Protein AF-0000000076049947 (afdb_homodimer)

Sequence (1070 aa):
EITHQAIKKLKDWAAPRPVQKNVMTIADTVYIQPQPLGVVLIIGAWNYPWAVTIQPLIGAIAAGNAAVVKPSEVSAHTAKAMEQLLPLYIDKELYPVITGGVAETQELLRQRFDHIFYTGNSMVGKLIMEAAAKHLTPVTLELGGKSPCYIDKNCDISIACRRVTWGKYTNCGQTCIAPDYILCDPSIQDRVIEEVKKSIKEFYTDDPKTCPDYGRIINQRHFKRIMAMVEDSTVAVGGDNDESDCYLAPTVLRDVKPEAKVMQEEIFGPLLPIVSVSGLDEAIQFINKREKPLALYIFSQDKKVIQRMTDETSSGGLLANDCLVHYSVSSLPFGGVGNSGMGCYHGKFSFDQLSHLRGCLIKQLEMEGVNSMRYPPHTLKKLGWARFFILKNVDLGWIGRMALLAVMAVVAAVVLQVSCRGREKRHYKNRNVCIVYHGQTKLIVYCLLGCPLAPAQALVILPGLHHAHSYTHSYTHCNHINTTHTKKLISLNEHTNTVGRKTNCLHNRQYLGTTRNYKSITLSQEFIINVSFLHEITHQAIKKLKDWAAPRPVQKNVMTIADTVYIQPQPLGVVLIIGAWNYPWAVTIQPLIGAIAAGNAAVVKPSEVSAHTAKAMEQLLPLYIDKELYPVITGGVAETQELLRQRFDHIFYTGNSMVGKLIMEAAAKHLTPVTLELGGKSPCYIDKNCDISIACRRVTWGKYTNCGQTCIAPDYILCDPSIQDRVIEEVKKSIKEFYTDDPKTCPDYGRIINQRHFKRIMAMVEDSTVAVGGDNDESDCYLAPTVLRDVKPEAKVMQEEIFGPLLPIVSVSGLDEAIQFINKREKPLALYIFSQDKKVIQRMTDETSSGGLLANDCLVHYSVSSLPFGGVGNSGMGCYHGKFSFDQLSHLRGCLIKQLEMEGVNSMRYPPHTLKKLGWARFFILKNVDLGWIGRMALLAVMAVVAAVVLQVSCRGREKRHYKNRNVCIVYHGQTKLIVYCLLGCPLAPAQALVILPGLHHAHSYTHSYTHCNHINTTHTKKLISLNEHTNTVGRKTNCLHNRQYLGTTRNYKSITLSQEFIINVSFLH

Structure (mmCIF, N/CA/C/O backbone):
data_AF-0000000076049947-model_v1
#
loop_
_entity.id
_entity.type
_entity.pdbx_description
1 polymer 'Aldehyde dehydrogenase family 3 member A2'
#
loop_
_atom_site.group_PDB
_atom_site.id
_atom_site.type_symbol
_atom_site.label_atom_id
_atom_site.label_alt_id
_atom_site.label_comp_id
_atom_site.label_asym_id
_atom_site.label_entity_id
_atom_site.label_seq_id
_atom_site.pdbx_PDB_ins_code
_atom_site.Cartn_x
_atom_site.Cartn_y
_atom_site.Cartn_z
_atom_site.occupancy
_atom_site.B_iso_or_equiv
_atom_site.auth_seq_id
_atom_site.auth_comp_id
_atom_site.auth_asym_id
_atom_site.auth_atom_id
_atom_site.pdbx_PDB_model_num
ATOM 1 N N . GLU A 1 1 ? -19.172 11.977 7.453 1 56.06 1 GLU A N 1
ATOM 2 C CA . GLU A 1 1 ? -18.953 12.047 6.012 1 56.06 1 GLU A CA 1
ATOM 3 C C . GLU A 1 1 ? -18.312 10.758 5.492 1 56.06 1 GLU A C 1
ATOM 5 O O . GLU A 1 1 ? -18.766 10.195 4.488 1 56.06 1 GLU A O 1
ATOM 10 N N . ILE A 1 2 ? -17.406 10.289 6.215 1 59.34 2 ILE A N 1
ATOM 11 C CA . ILE A 1 2 ? -16.688 9.078 5.812 1 59.34 2 ILE A CA 1
ATOM 12 C C . ILE A 1 2 ? -17.641 7.883 5.871 1 59.34 2 ILE A C 1
ATOM 14 O O . ILE A 1 2 ? -17.688 7.074 4.938 1 59.34 2 ILE A O 1
ATOM 18 N N . THR A 1 3 ? -18.391 7.941 6.828 1 64.62 3 THR A N 1
ATOM 19 C CA . THR A 1 3 ? -19.359 6.859 6.988 1 64.62 3 THR A CA 1
ATOM 20 C C . THR A 1 3 ? -20.422 6.914 5.887 1 64.62 3 THR A C 1
ATOM 22 O O . THR A 1 3 ? -20.766 5.883 5.312 1 64.62 3 THR A O 1
ATOM 25 N N . HIS A 1 4 ? -20.75 8.148 5.602 1 67.44 4 HIS A N 1
ATOM 26 C CA . HIS A 1 4 ? -21.797 8.32 4.602 1 67.44 4 HIS A CA 1
ATOM 27 C C . HIS A 1 4 ? -21.312 7.875 3.223 1 67.44 4 HIS A C 1
ATOM 29 O O . HIS A 1 4 ? -22.047 7.203 2.49 1 67.44 4 HIS A O 1
ATOM 35 N N . GLN A 1 5 ? -20.156 8.156 2.943 1 72.81 5 GLN A N 1
ATOM 36 C CA . GLN A 1 5 ? -19.578 7.758 1.665 1 72.81 5 GLN A CA 1
ATOM 37 C C . GLN A 1 5 ? -19.438 6.242 1.578 1 72.81 5 GLN A C 1
ATOM 39 O O . GLN A 1 5 ? -19.734 5.641 0.543 1 72.81 5 GLN A O 1
ATOM 44 N N . ALA A 1 6 ? -19.062 5.723 2.668 1 78.62 6 ALA A N 1
ATOM 45 C CA . ALA A 1 6 ? -18.875 4.273 2.68 1 78.62 6 ALA A CA 1
ATOM 46 C C . ALA A 1 6 ? -20.188 3.547 2.473 1 78.62 6 ALA A C 1
ATOM 48 O O . ALA A 1 6 ? -20.266 2.58 1.712 1 78.62 6 ALA A O 1
ATOM 49 N N . ILE A 1 7 ? -21.188 4.066 3.049 1 80 7 ILE A N 1
ATOM 50 C CA . ILE A 1 7 ? -22.484 3.42 2.939 1 80 7 ILE A CA 1
ATOM 51 C C . ILE A 1 7 ? -23.016 3.559 1.513 1 80 7 ILE A C 1
ATOM 53 O O . ILE A 1 7 ? -23.516 2.592 0.933 1 80 7 ILE A O 1
ATOM 57 N N . LYS A 1 8 ? -22.781 4.668 1.011 1 80.88 8 LYS A N 1
ATOM 58 C CA . LYS A 1 8 ? -23.328 4.957 -0.309 1 80.88 8 LYS A CA 1
ATOM 59 C C . LYS A 1 8 ? -22.531 4.246 -1.404 1 80.88 8 LYS A C 1
ATOM 61 O O . LYS A 1 8 ? -23.109 3.787 -2.393 1 80.88 8 LYS A O 1
ATOM 66 N N . LYS A 1 9 ? -21.281 4.109 -1.158 1 89.69 9 LYS A N 1
ATOM 67 C CA . LYS A 1 9 ? -20.422 3.666 -2.256 1 89.69 9 LYS A CA 1
ATOM 68 C C . LYS A 1 9 ? -19.938 2.238 -2.029 1 89.69 9 LYS A C 1
ATOM 70 O O . LYS A 1 9 ? -19.234 1.682 -2.865 1 89.69 9 LYS A O 1
ATOM 75 N N . LEU A 1 10 ? -20.328 1.657 -1.04 1 93 10 LEU A N 1
ATOM 76 C CA . LEU A 1 10 ? -19.797 0.361 -0.645 1 93 10 LEU A CA 1
ATOM 77 C C . LEU A 1 10 ? -20.016 -0.675 -1.743 1 93 10 LEU A C 1
ATOM 79 O O . LEU A 1 10 ? -19.109 -1.446 -2.061 1 93 10 LEU A O 1
ATOM 83 N N . LYS A 1 11 ? -21.219 -0.709 -2.285 1 93.19 11 LYS A N 1
ATOM 84 C CA . LYS A 1 11 ? -21.516 -1.686 -3.328 1 93.19 11 LYS A CA 1
ATOM 85 C C . LYS A 1 11 ? -20.594 -1.515 -4.527 1 93.19 11 LYS A C 1
ATOM 87 O O . LYS A 1 11 ? -20.109 -2.5 -5.09 1 93.19 11 LYS A O 1
ATOM 92 N N . ASP A 1 12 ? -20.328 -0.311 -4.809 1 94.12 12 ASP A N 1
ATOM 93 C CA . ASP A 1 12 ? -19.438 -0.014 -5.934 1 94.12 12 ASP A CA 1
ATOM 94 C C . ASP A 1 12 ? -18 -0.374 -5.602 1 94.12 12 ASP A C 1
ATOM 96 O O . ASP A 1 12 ? -17.281 -0.913 -6.449 1 94.12 12 ASP A O 1
ATOM 100 N N . TRP A 1 13 ? -17.594 -0.052 -4.426 1 94.88 13 TRP A N 1
ATOM 101 C CA . TRP A 1 13 ? -16.219 -0.329 -4.016 1 94.88 13 TRP A CA 1
ATOM 102 C C . TRP A 1 13 ? -15.953 -1.829 -4 1 94.88 13 TRP A C 1
ATOM 104 O O . TRP A 1 13 ? -14.852 -2.271 -4.352 1 94.88 13 TRP A O 1
ATOM 114 N N . ALA A 1 14 ? -16.953 -2.598 -3.645 1 95.94 14 ALA A N 1
ATOM 115 C CA . ALA A 1 14 ? -16.781 -4.031 -3.422 1 95.94 14 ALA A CA 1
ATOM 116 C C . ALA A 1 14 ? -16.969 -4.816 -4.719 1 95.94 14 ALA A C 1
ATOM 118 O O . ALA A 1 14 ? -16.641 -6 -4.789 1 95.94 14 ALA A O 1
ATOM 119 N N . ALA A 1 15 ? -17.469 -4.195 -5.746 1 96.44 15 ALA A N 1
ATOM 120 C CA . ALA A 1 15 ? -17.766 -4.867 -7.008 1 96.44 15 ALA A CA 1
ATOM 121 C C . ALA A 1 15 ? -16.484 -5.25 -7.742 1 96.44 15 ALA A C 1
ATOM 123 O O . ALA A 1 15 ? -15.453 -4.582 -7.605 1 96.44 15 ALA A O 1
ATOM 124 N N . PRO A 1 16 ? -16.594 -6.391 -8.562 1 97.31 16 PRO A N 1
ATOM 125 C CA . PRO A 1 16 ? -15.461 -6.688 -9.445 1 97.31 16 PRO A CA 1
ATOM 126 C C . PRO A 1 16 ? -15.109 -5.52 -10.367 1 97.31 16 PRO A C 1
ATOM 128 O O . PRO A 1 16 ? -16 -4.844 -10.883 1 97.31 16 PRO A O 1
ATOM 131 N N . ARG A 1 17 ? -13.797 -5.289 -10.484 1 97.69 17 ARG A N 1
ATOM 132 C CA . ARG A 1 17 ? -13.312 -4.203 -11.328 1 97.69 17 ARG A CA 1
ATOM 133 C C . ARG A 1 17 ? -12.742 -4.738 -12.641 1 97.69 17 ARG A C 1
ATOM 135 O O . ARG A 1 17 ? -11.641 -5.297 -12.656 1 97.69 17 ARG A O 1
ATOM 142 N N . PRO A 1 18 ? -13.477 -4.574 -13.727 1 95.88 18 PRO A N 1
ATOM 143 C CA . PRO A 1 18 ? -12.906 -5.023 -15 1 95.88 18 PRO A CA 1
ATOM 144 C C . PRO A 1 18 ? -11.633 -4.27 -15.375 1 95.88 18 PRO A C 1
ATOM 146 O O . PRO A 1 18 ? -11.469 -3.102 -15.016 1 95.88 18 PRO A O 1
ATOM 149 N N . VAL A 1 19 ? -10.758 -4.898 -16.047 1 94.44 19 VAL A N 1
ATOM 150 C CA . VAL A 1 19 ? -9.508 -4.27 -16.453 1 94.44 19 VAL A CA 1
ATOM 151 C C . VAL A 1 19 ? -9.367 -4.336 -17.969 1 94.44 19 VAL A C 1
ATOM 153 O O . VAL A 1 19 ? -10.125 -5.043 -18.641 1 94.44 19 VAL A O 1
ATOM 156 N N . GLN A 1 20 ? -8.406 -3.574 -18.438 1 87.56 20 GLN A N 1
ATOM 157 C CA . GLN A 1 20 ? -8.141 -3.564 -19.875 1 87.56 20 GLN A CA 1
ATOM 158 C C . GLN A 1 20 ? -7.594 -4.91 -20.344 1 87.56 20 GLN A C 1
ATOM 160 O O . GLN A 1 20 ? -6.707 -5.484 -19.703 1 87.56 20 GLN A O 1
ATOM 165 N N . LYS A 1 21 ? -8.18 -5.355 -21.422 1 85.69 21 LYS A N 1
ATOM 166 C CA . LYS A 1 21 ? -7.75 -6.621 -22 1 85.69 21 LYS A CA 1
ATOM 167 C C . LYS A 1 21 ? -6.809 -6.398 -23.188 1 85.69 21 LYS A C 1
ATOM 169 O O . LYS A 1 21 ? -6.75 -5.297 -23.734 1 85.69 21 LYS A O 1
ATOM 174 N N . ASN A 1 22 ? -6.035 -7.371 -23.422 1 78.38 22 ASN A N 1
ATOM 175 C CA . ASN A 1 22 ? -5.227 -7.398 -24.625 1 78.38 22 ASN A CA 1
ATOM 176 C C . ASN A 1 22 ? -5.676 -8.508 -25.578 1 78.38 22 ASN A C 1
ATOM 178 O O . ASN A 1 22 ? -6.68 -9.172 -25.328 1 78.38 22 ASN A O 1
ATOM 182 N N . VAL A 1 23 ? -4.93 -8.656 -26.656 1 74.25 23 VAL A N 1
ATOM 183 C CA . VAL A 1 23 ? -5.316 -9.586 -27.719 1 74.25 23 VAL A CA 1
ATOM 184 C C . VAL A 1 23 ? -5.34 -11.016 -27.156 1 74.25 23 VAL A C 1
ATOM 186 O O . VAL A 1 23 ? -6.199 -11.812 -27.531 1 74.25 23 VAL A O 1
ATOM 189 N N . MET A 1 24 ? -4.52 -11.25 -26.25 1 78.44 24 MET A N 1
ATOM 190 C CA . MET A 1 24 ? -4.398 -12.602 -25.719 1 78.44 24 MET A CA 1
ATOM 191 C C . MET A 1 24 ? -5.516 -12.906 -24.734 1 78.44 24 MET A C 1
ATOM 193 O O . MET A 1 24 ? -5.812 -14.07 -24.453 1 78.44 24 MET A O 1
ATOM 197 N N . THR A 1 25 ? -6.109 -11.859 -24.188 1 86.44 25 THR A N 1
ATOM 198 C CA . THR A 1 25 ? -7.125 -12.086 -23.156 1 86.44 25 THR A CA 1
ATOM 199 C C . THR A 1 25 ? -8.484 -11.57 -23.625 1 86.44 25 THR A C 1
ATOM 201 O O . THR A 1 25 ? -9.406 -11.414 -22.812 1 86.44 25 THR A O 1
ATOM 204 N N . ILE A 1 26 ? -8.664 -11.336 -24.875 1 84 26 ILE A N 1
ATOM 205 C CA . ILE A 1 26 ? -9.852 -10.664 -25.391 1 84 26 ILE A CA 1
ATOM 206 C C . ILE A 1 26 ? -11.086 -11.516 -25.125 1 84 26 ILE A C 1
ATOM 208 O O . ILE A 1 26 ? -12.164 -10.984 -24.844 1 84 26 ILE A O 1
ATOM 212 N N . ALA A 1 27 ? -10.977 -12.789 -25.219 1 87.62 27 ALA A N 1
ATOM 213 C CA . ALA A 1 27 ? -12.117 -13.68 -25.047 1 87.62 27 ALA A CA 1
ATOM 214 C C . ALA A 1 27 ? -12.297 -14.086 -23.594 1 87.62 27 ALA A C 1
ATOM 216 O O . ALA A 1 27 ? -13.266 -14.766 -23.25 1 87.62 27 ALA A O 1
ATOM 217 N N . ASP A 1 28 ? -11.398 -13.727 -22.734 1 93.88 28 ASP A N 1
ATOM 218 C CA . ASP A 1 28 ? -11.375 -14.148 -21.344 1 93.88 28 ASP A CA 1
ATOM 219 C C . ASP A 1 28 ? -12.062 -13.125 -20.438 1 93.88 28 ASP A C 1
ATOM 221 O O . ASP A 1 28 ? -12.367 -12.016 -20.875 1 93.88 28 ASP A O 1
ATOM 225 N N . THR A 1 29 ? -12.469 -13.602 -19.281 1 96.25 29 THR A N 1
ATOM 226 C CA . THR A 1 29 ? -12.906 -12.688 -18.234 1 96.25 29 THR A CA 1
ATOM 227 C C . THR A 1 29 ? -11.734 -12.297 -17.328 1 96.25 29 THR A C 1
ATOM 229 O O . THR A 1 29 ? -11.062 -13.164 -16.766 1 96.25 29 THR A O 1
ATOM 232 N N . VAL A 1 30 ? -11.445 -10.992 -17.297 1 97.31 30 VAL A N 1
ATOM 233 C CA . VAL A 1 30 ? -10.32 -10.469 -16.531 1 97.31 30 VAL A CA 1
ATOM 234 C C . VAL A 1 30 ? -10.781 -9.328 -15.633 1 97.31 30 VAL A C 1
ATOM 236 O O . VAL A 1 30 ? -11.367 -8.352 -16.125 1 97.31 30 VAL A O 1
ATOM 239 N N . TYR A 1 31 ? -10.578 -9.453 -14.297 1 98.12 31 TYR A N 1
ATOM 240 C CA . TYR A 1 31 ? -11.031 -8.414 -13.383 1 98.12 31 TYR A CA 1
ATOM 241 C C . TYR A 1 31 ? -10.273 -8.477 -12.062 1 98.12 31 TYR A C 1
ATOM 243 O O . TYR A 1 31 ? -9.547 -9.438 -11.805 1 98.12 31 TYR A O 1
ATOM 251 N N . ILE A 1 32 ? -10.398 -7.473 -11.297 1 98.56 32 ILE A N 1
ATOM 252 C CA . ILE A 1 32 ? -9.875 -7.398 -9.938 1 98.56 32 ILE A CA 1
ATOM 253 C C . ILE A 1 32 ? -11.008 -7.582 -8.93 1 98.56 32 ILE A C 1
ATOM 255 O O . ILE A 1 32 ? -12.031 -6.898 -9.008 1 98.56 32 ILE A O 1
ATOM 259 N N . GLN A 1 33 ? -10.836 -8.5 -8.047 1 98.31 33 GLN A N 1
ATOM 260 C CA . GLN A 1 33 ? -11.828 -8.758 -7.008 1 98.31 33 GLN A CA 1
ATOM 261 C C . GLN A 1 33 ? -11.32 -8.32 -5.637 1 98.31 33 GLN A C 1
ATOM 263 O O . GLN A 1 33 ? -10.477 -8.992 -5.043 1 98.31 33 GLN A O 1
ATOM 268 N N . PRO A 1 34 ? -11.914 -7.188 -5.102 1 98.31 34 PRO A N 1
ATOM 269 C CA . PRO A 1 34 ? -11.547 -6.848 -3.723 1 98.31 34 PRO A CA 1
ATOM 270 C C . PRO A 1 34 ? -12.016 -7.898 -2.717 1 98.31 34 PRO A C 1
ATOM 272 O O . PRO A 1 34 ? -13.156 -8.367 -2.799 1 98.31 34 PRO A O 1
ATOM 275 N N . GLN A 1 35 ? -11.086 -8.281 -1.815 1 98.31 35 GLN A N 1
ATOM 276 C CA . GLN A 1 35 ? -11.383 -9.25 -0.768 1 98.31 35 GLN A CA 1
ATOM 277 C C . GLN A 1 35 ? -10.93 -8.742 0.598 1 98.31 35 GLN A C 1
ATOM 279 O O . GLN A 1 35 ? -9.898 -8.078 0.708 1 98.31 35 GLN A O 1
ATOM 284 N N . PRO A 1 36 ? -11.758 -9.109 1.647 1 98.25 36 PRO A N 1
ATOM 285 C CA . PRO A 1 36 ? -11.266 -8.773 2.982 1 98.25 36 PRO A CA 1
ATOM 286 C C . PRO A 1 36 ? -9.93 -9.438 3.305 1 98.25 36 PRO A C 1
ATOM 288 O O . PRO A 1 36 ? -9.625 -10.508 2.764 1 98.25 36 PRO A O 1
ATOM 291 N N . LEU A 1 37 ? -9.211 -8.805 4.133 1 98.62 37 LEU A N 1
ATOM 292 C CA . LEU A 1 37 ? -7.934 -9.352 4.578 1 98.62 37 LEU A CA 1
ATOM 293 C C . LEU A 1 37 ? -8.141 -10.383 5.684 1 98.62 37 LEU A C 1
ATOM 295 O O . LEU A 1 37 ? -7.453 -11.406 5.723 1 98.62 37 LEU A O 1
ATOM 299 N N . GLY A 1 38 ? -9 -10.18 6.598 1 98.25 38 GLY A N 1
ATOM 300 C CA . GLY A 1 38 ? -9.242 -11.039 7.742 1 98.25 38 GLY A CA 1
ATOM 301 C C . GLY A 1 38 ? -9.516 -10.273 9.023 1 98.25 38 GLY A C 1
ATOM 302 O O . GLY A 1 38 ? -10.602 -9.727 9.203 1 98.25 38 GLY A O 1
ATOM 303 N N . VAL A 1 39 ? -8.484 -10.203 9.891 1 98.81 39 VAL A N 1
ATOM 304 C CA . VAL A 1 39 ? -8.609 -9.508 11.164 1 98.81 39 VAL A CA 1
ATOM 305 C C . VAL A 1 39 ? -7.613 -8.352 11.211 1 98.81 39 VAL A C 1
ATOM 307 O O . VAL A 1 39 ? -6.402 -8.555 11.086 1 98.81 39 VAL A O 1
ATOM 310 N N . VAL A 1 40 ? -8.148 -7.129 11.438 1 98.94 40 VAL A N 1
ATOM 311 C CA . VAL A 1 40 ? -7.344 -5.914 11.461 1 98.94 40 VAL A CA 1
ATOM 312 C C . VAL A 1 40 ? -7.176 -5.434 12.906 1 98.94 40 VAL A C 1
ATOM 314 O O . VAL A 1 40 ? -8.133 -5.426 13.68 1 98.94 40 VAL A O 1
ATOM 317 N N . LEU A 1 41 ? -5.926 -5.098 13.266 1 98.94 41 LEU A N 1
ATOM 318 C CA . LEU A 1 41 ? -5.676 -4.414 14.531 1 98.94 41 LEU A CA 1
ATOM 319 C C . LEU A 1 41 ? -5.609 -2.904 14.328 1 98.94 41 LEU A C 1
ATOM 321 O O . LEU A 1 41 ? -4.832 -2.418 13.5 1 98.94 41 LEU A O 1
ATOM 325 N N . ILE A 1 42 ? -6.445 -2.189 15.07 1 98.88 42 ILE A N 1
ATOM 326 C CA . ILE A 1 42 ? -6.477 -0.734 14.977 1 98.88 42 ILE A CA 1
ATOM 327 C C . ILE A 1 42 ? -6.02 -0.127 16.297 1 98.88 42 ILE A C 1
ATOM 329 O O . ILE A 1 42 ? -6.676 -0.306 17.328 1 98.88 42 ILE A O 1
ATOM 333 N N . ILE A 1 43 ? -4.914 0.545 16.25 1 98.81 43 ILE A N 1
ATOM 334 C CA . ILE A 1 43 ? -4.375 1.242 17.422 1 98.81 43 ILE A CA 1
ATOM 335 C C . ILE A 1 43 ? -4.488 2.752 17.219 1 98.81 43 ILE A C 1
ATOM 337 O O . ILE A 1 43 ? -3.803 3.324 16.359 1 98.81 43 ILE A O 1
ATOM 341 N N . GLY A 1 44 ? -5.316 3.361 18.031 1 98.12 44 GLY A N 1
ATOM 342 C CA . GLY A 1 44 ? -5.605 4.777 17.859 1 98.12 44 GLY A CA 1
ATOM 343 C C . GLY A 1 44 ? -4.727 5.668 18.719 1 98.12 44 GLY A C 1
ATOM 344 O O . GLY A 1 44 ? -4.023 5.184 19.609 1 98.12 44 GLY A O 1
ATOM 345 N N . ALA A 1 45 ? -4.746 6.953 18.5 1 97.94 45 ALA A N 1
ATOM 346 C CA . ALA A 1 45 ? -3.992 7.965 19.219 1 97.94 45 ALA A CA 1
ATOM 347 C C . ALA A 1 45 ? -4.902 8.758 20.172 1 97.94 45 ALA A C 1
ATOM 349 O O . ALA A 1 45 ? -6.129 8.688 20.047 1 97.94 45 ALA A O 1
ATOM 350 N N . TRP A 1 46 ? -4.336 9.562 21.062 1 98.12 46 TRP A N 1
ATOM 351 C CA . TRP A 1 46 ? -5.086 10.172 22.156 1 98.12 46 TRP A CA 1
ATOM 352 C C . TRP A 1 46 ? -5.586 11.555 21.75 1 98.12 46 TRP A C 1
ATOM 354 O O . TRP A 1 46 ? -6.461 12.117 22.422 1 98.12 46 TRP A O 1
ATOM 364 N N . ASN A 1 47 ? -5.059 12.133 20.719 1 97.75 47 ASN A N 1
ATOM 365 C CA . ASN A 1 47 ? -5.32 13.547 20.469 1 97.75 47 ASN A CA 1
ATOM 366 C C . ASN A 1 47 ? -6.656 13.75 19.75 1 97.75 47 ASN A C 1
ATOM 368 O O . ASN A 1 47 ? -7.301 14.789 19.922 1 97.75 47 ASN A O 1
ATOM 372 N N . TYR A 1 48 ? -7.094 12.945 18.938 1 97.12 48 TYR A N 1
ATOM 373 C CA . TYR A 1 48 ? -8.422 12.82 18.344 1 97.12 48 TYR A CA 1
ATOM 374 C C . TYR A 1 48 ? -8.938 11.391 18.469 1 97.12 48 TYR A C 1
ATOM 376 O O . TYR A 1 48 ? -9.156 10.711 17.469 1 97.12 48 TYR A O 1
ATOM 384 N N . PRO A 1 49 ? -9.164 11.039 19.703 1 96.94 49 PRO A N 1
ATOM 385 C CA . PRO A 1 49 ? -9.281 9.617 20.016 1 96.94 49 PRO A CA 1
ATOM 386 C C . PRO A 1 49 ? -10.43 8.938 19.281 1 96.94 49 PRO A C 1
ATOM 388 O O . PRO A 1 49 ? -10.328 7.762 18.906 1 96.94 49 PRO A O 1
ATOM 391 N N . TRP A 1 50 ? -11.523 9.633 19 1 95.44 50 TRP A N 1
ATOM 392 C CA . TRP A 1 50 ? -12.641 9.039 18.266 1 95.44 50 TRP A CA 1
ATOM 393 C C . TRP A 1 50 ? -12.352 9.016 16.766 1 95.44 50 TRP A C 1
ATOM 395 O O . TRP A 1 50 ? -12.445 7.961 16.141 1 95.44 50 TRP A O 1
ATOM 405 N N . ALA A 1 51 ? -11.883 10.078 16.25 1 94 51 ALA A N 1
ATOM 406 C CA . ALA A 1 51 ? -11.719 10.211 14.805 1 94 51 ALA A CA 1
ATOM 407 C C . ALA A 1 51 ? -10.664 9.234 14.289 1 94 51 ALA A C 1
ATOM 409 O O . ALA A 1 51 ? -10.906 8.492 13.336 1 94 51 ALA A O 1
ATOM 410 N N . VAL A 1 52 ? -9.516 9.172 14.922 1 96.19 52 VAL A N 1
ATOM 411 C CA . VAL A 1 52 ? -8.375 8.445 14.367 1 96.19 52 VAL A CA 1
ATOM 412 C C . VAL A 1 52 ? -8.484 6.969 14.734 1 96.19 52 VAL A C 1
ATOM 414 O O . VAL A 1 52 ? -7.664 6.152 14.297 1 96.19 52 VAL A O 1
ATOM 417 N N . THR A 1 53 ? -9.492 6.566 15.5 1 97.56 53 THR A N 1
ATOM 418 C CA . THR A 1 53 ? -9.742 5.16 15.812 1 97.56 53 THR A CA 1
ATOM 419 C C . THR A 1 53 ? -10.93 4.633 15.016 1 97.56 53 THR A C 1
ATOM 421 O O . THR A 1 53 ? -10.867 3.541 14.445 1 97.56 53 THR A O 1
ATOM 424 N N . ILE A 1 54 ? -11.914 5.438 14.883 1 96.5 54 ILE A N 1
ATOM 425 C CA . ILE A 1 54 ? -13.172 4.984 14.297 1 96.5 54 ILE A CA 1
ATOM 426 C C . ILE A 1 54 ? -13.078 5.027 12.773 1 96.5 54 ILE A C 1
ATOM 428 O O . ILE A 1 54 ? -13.648 4.176 12.086 1 96.5 54 ILE A O 1
ATOM 432 N N . GLN A 1 55 ? -12.398 5.977 12.281 1 95.62 55 GLN A N 1
ATOM 433 C CA . GLN A 1 55 ? -12.305 6.074 10.828 1 95.62 55 GLN A CA 1
ATOM 434 C C . GLN A 1 55 ? -11.664 4.824 10.234 1 95.62 55 GLN A C 1
ATOM 436 O O . GLN A 1 55 ? -12.219 4.207 9.32 1 95.62 55 GLN A O 1
ATOM 441 N N . PRO A 1 56 ? -10.484 4.395 10.758 1 97.44 56 PRO A N 1
ATOM 442 C CA . PRO A 1 56 ? -9.945 3.123 10.266 1 97.44 56 PRO A CA 1
ATOM 443 C C . PRO A 1 56 ? -10.891 1.949 10.5 1 97.44 56 PRO A C 1
ATOM 445 O O . PRO A 1 56 ? -10.945 1.021 9.688 1 97.44 56 PRO A O 1
ATOM 448 N N . LEU A 1 57 ? -11.656 2.002 11.57 1 98.06 57 LEU A N 1
ATOM 449 C CA . LEU A 1 57 ? -12.617 0.939 11.852 1 98.06 57 LEU A CA 1
ATOM 450 C C . LEU A 1 57 ? -13.703 0.885 10.781 1 98.06 57 LEU A C 1
ATOM 452 O O . LEU A 1 57 ? -14.062 -0.197 10.312 1 98.06 57 LEU A O 1
ATOM 456 N N . ILE A 1 58 ? -14.18 2.039 10.398 1 96.31 58 ILE A N 1
ATOM 457 C CA . ILE A 1 58 ? -15.18 2.115 9.336 1 96.31 58 ILE A CA 1
ATOM 458 C C . ILE A 1 58 ? -14.609 1.503 8.055 1 96.31 58 ILE A C 1
ATOM 460 O O . ILE A 1 58 ? -15.297 0.745 7.367 1 96.31 58 ILE A O 1
ATOM 464 N N . GLY A 1 59 ? -13.344 1.847 7.758 1 96.88 59 GLY A N 1
ATOM 465 C CA . GLY A 1 59 ? -12.688 1.251 6.605 1 96.88 59 GLY A CA 1
ATOM 466 C C . GLY A 1 59 ? -12.594 -0.261 6.688 1 96.88 59 GLY A C 1
ATOM 467 O O . GLY A 1 59 ? -12.82 -0.959 5.699 1 96.88 59 GLY A O 1
ATOM 468 N N . ALA A 1 60 ? -12.266 -0.762 7.844 1 98.25 60 ALA A N 1
ATOM 469 C CA . ALA A 1 60 ? -12.156 -2.203 8.055 1 98.25 60 ALA A CA 1
ATOM 470 C C . ALA A 1 60 ? -13.5 -2.896 7.859 1 98.25 60 ALA A C 1
ATOM 472 O O . ALA A 1 60 ? -13.578 -3.928 7.188 1 98.25 60 ALA A O 1
ATOM 473 N N . ILE A 1 61 ? -14.539 -2.32 8.414 1 97.31 61 ILE A N 1
ATOM 474 C CA . ILE A 1 61 ? -15.883 -2.881 8.297 1 97.31 61 ILE A CA 1
ATOM 475 C C . ILE A 1 61 ? -16.344 -2.844 6.84 1 97.31 61 ILE A C 1
ATOM 477 O O . ILE A 1 61 ? -16.859 -3.836 6.32 1 97.31 61 ILE A O 1
ATOM 481 N N . ALA A 1 62 ? -16.078 -1.699 6.223 1 96.75 62 ALA A N 1
ATOM 482 C CA . ALA A 1 62 ? -16.469 -1.539 4.824 1 96.75 62 ALA A CA 1
ATOM 483 C C . ALA A 1 62 ? -15.789 -2.58 3.939 1 96.75 62 ALA A C 1
ATOM 485 O O . ALA A 1 62 ? -16.406 -3.107 3.006 1 96.75 62 ALA A O 1
ATOM 486 N N . ALA A 1 63 ? -14.586 -2.912 4.203 1 97.75 63 ALA A N 1
ATOM 487 C CA . ALA A 1 63 ? -13.805 -3.854 3.404 1 97.75 63 ALA A CA 1
ATOM 488 C C . ALA A 1 63 ? -14.141 -5.297 3.775 1 97.75 63 ALA A C 1
ATOM 490 O O . ALA A 1 63 ? -13.586 -6.234 3.197 1 97.75 63 ALA A O 1
ATOM 491 N N . GLY A 1 64 ? -14.977 -5.523 4.793 1 97.25 64 GLY A N 1
ATOM 492 C CA . GLY A 1 64 ? -15.453 -6.852 5.148 1 97.25 64 GLY A CA 1
ATOM 493 C C . GLY A 1 64 ? -14.586 -7.539 6.191 1 97.25 64 GLY A C 1
ATOM 494 O O . GLY A 1 64 ? -14.641 -8.758 6.336 1 97.25 64 GLY A O 1
ATOM 495 N N . ASN A 1 65 ? -13.789 -6.762 6.941 1 98.69 65 ASN A N 1
ATOM 496 C CA . ASN A 1 65 ? -12.875 -7.34 7.922 1 98.69 65 ASN A CA 1
ATOM 497 C C . ASN A 1 65 ? -13.477 -7.324 9.32 1 98.69 65 ASN A C 1
ATOM 499 O O . ASN A 1 65 ? -14.32 -6.477 9.633 1 98.69 65 ASN A O 1
ATOM 503 N N . ALA A 1 66 ? -13.062 -8.297 10.172 1 98.75 66 ALA A N 1
ATOM 504 C CA . ALA A 1 66 ? -13.125 -8.109 11.617 1 98.75 66 ALA A CA 1
ATOM 505 C C . ALA A 1 66 ? -11.992 -7.215 12.109 1 98.75 66 ALA A C 1
ATOM 507 O O . ALA A 1 66 ? -11.023 -6.977 11.383 1 98.75 66 ALA A O 1
ATOM 508 N N . ALA A 1 67 ? -12.18 -6.66 13.336 1 98.81 67 ALA A N 1
ATOM 509 C CA . ALA A 1 67 ? -11.133 -5.77 13.82 1 98.81 67 ALA A CA 1
ATOM 510 C C . ALA A 1 67 ? -11.062 -5.773 15.344 1 98.81 67 ALA A C 1
ATOM 512 O O . ALA A 1 67 ? -12.094 -5.891 16.016 1 98.81 67 ALA A O 1
ATOM 513 N N . VAL A 1 68 ? -9.875 -5.699 15.828 1 98.88 68 VAL A N 1
ATOM 514 C CA . VAL A 1 68 ? -9.633 -5.41 17.234 1 98.88 68 VAL A CA 1
ATOM 515 C C . VAL A 1 68 ? -9.266 -3.934 17.406 1 98.88 68 VAL A C 1
ATOM 517 O O . VAL A 1 68 ? -8.359 -3.434 16.75 1 98.88 68 VAL A O 1
ATOM 520 N N . VAL A 1 69 ? -10.016 -3.289 18.266 1 98.75 69 VAL A N 1
ATOM 521 C CA . VAL A 1 69 ? -9.844 -1.853 18.453 1 98.75 69 VAL A CA 1
ATOM 522 C C . VAL A 1 69 ? -9.117 -1.586 19.766 1 98.75 69 VAL A C 1
ATOM 524 O O . VAL A 1 69 ? -9.547 -2.037 20.828 1 98.75 69 VAL A O 1
ATOM 527 N N . LYS A 1 70 ? -8.016 -0.907 19.703 1 98.69 70 LYS A N 1
ATOM 528 C CA . LYS A 1 70 ? -7.227 -0.527 20.875 1 98.69 70 LYS A CA 1
ATOM 529 C C . LYS A 1 70 ? -7.098 0.99 20.984 1 98.69 70 LYS A C 1
ATOM 531 O O . LYS A 1 70 ? -6.117 1.569 20.5 1 98.69 70 LYS A O 1
ATOM 536 N N . PRO A 1 71 ? -8.008 1.673 21.734 1 98.31 71 PRO A N 1
ATOM 537 C CA . PRO A 1 71 ? -7.871 3.115 21.953 1 98.31 71 PRO A CA 1
ATOM 538 C C . PRO A 1 71 ? -6.695 3.465 22.859 1 98.31 71 PRO A C 1
ATOM 540 O O . PRO A 1 71 ? -6.18 2.598 23.562 1 98.31 71 PRO A O 1
ATOM 543 N N . SER A 1 72 ? -6.266 4.656 22.812 1 98 72 SER A N 1
ATOM 544 C CA . SER A 1 72 ? -5.129 5.094 23.609 1 98 72 SER A CA 1
ATOM 545 C C . SER A 1 72 ? -5.5 5.172 25.094 1 98 72 SER A C 1
ATOM 547 O O . SER A 1 72 ? -6.59 5.633 25.438 1 98 72 SER A O 1
ATOM 549 N N . GLU A 1 73 ? -4.59 4.742 25.922 1 96.62 73 GLU A N 1
ATOM 550 C CA . GLU A 1 73 ? -4.797 4.805 27.375 1 96.62 73 GLU A CA 1
ATOM 551 C C . GLU A 1 73 ? -4.598 6.223 27.891 1 96.62 73 GLU A C 1
ATOM 553 O O . GLU A 1 73 ? -5.004 6.535 29.016 1 96.62 73 GLU A O 1
ATOM 558 N N . VAL A 1 74 ? -3.994 7.035 27.125 1 97.12 74 VAL A N 1
ATOM 559 C CA . VAL A 1 74 ? -3.695 8.398 27.547 1 97.12 74 VAL A CA 1
ATOM 560 C C . VAL A 1 74 ? -4.988 9.203 27.656 1 97.12 74 VAL A C 1
ATOM 562 O O . VAL A 1 74 ? -5.152 10.008 28.578 1 97.12 74 VAL A O 1
ATOM 565 N N . SER A 1 75 ? -5.898 9.039 26.672 1 97.12 75 SER A N 1
ATOM 566 C CA . SER A 1 75 ? -7.254 9.57 26.797 1 97.12 75 SER A CA 1
ATOM 567 C C . SER A 1 75 ? -8.188 8.562 27.469 1 97.12 75 SER A C 1
ATOM 569 O O . SER A 1 75 ? -9.109 8.055 26.828 1 97.12 75 SER A O 1
ATOM 571 N N . ALA A 1 76 ? -8.055 8.422 28.734 1 96.38 76 ALA A N 1
ATOM 572 C CA . ALA A 1 76 ? -8.609 7.301 29.484 1 96.38 76 ALA A CA 1
ATOM 573 C C . ALA A 1 76 ? -10.133 7.359 29.5 1 96.38 76 ALA A C 1
ATOM 575 O O . ALA A 1 76 ? -10.805 6.324 29.391 1 96.38 76 ALA A O 1
ATOM 576 N N . HIS A 1 77 ? -10.719 8.516 29.625 1 96.88 77 HIS A N 1
ATOM 577 C CA . HIS A 1 77 ? -12.172 8.641 29.703 1 96.88 77 HIS A CA 1
ATOM 578 C C . HIS A 1 77 ? -12.828 8.344 28.359 1 96.88 77 HIS A C 1
ATOM 580 O O . HIS A 1 77 ? -13.883 7.711 28.297 1 96.88 77 HIS A O 1
ATOM 586 N N . THR A 1 78 ? -12.18 8.805 27.359 1 97.38 78 THR A N 1
ATOM 587 C CA . THR A 1 78 ? -12.703 8.531 26.016 1 97.38 78 THR A CA 1
ATOM 588 C C . THR A 1 78 ? -12.578 7.047 25.688 1 97.38 78 THR A C 1
ATOM 590 O O . THR A 1 78 ? -13.484 6.461 25.094 1 97.38 78 THR A O 1
ATOM 593 N N . ALA A 1 79 ? -11.461 6.461 26.031 1 97.75 79 ALA A N 1
ATOM 594 C CA . ALA A 1 79 ? -11.266 5.031 25.812 1 97.75 79 ALA A CA 1
ATOM 595 C C . ALA A 1 79 ? -12.344 4.211 26.5 1 97.75 79 ALA A C 1
ATOM 597 O O . ALA A 1 79 ? -12.906 3.281 25.922 1 97.75 79 ALA A O 1
ATOM 598 N N . LYS A 1 80 ? -12.609 4.602 27.719 1 97.5 80 LYS A N 1
ATOM 599 C CA . LYS A 1 80 ? -13.648 3.916 28.484 1 97.5 80 LYS A CA 1
ATOM 600 C C . LYS A 1 80 ? -15.016 4.086 27.828 1 97.5 80 LYS A C 1
ATOM 602 O O . LYS A 1 80 ? -15.805 3.143 27.781 1 97.5 80 LYS A O 1
ATOM 607 N N . ALA A 1 81 ? -15.281 5.285 27.406 1 97.88 81 ALA A N 1
ATOM 608 C CA . ALA A 1 81 ? -16.531 5.543 26.703 1 97.88 81 ALA A CA 1
ATOM 609 C C . ALA A 1 81 ? -16.656 4.676 25.453 1 97.88 81 ALA A C 1
ATOM 611 O O . ALA A 1 81 ? -17.734 4.145 25.172 1 97.88 81 ALA A O 1
ATOM 612 N N . MET A 1 82 ? -15.602 4.52 24.734 1 97.31 82 MET A N 1
ATOM 613 C CA . MET A 1 82 ? -15.594 3.695 23.531 1 97.31 82 MET A CA 1
ATOM 614 C C . MET A 1 82 ? -15.867 2.234 23.875 1 97.31 82 MET A C 1
ATOM 616 O O . MET A 1 82 ? -16.641 1.566 23.188 1 97.31 82 MET A O 1
ATOM 620 N N . GLU A 1 83 ? -15.234 1.783 24.859 1 97.38 83 GLU A N 1
ATOM 621 C CA . GLU A 1 83 ? -15.406 0.409 25.328 1 97.38 83 GLU A CA 1
ATOM 622 C C . GLU A 1 83 ? -16.859 0.133 25.703 1 97.38 83 GLU A C 1
ATOM 624 O O . GLU A 1 83 ? -17.359 -0.972 25.484 1 97.38 83 GLU A O 1
ATOM 629 N N . GLN A 1 84 ? -17.5 1.125 26.188 1 97.38 84 GLN A N 1
ATOM 630 C CA . GLN A 1 84 ? -18.875 0.974 26.656 1 97.38 84 GLN A CA 1
ATOM 631 C C . GLN A 1 84 ? -19.875 1.146 25.5 1 97.38 84 GLN A C 1
ATOM 633 O O . GLN A 1 84 ? -20.875 0.43 25.438 1 97.38 84 GLN A O 1
ATOM 638 N N . LEU A 1 85 ? -19.594 2.049 24.656 1 97.31 85 LEU A N 1
ATOM 639 C CA . LEU A 1 85 ? -20.594 2.479 23.688 1 97.31 85 LEU A CA 1
ATOM 640 C C . LEU A 1 85 ? -20.516 1.641 22.422 1 97.31 85 LEU A C 1
ATOM 642 O O . LEU A 1 85 ? -21.547 1.28 21.844 1 97.31 85 LEU A O 1
ATOM 646 N N . LEU A 1 86 ? -19.375 1.301 21.969 1 96.38 86 LEU A N 1
ATOM 647 C CA . LEU A 1 86 ? -19.219 0.666 20.672 1 96.38 86 LEU A CA 1
ATOM 648 C C . LEU A 1 86 ? -19.953 -0.672 20.625 1 96.38 86 LEU A C 1
ATOM 650 O O . LEU A 1 86 ? -20.672 -0.958 19.672 1 96.38 86 LEU A O 1
ATOM 654 N N . PRO A 1 87 ? -19.859 -1.489 21.688 1 95.62 87 PRO A N 1
ATOM 655 C CA . PRO A 1 87 ? -20.516 -2.803 21.656 1 95.62 87 PRO A CA 1
ATOM 656 C C . PRO A 1 87 ? -22.031 -2.705 21.625 1 95.62 87 PRO A C 1
ATOM 658 O O . PRO A 1 87 ? -22.719 -3.697 21.359 1 95.62 87 PRO A O 1
ATOM 661 N N . LEU A 1 88 ? -22.531 -1.585 21.906 1 96.56 88 LEU A N 1
ATOM 662 C CA . LEU A 1 88 ? -23.969 -1.391 21.859 1 96.56 88 LEU A CA 1
ATOM 663 C C . LEU A 1 88 ? -24.453 -1.281 20.422 1 96.56 88 LEU A C 1
ATOM 665 O O . LEU A 1 88 ? -25.656 -1.469 20.141 1 96.56 88 LEU A O 1
ATOM 669 N N . TYR A 1 89 ? -23.547 -1.038 19.578 1 94.31 89 TYR A N 1
ATOM 670 C CA . TYR A 1 89 ? -23.984 -0.699 18.234 1 94.31 89 TYR A CA 1
ATOM 671 C C . TYR A 1 89 ? -23.438 -1.685 17.203 1 94.31 89 TYR A C 1
ATOM 673 O O . TYR A 1 89 ? -24 -1.846 16.125 1 94.31 89 TYR A O 1
ATOM 681 N N . ILE A 1 90 ? -22.344 -2.266 17.5 1 94.44 90 ILE A N 1
ATOM 682 C CA . ILE A 1 90 ? -21.75 -3.209 16.562 1 94.44 90 ILE A CA 1
ATOM 683 C C . ILE A 1 90 ? -21.375 -4.5 17.281 1 94.44 90 ILE A C 1
ATOM 685 O O . ILE A 1 90 ? -21.25 -4.516 18.516 1 94.44 90 ILE A O 1
ATOM 689 N N . ASP A 1 91 ? -21.234 -5.602 16.531 1 96.5 91 ASP A N 1
ATOM 690 C CA . ASP A 1 91 ? -20.984 -6.938 17.062 1 96.5 91 ASP A CA 1
ATOM 691 C C . ASP A 1 91 ? -19.703 -6.965 17.891 1 96.5 91 ASP A C 1
ATOM 693 O O . ASP A 1 91 ? -18.609 -6.723 17.375 1 96.5 91 ASP A O 1
ATOM 697 N N . LYS A 1 92 ? -19.781 -7.309 19.109 1 95.88 92 LYS A N 1
ATOM 698 C CA . LYS A 1 92 ? -18.656 -7.266 20.031 1 95.88 92 LYS A CA 1
ATOM 699 C C . LYS A 1 92 ? -17.656 -8.391 19.75 1 95.88 92 LYS A C 1
ATOM 701 O O . LYS A 1 92 ? -16.469 -8.273 20.062 1 95.88 92 LYS A O 1
ATOM 706 N N . GLU A 1 93 ? -18.094 -9.43 19.219 1 96.88 93 GLU A N 1
ATOM 707 C CA . GLU A 1 93 ? -17.188 -10.531 18.891 1 96.88 93 GLU A CA 1
ATOM 708 C C . GLU A 1 93 ? -16.328 -10.195 17.688 1 96.88 93 GLU A C 1
ATOM 710 O O . GLU A 1 93 ? -15.148 -10.578 17.625 1 96.88 93 GLU A O 1
ATOM 715 N N . LEU A 1 94 ? -16.875 -9.492 16.703 1 98 94 LEU A N 1
ATOM 716 C CA . LEU A 1 94 ? -16.156 -9.109 15.492 1 98 94 LEU A CA 1
ATOM 717 C C . LEU A 1 94 ? -15.305 -7.871 15.727 1 98 94 LEU A C 1
ATOM 719 O O . LEU A 1 94 ? -14.289 -7.68 15.055 1 98 94 LEU A O 1
ATOM 723 N N . TYR A 1 95 ? -15.781 -7.047 16.688 1 98.38 95 TYR A N 1
ATOM 724 C CA . TYR A 1 95 ? -15.109 -5.766 16.875 1 98.38 95 TYR A CA 1
ATOM 725 C C . TYR A 1 95 ? -14.883 -5.469 18.344 1 98.38 95 TYR A C 1
ATOM 727 O O . TYR A 1 95 ? -15.367 -4.453 18.859 1 98.38 95 TYR A O 1
ATOM 735 N N . PRO A 1 96 ? -14.094 -6.25 19.016 1 98.44 96 PRO A N 1
ATOM 736 C CA . PRO A 1 96 ? -13.82 -6 20.438 1 98.44 96 PRO A CA 1
ATOM 737 C C . PRO A 1 96 ? -12.977 -4.75 20.672 1 98.44 96 PRO A C 1
ATOM 739 O O . PRO A 1 96 ? -12.102 -4.434 19.844 1 98.44 96 PRO A O 1
ATOM 742 N N . VAL A 1 97 ? -13.242 -4.09 21.719 1 98.44 97 VAL A N 1
ATOM 743 C CA . VAL A 1 97 ? -12.445 -2.951 22.172 1 98.44 97 VAL A CA 1
ATOM 744 C C . VAL A 1 97 ? -11.578 -3.369 23.359 1 98.44 97 VAL A C 1
ATOM 746 O O . VAL A 1 97 ? -12.086 -3.836 24.375 1 98.44 97 VAL A O 1
ATOM 749 N N . ILE A 1 98 ? -10.281 -3.242 23.188 1 97.88 98 ILE A N 1
ATOM 750 C CA . ILE A 1 98 ? -9.344 -3.619 24.234 1 97.88 98 ILE A CA 1
ATOM 751 C C . ILE A 1 98 ? -8.711 -2.365 24.844 1 97.88 98 ILE A C 1
ATOM 753 O O . ILE A 1 98 ? -7.953 -1.664 24.172 1 97.88 98 ILE A O 1
ATOM 757 N N . THR A 1 99 ? -9.047 -2.098 26.047 1 97 99 THR A N 1
ATOM 758 C CA . THR A 1 99 ? -8.438 -0.971 26.75 1 97 99 THR A CA 1
ATOM 759 C C . THR A 1 99 ? -7.219 -1.424 27.547 1 97 99 THR A C 1
ATOM 761 O O . THR A 1 99 ? -7.062 -2.613 27.828 1 97 99 THR A O 1
ATOM 764 N N . GLY A 1 100 ? -6.328 -0.571 27.844 1 94.94 100 GLY A N 1
ATOM 765 C CA . GLY A 1 100 ? -5.078 -0.847 28.531 1 94.94 100 GLY A CA 1
ATOM 766 C C . GLY A 1 100 ? -3.902 -0.064 27.984 1 94.94 100 GLY A C 1
ATOM 767 O O . GLY A 1 100 ? -4.062 0.745 27.062 1 94.94 100 GLY A O 1
ATOM 768 N N . GLY A 1 101 ? -2.758 -0.318 28.609 1 95.5 101 GLY A N 1
ATOM 769 C CA . GLY A 1 101 ? -1.577 0.446 28.234 1 95.5 101 GLY A CA 1
ATOM 770 C C . GLY A 1 101 ? -0.581 -0.354 27.422 1 95.5 101 GLY A C 1
ATOM 771 O O . GLY A 1 101 ? -0.962 -1.069 26.484 1 95.5 101 GLY A O 1
ATOM 772 N N . VAL A 1 102 ? 0.642 -0.123 27.688 1 95.88 102 VAL A N 1
ATOM 773 C CA . VAL A 1 102 ? 1.768 -0.662 26.922 1 95.88 102 VAL A CA 1
ATOM 774 C C . VAL A 1 102 ? 1.762 -2.188 27 1 95.88 102 VAL A C 1
ATOM 776 O O . VAL A 1 102 ? 1.977 -2.867 26 1 95.88 102 VAL A O 1
ATOM 779 N N . ALA A 1 103 ? 1.42 -2.707 28.125 1 97.31 103 ALA A N 1
ATOM 780 C CA . ALA A 1 103 ? 1.439 -4.156 28.312 1 97.31 103 ALA A CA 1
ATOM 781 C C . ALA A 1 103 ? 0.411 -4.836 27.406 1 97.31 103 ALA A C 1
ATOM 783 O O . ALA A 1 103 ? 0.713 -5.836 26.75 1 97.31 103 ALA A O 1
ATOM 784 N N . GLU A 1 104 ? -0.805 -4.371 27.406 1 97.38 104 GLU A N 1
ATOM 785 C CA . GLU A 1 104 ? -1.862 -4.91 26.562 1 97.38 104 GLU A CA 1
ATOM 786 C C . GLU A 1 104 ? -1.504 -4.781 25.078 1 97.38 104 GLU A C 1
ATOM 788 O O . GLU A 1 104 ? -1.756 -5.691 24.297 1 97.38 104 GLU A O 1
ATOM 793 N N . THR A 1 105 ? -0.931 -3.66 24.703 1 97.69 105 THR A N 1
ATOM 794 C CA . THR A 1 105 ? -0.526 -3.434 23.312 1 97.69 105 THR A CA 1
ATOM 795 C C . THR A 1 105 ? 0.535 -4.445 22.891 1 97.69 105 THR A C 1
ATOM 797 O O . THR A 1 105 ? 0.476 -4.984 21.781 1 97.69 105 THR A O 1
ATOM 800 N N . GLN A 1 106 ? 1.474 -4.695 23.766 1 97.69 106 GLN A N 1
ATOM 801 C CA . GLN A 1 106 ? 2.529 -5.66 23.469 1 97.69 106 GLN A CA 1
ATOM 802 C C . GLN A 1 106 ? 1.954 -7.059 23.266 1 97.69 106 GLN A C 1
ATOM 804 O O . GLN A 1 106 ? 2.396 -7.793 22.375 1 97.69 106 GLN A O 1
ATOM 809 N N . GLU A 1 107 ? 1.013 -7.434 24.094 1 98.12 107 GLU A N 1
ATOM 810 C CA . GLU A 1 107 ? 0.37 -8.734 23.953 1 98.12 107 GLU A CA 1
ATOM 811 C C . GLU A 1 107 ? -0.362 -8.836 22.609 1 98.12 107 GLU A C 1
ATOM 813 O O . GLU A 1 107 ? -0.322 -9.875 21.953 1 98.12 107 GLU A O 1
ATOM 818 N N . LEU A 1 108 ? -1.039 -7.781 22.25 1 98.5 108 LEU A N 1
ATOM 819 C CA . LEU A 1 108 ? -1.725 -7.75 20.969 1 98.5 108 LEU A CA 1
ATOM 820 C C . LEU A 1 108 ? -0.734 -7.918 19.828 1 98.5 108 LEU A C 1
ATOM 822 O O . LEU A 1 108 ? -1.003 -8.648 18.875 1 98.5 108 LEU A O 1
ATOM 826 N N . LEU A 1 109 ? 0.417 -7.297 19.906 1 98.38 109 LEU A N 1
ATOM 827 C CA . LEU A 1 109 ? 1.394 -7.285 18.828 1 98.38 109 LEU A CA 1
ATOM 828 C C . LEU A 1 109 ? 2.08 -8.641 18.703 1 98.38 109 LEU A C 1
ATOM 830 O O . LEU A 1 109 ? 2.736 -8.914 17.703 1 98.38 109 LEU A O 1
ATOM 834 N N . ARG A 1 110 ? 1.938 -9.469 19.672 1 97.81 110 ARG A N 1
ATOM 835 C CA . ARG A 1 110 ? 2.459 -10.828 19.609 1 97.81 110 ARG A CA 1
ATOM 836 C C . ARG A 1 110 ? 1.524 -11.734 18.812 1 97.81 110 ARG A C 1
ATOM 838 O O . ARG A 1 110 ? 1.927 -12.805 18.359 1 97.81 110 ARG A O 1
ATOM 845 N N . GLN A 1 111 ? 0.31 -11.258 18.688 1 98 111 GLN A N 1
ATOM 846 C CA . GLN A 1 111 ? -0.679 -12.062 17.969 1 98 111 GLN A CA 1
ATOM 847 C C . GLN A 1 111 ? -0.578 -11.852 16.469 1 98 111 GLN A C 1
ATOM 849 O O . GLN A 1 111 ? -0.024 -10.844 16.016 1 98 111 GLN A O 1
ATOM 854 N N . ARG A 1 112 ? -1.091 -12.844 15.75 1 97.88 112 ARG A N 1
ATOM 855 C CA . ARG A 1 112 ? -1.145 -12.75 14.297 1 97.88 112 ARG A CA 1
ATOM 856 C C . ARG A 1 112 ? -2.377 -11.969 13.844 1 97.88 112 ARG A C 1
ATOM 858 O O . ARG A 1 112 ? -3.502 -12.312 14.203 1 97.88 112 ARG A O 1
ATOM 865 N N . PHE A 1 113 ? -2.193 -10.891 13.141 1 98.75 113 PHE A N 1
ATOM 866 C CA . PHE A 1 113 ? -3.238 -10.125 12.461 1 98.75 113 PHE A CA 1
ATOM 867 C C . PHE A 1 113 ? -3.018 -10.117 10.953 1 98.75 113 PHE A C 1
ATOM 869 O O . PHE A 1 113 ? -1.948 -10.5 10.477 1 98.75 113 PHE A O 1
ATOM 876 N N . ASP A 1 114 ? -4.02 -9.75 10.227 1 98.81 114 ASP A N 1
ATOM 877 C CA . ASP A 1 114 ? -3.918 -9.688 8.773 1 98.81 114 ASP A CA 1
ATOM 878 C C . ASP A 1 114 ? -3.555 -8.273 8.312 1 98.81 114 ASP A C 1
ATOM 880 O O . ASP A 1 114 ? -3.162 -8.07 7.164 1 98.81 114 ASP A O 1
ATOM 884 N N . HIS A 1 115 ? -3.674 -7.316 9.188 1 98.94 115 HIS A N 1
ATOM 885 C CA . HIS A 1 115 ? -3.244 -5.938 8.992 1 98.94 115 HIS A CA 1
ATOM 886 C C . HIS A 1 115 ? -3.199 -5.18 10.312 1 98.94 115 HIS A C 1
ATOM 888 O O . HIS A 1 115 ? -4.02 -5.422 11.203 1 98.94 115 HIS A O 1
ATOM 894 N N . ILE A 1 116 ? -2.238 -4.281 10.453 1 98.94 116 ILE A N 1
ATOM 895 C CA . ILE A 1 116 ? -2.186 -3.41 11.625 1 98.94 116 ILE A CA 1
ATOM 896 C C . ILE A 1 116 ? -2.248 -1.95 11.18 1 98.94 116 ILE A C 1
ATOM 898 O O . ILE A 1 116 ? -1.461 -1.518 10.336 1 98.94 116 ILE A O 1
ATOM 902 N N . PHE A 1 117 ? -3.199 -1.254 11.672 1 98.94 117 PHE A N 1
ATOM 903 C CA . PHE A 1 117 ? -3.35 0.182 11.461 1 98.94 117 PHE A CA 1
ATOM 904 C C . PHE A 1 117 ? -2.982 0.954 12.727 1 98.94 117 PHE A C 1
ATOM 906 O O . PHE A 1 117 ? -3.607 0.774 13.773 1 98.94 117 PHE A O 1
ATOM 913 N N . TYR A 1 118 ? -2.016 1.84 12.562 1 98.88 118 TYR A N 1
ATOM 914 C CA . TYR A 1 118 ? -1.521 2.566 13.727 1 98.88 118 TYR A CA 1
ATOM 915 C C . TYR A 1 118 ? -1.462 4.062 13.453 1 98.88 118 TYR A C 1
ATOM 917 O O . TYR A 1 118 ? -0.964 4.488 12.406 1 98.88 118 TYR A O 1
ATOM 925 N N . THR A 1 119 ? -1.982 4.812 14.344 1 98.62 119 THR A N 1
ATOM 926 C CA . THR A 1 119 ? -1.797 6.258 14.375 1 98.62 119 THR A CA 1
ATOM 927 C C . THR A 1 119 ? -1.018 6.676 15.617 1 98.62 119 THR A C 1
ATOM 929 O O . THR A 1 119 ? -1.422 6.367 16.734 1 98.62 119 THR A O 1
ATOM 932 N N . GLY A 1 120 ? 0.118 7.301 15.43 1 97.75 120 GLY A N 1
ATOM 933 C CA . GLY A 1 120 ? 0.939 7.73 16.547 1 97.75 120 GLY A CA 1
ATOM 934 C C . GLY A 1 120 ? 2.295 8.266 16.125 1 97.75 120 GLY A C 1
ATOM 935 O O . GLY A 1 120 ? 2.414 8.914 15.086 1 97.75 120 GLY A O 1
ATOM 936 N N . ASN A 1 121 ? 3.309 8.055 16.984 1 96.75 121 ASN A N 1
ATOM 937 C CA . ASN A 1 121 ? 4.621 8.609 16.688 1 96.75 121 ASN A CA 1
ATOM 938 C C . ASN A 1 121 ? 5.508 7.59 15.969 1 96.75 121 ASN A C 1
ATOM 940 O O . ASN A 1 121 ? 5.203 6.395 15.961 1 96.75 121 ASN A O 1
ATOM 944 N N . SER A 1 122 ? 6.602 8.062 15.43 1 97.31 122 SER A N 1
ATOM 945 C CA . SER A 1 122 ? 7.484 7.258 14.594 1 97.31 122 SER A CA 1
ATOM 946 C C . SER A 1 122 ? 8.203 6.191 15.414 1 97.31 122 SER A C 1
ATOM 948 O O . SER A 1 122 ? 8.445 5.086 14.93 1 97.31 122 SER A O 1
ATOM 950 N N . MET A 1 123 ? 8.516 6.512 16.594 1 96.69 123 MET A N 1
ATOM 951 C CA . MET A 1 123 ? 9.242 5.562 17.438 1 96.69 123 MET A CA 1
ATOM 952 C C . MET A 1 123 ? 8.43 4.289 17.641 1 96.69 123 MET A C 1
ATOM 954 O O . MET A 1 123 ? 8.922 3.186 17.422 1 96.69 123 MET A O 1
ATOM 958 N N . VAL A 1 124 ? 7.211 4.48 18.062 1 97.75 124 VAL A N 1
ATOM 959 C CA . VAL A 1 124 ? 6.336 3.332 18.266 1 97.75 124 VAL A CA 1
ATOM 960 C C . VAL A 1 124 ? 6.012 2.672 16.938 1 97.75 124 VAL A C 1
ATOM 962 O O . VAL A 1 124 ? 5.879 1.448 16.859 1 97.75 124 VAL A O 1
ATOM 965 N N . GLY A 1 125 ? 5.891 3.488 15.867 1 98.5 125 GLY A N 1
ATOM 966 C CA . GLY A 1 125 ? 5.699 2.941 14.531 1 98.5 125 GLY A CA 1
ATOM 967 C C . GLY A 1 125 ? 6.75 1.917 14.148 1 98.5 125 GLY A C 1
ATOM 968 O O . GLY A 1 125 ? 6.43 0.878 13.57 1 98.5 125 GLY A O 1
ATOM 969 N N . LYS A 1 126 ? 8.016 2.17 14.492 1 98.56 126 LYS A N 1
ATOM 970 C CA . LYS A 1 126 ? 9.109 1.248 14.219 1 98.56 126 LYS A CA 1
ATOM 971 C C . LYS A 1 126 ? 8.93 -0.065 14.977 1 98.56 126 LYS A C 1
ATOM 973 O O . LYS A 1 126 ? 9.133 -1.144 14.414 1 98.56 126 LYS A O 1
ATOM 978 N N . LEU A 1 127 ? 8.5 0.034 16.188 1 98.44 127 LEU A N 1
ATOM 979 C CA . LEU A 1 127 ? 8.281 -1.147 17.016 1 98.44 127 LEU A CA 1
ATOM 980 C C . LEU A 1 127 ? 7.148 -2.004 16.453 1 98.44 127 LEU A C 1
ATOM 982 O O . LEU A 1 127 ? 7.25 -3.232 16.422 1 98.44 127 LEU A O 1
ATOM 986 N N . ILE A 1 128 ? 6.125 -1.354 16.078 1 98.75 128 ILE A N 1
ATOM 987 C CA . ILE A 1 128 ? 4.965 -2.053 15.531 1 98.75 128 ILE A CA 1
ATOM 988 C C . ILE A 1 128 ? 5.352 -2.764 14.242 1 98.75 128 ILE A C 1
ATOM 990 O O . ILE A 1 128 ? 5 -3.928 14.031 1 98.75 128 ILE A O 1
ATOM 994 N N . MET A 1 129 ? 6.035 -2.047 13.375 1 98.69 129 MET A N 1
ATOM 995 C CA . MET A 1 129 ? 6.477 -2.639 12.109 1 98.69 129 MET A CA 1
ATOM 996 C C . MET A 1 129 ? 7.387 -3.834 12.359 1 98.69 129 MET A C 1
ATOM 998 O O . MET A 1 129 ? 7.285 -4.852 11.672 1 98.69 129 MET A O 1
ATOM 1002 N N . GLU A 1 130 ? 8.234 -3.734 13.289 1 98.62 130 GLU A N 1
ATOM 1003 C CA . GLU A 1 130 ? 9.117 -4.84 13.656 1 98.62 130 GLU A CA 1
ATOM 1004 C C . GLU A 1 130 ? 8.32 -6.043 14.148 1 98.62 130 GLU A C 1
ATOM 1006 O O . GLU A 1 130 ? 8.578 -7.176 13.734 1 98.62 130 GLU A O 1
ATOM 1011 N N . ALA A 1 131 ? 7.375 -5.789 15.023 1 98.69 131 ALA A N 1
ATOM 1012 C CA . ALA A 1 131 ? 6.535 -6.867 15.539 1 98.69 131 ALA A CA 1
ATOM 1013 C C . ALA A 1 131 ? 5.719 -7.512 14.422 1 98.69 131 ALA A C 1
ATOM 1015 O O . ALA A 1 131 ? 5.512 -8.727 14.422 1 98.69 131 ALA A O 1
ATOM 1016 N N . ALA A 1 132 ? 5.262 -6.715 13.523 1 98.81 132 ALA A N 1
ATOM 1017 C CA . ALA A 1 132 ? 4.43 -7.18 12.414 1 98.81 132 ALA A CA 1
ATOM 1018 C C . ALA A 1 132 ? 5.199 -8.148 11.523 1 98.81 132 ALA A C 1
ATOM 1020 O O . ALA A 1 132 ? 4.605 -9.031 10.898 1 98.81 132 ALA A O 1
ATOM 1021 N N . ALA A 1 133 ? 6.504 -7.988 11.453 1 98.62 133 ALA A N 1
ATOM 1022 C CA . ALA A 1 133 ? 7.355 -8.781 10.57 1 98.62 133 ALA A CA 1
ATOM 1023 C C . ALA A 1 133 ? 7.285 -10.266 10.922 1 98.62 133 ALA A C 1
ATOM 1025 O O . ALA A 1 133 ? 7.391 -11.125 10.047 1 98.62 133 ALA A O 1
ATOM 1026 N N . LYS A 1 134 ? 7.031 -10.555 12.18 1 98 134 LYS A N 1
ATOM 1027 C CA . LYS A 1 134 ? 7.02 -11.938 12.648 1 98 134 LYS A CA 1
ATOM 1028 C C . LYS A 1 134 ? 5.949 -12.75 11.922 1 98 134 LYS A C 1
ATOM 1030 O O . LYS A 1 134 ? 6.113 -13.961 11.719 1 98 134 LYS A O 1
ATOM 1035 N N . HIS A 1 135 ? 4.938 -12.125 11.547 1 97.88 135 HIS A N 1
ATOM 1036 C CA . HIS A 1 135 ? 3.816 -12.82 10.922 1 97.88 135 HIS A CA 1
ATOM 1037 C C . HIS A 1 135 ? 3.588 -12.328 9.5 1 97.88 135 HIS A C 1
ATOM 1039 O O . HIS A 1 135 ? 2.549 -12.609 8.898 1 97.88 135 HIS A O 1
ATOM 1045 N N . LEU A 1 136 ? 4.523 -11.547 9 1 98.38 136 LEU A N 1
ATOM 1046 C CA . LEU A 1 136 ? 4.371 -10.945 7.68 1 98.38 136 LEU A CA 1
ATOM 1047 C C . LEU A 1 136 ? 3.064 -10.164 7.586 1 98.38 136 LEU A C 1
ATOM 1049 O O . LEU A 1 136 ? 2.322 -10.305 6.609 1 98.38 136 LEU A O 1
ATOM 1053 N N . THR A 1 137 ? 2.75 -9.398 8.609 1 98.81 137 THR A N 1
ATOM 1054 C CA . THR A 1 137 ? 1.543 -8.578 8.648 1 98.81 137 THR A CA 1
ATOM 1055 C C . THR A 1 137 ? 1.81 -7.191 8.07 1 98.81 137 THR A C 1
ATOM 1057 O O . THR A 1 137 ? 2.68 -6.469 8.562 1 98.81 137 THR A O 1
ATOM 1060 N N . PRO A 1 138 ? 1.079 -6.84 7.004 1 98.81 138 PRO A N 1
ATOM 1061 C CA . PRO A 1 138 ? 1.227 -5.465 6.516 1 98.81 138 PRO A CA 1
ATOM 1062 C C . PRO A 1 138 ? 0.755 -4.422 7.523 1 98.81 138 PRO A C 1
ATOM 1064 O O . PRO A 1 138 ? -0.069 -4.727 8.391 1 98.81 138 PRO A O 1
ATOM 1067 N N . VAL A 1 139 ? 1.316 -3.174 7.352 1 98.88 139 VAL A N 1
ATOM 1068 C CA . VAL A 1 139 ? 0.982 -2.131 8.312 1 98.88 139 VAL A CA 1
ATOM 1069 C C . VAL A 1 139 ? 0.594 -0.851 7.578 1 98.88 139 VAL A C 1
ATOM 1071 O O . VAL A 1 139 ? 1.061 -0.604 6.461 1 98.88 139 VAL A O 1
ATOM 1074 N N . THR A 1 140 ? -0.341 -0.109 8.086 1 98.88 140 THR A N 1
ATOM 1075 C CA . THR A 1 140 ? -0.578 1.302 7.809 1 98.88 140 THR A CA 1
ATOM 1076 C C . THR A 1 140 ? -0.187 2.164 9.008 1 98.88 140 THR A C 1
ATOM 1078 O O . THR A 1 140 ? -0.735 2.006 10.094 1 98.88 140 THR A O 1
ATOM 1081 N N . LEU A 1 141 ? 0.757 3.012 8.75 1 98.88 141 LEU A N 1
ATOM 1082 C CA . LEU A 1 141 ? 1.291 3.848 9.82 1 98.88 141 LEU A CA 1
ATOM 1083 C C . LEU A 1 141 ? 1.014 5.324 9.547 1 98.88 141 LEU A C 1
ATOM 1085 O O . LEU A 1 141 ? 1.555 5.895 8.594 1 98.88 141 LEU A O 1
ATOM 1089 N N . GLU A 1 142 ? 0.052 5.832 10.266 1 98.44 142 GLU A N 1
ATOM 1090 C CA . GLU A 1 142 ? -0.172 7.273 10.289 1 98.44 142 GLU A CA 1
ATOM 1091 C C . GLU A 1 142 ? 0.609 7.938 11.422 1 98.44 142 GLU A C 1
ATOM 1093 O O . GLU A 1 142 ? 0.232 7.832 12.586 1 98.44 142 GLU A O 1
ATOM 1098 N N . LEU A 1 143 ? 1.604 8.617 11 1 98.19 143 LEU A N 1
ATOM 1099 C CA . LEU A 1 143 ? 2.508 9.133 12.023 1 98.19 143 LEU A CA 1
ATOM 1100 C C . LEU A 1 143 ? 2.484 10.656 12.047 1 98.19 143 LEU A C 1
ATOM 1102 O O . LEU A 1 143 ? 1.411 11.266 12.094 1 98.19 143 LEU A O 1
ATOM 1106 N N . GLY A 1 144 ? 3.496 11.359 12.164 1 94.94 144 GLY A N 1
ATOM 1107 C CA . GLY A 1 144 ? 3.518 12.812 12.211 1 94.94 144 GLY A CA 1
ATOM 1108 C C . GLY A 1 144 ? 4.703 13.422 11.484 1 94.94 144 GLY A C 1
ATOM 1109 O O . GLY A 1 144 ? 5.078 12.961 10.406 1 94.94 144 GLY A O 1
ATOM 1110 N N . GLY A 1 145 ? 5.164 14.391 11.969 1 93.06 145 GLY A N 1
ATOM 1111 C CA . GLY A 1 145 ? 6.301 15.117 11.43 1 93.06 145 GLY A CA 1
ATOM 1112 C C . GLY A 1 145 ? 6.227 16.609 11.688 1 93.06 145 GLY A C 1
ATOM 1113 O O . GLY A 1 145 ? 5.242 17.109 12.242 1 93.06 145 GLY A O 1
ATOM 1114 N N . LYS A 1 146 ? 7.328 17.266 11.414 1 98 146 LYS A N 1
ATOM 1115 C CA . LYS A 1 146 ? 7.395 18.719 11.586 1 98 146 LYS A CA 1
ATOM 1116 C C . LYS A 1 146 ? 6.879 19.453 10.352 1 98 146 LYS A C 1
ATOM 1118 O O . LYS A 1 146 ? 7.664 19.828 9.484 1 98 146 LYS A O 1
ATOM 1123 N N . SER A 1 147 ? 5.594 19.641 10.289 1 98.81 147 SER A N 1
ATOM 1124 C CA . SER A 1 147 ? 4.914 20.203 9.125 1 98.81 147 SER A CA 1
ATOM 1125 C C . SER A 1 147 ? 5.305 21.672 8.914 1 98.81 147 SER A C 1
ATOM 1127 O O . SER A 1 147 ? 4.977 22.531 9.734 1 98.81 147 SER A O 1
ATOM 1129 N N . PRO A 1 148 ? 5.926 22 7.828 1 98.94 148 PRO A N 1
ATOM 1130 C CA . PRO A 1 148 ? 6.32 23.375 7.559 1 98.94 148 PRO A CA 1
ATOM 1131 C C . PRO A 1 148 ? 5.164 24.234 7.039 1 98.94 148 PRO A C 1
ATOM 1133 O O . PRO A 1 148 ? 4.25 23.719 6.395 1 98.94 148 PRO A O 1
ATOM 1136 N N . CYS A 1 149 ? 5.27 25.5 7.324 1 98.94 149 CYS A N 1
ATOM 1137 C CA . CYS A 1 149 ? 4.355 26.5 6.785 1 98.94 149 CYS A CA 1
ATOM 1138 C C . CYS A 1 149 ? 5.125 27.688 6.219 1 98.94 149 CYS A C 1
ATOM 1140 O O . CYS A 1 149 ? 5.691 28.484 6.969 1 98.94 149 CYS A O 1
ATOM 1142 N N . TYR A 1 150 ? 5.105 27.812 4.91 1 98.94 150 TYR A N 1
ATOM 1143 C CA . TYR A 1 150 ? 5.785 28.922 4.25 1 98.94 150 TYR A CA 1
ATOM 1144 C C . TYR A 1 150 ? 4.809 30.047 3.945 1 98.94 150 TYR A C 1
ATOM 1146 O O . TYR A 1 150 ? 3.773 29.828 3.312 1 98.94 150 TYR A O 1
ATOM 1154 N N . ILE A 1 151 ? 5.145 31.219 4.41 1 98.81 151 ILE A N 1
ATOM 1155 C CA . ILE A 1 151 ? 4.355 32.406 4.113 1 98.81 151 ILE A CA 1
ATOM 1156 C C . ILE A 1 151 ? 5.133 33.312 3.172 1 98.81 151 ILE A C 1
ATOM 1158 O O . ILE A 1 151 ? 6.133 33.938 3.572 1 98.81 151 ILE A O 1
ATOM 1162 N N . ASP A 1 152 ? 4.578 33.375 2.025 1 98 152 ASP A N 1
ATOM 1163 C CA . ASP A 1 152 ? 5.156 34.25 1 1 98 152 ASP A CA 1
ATOM 1164 C C . ASP A 1 152 ? 5.004 35.719 1.372 1 98 152 ASP A C 1
ATOM 1166 O O . ASP A 1 152 ? 3.949 36.156 1.852 1 98 152 ASP A O 1
ATOM 1170 N N . LYS A 1 153 ? 6.023 36.562 1.107 1 95.69 153 LYS A N 1
ATOM 1171 C CA . LYS A 1 153 ? 6.008 37.969 1.536 1 95.69 153 LYS A CA 1
ATOM 1172 C C . LYS A 1 153 ? 4.988 38.781 0.736 1 95.6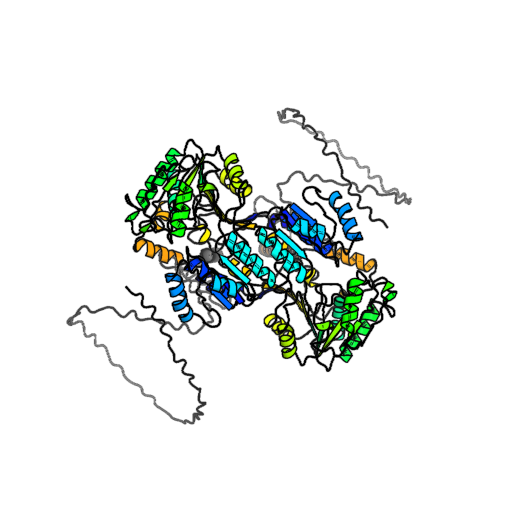9 153 LYS A C 1
ATOM 1174 O O . LYS A 1 153 ? 4.531 39.812 1.186 1 95.69 153 LYS A O 1
ATOM 1179 N N . ASN A 1 154 ? 4.617 38.25 -0.413 1 91.38 154 ASN A N 1
ATOM 1180 C CA . ASN A 1 154 ? 3.713 39 -1.278 1 91.38 154 ASN A CA 1
ATOM 1181 C C . ASN A 1 154 ? 2.273 38.5 -1.142 1 91.38 154 ASN A C 1
ATOM 1183 O O . ASN A 1 154 ? 1.423 38.844 -1.972 1 91.38 154 ASN A O 1
ATOM 1187 N N . CYS A 1 155 ? 1.994 37.812 -0.085 1 94 155 CYS A N 1
ATOM 1188 C CA . CYS A 1 155 ? 0.621 37.344 0.063 1 94 155 CYS A CA 1
ATOM 1189 C C . CYS A 1 155 ? -0.133 38.188 1.091 1 94 155 CYS A C 1
ATOM 1191 O O . CYS A 1 155 ? 0.404 39.156 1.616 1 94 155 CYS A O 1
ATOM 1193 N N . ASP A 1 156 ? -1.463 37.969 1.191 1 95.81 156 ASP A N 1
ATOM 1194 C CA . ASP A 1 156 ? -2.252 38.594 2.252 1 95.81 156 ASP A CA 1
ATOM 1195 C C . ASP A 1 156 ? -1.882 38 3.617 1 95.81 156 ASP A C 1
ATOM 1197 O O . ASP A 1 156 ? -2.459 37 4.055 1 95.81 156 ASP A O 1
ATOM 1201 N N . ILE A 1 157 ? -1.056 38.688 4.281 1 97.44 157 ILE A N 1
ATOM 1202 C CA . ILE A 1 157 ? -0.454 38.188 5.516 1 97.44 157 ILE A CA 1
ATOM 1203 C C . ILE A 1 157 ? -1.523 38.062 6.598 1 97.44 157 ILE A C 1
ATOM 1205 O O . ILE A 1 157 ? -1.487 37.156 7.414 1 97.44 157 ILE A O 1
ATOM 1209 N N . SER A 1 158 ? -2.447 38.969 6.59 1 96.81 158 SER A N 1
ATOM 1210 C CA . SER A 1 158 ? -3.512 38.938 7.586 1 96.81 158 SER A CA 1
ATOM 1211 C C . SER A 1 158 ? -4.324 37.656 7.484 1 96.81 158 SER A C 1
ATOM 1213 O O . SER A 1 158 ? -4.527 36.938 8.484 1 96.81 158 SER A O 1
ATOM 1215 N N . ILE A 1 159 ? -4.738 37.312 6.32 1 97.12 159 ILE A N 1
ATOM 1216 C CA . ILE A 1 159 ? -5.523 36.094 6.094 1 97.12 159 ILE A CA 1
ATOM 1217 C C . ILE A 1 159 ? -4.664 34.875 6.375 1 97.12 159 ILE A C 1
ATOM 1219 O O . ILE A 1 159 ? -5.113 33.906 7.031 1 97.12 159 ILE A O 1
ATOM 1223 N N . ALA A 1 160 ? -3.467 34.875 5.848 1 98.12 160 ALA A N 1
ATOM 1224 C CA . ALA A 1 160 ? -2.551 33.75 6.059 1 98.12 160 ALA A CA 1
ATOM 1225 C C . ALA A 1 160 ? -2.371 33.469 7.543 1 98.12 160 ALA A C 1
ATOM 1227 O O . ALA A 1 160 ? -2.508 32.312 7.98 1 98.12 160 ALA A O 1
ATOM 1228 N N . CYS A 1 161 ? -2.15 34.5 8.305 1 98.44 161 CYS A N 1
ATOM 1229 C CA . CYS A 1 161 ? -1.854 34.312 9.719 1 98.44 161 CYS A CA 1
ATOM 1230 C C . CYS A 1 161 ? -3.092 33.875 10.484 1 98.44 161 CYS A C 1
ATOM 1232 O O . CYS A 1 161 ? -2.988 33.094 11.445 1 98.44 161 CYS A O 1
ATOM 1234 N N . ARG A 1 162 ? -4.227 34.406 10.102 1 98 162 ARG A N 1
ATOM 1235 C CA . ARG A 1 162 ? -5.465 33.938 10.734 1 98 162 ARG A CA 1
ATOM 1236 C C . ARG A 1 162 ? -5.668 32.438 10.531 1 98 162 ARG A C 1
ATOM 1238 O O . ARG A 1 162 ? -5.984 31.734 11.484 1 98 162 ARG A O 1
ATOM 1245 N N . ARG A 1 163 ? -5.477 31.953 9.344 1 98.44 163 ARG A N 1
ATOM 1246 C CA . ARG A 1 163 ? -5.66 30.547 9.016 1 98.44 163 ARG A CA 1
ATOM 1247 C C . ARG A 1 163 ? -4.59 29.672 9.672 1 98.44 163 ARG A C 1
ATOM 1249 O O . ARG A 1 163 ? -4.883 28.578 10.164 1 98.44 163 ARG A O 1
ATOM 1256 N N . VAL A 1 164 ? -3.365 30.172 9.734 1 98.81 164 VAL A N 1
ATOM 1257 C CA . VAL A 1 164 ? -2.277 29.469 10.398 1 98.81 164 VAL A CA 1
ATOM 1258 C C . VAL A 1 164 ? -2.557 29.375 11.898 1 98.81 164 VAL A C 1
ATOM 1260 O O . VAL A 1 164 ? -2.328 28.344 12.523 1 98.81 164 VAL A O 1
ATOM 1263 N N . THR A 1 165 ? -3.055 30.516 12.445 1 98.81 165 THR A N 1
ATOM 1264 C CA . THR A 1 165 ? -3.385 30.547 13.867 1 98.81 165 THR A CA 1
ATOM 1265 C C . THR A 1 165 ? -4.422 29.484 14.211 1 98.81 165 THR A C 1
ATOM 1267 O O . THR A 1 165 ? -4.258 28.734 15.18 1 98.81 165 THR A O 1
ATOM 1270 N N . TRP A 1 166 ? -5.422 29.422 13.43 1 98.31 166 TRP A N 1
ATOM 1271 C CA . TRP A 1 166 ? -6.445 28.406 13.617 1 98.31 166 TRP A CA 1
ATOM 1272 C C . TRP A 1 166 ? -5.844 27 13.516 1 98.31 166 TRP A C 1
ATOM 1274 O O . TRP A 1 166 ? -6.078 26.156 14.375 1 98.31 166 TRP A O 1
ATOM 1284 N N . GLY A 1 167 ? -5.059 26.781 12.508 1 98.5 167 GLY A N 1
ATOM 1285 C CA . GLY A 1 167 ? -4.441 25.484 12.289 1 98.5 167 GLY A CA 1
ATOM 1286 C C . GLY A 1 167 ? -3.525 25.062 13.422 1 98.5 167 GLY A C 1
ATOM 1287 O O . GLY A 1 167 ? -3.496 23.891 13.805 1 98.5 167 GLY A O 1
ATOM 1288 N N . LYS A 1 168 ? -2.797 25.969 13.969 1 98.81 168 LYS A N 1
ATOM 1289 C CA . LYS A 1 168 ? -1.786 25.656 14.977 1 98.81 168 LYS A CA 1
ATOM 1290 C C . LYS A 1 168 ? -2.426 25.406 16.344 1 98.81 168 LYS A C 1
ATOM 1292 O O . LYS A 1 168 ? -2.031 24.5 17.062 1 98.81 168 LYS A O 1
ATOM 1297 N N . TYR A 1 169 ? -3.412 26.203 16.688 1 98.62 169 TYR A N 1
ATOM 1298 C CA . TYR A 1 169 ? -3.814 26.203 18.094 1 98.62 169 TYR A CA 1
ATOM 1299 C C . TYR A 1 169 ? -5.109 25.422 18.281 1 98.62 169 TYR A C 1
ATOM 1301 O O . TYR A 1 169 ? -5.566 25.25 19.422 1 98.62 169 TYR A O 1
ATOM 1309 N N . THR A 1 170 ? -5.715 24.953 17.141 1 97.12 170 THR A N 1
ATOM 1310 C CA . THR A 1 170 ? -6.77 23.953 17.281 1 97.12 170 THR A CA 1
ATOM 1311 C C . THR A 1 170 ? -6.289 22.766 18.094 1 97.12 170 THR A C 1
ATOM 1313 O O . THR A 1 170 ? -5.172 22.281 17.906 1 97.12 170 THR A O 1
ATOM 1316 N N . ASN A 1 171 ? -7.117 22.344 19.109 1 97.56 171 ASN A N 1
ATOM 1317 C CA . ASN A 1 171 ? -6.781 21.25 20 1 97.56 171 ASN A CA 1
ATOM 1318 C C . ASN A 1 171 ? -5.473 21.516 20.75 1 97.56 171 ASN A C 1
ATOM 1320 O O . ASN A 1 171 ? -4.672 20.594 20.953 1 97.56 171 ASN A O 1
ATOM 1324 N N . CYS A 1 172 ? -5.277 22.844 21.062 1 98.25 172 CYS A N 1
ATOM 1325 C CA . CYS A 1 172 ? -4.094 23.281 21.797 1 98.25 172 CYS A CA 1
ATOM 1326 C C . CYS A 1 172 ? -2.82 22.859 21.078 1 98.25 172 CYS A C 1
ATOM 1328 O O . CYS A 1 172 ? -1.837 22.469 21.719 1 98.25 172 CYS A O 1
ATOM 1330 N N . GLY A 1 173 ? -2.855 22.781 19.828 1 98.5 173 GLY A N 1
ATOM 1331 C CA . GLY A 1 173 ? -1.703 22.453 19 1 98.5 173 GLY A CA 1
ATOM 1332 C C . GLY A 1 173 ? -1.373 20.984 18.984 1 98.5 173 GLY A C 1
ATOM 1333 O O . GLY A 1 173 ? -0.389 20.562 18.375 1 98.5 173 GLY A O 1
ATOM 1334 N N . GLN A 1 174 ? -2.145 20.125 19.656 1 98.44 174 GLN A N 1
ATOM 1335 C CA . GLN A 1 174 ? -1.908 18.688 19.719 1 98.44 174 GLN A CA 1
ATOM 1336 C C . GLN A 1 174 ? -2.545 17.969 18.531 1 98.44 174 GLN A C 1
ATOM 1338 O O . GLN A 1 174 ? -3.391 17.094 18.719 1 98.44 174 GLN A O 1
ATOM 1343 N N . THR A 1 175 ? -2.094 18.359 17.344 1 98.44 175 THR A N 1
ATOM 1344 C CA . THR A 1 175 ? -2.572 17.875 16.062 1 98.44 175 THR A CA 1
ATOM 1345 C C . THR A 1 175 ? -1.403 17.516 15.148 1 98.44 175 THR A C 1
ATOM 1347 O O . THR A 1 175 ? -0.525 18.344 14.891 1 98.44 175 THR A O 1
ATOM 1350 N N . CYS A 1 176 ? -1.357 16.344 14.617 1 97.62 176 CYS A N 1
ATOM 1351 C CA . CYS A 1 176 ? -0.211 15.805 13.891 1 97.62 176 CYS A CA 1
ATOM 1352 C C . CYS A 1 176 ? 0.045 16.594 12.609 1 97.62 176 CYS A C 1
ATOM 1354 O O . CYS A 1 176 ? 1.179 16.641 12.133 1 97.62 176 CYS A O 1
ATOM 1356 N N . ILE A 1 177 ? -1.051 17.219 12.062 1 98.38 177 ILE A N 1
ATOM 1357 C CA . ILE A 1 177 ? -0.871 17.969 10.828 1 98.38 177 ILE A CA 1
ATOM 1358 C C . ILE A 1 177 ? -0.928 19.453 11.117 1 98.38 177 ILE A C 1
ATOM 1360 O O . ILE A 1 177 ? -1.14 20.266 10.211 1 98.38 177 ILE A O 1
ATOM 1364 N N . ALA A 1 178 ? -0.782 19.906 12.305 1 98.75 178 ALA A N 1
ATOM 1365 C CA . ALA A 1 178 ? -0.689 21.328 12.609 1 98.75 178 ALA A CA 1
ATOM 1366 C C . ALA A 1 178 ? 0.548 21.953 11.961 1 98.75 178 ALA A C 1
ATOM 1368 O O . ALA A 1 178 ? 1.597 21.312 11.875 1 98.75 178 ALA A O 1
ATOM 1369 N N . PRO A 1 179 ? 0.386 23.219 11.43 1 98.88 179 PRO A N 1
ATOM 1370 C CA . PRO A 1 179 ? 1.642 23.875 11.07 1 98.88 179 PRO A CA 1
ATOM 1371 C C . PRO A 1 179 ? 2.631 23.953 12.227 1 98.88 179 PRO A C 1
ATOM 1373 O O . PRO A 1 179 ? 2.402 24.688 13.188 1 98.88 179 PRO A O 1
ATOM 1376 N N . ASP A 1 180 ? 3.688 23.25 12.062 1 98.81 180 ASP A N 1
ATOM 1377 C CA . ASP A 1 180 ? 4.617 23.062 13.172 1 98.81 180 ASP A CA 1
ATOM 1378 C C . ASP A 1 180 ? 5.559 24.25 13.32 1 98.81 180 ASP A C 1
ATOM 1380 O O . ASP A 1 180 ? 5.977 24.594 14.43 1 98.81 180 ASP A O 1
ATOM 1384 N N . TYR A 1 181 ? 5.906 24.891 12.219 1 98.88 181 TYR A N 1
ATOM 1385 C CA . TYR A 1 181 ? 6.73 26.094 12.211 1 98.88 181 TYR A CA 1
ATOM 1386 C C . TYR A 1 181 ? 6.469 26.922 10.961 1 98.88 181 TYR A C 1
ATOM 1388 O O . TYR A 1 181 ? 6.031 26.391 9.938 1 98.88 181 TYR A O 1
ATOM 1396 N N . ILE A 1 182 ? 6.777 28.203 11.094 1 98.94 182 ILE A N 1
ATOM 1397 C CA . ILE A 1 182 ? 6.613 29.141 9.977 1 98.94 182 ILE A CA 1
ATOM 1398 C C . ILE A 1 182 ? 7.977 29.469 9.375 1 98.94 182 ILE A C 1
ATOM 1400 O O . ILE A 1 182 ? 8.953 29.672 10.102 1 98.94 182 ILE A O 1
ATOM 1404 N N . LEU A 1 183 ? 8.047 29.422 8.07 1 98.94 183 LEU A N 1
ATOM 1405 C CA . LEU A 1 183 ? 9.148 29.969 7.289 1 98.94 183 LEU A CA 1
ATOM 1406 C C . LEU A 1 183 ? 8.727 31.25 6.582 1 98.94 183 LEU A C 1
ATOM 1408 O O . LEU A 1 183 ? 7.746 31.266 5.84 1 98.94 183 LEU A O 1
ATOM 1412 N N . CYS A 1 184 ? 9.422 32.344 6.812 1 98.38 184 CYS A N 1
ATOM 1413 C CA . CYS A 1 184 ? 9.102 33.594 6.102 1 98.38 184 CYS A CA 1
ATOM 1414 C C . CYS A 1 184 ? 10.32 34.5 6.02 1 98.38 184 CYS A C 1
ATOM 1416 O O . CYS A 1 184 ? 11.312 34.281 6.715 1 98.38 184 CYS A O 1
ATOM 1418 N N . ASP A 1 185 ? 10.195 35.438 5.152 1 98.06 185 ASP A N 1
ATOM 1419 C CA . ASP A 1 185 ? 11.227 36.469 5.012 1 98.06 185 ASP A CA 1
ATOM 1420 C C . ASP A 1 185 ? 11.336 37.312 6.277 1 98.06 185 ASP A C 1
ATOM 1422 O O . ASP A 1 185 ? 10.32 37.688 6.875 1 98.06 185 ASP A O 1
ATOM 1426 N N . PRO A 1 186 ? 12.602 37.688 6.621 1 97.44 186 PRO A N 1
ATOM 1427 C CA . PRO A 1 186 ? 12.758 38.5 7.824 1 97.44 186 PRO A CA 1
ATOM 1428 C C . PRO A 1 186 ? 11.977 39.812 7.758 1 97.44 186 PRO A C 1
ATOM 1430 O O . PRO A 1 186 ? 11.523 40.312 8.789 1 97.44 186 PRO A O 1
ATOM 1433 N N . SER A 1 187 ? 11.758 40.344 6.633 1 97.62 187 SER A N 1
ATOM 1434 C CA . SER A 1 187 ? 11.109 41.625 6.453 1 97.62 187 SER A CA 1
ATOM 1435 C C . SER A 1 187 ? 9.648 41.594 6.879 1 97.62 187 SER A C 1
ATOM 1437 O O . SER A 1 187 ? 9.047 42.625 7.164 1 97.62 187 SER A O 1
ATOM 1439 N N . ILE A 1 188 ? 9.086 40.375 6.965 1 98 188 ILE A N 1
ATOM 1440 C CA . ILE A 1 188 ? 7.66 40.344 7.285 1 98 188 ILE A CA 1
ATOM 1441 C C . ILE A 1 188 ? 7.457 39.656 8.641 1 98 188 ILE A C 1
ATOM 1443 O O . ILE A 1 188 ? 6.324 39.5 9.094 1 98 188 ILE A O 1
ATOM 1447 N N . GLN A 1 189 ? 8.406 39.219 9.367 1 98.19 189 GLN A N 1
ATOM 1448 C CA . GLN A 1 189 ? 8.266 38.469 10.609 1 98.19 189 GLN A CA 1
ATOM 1449 C C . GLN A 1 189 ? 7.453 39.25 11.641 1 98.19 189 GLN A C 1
ATOM 1451 O O . GLN A 1 189 ? 6.547 38.688 12.273 1 98.19 189 GLN A O 1
ATOM 1456 N N . ASP A 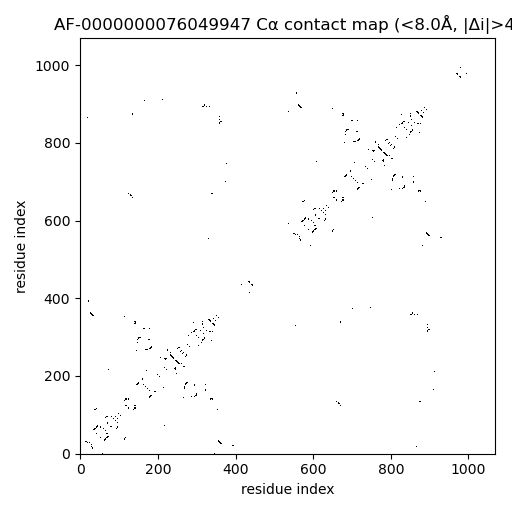1 190 ? 7.789 40.562 11.805 1 98.5 190 ASP A N 1
ATOM 1457 C CA . ASP A 1 190 ? 7.078 41.375 12.797 1 98.5 190 ASP A CA 1
ATOM 1458 C C . ASP A 1 190 ? 5.59 41.438 12.461 1 98.5 190 ASP A C 1
ATOM 1460 O O . ASP A 1 190 ? 4.742 41.375 13.359 1 98.5 190 ASP A O 1
ATOM 1464 N N . ARG A 1 191 ? 5.379 41.656 11.227 1 98.5 191 ARG A N 1
ATOM 1465 C CA . ARG A 1 191 ? 3.984 41.719 10.789 1 98.5 191 ARG A CA 1
ATOM 1466 C C . ARG A 1 191 ? 3.277 40.375 11.039 1 98.5 191 ARG A C 1
ATOM 1468 O O . ARG A 1 191 ? 2.119 40.375 11.461 1 98.5 191 ARG A O 1
ATOM 1475 N N . VAL A 1 192 ? 3.928 39.219 10.766 1 98.81 192 VAL A N 1
ATOM 1476 C CA . VAL A 1 192 ? 3.385 37.906 11.008 1 98.81 192 VAL A CA 1
ATOM 1477 C C . VAL A 1 192 ? 3.057 37.75 12.492 1 98.81 192 VAL A C 1
ATOM 1479 O O . VAL A 1 192 ? 1.962 37.281 12.844 1 98.81 192 VAL A O 1
ATOM 1482 N N . ILE A 1 193 ? 3.939 38.156 13.336 1 98.81 193 ILE A N 1
ATOM 1483 C CA . ILE A 1 193 ? 3.758 38.031 14.773 1 98.81 193 ILE A CA 1
ATOM 1484 C C . ILE A 1 193 ? 2.545 38.844 15.211 1 98.81 193 ILE A C 1
ATOM 1486 O O . ILE A 1 193 ? 1.702 38.375 15.969 1 98.81 193 ILE A O 1
ATOM 1490 N N . GLU A 1 194 ? 2.471 40.062 14.703 1 98.75 194 GLU A N 1
ATOM 1491 C CA . GLU A 1 194 ? 1.368 40.938 15.062 1 98.75 194 GLU A CA 1
ATOM 1492 C C . GLU A 1 194 ? 0.027 40.344 14.625 1 98.75 194 GLU A C 1
ATOM 1494 O O . GLU A 1 194 ? -0.948 40.375 15.383 1 98.75 194 GLU A O 1
ATOM 1499 N N . GLU A 1 195 ? -0.001 39.844 13.445 1 98.69 195 GLU A N 1
ATOM 1500 C CA . GLU A 1 195 ? -1.25 39.312 12.914 1 98.69 195 GLU A CA 1
ATOM 1501 C C . GLU A 1 195 ? -1.647 38.031 13.625 1 98.69 195 GLU A C 1
ATOM 1503 O O . GLU A 1 195 ? -2.834 37.781 13.836 1 98.69 195 GLU A O 1
ATOM 1508 N N . VAL A 1 196 ? -0.724 37.188 13.984 1 98.81 196 VAL A N 1
ATOM 1509 C CA . VAL A 1 196 ? -1.021 35.969 14.75 1 98.81 196 VAL A CA 1
ATOM 1510 C C . VAL A 1 196 ? -1.548 36.344 16.125 1 98.81 196 VAL A C 1
ATOM 1512 O O . VAL A 1 196 ? -2.521 35.781 16.609 1 98.81 196 VAL A O 1
ATOM 1515 N N . LYS A 1 197 ? -0.91 37.344 16.734 1 98.75 197 LYS A N 1
ATOM 1516 C CA . LYS A 1 197 ? -1.344 37.844 18.047 1 98.75 197 LYS A CA 1
ATOM 1517 C C . LYS A 1 197 ? -2.793 38.312 18 1 98.75 197 LYS A C 1
ATOM 1519 O O . LYS A 1 197 ? -3.586 37.969 18.891 1 98.75 197 LYS A O 1
ATOM 1524 N N . LYS A 1 198 ? -3.07 39.094 16.969 1 98.44 198 LYS A N 1
ATOM 1525 C CA . LYS A 1 198 ? -4.434 39.594 16.781 1 98.44 198 LYS A CA 1
ATOM 1526 C C . LYS A 1 198 ? -5.422 38.438 16.656 1 98.44 198 LYS A C 1
ATOM 1528 O O . LYS A 1 198 ? -6.5 38.469 17.25 1 98.44 198 LYS A O 1
ATOM 1533 N N . SER A 1 199 ? -5.082 37.438 15.906 1 98.19 199 SER A N 1
ATOM 1534 C CA . SER A 1 199 ? -5.945 36.25 15.703 1 98.19 199 SER A CA 1
ATOM 1535 C C . SER A 1 199 ? -6.125 35.469 17 1 98.19 199 SER A C 1
ATOM 1537 O O . SER A 1 199 ? -7.219 35 17.281 1 98.19 199 SER A O 1
ATOM 1539 N N . ILE A 1 200 ? -5.059 35.312 17.797 1 98.56 200 ILE A N 1
ATOM 1540 C CA . ILE A 1 200 ? -5.141 34.625 19.078 1 98.56 200 ILE A CA 1
ATOM 1541 C C . ILE A 1 200 ? -6.16 35.312 19.969 1 98.56 200 ILE A C 1
ATOM 1543 O O . ILE A 1 200 ? -7.004 34.656 20.594 1 98.56 200 ILE A O 1
ATOM 1547 N N . LYS A 1 201 ? -6.051 36.594 20 1 98.12 201 LYS A N 1
ATOM 1548 C CA . LYS A 1 201 ? -6.977 37.375 20.812 1 98.12 201 LYS A CA 1
ATOM 1549 C C . LYS A 1 201 ? -8.414 37.219 20.328 1 98.12 201 LYS A C 1
ATOM 1551 O O . LYS A 1 201 ? -9.336 37.062 21.141 1 98.12 201 LYS A O 1
ATOM 1556 N N . GLU A 1 202 ? -8.57 37.25 19.016 1 96.62 202 GLU A N 1
ATOM 1557 C CA . GLU A 1 202 ? -9.891 37.094 18.422 1 96.62 202 GLU A CA 1
ATOM 1558 C C . GLU A 1 202 ? -10.477 35.719 18.75 1 96.62 202 GLU A C 1
ATOM 1560 O O . GLU A 1 202 ? -11.664 35.594 19.047 1 96.62 202 GLU A O 1
ATOM 1565 N N . PHE A 1 203 ? -9.68 34.688 18.781 1 97.62 203 PHE A N 1
ATOM 1566 C CA . PHE A 1 203 ? -10.141 33.312 18.938 1 97.62 203 PHE A CA 1
ATOM 1567 C C . PHE A 1 203 ? -10.32 33 20.422 1 97.62 203 PHE A C 1
ATOM 1569 O O . PHE A 1 203 ? -11.281 32.312 20.797 1 97.62 203 PHE A O 1
ATOM 1576 N N . TYR A 1 204 ? -9.414 33.5 21.281 1 97.62 204 TYR A N 1
ATOM 1577 C CA . TYR A 1 204 ? -9.336 32.969 22.625 1 97.62 204 TYR A CA 1
ATOM 1578 C C . TYR A 1 204 ? -9.359 34.094 23.656 1 97.62 204 TYR A C 1
ATOM 1580 O O . TYR A 1 204 ? -8.984 33.875 24.828 1 97.62 204 TYR A O 1
ATOM 1588 N N . THR A 1 205 ? -9.664 35.281 23.25 1 96.06 205 THR A N 1
ATOM 1589 C CA . THR A 1 205 ? -9.805 36.438 24.109 1 96.06 205 THR A CA 1
ATOM 1590 C C . THR A 1 205 ? -8.438 36.938 24.594 1 96.06 205 THR A C 1
ATOM 1592 O O . THR A 1 205 ? -7.406 36.469 24.109 1 96.06 205 THR A O 1
ATOM 1595 N N . ASP A 1 206 ? -8.492 37.812 25.5 1 95.44 206 ASP A N 1
ATOM 1596 C CA . ASP A 1 206 ? -7.27 38.375 26.078 1 95.44 206 ASP A CA 1
ATOM 1597 C C . ASP A 1 206 ? -6.68 37.438 27.125 1 95.44 206 ASP A C 1
ATOM 1599 O O . ASP A 1 206 ? -5.508 37.562 27.484 1 95.44 206 ASP A O 1
ATOM 1603 N N . ASP A 1 207 ? -7.52 36.5 27.547 1 96.69 207 ASP A N 1
ATOM 1604 C CA . ASP A 1 207 ? -7.09 35.531 28.531 1 96.69 207 ASP A CA 1
ATOM 1605 C C . ASP A 1 207 ? -7.461 34.094 28.078 1 96.69 207 ASP A C 1
ATOM 1607 O O . ASP A 1 207 ? -8.445 33.531 28.562 1 96.69 207 ASP A O 1
ATOM 1611 N N . PRO A 1 208 ? -6.562 33.5 27.328 1 97.56 208 PRO A N 1
ATOM 1612 C CA . PRO A 1 208 ? -6.863 32.188 26.797 1 97.56 208 PRO A CA 1
ATOM 1613 C C . PRO A 1 208 ? -7.09 31.141 27.891 1 97.56 208 PRO A C 1
ATOM 1615 O O . PRO A 1 208 ? -7.82 30.172 27.688 1 97.56 208 PRO A O 1
ATOM 1618 N N . LYS A 1 209 ? -6.531 31.328 29.016 1 97.56 209 LYS A N 1
ATOM 1619 C CA . LYS A 1 209 ? -6.656 30.359 30.109 1 97.56 209 LYS A CA 1
ATOM 1620 C C . LYS A 1 209 ? -8.117 30.172 30.516 1 97.56 209 LYS A C 1
ATOM 1622 O O . LYS A 1 209 ? -8.531 29.078 30.891 1 97.56 209 LYS A O 1
ATOM 1627 N N . THR A 1 210 ? -8.875 31.25 30.453 1 96.69 210 THR A N 1
ATOM 1628 C CA . THR A 1 210 ? -10.258 31.203 30.906 1 96.69 210 THR A CA 1
ATOM 1629 C C . THR A 1 210 ? -11.203 30.984 29.734 1 96.69 210 THR A C 1
ATOM 1631 O O . THR A 1 210 ? -12.422 30.875 29.922 1 96.69 210 THR A O 1
ATOM 1634 N N . CYS A 1 211 ? -10.672 30.953 28.531 1 96.19 211 CYS A N 1
ATOM 1635 C CA . CYS A 1 211 ? -11.492 30.75 27.344 1 96.19 211 CYS A CA 1
ATOM 1636 C C . CYS A 1 211 ? -11.969 29.297 27.25 1 96.19 211 CYS A C 1
ATOM 1638 O O . CYS A 1 211 ? -11.156 28.375 27.234 1 96.19 211 CYS A O 1
ATOM 1640 N N . PRO A 1 212 ? -13.266 29.078 27.156 1 94.31 212 PRO A N 1
ATOM 1641 C CA . PRO A 1 212 ? -13.773 27.703 27.109 1 94.31 212 PRO A CA 1
ATOM 1642 C C . PRO A 1 212 ? -13.406 26.984 25.812 1 94.31 212 PRO A C 1
ATOM 1644 O O . PRO A 1 212 ? -13.43 25.75 25.781 1 94.31 212 PRO A O 1
ATOM 1647 N N . ASP A 1 213 ? -13.039 27.672 24.781 1 95.44 213 ASP A N 1
ATOM 1648 C CA . ASP A 1 213 ? -12.734 27.062 23.484 1 95.44 213 ASP A CA 1
ATOM 1649 C C . ASP A 1 213 ? -11.266 26.672 23.391 1 95.44 213 ASP A C 1
ATOM 1651 O O . ASP A 1 213 ? -10.836 26.047 22.422 1 95.44 213 ASP A O 1
ATOM 1655 N N . TYR A 1 214 ? -10.516 27.047 24.359 1 97.62 214 TYR A N 1
ATOM 1656 C CA . TYR A 1 214 ? -9.094 26.719 24.344 1 97.62 214 TYR A CA 1
ATOM 1657 C C . TYR A 1 214 ? -8.812 25.5 25.234 1 97.62 214 TYR A C 1
ATOM 1659 O O . TYR A 1 214 ? -9.195 25.484 26.406 1 97.62 214 TYR A O 1
ATOM 1667 N N . GLY A 1 215 ? -8.172 24.516 24.688 1 96.31 215 GLY A N 1
ATOM 1668 C CA . GLY A 1 215 ? -7.949 23.25 25.375 1 96.31 215 GLY A CA 1
ATOM 1669 C C . GLY A 1 215 ? -6.738 23.266 26.297 1 96.31 215 GLY A C 1
ATOM 1670 O O . GLY A 1 215 ? -6.184 24.344 26.562 1 96.31 215 GLY A O 1
ATOM 1671 N N . ARG A 1 216 ? -6.457 22.125 26.828 1 98.19 216 ARG A N 1
ATOM 1672 C CA . ARG A 1 216 ? -5.312 21.891 27.703 1 98.19 216 ARG A CA 1
ATOM 1673 C C . ARG A 1 216 ? -4.395 20.812 27.141 1 98.19 216 ARG A C 1
ATOM 1675 O O . ARG A 1 216 ? -4.809 20.031 26.281 1 98.19 216 ARG A O 1
ATOM 1682 N N . ILE A 1 217 ? -3.125 20.922 27.516 1 98.56 217 ILE A N 1
ATOM 1683 C CA . ILE A 1 217 ? -2.223 19.828 27.203 1 98.56 217 ILE A CA 1
ATOM 1684 C C . ILE A 1 217 ? -2.709 18.547 27.875 1 98.56 217 ILE A C 1
ATOM 1686 O O . ILE A 1 217 ? -3.189 18.578 29 1 98.56 217 ILE A O 1
ATOM 1690 N N . ILE A 1 218 ? -2.6 17.406 27.266 1 98.19 218 ILE A N 1
ATOM 1691 C CA . ILE A 1 218 ? -3.258 16.141 27.594 1 98.19 218 ILE A CA 1
ATOM 1692 C C . ILE A 1 218 ? -2.863 15.703 29 1 98.19 218 ILE A C 1
ATOM 1694 O O . ILE A 1 218 ? -3.686 15.156 29.75 1 98.19 218 ILE A O 1
ATOM 1698 N N . ASN A 1 219 ? -1.626 15.898 29.391 1 97.75 219 ASN A N 1
ATOM 1699 C CA . ASN A 1 219 ? -1.17 15.531 30.734 1 97.75 219 ASN A CA 1
ATOM 1700 C C . ASN A 1 219 ? 0.136 16.234 31.094 1 97.75 219 ASN A C 1
ATOM 1702 O O . ASN A 1 219 ? 0.683 16.984 30.281 1 97.75 219 ASN A O 1
ATOM 1706 N N . GLN A 1 220 ? 0.619 15.969 32.25 1 98.25 220 GLN A N 1
ATOM 1707 C CA . GLN A 1 220 ? 1.771 16.688 32.781 1 98.25 220 GLN A CA 1
ATOM 1708 C C . GLN A 1 220 ? 3.055 16.281 32.062 1 98.25 220 GLN A C 1
ATOM 1710 O O . GLN A 1 220 ? 3.953 17.094 31.859 1 98.25 220 GLN A O 1
ATOM 1715 N N . ARG A 1 221 ? 3.148 15.07 31.766 1 97.69 221 ARG A N 1
ATOM 1716 C CA . ARG A 1 221 ? 4.332 14.594 31.062 1 97.69 221 ARG A CA 1
ATOM 1717 C C . ARG A 1 221 ? 4.531 15.359 29.75 1 97.69 221 ARG A C 1
ATOM 1719 O O . ARG A 1 221 ? 5.629 15.852 29.484 1 97.69 221 ARG A O 1
ATOM 1726 N N . HIS A 1 222 ? 3.498 15.469 28.984 1 97.81 222 HIS A N 1
ATOM 1727 C CA . HIS A 1 222 ? 3.572 16.188 27.719 1 97.81 222 HIS A CA 1
ATOM 1728 C C . HIS A 1 222 ? 3.762 17.688 27.953 1 97.81 222 HIS A C 1
ATOM 1730 O O . HIS A 1 222 ? 4.445 18.359 27.172 1 97.81 222 HIS A O 1
ATOM 1736 N N . PHE A 1 223 ? 3.141 18.188 29.016 1 98.56 223 PHE A N 1
ATOM 1737 C CA . PHE A 1 223 ? 3.33 19.594 29.391 1 98.56 223 PHE A CA 1
ATOM 1738 C C . PHE A 1 223 ? 4.809 19.891 29.609 1 98.56 223 PHE A C 1
ATOM 1740 O O . PHE A 1 223 ? 5.348 20.828 29.031 1 98.56 223 PHE A O 1
ATOM 1747 N N . LYS A 1 224 ? 5.465 19.078 30.328 1 98.5 224 LYS A N 1
ATOM 1748 C CA . LYS A 1 224 ? 6.875 19.266 30.656 1 98.5 224 LYS A CA 1
ATOM 1749 C C . LYS A 1 224 ? 7.746 19.125 29.406 1 98.5 224 LYS A C 1
ATOM 1751 O O . LYS A 1 224 ? 8.719 19.859 29.234 1 98.5 224 LYS A O 1
ATOM 1756 N N . ARG A 1 225 ? 7.406 18.203 28.594 1 98 225 ARG A N 1
ATOM 1757 C CA . ARG A 1 225 ? 8.133 18 27.344 1 98 225 ARG A CA 1
ATOM 1758 C C . ARG A 1 225 ? 8.094 19.266 26.484 1 98 225 ARG A C 1
ATOM 1760 O O . ARG A 1 225 ? 9.125 19.719 25.984 1 98 225 ARG A O 1
ATOM 1767 N N . ILE A 1 226 ? 6.965 19.859 26.328 1 98.5 226 ILE A N 1
ATOM 1768 C CA . ILE A 1 226 ? 6.785 21.047 25.5 1 98.5 226 ILE A CA 1
ATOM 1769 C C . ILE A 1 226 ? 7.496 22.234 26.125 1 98.5 226 ILE A C 1
ATOM 1771 O O . ILE A 1 226 ? 8.125 23.031 25.438 1 98.5 226 ILE A O 1
ATOM 1775 N N . MET A 1 227 ? 7.41 22.344 27.422 1 98.12 227 MET A N 1
ATOM 1776 C CA . MET A 1 227 ? 8.07 23.438 28.125 1 98.12 227 MET A CA 1
ATOM 1777 C C . MET A 1 227 ? 9.578 23.391 27.922 1 98.12 227 MET A C 1
ATOM 1779 O O . MET A 1 227 ? 10.234 24.422 27.828 1 98.12 227 MET A O 1
ATOM 1783 N N . ALA A 1 228 ? 10.109 22.203 27.891 1 98.19 228 ALA A N 1
ATOM 1784 C CA . ALA A 1 228 ? 11.539 22.031 27.688 1 98.19 228 ALA A CA 1
ATOM 1785 C C . ALA A 1 228 ? 11.969 22.516 26.312 1 98.19 228 ALA A C 1
ATOM 1787 O O . ALA A 1 228 ? 13.109 22.953 26.125 1 98.19 228 ALA A O 1
ATOM 1788 N N . MET A 1 229 ? 11.086 22.578 25.375 1 98.06 229 MET A N 1
ATOM 1789 C CA . MET A 1 229 ? 11.391 22.969 24 1 98.06 229 MET A CA 1
ATOM 1790 C C . MET A 1 229 ? 11.57 24.484 23.891 1 98.06 229 MET A C 1
ATOM 1792 O O . MET A 1 229 ? 12.211 24.969 22.969 1 98.06 229 MET A O 1
ATOM 1796 N N . VAL A 1 230 ? 11.047 25.203 24.797 1 97 230 VAL A N 1
ATOM 1797 C CA . VAL A 1 230 ? 11 26.656 24.703 1 97 230 VAL A CA 1
ATOM 1798 C C . VAL A 1 230 ? 12.273 27.266 25.297 1 97 230 VAL A C 1
ATOM 1800 O O . VAL A 1 230 ? 12.586 28.422 25.047 1 97 230 VAL A O 1
ATOM 1803 N N . GLU A 1 231 ? 13.047 26.547 25.891 1 95.12 231 GLU A N 1
ATOM 1804 C CA . GLU A 1 231 ? 14.109 27.016 26.781 1 95.12 231 GLU A CA 1
ATOM 1805 C C . GLU A 1 231 ? 15.117 27.875 26.031 1 95.12 231 GLU A C 1
ATOM 1807 O O . GLU A 1 231 ? 15.672 28.812 26.594 1 95.12 231 GLU A O 1
ATOM 1812 N N . ASP A 1 232 ? 15.344 27.609 24.812 1 97.44 232 ASP A N 1
ATOM 1813 C CA . ASP A 1 232 ? 16.406 28.328 24.109 1 97.44 232 ASP A CA 1
ATOM 1814 C C . ASP A 1 232 ? 15.836 29.188 23 1 97.44 232 ASP A C 1
ATOM 1816 O O . ASP A 1 232 ? 16.516 29.5 22.016 1 97.44 232 ASP A O 1
ATOM 1820 N N . SER A 1 233 ? 14.578 29.516 23.125 1 97.75 233 SER A N 1
ATOM 1821 C CA . SER A 1 233 ? 13.914 30.359 22.125 1 97.75 233 SER A CA 1
ATOM 1822 C C . SER A 1 233 ? 13.336 31.609 22.781 1 97.75 233 SER A C 1
ATOM 1824 O O . SER A 1 233 ? 13.195 31.672 24 1 97.75 233 SER A O 1
ATOM 1826 N N . THR A 1 234 ? 13.062 32.594 21.938 1 98.44 234 THR A N 1
ATOM 1827 C CA . THR A 1 234 ? 12.516 33.875 22.422 1 98.44 234 THR A CA 1
ATOM 1828 C C . THR A 1 234 ? 11 33.906 22.219 1 98.44 234 THR A C 1
ATOM 1830 O O . THR A 1 234 ? 10.523 33.781 21.078 1 98.44 234 THR A O 1
ATOM 1833 N N . VAL A 1 235 ? 10.281 34.156 23.312 1 98.69 235 VAL A N 1
ATOM 1834 C CA . VAL A 1 235 ? 8.828 34.25 23.25 1 98.69 235 VAL A CA 1
ATOM 1835 C C . VAL A 1 235 ? 8.414 35.656 22.781 1 98.69 235 VAL A C 1
ATOM 1837 O O . VAL A 1 235 ? 8.797 36.656 23.375 1 98.69 235 VAL A O 1
ATOM 1840 N N . ALA A 1 236 ? 7.703 35.719 21.766 1 98.69 236 ALA A N 1
ATOM 1841 C CA . ALA A 1 236 ? 7.184 37 21.234 1 98.69 236 ALA A CA 1
ATOM 1842 C C . ALA A 1 236 ? 5.75 37.25 21.703 1 98.69 236 ALA A C 1
ATOM 1844 O O . ALA A 1 236 ? 5.352 38.375 21.938 1 98.69 236 ALA A O 1
ATOM 1845 N N . VAL A 1 237 ? 4.973 36.25 21.734 1 98.25 237 VAL A N 1
ATOM 1846 C CA . VAL A 1 237 ? 3.578 36.281 22.156 1 98.25 237 VAL A CA 1
ATOM 1847 C C . VAL A 1 237 ? 3.312 35.094 23.094 1 98.25 237 VAL A C 1
ATOM 1849 O O . VAL A 1 237 ? 3.828 34 22.859 1 98.25 237 VAL A O 1
ATOM 1852 N N . GLY A 1 238 ? 2.488 35.312 24.172 1 97.69 238 GLY A N 1
ATOM 1853 C CA . GLY A 1 238 ? 2.078 34.219 25.031 1 97.69 238 GLY A CA 1
ATOM 1854 C C . GLY A 1 238 ? 3.164 33.781 26 1 97.69 238 GLY A C 1
ATOM 1855 O O . GLY A 1 238 ? 3.803 34.625 26.641 1 97.69 238 GLY A O 1
ATOM 1856 N N . GLY A 1 239 ? 3.289 32.5 26.203 1 95.69 239 GLY A N 1
ATOM 1857 C CA . GLY A 1 239 ? 4.301 31.938 27.094 1 95.69 239 GLY A CA 1
ATOM 1858 C C . GLY A 1 239 ? 3.771 31.656 28.484 1 95.69 239 GLY A C 1
ATOM 1859 O O . GLY A 1 239 ? 4.387 30.906 29.25 1 95.69 239 GLY A O 1
ATOM 1860 N N . ASP A 1 240 ? 2.627 32.219 28.812 1 97.31 240 ASP A N 1
ATOM 1861 C CA . ASP A 1 240 ? 2.023 31.906 30.094 1 97.31 240 ASP A CA 1
ATOM 1862 C C . ASP A 1 240 ? 1.703 30.422 30.219 1 97.31 240 ASP A C 1
ATOM 1864 O O . ASP A 1 240 ? 1.278 29.781 29.25 1 97.31 240 ASP A O 1
ATOM 1868 N N . ASN A 1 241 ? 1.993 29.891 31.391 1 98 241 ASN A N 1
ATOM 1869 C CA . ASN A 1 241 ? 1.744 28.453 31.594 1 98 241 ASN A CA 1
ATOM 1870 C C . ASN A 1 241 ? 1.384 28.156 33.031 1 98 241 ASN A C 1
ATOM 1872 O O . ASN A 1 241 ? 1.611 28.984 33.938 1 98 241 ASN A O 1
ATOM 1876 N N . ASP A 1 242 ? 0.698 27.125 33.219 1 98.38 242 ASP A N 1
ATOM 1877 C CA . ASP A 1 242 ? 0.322 26.562 34.531 1 98.38 242 ASP A CA 1
ATOM 1878 C C . ASP A 1 242 ? 0.352 25.031 34.5 1 98.38 242 ASP A C 1
ATOM 1880 O O . ASP A 1 242 ? -0.568 24.406 33.969 1 98.38 242 ASP A O 1
ATOM 1884 N N . GLU A 1 243 ? 1.328 24.438 35.094 1 97.88 243 GLU A N 1
ATOM 1885 C CA . GLU A 1 243 ? 1.531 23 35.062 1 97.88 243 GLU A CA 1
ATOM 1886 C C . GLU A 1 243 ? 0.372 22.266 35.719 1 97.88 243 GLU A C 1
ATOM 1888 O O . GLU A 1 243 ? -0.037 21.188 35.281 1 97.88 243 GLU A O 1
ATOM 1893 N N . SER A 1 244 ? -0.133 22.781 36.812 1 97.69 244 SER A N 1
ATOM 1894 C CA . SER A 1 244 ? -1.185 22.109 37.594 1 97.69 244 SER A CA 1
ATOM 1895 C C . SER A 1 244 ? -2.447 21.938 36.75 1 97.69 244 SER A C 1
ATOM 1897 O O . SER A 1 244 ? -3.201 20.984 36.969 1 97.69 244 SER A O 1
ATOM 1899 N N . ASP A 1 245 ? -2.598 22.766 35.781 1 97.44 245 ASP A N 1
ATOM 1900 C CA . ASP A 1 245 ? -3.77 22.719 34.906 1 97.44 245 ASP A CA 1
ATOM 1901 C C . ASP A 1 245 ? -3.393 22.234 33.5 1 97.44 245 ASP A C 1
ATOM 1903 O O . ASP A 1 245 ? -4.223 22.25 32.594 1 97.44 245 ASP A O 1
ATOM 1907 N N . CYS A 1 246 ? -2.184 21.938 33.344 1 98.5 246 CYS A N 1
ATOM 1908 C CA . CYS A 1 246 ? -1.65 21.609 32.031 1 98.5 246 CYS A CA 1
ATOM 1909 C C . CYS A 1 246 ? -1.975 22.688 31 1 98.5 246 CYS A C 1
ATOM 1911 O O . CYS A 1 246 ? -2.316 22.406 29.859 1 98.5 246 CYS A O 1
ATOM 1913 N N . TYR A 1 247 ? -1.93 23.922 31.5 1 98.69 247 TYR A N 1
ATOM 1914 C CA . TYR A 1 247 ? -2.238 25.078 30.656 1 98.69 247 TYR A CA 1
ATOM 1915 C C . TYR A 1 247 ? -0.971 25.672 30.047 1 98.69 247 TYR A C 1
ATOM 1917 O O . TYR A 1 247 ? 0.004 25.922 30.766 1 98.69 247 TYR A O 1
ATOM 1925 N N . LEU A 1 248 ? -0.94 25.875 28.828 1 98.75 248 LEU A N 1
ATOM 1926 C CA . LEU A 1 248 ? 0.064 26.625 28.062 1 98.75 248 LEU A CA 1
ATOM 1927 C C . LEU A 1 248 ? -0.595 27.547 27.062 1 98.75 248 LEU A C 1
ATOM 1929 O O . LEU A 1 248 ? -1.391 27.109 26.219 1 98.75 248 LEU A O 1
ATOM 1933 N N . ALA A 1 249 ? -0.311 28.75 27.156 1 98.75 249 ALA A N 1
ATOM 1934 C CA . ALA A 1 249 ? -0.929 29.734 26.281 1 98.75 249 ALA A CA 1
ATOM 1935 C C . ALA A 1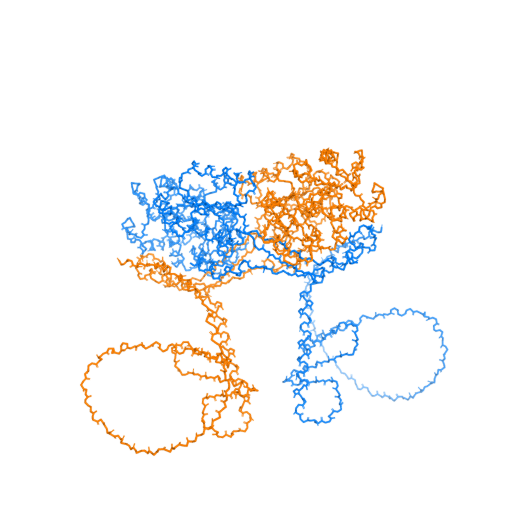 249 ? -0.494 29.547 24.828 1 98.75 249 ALA A C 1
ATOM 1937 O O . ALA A 1 249 ? 0.585 29 24.562 1 98.75 249 ALA A O 1
ATOM 1938 N N . PRO A 1 250 ? -1.434 29.938 23.828 1 98.81 250 PRO A N 1
ATOM 1939 C CA . PRO A 1 250 ? -0.893 30.031 22.469 1 98.81 250 PRO A CA 1
ATOM 1940 C C . PRO A 1 250 ? 0.38 30.875 22.406 1 98.81 250 PRO A C 1
ATOM 1942 O O . PRO A 1 250 ? 0.388 32.031 22.859 1 98.81 250 PRO A O 1
ATOM 1945 N N . THR A 1 251 ? 1.431 30.297 21.891 1 98.88 251 THR A N 1
ATOM 1946 C CA . THR A 1 251 ? 2.74 30.922 22.016 1 98.88 251 THR A CA 1
ATOM 1947 C C . THR A 1 251 ? 3.416 31.062 20.656 1 98.88 251 THR A C 1
ATOM 1949 O O . THR A 1 251 ? 3.379 30.125 19.844 1 98.88 251 THR A O 1
ATOM 1952 N N . VAL A 1 252 ? 3.947 32.25 20.406 1 98.94 252 VAL A N 1
ATOM 1953 C CA . VAL A 1 252 ? 4.742 32.469 19.203 1 98.94 252 VAL A CA 1
ATOM 1954 C C . VAL A 1 252 ? 6.199 32.719 19.594 1 98.94 252 VAL A C 1
ATOM 1956 O O . VAL A 1 252 ? 6.492 33.5 20.5 1 98.94 252 VAL A O 1
ATOM 1959 N N . LEU A 1 253 ? 7.09 32 18.953 1 98.94 253 LEU A N 1
ATOM 1960 C CA . LEU A 1 253 ? 8.523 32.188 19.172 1 98.94 253 LEU A CA 1
ATOM 1961 C C . LEU A 1 253 ? 9.172 32.875 17.984 1 98.94 253 LEU A C 1
ATOM 1963 O O . LEU A 1 253 ? 9.008 32.469 16.828 1 98.94 253 LEU A O 1
ATOM 1967 N N . ARG A 1 254 ? 9.883 33.969 18.25 1 98.5 254 ARG A N 1
ATOM 1968 C CA . ARG A 1 254 ? 10.484 34.75 17.188 1 98.5 254 ARG A CA 1
ATOM 1969 C C . ARG A 1 254 ? 11.953 34.375 16.984 1 98.5 254 ARG A C 1
ATOM 1971 O O . ARG A 1 254 ? 12.602 33.906 17.922 1 98.5 254 ARG A O 1
ATOM 1978 N N . ASP A 1 255 ? 12.508 34.562 15.812 1 98.19 255 ASP A N 1
ATOM 1979 C CA . ASP A 1 255 ? 13.922 34.438 15.469 1 98.19 255 ASP A CA 1
ATOM 1980 C C . ASP A 1 255 ? 14.477 33.062 15.883 1 98.19 255 ASP A C 1
ATOM 1982 O O . ASP A 1 255 ? 15.547 33 16.484 1 98.19 255 ASP A O 1
ATOM 1986 N N . VAL A 1 256 ? 13.719 32.062 15.617 1 98.75 256 VAL A N 1
ATOM 1987 C CA . VAL A 1 256 ? 14.117 30.734 16.062 1 98.75 256 VAL A CA 1
ATOM 1988 C C . VAL A 1 256 ? 15.234 30.203 15.164 1 98.75 256 VAL A C 1
ATOM 1990 O O . VAL A 1 256 ? 15.164 30.328 13.938 1 98.75 256 VAL A O 1
ATOM 1993 N N . LYS A 1 257 ? 16.219 29.609 15.758 1 98.12 257 LYS A N 1
ATOM 1994 C CA . LYS A 1 257 ? 17.312 29 15.016 1 98.12 257 LYS A CA 1
ATOM 1995 C C . LYS A 1 257 ? 16.969 27.562 14.625 1 98.12 257 LYS A C 1
ATOM 1997 O O . LYS A 1 257 ? 16.281 26.859 15.359 1 98.12 257 LYS A O 1
ATOM 2002 N N . PRO A 1 258 ? 17.531 27.141 13.453 1 97.31 258 PRO A N 1
ATOM 2003 C CA . PRO A 1 258 ? 17.266 25.766 13 1 97.31 258 PRO A CA 1
ATOM 2004 C C . PRO A 1 258 ? 17.688 24.719 14.031 1 97.31 258 PRO A C 1
ATOM 2006 O O . PRO A 1 258 ? 17.109 23.641 14.094 1 97.31 258 PRO A O 1
ATOM 2009 N N . GLU A 1 259 ? 18.609 25.016 14.922 1 97.25 259 GLU A N 1
ATOM 2010 C CA . GLU A 1 259 ? 19.172 24.047 15.859 1 97.25 259 GLU A CA 1
ATOM 2011 C C . GLU A 1 259 ? 18.453 24.109 17.203 1 97.25 259 GLU A C 1
ATOM 2013 O O . GLU A 1 259 ? 18.734 23.297 18.094 1 97.25 259 GLU A O 1
ATOM 2018 N N . ALA A 1 260 ? 17.531 25.078 17.312 1 98.44 260 ALA A N 1
ATOM 2019 C CA . ALA A 1 260 ? 16.797 25.219 18.578 1 98.44 260 ALA A CA 1
ATOM 2020 C C . ALA A 1 260 ? 16.078 23.922 18.922 1 98.44 260 ALA A C 1
ATOM 2022 O O . ALA A 1 260 ? 15.695 23.156 18.031 1 98.44 260 ALA A O 1
ATOM 2023 N N . LYS A 1 261 ? 15.852 23.672 20.234 1 98.31 261 LYS A N 1
ATOM 2024 C CA . LYS A 1 261 ? 15.18 22.469 20.719 1 98.31 261 LYS A CA 1
ATOM 2025 C C . LYS A 1 261 ? 13.797 22.328 20.094 1 98.31 261 LYS A C 1
ATOM 2027 O O . LYS A 1 261 ? 13.398 21.219 19.703 1 98.31 261 LYS A O 1
ATOM 2032 N N . VAL A 1 262 ? 13.125 23.406 19.906 1 98.62 262 VAL A N 1
ATOM 2033 C CA . VAL A 1 262 ? 11.758 23.406 19.406 1 98.62 262 VAL A CA 1
ATOM 2034 C C . VAL A 1 262 ? 11.727 22.953 17.953 1 98.62 262 VAL A C 1
ATOM 2036 O O . VAL A 1 262 ? 10.68 22.547 17.438 1 98.62 262 VAL A O 1
ATOM 2039 N N . MET A 1 263 ? 12.875 22.906 17.25 1 98.44 263 MET A N 1
ATOM 2040 C CA . MET A 1 263 ? 12.938 22.562 15.836 1 98.44 263 MET A CA 1
ATOM 2041 C C . MET A 1 263 ? 13.438 21.141 15.648 1 98.44 263 MET A C 1
ATOM 2043 O O . MET A 1 263 ? 13.562 20.656 14.523 1 98.44 263 MET A O 1
ATOM 2047 N N . GLN A 1 264 ? 13.656 20.344 16.75 1 96.31 264 GLN A N 1
ATOM 2048 C CA . GLN A 1 264 ? 14.328 19.062 16.656 1 96.31 264 GLN A CA 1
ATOM 2049 C C . GLN A 1 264 ? 13.32 17.922 16.547 1 96.31 264 GLN A C 1
ATOM 2051 O O . GLN A 1 264 ? 13.617 16.859 15.977 1 96.31 264 GLN A O 1
ATOM 2056 N N . GLU A 1 265 ? 12.164 18.109 17.125 1 95.5 265 GLU A N 1
ATOM 2057 C CA . GLU A 1 265 ? 11.109 17.094 17.062 1 95.5 265 GLU A CA 1
ATOM 2058 C C . GLU A 1 265 ? 9.742 17.75 16.922 1 95.5 265 GLU A C 1
ATOM 2060 O O . GLU A 1 265 ? 9.586 18.953 17.141 1 95.5 265 GLU A O 1
ATOM 2065 N N . GLU A 1 266 ? 8.789 16.953 16.469 1 97.44 266 GLU A N 1
ATOM 2066 C CA . GLU A 1 266 ? 7.418 17.438 16.391 1 97.44 266 GLU A CA 1
ATOM 2067 C C . GLU A 1 266 ? 6.973 18.047 17.719 1 97.44 266 GLU A C 1
ATOM 2069 O O . GLU A 1 266 ? 7.145 17.453 18.781 1 97.44 266 GLU A O 1
ATOM 2074 N N . ILE A 1 267 ? 6.391 19.203 17.656 1 98.5 267 ILE A N 1
ATOM 2075 C CA . ILE A 1 267 ? 6.059 19.984 18.844 1 98.5 267 ILE A CA 1
ATOM 2076 C C . ILE A 1 267 ? 4.844 19.359 19.531 1 98.5 267 ILE A C 1
ATOM 2078 O O . ILE A 1 267 ? 4.898 19.047 20.719 1 98.5 267 ILE A O 1
ATOM 2082 N N . PHE A 1 268 ? 3.814 19.172 18.75 1 98.31 268 PHE A N 1
ATOM 2083 C CA . PHE A 1 268 ? 2.584 18.594 19.266 1 98.31 268 PHE A CA 1
ATOM 2084 C C . PHE A 1 268 ? 2.1 19.359 20.5 1 98.31 268 PHE A C 1
ATOM 2086 O O . PHE A 1 268 ? 1.808 18.766 21.531 1 98.31 268 PHE A O 1
ATOM 2093 N N . GLY A 1 269 ? 2.031 20.688 20.422 1 98.69 269 GLY A N 1
ATOM 2094 C CA . GLY A 1 269 ? 1.647 21.672 21.422 1 98.69 269 GLY A CA 1
ATOM 2095 C C . GLY A 1 269 ? 1.481 23.062 20.859 1 98.69 269 GLY A C 1
ATOM 2096 O O . GLY A 1 269 ? 1.683 23.281 19.656 1 98.69 269 GLY A O 1
ATOM 2097 N N . PRO A 1 270 ? 1.106 24 21.703 1 98.81 270 PRO A N 1
ATOM 2098 C CA . PRO A 1 270 ? 0.713 25.328 21.188 1 98.81 270 PRO A CA 1
ATOM 2099 C C . PRO A 1 270 ? 1.889 26.281 21.078 1 98.81 270 PRO A C 1
ATOM 2101 O O . PRO A 1 270 ? 1.776 27.453 21.484 1 98.81 270 PRO A O 1
ATOM 2104 N N . LEU A 1 271 ? 3.002 25.828 20.516 1 98.88 271 LEU A N 1
ATOM 2105 C CA . LEU A 1 271 ? 4.164 26.656 20.188 1 98.88 271 LEU A CA 1
ATOM 2106 C C . LEU A 1 271 ? 4.293 26.844 18.672 1 98.88 271 LEU A C 1
ATOM 2108 O O . LEU A 1 271 ? 4.211 25.875 17.922 1 98.88 271 LEU A O 1
ATOM 2112 N N . LEU A 1 272 ? 4.414 28.078 18.25 1 98.94 272 LEU A N 1
ATOM 2113 C CA . LEU A 1 272 ? 4.586 28.375 16.844 1 98.94 272 LEU A CA 1
ATOM 2114 C C . LEU A 1 272 ? 5.898 29.109 16.594 1 98.94 272 LEU A C 1
ATOM 2116 O O . LEU A 1 272 ? 5.941 30.344 16.625 1 98.94 272 LEU A O 1
ATOM 2120 N N . PRO A 1 273 ? 6.938 28.406 16.328 1 98.94 273 PRO A N 1
ATOM 2121 C CA . PRO A 1 273 ? 8.219 29.047 16.016 1 98.94 273 PRO A CA 1
ATOM 2122 C C . PRO A 1 273 ? 8.25 29.656 14.625 1 98.94 273 PRO A C 1
ATOM 2124 O O . PRO A 1 273 ? 7.688 29.094 13.68 1 98.94 273 PRO A O 1
ATOM 2127 N N . ILE A 1 274 ? 8.922 30.75 14.516 1 98.88 274 ILE A N 1
ATOM 2128 C CA . ILE A 1 274 ? 9.148 31.406 13.234 1 98.88 274 ILE A CA 1
ATOM 2129 C C . ILE A 1 274 ? 10.641 31.391 12.898 1 98.88 274 ILE A C 1
ATOM 2131 O O . ILE A 1 274 ? 11.461 31.906 13.656 1 98.88 274 ILE A O 1
ATOM 2135 N N . VAL A 1 275 ? 10.93 30.75 11.82 1 98.81 275 VAL A N 1
ATOM 2136 C CA . VAL A 1 275 ? 12.281 30.688 11.281 1 98.81 275 VAL A CA 1
ATOM 2137 C C . VAL A 1 275 ? 12.398 31.578 10.055 1 98.81 275 VAL A C 1
ATOM 2139 O O . VAL A 1 275 ? 11.578 31.5 9.141 1 98.81 275 VAL A O 1
ATOM 2142 N N . SER A 1 276 ? 13.406 32.375 10.039 1 97.69 276 SER A N 1
ATOM 2143 C CA . SER A 1 276 ? 13.602 33.281 8.914 1 97.69 276 SER A CA 1
ATOM 2144 C C . SER A 1 276 ? 14.328 32.594 7.766 1 97.69 276 SER A C 1
ATOM 2146 O O . SER A 1 276 ? 15.32 31.875 7.984 1 97.69 276 SER A O 1
ATOM 2148 N N . VAL A 1 277 ? 13.773 32.719 6.586 1 98.12 277 VAL A N 1
ATOM 2149 C CA . VAL A 1 277 ? 14.414 32.25 5.359 1 98.12 277 VAL A CA 1
ATOM 2150 C C . VAL A 1 277 ? 14.406 33.344 4.316 1 98.12 277 VAL A C 1
ATOM 2152 O O . VAL A 1 277 ? 13.484 34.188 4.277 1 98.12 277 VAL A O 1
ATOM 2155 N N . SER A 1 278 ? 15.453 33.344 3.441 1 95.94 278 SER A N 1
ATOM 2156 C CA . SER A 1 278 ? 15.547 34.344 2.398 1 95.94 278 SER A CA 1
ATOM 2157 C C . SER A 1 278 ? 14.906 33.875 1.1 1 95.94 278 SER A C 1
ATOM 2159 O O . SER A 1 278 ? 15.609 33.5 0.151 1 95.94 278 SER A O 1
ATOM 2161 N N . GLY A 1 279 ? 13.625 33.812 1.051 1 95 279 GLY A N 1
ATOM 2162 C CA . GLY A 1 279 ? 12.898 33.5 -0.174 1 95 279 GLY A CA 1
ATOM 2163 C C . GLY A 1 279 ? 12.562 32.031 -0.319 1 95 279 GLY A C 1
ATOM 2164 O O . GLY A 1 279 ? 12.82 31.234 0.591 1 95 279 GLY A O 1
ATOM 2165 N N . LEU A 1 280 ? 11.984 31.734 -1.504 1 97.81 280 LEU A N 1
ATOM 2166 C CA . LEU A 1 280 ? 11.414 30.422 -1.788 1 97.81 280 LEU A CA 1
ATOM 2167 C C . LEU A 1 280 ? 12.5 29.359 -1.867 1 97.81 280 LEU A C 1
ATOM 2169 O O . LEU A 1 280 ? 12.344 28.25 -1.334 1 97.81 280 LEU A O 1
ATOM 2173 N N . ASP A 1 281 ? 13.648 29.641 -2.473 1 98.31 281 ASP A N 1
ATOM 2174 C CA . ASP A 1 281 ? 14.734 28.688 -2.643 1 98.31 281 ASP A CA 1
ATOM 2175 C C . ASP A 1 281 ? 15.242 28.188 -1.292 1 98.31 281 ASP A C 1
ATOM 2177 O O . ASP A 1 281 ? 15.406 26.984 -1.088 1 98.31 281 ASP A O 1
ATOM 2181 N N . GLU A 1 282 ? 15.461 29.094 -0.455 1 98.5 282 GLU A N 1
ATOM 2182 C CA . GLU A 1 282 ? 15.969 28.719 0.862 1 98.5 282 GLU A CA 1
ATOM 2183 C C . GLU A 1 282 ? 14.922 27.938 1.655 1 98.5 282 GLU A C 1
ATOM 2185 O O . GLU A 1 282 ? 15.258 27.031 2.422 1 98.5 282 GLU A O 1
ATOM 2190 N N . ALA A 1 283 ? 13.68 28.344 1.535 1 98.75 283 ALA A N 1
ATOM 2191 C CA . ALA A 1 283 ? 12.602 27.625 2.203 1 98.75 283 ALA A CA 1
ATOM 2192 C C . ALA A 1 283 ? 12.555 26.172 1.751 1 98.75 283 ALA A C 1
ATOM 2194 O O . ALA A 1 283 ? 12.469 25.25 2.578 1 98.75 283 ALA A O 1
ATOM 2195 N N . ILE A 1 284 ? 12.586 25.906 0.466 1 98.81 284 ILE A N 1
ATOM 2196 C CA . ILE A 1 284 ? 12.539 24.578 -0.106 1 98.81 284 ILE A CA 1
ATOM 2197 C C . ILE A 1 284 ? 13.742 23.766 0.379 1 98.81 284 ILE A C 1
ATOM 2199 O O . ILE A 1 284 ? 13.594 22.609 0.775 1 98.81 284 ILE A O 1
ATOM 2203 N N . GLN A 1 285 ? 14.914 24.391 0.364 1 98.62 285 GLN A N 1
ATOM 2204 C CA . GLN A 1 285 ? 16.109 23.719 0.851 1 98.62 285 GLN A CA 1
ATOM 2205 C C . GLN A 1 285 ? 15.984 23.359 2.326 1 98.62 285 GLN A C 1
ATOM 2207 O O . GLN A 1 285 ? 16.375 22.266 2.738 1 98.62 285 GLN A O 1
ATOM 2212 N N . PHE A 1 286 ? 15.469 24.312 3.104 1 98.69 286 PHE A N 1
ATOM 2213 C CA . PHE A 1 286 ? 15.273 24.094 4.535 1 98.69 286 PHE A CA 1
ATOM 2214 C C . PHE A 1 286 ? 14.359 22.906 4.785 1 98.69 286 PHE A C 1
ATOM 2216 O O . PHE A 1 286 ? 14.648 22.062 5.641 1 98.69 286 PHE A O 1
ATOM 2223 N N . ILE A 1 287 ? 13.281 22.812 4.062 1 98.69 287 ILE A N 1
ATOM 2224 C CA . ILE A 1 287 ? 12.289 21.75 4.195 1 98.69 287 ILE A CA 1
ATOM 2225 C C . ILE A 1 287 ? 12.914 20.406 3.799 1 98.69 287 ILE A C 1
ATOM 2227 O O . ILE A 1 287 ? 12.773 19.422 4.516 1 98.69 287 ILE A O 1
ATOM 2231 N N . ASN A 1 288 ? 13.672 20.391 2.723 1 98.19 288 ASN A N 1
ATOM 2232 C CA . ASN A 1 288 ? 14.188 19.156 2.148 1 98.19 288 ASN A CA 1
ATOM 2233 C C . ASN A 1 288 ? 15.344 18.594 2.973 1 98.19 288 ASN A C 1
ATOM 2235 O O . ASN A 1 288 ? 15.711 17.422 2.818 1 98.19 288 ASN A O 1
ATOM 2239 N N . LYS A 1 289 ? 15.914 19.375 3.867 1 97.5 289 LYS A N 1
ATOM 2240 C CA . LYS A 1 289 ? 17 18.922 4.727 1 97.5 289 LYS A CA 1
ATOM 2241 C C . LYS A 1 289 ? 16.469 18.125 5.91 1 97.5 289 LYS A C 1
ATOM 2243 O O . LYS A 1 289 ? 17.25 17.5 6.645 1 97.5 289 LYS A O 1
ATOM 2248 N N . ARG A 1 290 ? 15.234 18.094 6.051 1 97.31 290 ARG A N 1
ATOM 2249 C CA . ARG A 1 290 ? 14.602 17.438 7.188 1 97.31 290 ARG A CA 1
ATOM 2250 C C . ARG A 1 290 ? 13.742 16.25 6.734 1 97.31 290 ARG A C 1
ATOM 2252 O O . ARG A 1 290 ? 13.578 16.031 5.535 1 97.31 290 ARG A O 1
ATOM 2259 N N . GLU A 1 291 ? 13.266 15.469 7.754 1 97.69 291 GLU A N 1
ATOM 2260 C CA . GLU A 1 291 ? 12.398 14.344 7.43 1 97.69 291 GLU A CA 1
ATOM 2261 C C . GLU A 1 291 ? 11.125 14.805 6.727 1 97.69 291 GLU A C 1
ATOM 2263 O O . GLU A 1 291 ? 10.641 15.906 6.988 1 97.69 291 GLU A O 1
ATOM 2268 N N . LYS A 1 292 ? 10.625 14 5.824 1 98.31 292 LYS A N 1
ATOM 2269 C CA . LYS A 1 292 ? 9.375 14.32 5.133 1 98.31 292 LYS A CA 1
ATOM 2270 C C . LYS A 1 292 ? 8.211 14.422 6.117 1 98.31 292 LYS A C 1
ATOM 2272 O O . LYS A 1 292 ? 7.91 13.469 6.832 1 98.31 292 LYS A O 1
ATOM 2277 N N . PRO A 1 293 ? 7.566 15.555 6.145 1 98.5 293 PRO A N 1
ATOM 2278 C CA . PRO A 1 293 ? 6.48 15.75 7.109 1 98.5 293 PRO A CA 1
ATOM 2279 C C . PRO A 1 293 ? 5.156 15.156 6.637 1 98.5 293 PRO A C 1
ATOM 2281 O O . PRO A 1 293 ? 5.023 14.781 5.469 1 98.5 293 PRO A O 1
ATOM 2284 N N . LEU A 1 294 ? 4.18 15.07 7.543 1 98.75 294 LEU A N 1
ATOM 2285 C CA . LEU A 1 294 ? 2.857 14.555 7.215 1 98.75 294 LEU A CA 1
ATOM 2286 C C . LEU A 1 294 ? 2.074 15.555 6.371 1 98.75 294 LEU A C 1
ATOM 2288 O O . LEU A 1 294 ? 1.271 15.156 5.52 1 98.75 294 LEU A O 1
ATOM 2292 N N . ALA A 1 295 ? 2.332 16.828 6.645 1 98.81 295 ALA A N 1
ATOM 2293 C CA . ALA A 1 295 ? 1.673 17.891 5.887 1 98.81 295 ALA A CA 1
ATOM 2294 C C . ALA A 1 295 ? 2.643 19.031 5.574 1 98.81 295 ALA A C 1
ATOM 2296 O O . ALA A 1 295 ? 3.631 19.219 6.285 1 98.81 295 ALA A O 1
ATOM 2297 N N . LEU A 1 296 ? 2.424 19.703 4.523 1 98.94 296 LEU A N 1
ATOM 2298 C CA . LEU A 1 296 ? 3.168 20.891 4.121 1 98.94 296 LEU A CA 1
ATOM 2299 C C . LEU A 1 296 ? 2.221 22.016 3.711 1 98.94 296 LEU A C 1
ATOM 2301 O O . LEU A 1 296 ? 1.279 21.797 2.947 1 98.94 296 LEU A O 1
ATOM 2305 N N . TYR A 1 297 ? 2.441 23.234 4.219 1 98.94 297 TYR A N 1
ATOM 2306 C CA . TYR A 1 297 ? 1.562 24.375 3.982 1 98.94 297 TYR A CA 1
ATOM 2307 C C . TYR A 1 297 ? 2.303 25.5 3.258 1 98.94 297 TYR A C 1
ATOM 2309 O O . TYR A 1 297 ? 3.469 25.766 3.553 1 98.94 297 TYR A O 1
ATOM 2317 N N . ILE A 1 298 ? 1.579 26.125 2.348 1 98.88 298 ILE A N 1
ATOM 2318 C CA . ILE A 1 298 ? 2.127 27.25 1.604 1 98.88 298 ILE A CA 1
ATOM 2319 C C . ILE A 1 298 ? 1.07 28.344 1.48 1 98.88 298 ILE A C 1
ATOM 2321 O O . ILE A 1 298 ? -0.07 28.078 1.096 1 98.88 298 ILE A O 1
ATOM 2325 N N . PHE A 1 299 ? 1.457 29.531 1.795 1 98.81 299 PHE A N 1
ATOM 2326 C CA . PHE A 1 299 ? 0.595 30.688 1.593 1 98.81 299 PHE A CA 1
ATOM 2327 C C . PHE A 1 299 ? 1.202 31.641 0.57 1 98.81 299 PHE A C 1
ATOM 2329 O O . PHE A 1 299 ? 2.246 32.25 0.822 1 98.81 299 PHE A O 1
ATOM 2336 N N . SER A 1 300 ? 0.594 31.688 -0.562 1 98.38 300 SER A N 1
ATOM 2337 C CA . SER A 1 300 ? 1.031 32.531 -1.656 1 98.38 300 SER A CA 1
ATOM 2338 C C . SER A 1 300 ? -0.098 32.781 -2.65 1 98.38 300 SER A C 1
ATOM 2340 O O . SER A 1 300 ? -0.962 31.938 -2.844 1 98.38 300 SER A O 1
ATOM 2342 N N . GLN A 1 301 ? -0.089 33.969 -3.25 1 95.56 301 GLN A N 1
ATOM 2343 C CA . GLN A 1 301 ? -0.997 34.25 -4.359 1 95.56 301 GLN A CA 1
ATOM 2344 C C . GLN A 1 301 ? -0.352 33.906 -5.695 1 95.56 301 GLN A C 1
ATOM 2346 O O . GLN A 1 301 ? -1.032 33.844 -6.723 1 95.56 301 GLN A O 1
ATOM 2351 N N . ASP A 1 302 ? 0.916 33.656 -5.637 1 96.88 302 ASP A N 1
ATOM 2352 C CA . ASP A 1 302 ? 1.672 33.344 -6.848 1 96.88 302 ASP A CA 1
ATOM 2353 C C . ASP A 1 302 ? 1.611 31.859 -7.16 1 96.88 302 ASP A C 1
ATOM 2355 O O . ASP A 1 302 ? 2.203 31.047 -6.449 1 96.88 302 ASP A O 1
ATOM 2359 N N . LYS A 1 303 ? 1.015 31.547 -8.25 1 96.25 303 LYS A N 1
ATOM 2360 C CA . LYS A 1 303 ? 0.843 30.156 -8.648 1 96.25 303 LYS A CA 1
ATOM 2361 C C . LYS A 1 303 ? 2.191 29.484 -8.898 1 96.25 303 LYS A C 1
ATOM 2363 O O . LYS A 1 303 ? 2.338 28.266 -8.695 1 96.25 303 LYS A O 1
ATOM 2368 N N . LYS A 1 304 ? 3.137 30.25 -9.305 1 97.62 304 LYS A N 1
ATOM 2369 C CA . LYS A 1 304 ? 4.461 29.688 -9.57 1 97.62 304 LYS A CA 1
ATOM 2370 C C . LYS A 1 304 ? 5.133 29.234 -8.281 1 97.62 304 LYS A C 1
ATOM 2372 O O . LYS A 1 304 ? 5.852 28.234 -8.266 1 97.62 304 LYS A O 1
ATOM 2377 N N . VAL A 1 305 ? 4.914 30.031 -7.25 1 98.06 305 VAL A N 1
ATOM 2378 C CA . VAL A 1 305 ? 5.461 29.672 -5.945 1 98.06 305 VAL A CA 1
ATOM 2379 C C . VAL A 1 305 ? 4.836 28.359 -5.461 1 98.06 305 VAL A C 1
ATOM 2381 O O . VAL A 1 305 ? 5.543 27.453 -5.012 1 98.06 305 VAL A O 1
ATOM 2384 N N . ILE A 1 306 ? 3.566 28.219 -5.574 1 98.12 306 ILE A N 1
ATOM 2385 C CA . ILE A 1 306 ? 2.842 27.031 -5.16 1 98.12 306 ILE A CA 1
ATOM 2386 C C . ILE A 1 306 ? 3.305 25.828 -5.984 1 98.12 306 ILE A C 1
ATOM 2388 O O . ILE A 1 306 ? 3.537 24.75 -5.441 1 98.12 306 ILE A O 1
ATOM 2392 N N . GLN A 1 307 ? 3.479 26.016 -7.242 1 98.06 307 GLN A N 1
ATOM 2393 C CA . GLN A 1 307 ? 3.908 24.938 -8.133 1 98.06 307 GLN A CA 1
ATOM 2394 C C . GLN A 1 307 ? 5.312 24.453 -7.777 1 98.06 307 GLN A C 1
ATOM 2396 O O . GLN A 1 307 ? 5.57 23.25 -7.738 1 98.06 307 GLN A O 1
ATOM 2401 N N . ARG A 1 308 ? 6.195 25.391 -7.562 1 98.31 308 ARG A N 1
ATOM 2402 C CA . ARG A 1 308 ? 7.559 25.016 -7.207 1 98.31 308 ARG A CA 1
ATOM 2403 C C . ARG A 1 308 ? 7.586 24.234 -5.895 1 98.31 308 ARG A C 1
ATOM 2405 O O . ARG A 1 308 ? 8.305 23.25 -5.766 1 98.31 308 ARG A O 1
ATOM 2412 N N . MET A 1 309 ? 6.832 24.703 -4.914 1 98.25 309 MET A N 1
ATOM 2413 C CA . MET A 1 309 ? 6.738 23.984 -3.646 1 98.25 309 MET A CA 1
ATOM 2414 C C . MET A 1 309 ? 6.199 22.578 -3.859 1 98.25 309 MET A C 1
ATOM 2416 O O . MET A 1 309 ? 6.668 21.625 -3.227 1 98.25 309 MET A O 1
ATOM 2420 N N . THR A 1 310 ? 5.23 22.453 -4.68 1 97.88 310 THR A N 1
ATOM 2421 C CA . THR A 1 310 ? 4.625 21.156 -4.977 1 97.88 310 THR A CA 1
ATOM 2422 C C . THR A 1 310 ? 5.637 20.219 -5.637 1 97.88 310 THR A C 1
ATOM 2424 O O . THR A 1 310 ? 5.758 19.062 -5.25 1 97.88 310 THR A O 1
ATOM 2427 N N . ASP A 1 311 ? 6.426 20.734 -6.559 1 97.31 311 ASP A N 1
ATOM 2428 C CA . ASP A 1 311 ? 7.305 19.938 -7.395 1 97.31 311 ASP A CA 1
ATOM 2429 C C . ASP A 1 311 ? 8.609 19.609 -6.668 1 97.31 311 ASP A C 1
ATOM 2431 O O . ASP A 1 311 ? 9.227 18.578 -6.934 1 97.31 311 ASP A O 1
ATOM 2435 N N . GLU A 1 312 ? 8.969 20.484 -5.742 1 98.5 312 GLU A N 1
ATOM 2436 C CA . GLU A 1 312 ? 10.344 20.406 -5.258 1 98.5 312 GLU A CA 1
ATOM 2437 C C . GLU A 1 312 ? 10.383 19.984 -3.789 1 98.5 312 GLU A C 1
ATOM 2439 O O . GLU A 1 312 ? 11.43 20.047 -3.146 1 98.5 312 GLU A O 1
ATOM 2444 N N . THR A 1 313 ? 9.266 19.641 -3.227 1 98.62 313 THR A N 1
ATOM 2445 C CA . THR A 1 313 ? 9.234 19.109 -1.87 1 98.62 313 THR A CA 1
ATOM 2446 C C . THR A 1 313 ? 8.414 17.828 -1.816 1 98.62 313 THR A C 1
ATOM 2448 O O . THR A 1 313 ? 7.734 17.469 -2.785 1 98.62 313 THR A O 1
ATOM 2451 N N . SER A 1 314 ? 8.562 17.094 -0.687 1 98.25 314 SER A N 1
ATOM 2452 C CA . SER A 1 314 ? 7.793 15.875 -0.427 1 98.25 314 SER A CA 1
ATOM 2453 C C . SER A 1 314 ? 7.137 15.922 0.948 1 98.25 314 SER A C 1
ATOM 2455 O O . SER A 1 314 ? 7.727 16.422 1.909 1 98.25 314 SER A O 1
ATOM 2457 N N . SER A 1 315 ? 5.949 15.469 1.012 1 98.81 315 SER A N 1
ATOM 2458 C CA . SER A 1 315 ? 5.164 15.391 2.24 1 98.81 315 SER A CA 1
ATOM 2459 C C . SER A 1 315 ? 4.016 14.398 2.098 1 98.81 315 SER A C 1
ATOM 2461 O O . SER A 1 315 ? 3.746 13.906 1 1 98.81 315 SER A O 1
ATOM 2463 N N . GLY A 1 316 ? 3.381 14.102 3.234 1 98.69 316 GLY A N 1
ATOM 2464 C CA . GLY A 1 316 ? 2.17 13.305 3.148 1 98.69 316 GLY A CA 1
ATOM 2465 C C . GLY A 1 316 ? 1.079 13.961 2.32 1 98.69 316 GLY A C 1
ATOM 2466 O O . GLY A 1 316 ? 0.553 13.352 1.386 1 98.69 316 GLY A O 1
ATOM 2467 N N . GLY A 1 317 ? 0.737 15.172 2.664 1 98.69 317 GLY A N 1
ATOM 2468 C CA . GLY A 1 317 ? -0.188 16.016 1.929 1 98.69 317 GLY A CA 1
ATOM 2469 C C . GLY A 1 317 ? 0.304 17.438 1.772 1 98.69 317 GLY A C 1
ATOM 2470 O O . GLY A 1 317 ? 1.234 17.859 2.463 1 98.69 317 GLY A O 1
ATOM 2471 N N . LEU A 1 318 ? -0.261 18.141 0.83 1 98.88 318 LEU A N 1
ATOM 2472 C CA . LEU A 1 318 ? 0.075 19.547 0.602 1 98.88 318 LEU A CA 1
ATOM 2473 C C . LEU A 1 318 ? -1.185 20.391 0.542 1 98.88 318 LEU A C 1
ATOM 2475 O O . LEU A 1 318 ? -2.158 20.031 -0.121 1 98.88 318 LEU A O 1
ATOM 2479 N N . LEU A 1 319 ? -1.169 21.438 1.278 1 98.81 319 LEU A N 1
ATOM 2480 C CA . LEU A 1 319 ? -2.283 22.375 1.305 1 98.81 319 LEU A CA 1
ATOM 2481 C C . LEU A 1 319 ? -1.794 23.812 1.099 1 98.81 319 LEU A C 1
ATOM 2483 O O . LEU A 1 319 ? -0.977 24.312 1.877 1 98.81 319 LEU A O 1
ATOM 2487 N N . ALA A 1 320 ? -2.289 24.438 0.053 1 98.62 320 ALA A N 1
ATOM 2488 C CA . ALA A 1 320 ? -1.962 25.828 -0.201 1 98.62 320 ALA A CA 1
ATOM 2489 C C . ALA A 1 320 ? -3.084 26.75 0.275 1 98.62 320 ALA A C 1
ATOM 2491 O O . ALA A 1 320 ? -4.262 26.469 0.047 1 98.62 320 ALA A O 1
ATOM 2492 N N . ASN A 1 321 ? -2.703 27.719 1.058 1 98.19 321 ASN A N 1
ATOM 2493 C CA . ASN A 1 321 ? -3.539 28.844 1.463 1 98.19 321 ASN A CA 1
ATOM 2494 C C . ASN A 1 321 ? -4.605 28.422 2.467 1 98.19 321 ASN A C 1
ATOM 2496 O O . ASN A 1 321 ? -5.711 28.953 2.473 1 98.19 321 ASN A O 1
ATOM 2500 N N . ASP A 1 322 ? -4.305 27.422 3.174 1 97.94 322 ASP A N 1
ATOM 2501 C CA . ASP A 1 322 ? -5.105 27.016 4.324 1 97.94 322 ASP A CA 1
ATOM 2502 C C . ASP A 1 322 ? -4.363 25.984 5.164 1 97.94 322 ASP A C 1
ATOM 2504 O O . ASP A 1 322 ? -3.191 25.688 4.91 1 97.94 322 ASP A O 1
ATOM 2508 N N . CYS A 1 323 ? -4.992 25.562 6.23 1 97.94 323 CYS A N 1
ATOM 2509 C CA . CYS A 1 323 ? -4.402 24.547 7.098 1 97.94 323 CYS A CA 1
ATOM 2510 C C . CYS A 1 323 ? -5.434 23.5 7.496 1 97.94 323 CYS A C 1
ATOM 2512 O O . CYS A 1 323 ? -6.621 23.797 7.613 1 97.94 323 CYS A O 1
ATOM 2514 N N . LEU A 1 324 ? -5.059 22.234 7.59 1 97.31 324 LEU A N 1
ATOM 2515 C CA . LEU A 1 324 ? -5.727 21.109 8.234 1 97.31 324 LEU A CA 1
ATOM 2516 C C . LEU A 1 324 ? -6.832 20.547 7.344 1 97.31 324 LEU A C 1
ATOM 2518 O O . LEU A 1 324 ? -7.117 19.359 7.375 1 97.31 324 LEU A O 1
ATOM 2522 N N . VAL A 1 325 ? -7.445 21.328 6.496 1 94.69 325 VAL A N 1
ATOM 2523 C CA . VAL A 1 325 ? -8.758 21 5.953 1 94.69 325 VAL A CA 1
ATOM 2524 C C . VAL A 1 325 ? -8.633 19.922 4.879 1 94.69 325 VAL A C 1
ATOM 2526 O O . VAL A 1 325 ? -9.625 19.312 4.48 1 94.69 325 VAL A O 1
ATOM 2529 N N . HIS A 1 326 ? -7.43 19.719 4.41 1 95 326 HIS A N 1
ATOM 2530 C CA . HIS A 1 326 ? -7.254 18.625 3.457 1 95 326 HIS A CA 1
ATOM 2531 C C . HIS A 1 326 ? -7.613 17.281 4.082 1 95 326 HIS A C 1
ATOM 2533 O O . HIS A 1 326 ? -7.961 16.328 3.375 1 95 326 HIS A O 1
ATOM 2539 N N . TYR A 1 327 ? -7.562 17.156 5.391 1 93.81 327 TYR A N 1
ATOM 2540 C CA . TYR A 1 327 ? -7.953 15.961 6.121 1 93.81 327 TYR A CA 1
ATOM 2541 C C . TYR A 1 327 ? -9.43 15.656 5.914 1 93.81 327 TYR A C 1
ATOM 2543 O O . TYR A 1 327 ? -9.836 14.492 5.934 1 93.81 327 TYR A O 1
ATOM 2551 N N . SER A 1 328 ? -10.195 16.625 5.676 1 89.19 328 SER A N 1
ATOM 2552 C CA . SER A 1 328 ? -11.648 16.469 5.613 1 89.19 328 SER A CA 1
ATOM 2553 C C . SER A 1 328 ? -12.102 16.094 4.207 1 89.19 328 SER A C 1
ATOM 2555 O O . SER A 1 328 ? -13.281 15.812 3.982 1 89.19 328 SER A O 1
ATOM 2557 N N . VAL A 1 329 ? -11.203 16.094 3.303 1 91.12 329 VAL A N 1
ATOM 2558 C CA . VAL A 1 329 ? -11.547 15.742 1.93 1 91.12 329 VAL A CA 1
ATOM 2559 C C . VAL A 1 329 ? -11.438 14.234 1.747 1 91.12 329 VAL A C 1
ATOM 2561 O O . VAL A 1 329 ? -10.336 13.695 1.567 1 91.12 329 VAL A O 1
ATOM 2564 N N . SER A 1 330 ? -12.523 13.516 1.619 1 89.06 330 SER A N 1
ATOM 2565 C CA . SER A 1 330 ? -12.547 12.055 1.633 1 89.06 330 SER A CA 1
ATOM 2566 C C . SER A 1 330 ? -12.047 11.484 0.311 1 89.06 330 SER A C 1
ATOM 2568 O O . SER A 1 330 ? -11.703 10.305 0.232 1 89.06 330 SER A O 1
ATOM 2570 N N . SER A 1 331 ? -12.055 12.344 -0.68 1 92.62 331 SER A N 1
ATOM 2571 C CA . SER A 1 331 ? -11.617 11.875 -1.988 1 92.62 331 SER A CA 1
ATOM 2572 C C . SER A 1 331 ? -10.102 11.984 -2.135 1 92.62 331 SER A C 1
ATOM 2574 O O . SER A 1 331 ? -9.539 11.602 -3.166 1 92.62 331 SER A O 1
ATOM 2576 N N . LEU A 1 332 ? -9.453 12.461 -1.148 1 96.12 332 LEU A N 1
ATOM 2577 C CA . LEU A 1 332 ? -7.992 12.484 -1.119 1 96.12 332 LEU A CA 1
ATOM 2578 C C . LEU A 1 332 ? -7.449 11.391 -0.204 1 96.12 332 LEU A C 1
ATOM 2580 O O . LEU A 1 332 ? -8.016 11.133 0.86 1 96.12 332 LEU A O 1
ATOM 2584 N N . PRO A 1 333 ? -6.316 10.812 -0.656 1 97.25 333 PRO A N 1
ATOM 2585 C CA . PRO A 1 333 ? -5.629 9.922 0.287 1 97.25 333 PRO A CA 1
ATOM 2586 C C . PRO A 1 333 ? -4.98 10.68 1.444 1 97.25 333 PRO A C 1
ATOM 2588 O O . PRO A 1 333 ? -4.43 11.766 1.245 1 97.25 333 PRO A O 1
ATOM 2591 N N . PHE A 1 334 ? -5.172 10.164 2.611 1 97.44 334 PHE A N 1
ATOM 2592 C CA . PHE A 1 334 ? -4.512 10.711 3.787 1 97.44 334 PHE A CA 1
ATOM 2593 C C . PHE A 1 334 ? -3.504 9.719 4.355 1 97.44 334 PHE A C 1
ATOM 2595 O O . PHE A 1 334 ? -3.865 8.602 4.715 1 97.44 334 PHE A O 1
ATOM 2602 N N . GLY A 1 335 ? -2.266 10.078 4.367 1 97.38 335 GLY A N 1
ATOM 2603 C CA . GLY A 1 335 ? -1.171 9.258 4.855 1 97.38 335 GLY A CA 1
ATOM 2604 C C . GLY A 1 335 ? 0.186 9.914 4.711 1 97.38 335 GLY A C 1
ATOM 2605 O O . GLY A 1 335 ? 0.305 10.969 4.074 1 97.38 335 GLY A O 1
ATOM 2606 N N . GLY A 1 336 ? 1.198 9.344 5.34 1 98.25 336 GLY A N 1
ATOM 2607 C CA . GLY A 1 336 ? 2.535 9.914 5.316 1 98.25 336 GLY A CA 1
ATOM 2608 C C . GLY A 1 336 ? 3.451 9.25 4.309 1 98.25 336 GLY A C 1
ATOM 2609 O O . GLY A 1 336 ? 3.004 8.43 3.506 1 98.25 336 GLY A O 1
ATOM 2610 N N . VAL A 1 337 ? 4.625 9.695 4.293 1 98.62 337 VAL A N 1
ATOM 2611 C CA . VAL A 1 337 ? 5.719 9.18 3.477 1 98.62 337 VAL A CA 1
ATOM 2612 C C . VAL A 1 337 ? 7.039 9.328 4.227 1 98.62 337 VAL A C 1
ATOM 2614 O O . VAL A 1 337 ? 7.27 10.336 4.898 1 98.62 337 VAL A O 1
ATOM 2617 N N . GLY A 1 338 ? 7.863 8.297 4.168 1 97.81 338 GLY A N 1
ATOM 2618 C CA . GLY A 1 338 ? 9.078 8.344 4.969 1 97.81 338 GLY A CA 1
ATOM 2619 C C . GLY A 1 338 ? 8.812 8.289 6.461 1 97.81 338 GLY A C 1
ATOM 2620 O O . GLY A 1 338 ? 8.078 7.426 6.934 1 97.81 338 GLY A O 1
ATOM 2621 N N . ASN A 1 339 ? 9.352 9.211 7.137 1 97.5 339 ASN A N 1
ATOM 2622 C CA . ASN A 1 339 ? 9.258 9.211 8.594 1 97.5 339 ASN A CA 1
ATOM 2623 C C . ASN A 1 339 ? 7.859 9.594 9.07 1 97.5 339 ASN A C 1
ATOM 2625 O O . ASN A 1 339 ? 7.527 9.414 10.242 1 97.5 339 ASN A O 1
ATOM 2629 N N . SER A 1 340 ? 7.082 10.156 8.18 1 98.5 340 SER A N 1
ATOM 2630 C CA . SER A 1 340 ? 5.738 10.562 8.578 1 98.5 340 SER A CA 1
ATOM 2631 C C . SER A 1 340 ? 4.734 9.43 8.391 1 98.5 340 SER A C 1
ATOM 2633 O O . SER A 1 340 ? 3.557 9.578 8.734 1 98.5 340 SER A O 1
ATOM 2635 N N . GLY A 1 341 ? 5.191 8.352 7.758 1 98.44 341 GLY A N 1
ATOM 2636 C CA . GLY A 1 341 ? 4.301 7.199 7.758 1 98.44 341 GLY A CA 1
ATOM 2637 C C . GLY A 1 341 ? 4.324 6.422 6.453 1 98.44 341 GLY A C 1
ATOM 2638 O O . GLY A 1 341 ? 5.195 6.645 5.609 1 98.44 341 GLY A O 1
ATOM 2639 N N . MET A 1 342 ? 3.396 5.441 6.328 1 98.62 342 MET A N 1
ATOM 2640 C CA . MET A 1 342 ? 3.207 4.613 5.141 1 98.62 342 MET A CA 1
ATOM 2641 C C . MET A 1 342 ? 1.765 4.125 5.039 1 98.62 342 MET A C 1
ATOM 2643 O O . MET A 1 342 ? 1.123 3.857 6.055 1 98.62 342 MET A O 1
ATOM 2647 N N . GLY A 1 343 ? 1.294 3.975 3.791 1 97.88 343 GLY A N 1
ATOM 2648 C CA . GLY A 1 343 ? -0.115 3.695 3.562 1 97.88 343 GLY A CA 1
ATOM 2649 C C . GLY A 1 343 ? -0.989 4.934 3.641 1 97.88 343 GLY A C 1
ATOM 2650 O O . GLY A 1 343 ? -0.499 6.027 3.924 1 97.88 343 GLY A O 1
ATOM 2651 N N . CYS A 1 344 ? -2.203 4.727 3.266 1 97.75 344 CYS A N 1
ATOM 2652 C CA . CYS A 1 344 ? -3.146 5.84 3.32 1 97.75 344 CYS A CA 1
ATOM 2653 C C . CYS A 1 344 ? -4.566 5.336 3.547 1 97.75 344 CYS A C 1
ATOM 2655 O O . CYS A 1 344 ? -4.828 4.137 3.467 1 97.75 344 CYS A O 1
ATOM 2657 N N . TYR A 1 345 ? -5.367 6.285 3.906 1 96 345 TYR A N 1
ATOM 2658 C CA . TYR A 1 345 ? -6.766 5.949 4.129 1 96 345 TYR A CA 1
ATOM 2659 C C . TYR A 1 345 ? -7.672 7.121 3.779 1 96 345 TYR A C 1
ATOM 2661 O O . TYR A 1 345 ? -7.242 8.07 3.117 1 96 345 TYR A O 1
ATOM 2669 N N . HIS A 1 346 ? -9.023 7.023 4.09 1 92.19 346 HIS A N 1
ATOM 2670 C CA . HIS A 1 346 ? -10.141 7.906 3.791 1 92.19 346 HIS A CA 1
ATOM 2671 C C . HIS A 1 346 ? -10.945 7.395 2.598 1 92.19 346 HIS A C 1
ATOM 2673 O O . HIS A 1 346 ? -10.398 7.234 1.503 1 92.19 346 HIS A O 1
ATOM 2679 N N . GLY A 1 347 ? -12.188 7.133 2.869 1 91.19 347 GLY A N 1
ATOM 2680 C CA . GLY A 1 347 ? -13.086 6.707 1.806 1 91.19 347 GLY A CA 1
ATOM 2681 C C . GLY A 1 347 ? -12.617 5.449 1.098 1 91.19 347 GLY A C 1
ATOM 2682 O O . GLY A 1 347 ? -12.352 4.434 1.739 1 91.19 347 GLY A O 1
ATOM 2683 N N . LYS A 1 348 ? -12.484 5.625 -0.192 1 94.19 348 LYS A N 1
ATOM 2684 C CA . LYS A 1 348 ? -12.102 4.496 -1.031 1 94.19 348 LYS A CA 1
ATOM 2685 C C . LYS A 1 348 ? -10.68 4.039 -0.723 1 94.19 348 LYS A C 1
ATOM 2687 O O . LYS A 1 348 ? -10.359 2.852 -0.829 1 94.19 348 LYS A O 1
ATOM 2692 N N . PHE A 1 349 ? -9.867 4.941 -0.293 1 96.69 349 PHE A N 1
ATOM 2693 C CA . PHE A 1 349 ? -8.484 4.598 0.006 1 96.69 349 PHE A CA 1
ATOM 2694 C C . PHE A 1 349 ? -8.398 3.678 1.218 1 96.69 349 PHE A C 1
ATOM 2696 O O . PHE A 1 349 ? -7.559 2.779 1.268 1 96.69 349 PHE A O 1
ATOM 2703 N N . SER A 1 350 ? -9.305 3.916 2.205 1 96.94 350 SER A N 1
ATOM 2704 C CA . SER A 1 350 ? -9.383 2.988 3.33 1 96.94 350 SER A CA 1
ATOM 2705 C C . SER A 1 350 ? -9.82 1.601 2.871 1 96.94 350 SER A C 1
ATOM 2707 O O . SER A 1 350 ? -9.242 0.595 3.289 1 96.94 350 SER A O 1
ATOM 2709 N N . PHE A 1 351 ? -10.836 1.6 2 1 97.75 351 PHE A N 1
ATOM 2710 C CA . PHE A 1 351 ? -11.367 0.339 1.489 1 97.75 351 PHE A CA 1
ATOM 2711 C C . PHE A 1 351 ? -10.273 -0.448 0.769 1 97.75 351 PHE A C 1
ATOM 2713 O O . PHE A 1 351 ? -10.055 -1.625 1.062 1 97.75 351 PHE A O 1
ATOM 2720 N N . ASP A 1 352 ? -9.609 0.21 -0.087 1 97.88 352 ASP A N 1
ATOM 2721 C CA . ASP A 1 352 ? -8.586 -0.458 -0.884 1 97.88 352 ASP A CA 1
ATOM 2722 C C . ASP A 1 352 ? -7.41 -0.888 -0.014 1 97.88 352 ASP A C 1
ATOM 2724 O O . ASP A 1 352 ? -6.863 -1.979 -0.194 1 97.88 352 ASP A O 1
ATOM 2728 N N . GLN A 1 353 ? -7.027 -0.033 0.921 1 98.12 353 GLN A N 1
ATOM 2729 C CA . GLN A 1 353 ? -5.898 -0.304 1.802 1 98.12 353 GLN A CA 1
ATOM 2730 C C . GLN A 1 353 ? -6.152 -1.542 2.656 1 98.12 353 GLN A C 1
ATOM 2732 O O . GLN A 1 353 ? -5.219 -2.277 2.986 1 98.12 353 GLN A O 1
ATOM 2737 N N . LEU A 1 354 ? -7.41 -1.756 2.984 1 98.62 354 LEU A N 1
ATOM 2738 C CA . LEU A 1 354 ? -7.746 -2.848 3.891 1 98.62 354 LEU A CA 1
ATOM 2739 C C . LEU A 1 354 ? -8.422 -3.99 3.137 1 98.62 354 LEU A C 1
ATOM 2741 O O . LEU A 1 354 ? -9.148 -4.789 3.734 1 98.62 354 LEU A O 1
ATOM 2745 N N . SER A 1 355 ? -8.203 -4.012 1.803 1 98.5 355 SER A N 1
ATOM 2746 C CA . SER A 1 355 ? -8.625 -5.109 0.936 1 98.5 355 SER A CA 1
ATOM 2747 C C . SER A 1 355 ? -7.445 -5.707 0.183 1 98.5 355 SER A C 1
ATOM 2749 O O . SER A 1 355 ? -6.445 -5.031 -0.053 1 98.5 355 SER A O 1
ATOM 2751 N N . HIS A 1 356 ? -7.559 -6.969 -0.044 1 98.62 356 HIS A N 1
ATOM 2752 C CA . HIS A 1 356 ? -6.715 -7.57 -1.072 1 98.62 356 HIS A CA 1
ATOM 2753 C C . HIS A 1 356 ? -7.355 -7.441 -2.451 1 98.62 356 HIS A C 1
ATOM 2755 O O . HIS A 1 356 ? -8.477 -7.918 -2.668 1 98.62 356 HIS A O 1
ATOM 2761 N N . LEU A 1 357 ? -6.684 -6.75 -3.344 1 98.31 357 LEU A N 1
ATOM 2762 C CA . LEU A 1 357 ? -7.156 -6.621 -4.719 1 98.31 357 LEU A CA 1
ATOM 2763 C C . LEU A 1 357 ? -6.688 -7.797 -5.566 1 98.31 357 LEU A C 1
ATOM 2765 O O . LEU A 1 357 ? -5.664 -7.703 -6.254 1 98.31 357 LEU A O 1
ATOM 2769 N N . ARG A 1 358 ? -7.453 -8.805 -5.559 1 98.69 358 ARG A N 1
ATOM 2770 C CA . ARG A 1 358 ? -7.059 -10.062 -6.176 1 98.69 358 ARG A CA 1
ATOM 2771 C C . ARG A 1 358 ? -7.262 -10.023 -7.688 1 98.69 358 ARG A C 1
ATOM 2773 O O . ARG A 1 358 ? -8.383 -9.82 -8.164 1 98.69 358 ARG A O 1
ATOM 2780 N N . GLY A 1 359 ? -6.199 -10.227 -8.453 1 98.44 359 GLY A N 1
ATOM 2781 C CA . GLY A 1 359 ? -6.336 -10.398 -9.891 1 98.44 359 GLY A CA 1
ATOM 2782 C C . GLY A 1 359 ? -6.965 -11.727 -10.273 1 98.44 359 GLY A C 1
ATOM 2783 O O . GLY A 1 359 ? -6.523 -12.781 -9.812 1 98.44 359 GLY A O 1
ATOM 2784 N N . CYS A 1 360 ? -7.98 -11.695 -11.086 1 98.62 360 CYS A N 1
ATOM 2785 C CA . CYS A 1 360 ? -8.688 -12.891 -11.531 1 98.62 360 CYS A CA 1
ATOM 2786 C C . CYS A 1 360 ? -8.695 -12.992 -13.047 1 98.62 360 CYS A C 1
ATOM 2788 O O . CYS A 1 360 ? -9.023 -12.023 -13.734 1 98.62 360 CYS A O 1
ATOM 2790 N N . LEU A 1 361 ? -8.297 -14.102 -13.516 1 98.38 361 LEU A N 1
ATOM 2791 C CA . LEU A 1 361 ? -8.359 -14.438 -14.93 1 98.38 361 LEU A CA 1
ATOM 2792 C C . LEU A 1 361 ? -9.133 -15.734 -15.141 1 98.38 361 LEU A C 1
ATOM 2794 O O . LEU A 1 361 ? -8.742 -16.797 -14.641 1 98.38 361 LEU A O 1
ATOM 2798 N N . ILE A 1 362 ? -10.266 -15.664 -15.828 1 97.94 362 ILE A N 1
ATOM 2799 C CA . ILE A 1 362 ? -11.094 -16.828 -16.125 1 97.94 362 ILE A CA 1
ATOM 2800 C C . ILE A 1 362 ? -11.016 -17.156 -17.609 1 97.94 362 ILE A C 1
ATOM 2802 O O . ILE A 1 362 ? -11.547 -16.422 -18.438 1 97.94 362 ILE A O 1
ATOM 2806 N N . LYS A 1 363 ? -10.383 -18.25 -17.844 1 96 363 LYS A N 1
ATOM 2807 C CA . LYS A 1 363 ? -10.266 -18.734 -19.219 1 96 363 LYS A CA 1
ATOM 2808 C C . LYS A 1 363 ? -11.266 -19.844 -19.5 1 96 363 LYS A C 1
ATOM 2810 O O . LYS A 1 363 ? -11.922 -20.344 -18.578 1 96 363 LYS A O 1
ATOM 2815 N N . GLN A 1 364 ? -11.422 -20.125 -20.828 1 90.88 364 GLN A N 1
ATOM 2816 C CA . GLN A 1 364 ? -12.25 -21.25 -21.25 1 90.88 364 GLN A CA 1
ATOM 2817 C C . GLN A 1 364 ? -11.406 -22.5 -21.484 1 90.88 364 GLN A C 1
ATOM 2819 O O . GLN A 1 364 ? -10.211 -22.406 -21.781 1 90.88 364 GLN A O 1
ATOM 2824 N N . LEU A 1 365 ? -12.086 -23.641 -21.297 1 90.25 365 LEU A N 1
ATOM 2825 C CA . LEU A 1 365 ? -11.422 -24.891 -21.609 1 90.25 365 LEU A CA 1
ATOM 2826 C C . LEU A 1 365 ? -11.586 -25.25 -23.078 1 90.25 365 LEU A C 1
ATOM 2828 O O . LEU A 1 365 ? -12.148 -26.281 -23.422 1 90.25 365 LEU A O 1
ATOM 2832 N N . GLU A 1 366 ? -11.195 -24.25 -23.891 1 86.12 366 GLU A N 1
ATOM 2833 C CA . GLU A 1 366 ? -11.305 -24.406 -25.344 1 86.12 366 GLU A CA 1
ATOM 2834 C C . GLU A 1 366 ? -10.109 -23.797 -26.062 1 86.12 366 GLU A C 1
ATOM 2836 O O . GLU A 1 366 ? -9.219 -23.219 -25.422 1 86.12 366 GLU A O 1
ATOM 2841 N N . MET A 1 367 ? -10.016 -24.078 -27.344 1 81.19 367 MET A N 1
ATOM 2842 C CA . MET A 1 367 ? -9.016 -23.484 -28.219 1 81.19 367 MET A CA 1
ATOM 2843 C C . MET A 1 367 ? -7.605 -23.906 -27.797 1 81.19 367 MET A C 1
ATOM 2845 O O . MET A 1 367 ? -6.707 -23.062 -27.703 1 81.19 367 MET A O 1
ATOM 2849 N N . GLU A 1 368 ? -7.434 -25.125 -27.453 1 87.62 368 GLU A N 1
ATOM 2850 C CA . GLU A 1 368 ? -6.164 -25.688 -26.984 1 87.62 368 GLU A CA 1
ATOM 2851 C C . GLU A 1 368 ? -5.09 -25.594 -28.062 1 87.62 368 GLU A C 1
ATOM 2853 O O . GLU A 1 368 ? -3.898 -25.516 -27.75 1 87.62 368 GLU A O 1
ATOM 2858 N N . GLY A 1 369 ? -5.559 -25.5 -29.281 1 83.12 369 GLY A N 1
ATOM 2859 C CA . GLY A 1 369 ? -4.617 -25.328 -30.391 1 83.12 369 GLY A CA 1
ATOM 2860 C C . GLY A 1 369 ? -3.785 -24.078 -30.266 1 83.12 369 GLY A C 1
ATOM 2861 O O . GLY A 1 369 ? -2.594 -24.078 -30.578 1 83.12 369 GLY A O 1
ATOM 2862 N N . VAL A 1 370 ? -4.328 -23.078 -29.781 1 81.5 370 VAL A N 1
ATOM 2863 C CA . VAL A 1 370 ? -3.639 -21.797 -29.625 1 81.5 370 VAL A CA 1
ATOM 2864 C C . VAL A 1 370 ? -2.588 -21.922 -28.516 1 81.5 370 VAL A C 1
ATOM 2866 O O . VAL A 1 370 ? -1.526 -21.297 -28.609 1 81.5 370 VAL A O 1
ATOM 2869 N N . ASN A 1 371 ? -2.824 -22.75 -27.547 1 87.44 371 ASN A N 1
ATOM 2870 C CA . ASN A 1 371 ? -1.921 -22.906 -26.406 1 87.44 371 ASN A CA 1
ATOM 2871 C C . ASN A 1 371 ? -0.674 -23.703 -26.797 1 87.44 371 ASN A C 1
ATOM 2873 O O . ASN A 1 371 ? 0.314 -23.703 -26.062 1 87.44 371 ASN A O 1
ATOM 2877 N N . SER A 1 372 ? -0.701 -24.344 -27.922 1 86.81 372 SER A N 1
ATOM 2878 C CA . SER A 1 372 ? 0.439 -25.141 -28.344 1 86.81 372 SER A CA 1
ATOM 2879 C C . SER A 1 372 ? 1.691 -24.297 -28.5 1 86.81 372 SER A C 1
ATOM 2881 O O . SER A 1 372 ? 2.811 -24.797 -28.391 1 86.81 372 SER A O 1
ATOM 2883 N N . MET A 1 373 ? 1.456 -23.031 -28.703 1 84.94 373 MET A N 1
ATOM 2884 C CA . MET A 1 373 ? 2.566 -22.109 -28.891 1 84.94 373 MET A CA 1
ATOM 2885 C C . MET A 1 373 ? 3.426 -22.016 -27.641 1 84.94 373 MET A C 1
ATOM 2887 O O . MET A 1 373 ? 4.633 -21.781 -27.719 1 84.94 373 MET A O 1
ATOM 2891 N N . ARG A 1 374 ? 2.822 -22.266 -26.484 1 88.69 374 ARG A N 1
ATOM 2892 C CA . ARG A 1 374 ? 3.58 -22.094 -25.25 1 88.69 374 ARG A CA 1
ATOM 2893 C C . ARG A 1 374 ? 4.121 -23.438 -24.766 1 88.69 374 ARG A C 1
ATOM 2895 O O . ARG A 1 374 ? 4.98 -23.484 -23.875 1 88.69 374 ARG A O 1
ATOM 2902 N N . TYR A 1 375 ? 3.666 -24.562 -25.375 1 93.38 375 TYR A N 1
ATOM 2903 C CA . TYR A 1 375 ? 4.09 -25.875 -24.922 1 93.38 375 TYR A CA 1
ATOM 2904 C C . TYR A 1 375 ? 5.414 -26.266 -25.578 1 93.38 375 TYR A C 1
ATOM 2906 O O . TYR A 1 375 ? 5.672 -25.938 -26.734 1 93.38 375 TYR A O 1
ATOM 2914 N N . PRO A 1 376 ? 6.246 -27.031 -24.781 1 92.5 376 PRO A N 1
ATOM 2915 C CA . PRO A 1 376 ? 7.379 -27.672 -25.453 1 92.5 376 PRO A CA 1
ATOM 2916 C C . PRO A 1 376 ? 6.941 -28.672 -26.516 1 92.5 376 PRO A C 1
ATOM 2918 O O . PRO A 1 376 ? 5.84 -29.234 -26.422 1 92.5 376 PRO A O 1
ATOM 2921 N N . PRO A 1 377 ? 7.836 -28.906 -27.438 1 92.88 377 PRO A N 1
ATOM 2922 C CA . PRO A 1 377 ? 9.164 -28.344 -27.688 1 92.88 377 PRO A CA 1
ATOM 2923 C C . PRO A 1 377 ? 9.117 -26.906 -28.188 1 92.88 377 PRO A C 1
ATOM 2925 O O . PRO A 1 377 ? 8.227 -26.547 -28.969 1 92.88 377 PRO A O 1
ATOM 2928 N N . HIS A 1 378 ? 10.016 -26.219 -27.781 1 89.44 378 HIS A N 1
ATOM 2929 C CA . HIS A 1 378 ? 10.133 -24.844 -28.219 1 89.44 378 HIS A CA 1
ATOM 2930 C C . HIS A 1 378 ? 10.93 -24.75 -29.516 1 89.44 378 HIS A C 1
ATOM 2932 O O . HIS A 1 378 ? 12.023 -25.312 -29.625 1 89.44 378 HIS A O 1
ATOM 2938 N N . THR A 1 379 ? 10.297 -24.188 -30.5 1 87.19 379 THR A N 1
ATOM 2939 C CA . THR A 1 379 ? 10.914 -24.031 -31.812 1 87.19 379 THR A CA 1
ATOM 2940 C C . THR A 1 379 ? 11.125 -22.562 -32.156 1 87.19 379 THR A C 1
ATOM 2942 O O . THR A 1 379 ? 10.555 -21.688 -31.5 1 87.19 379 THR A O 1
ATOM 2945 N N . LEU A 1 380 ? 11.938 -22.297 -33.094 1 86.88 380 LEU A N 1
ATOM 2946 C CA . LEU A 1 380 ? 12.195 -20.938 -33.531 1 86.88 380 LEU A CA 1
ATOM 2947 C C . LEU A 1 380 ? 10.922 -20.281 -34.062 1 86.88 380 LEU A C 1
ATOM 2949 O O . LEU A 1 380 ? 10.711 -19.094 -33.906 1 86.88 380 LEU A O 1
ATOM 2953 N N . LYS A 1 381 ? 10.164 -21.062 -34.688 1 84.44 381 LYS A N 1
ATOM 2954 C CA . LYS A 1 381 ? 8.898 -20.562 -35.219 1 84.44 381 LYS A CA 1
ATOM 2955 C C . LYS A 1 381 ? 7.98 -20.094 -34.094 1 84.44 381 LYS A C 1
ATOM 2957 O O . LYS A 1 381 ? 7.406 -19 -34.188 1 84.44 381 LYS A O 1
ATOM 2962 N N . LYS A 1 382 ? 7.906 -20.953 -33.094 1 86.44 382 LYS A N 1
ATOM 2963 C CA . LYS A 1 382 ? 7.078 -20.609 -31.953 1 86.44 382 LYS A CA 1
ATOM 2964 C C . LYS A 1 382 ? 7.609 -19.359 -31.266 1 86.44 382 LYS A C 1
ATOM 2966 O O . LYS A 1 382 ? 6.836 -18.5 -30.844 1 86.44 382 LYS A O 1
ATOM 2971 N N . LEU A 1 383 ? 8.844 -19.25 -31.188 1 84.56 383 LEU A N 1
ATOM 2972 C CA . LEU A 1 383 ? 9.477 -18.094 -30.578 1 84.56 383 LEU A CA 1
ATOM 2973 C C . LEU A 1 383 ? 9.18 -16.828 -31.359 1 84.56 383 LEU A C 1
ATOM 2975 O O . LEU A 1 383 ? 8.961 -15.766 -30.781 1 84.56 383 LEU A O 1
ATOM 2979 N N . GLY A 1 384 ? 9.227 -16.938 -32.594 1 78.44 384 GLY A N 1
ATOM 2980 C CA . GLY A 1 384 ? 8.906 -15.812 -33.469 1 78.44 384 GLY A CA 1
ATOM 2981 C C . GLY A 1 384 ? 7.492 -15.297 -33.25 1 78.44 384 GLY A C 1
ATOM 2982 O O . GLY A 1 384 ? 7.273 -14.094 -33.156 1 78.44 384 GLY A O 1
ATOM 2983 N N . TRP A 1 385 ? 6.664 -16.188 -33.094 1 77.06 385 TRP A N 1
ATOM 2984 C CA . TRP A 1 385 ? 5.27 -15.82 -32.844 1 77.06 385 TRP A CA 1
ATOM 2985 C C . TRP A 1 385 ? 5.094 -15.188 -31.484 1 77.06 385 TRP A C 1
ATOM 2987 O O . TRP A 1 385 ? 4.363 -14.203 -31.328 1 77.06 385 TRP A O 1
ATOM 2997 N N . ALA A 1 386 ? 5.707 -15.828 -30.531 1 77.62 386 ALA A N 1
ATOM 2998 C CA . ALA A 1 386 ? 5.641 -15.281 -29.172 1 77.62 386 ALA A CA 1
ATOM 2999 C C . ALA A 1 386 ? 6.148 -13.844 -29.125 1 77.62 386 ALA A C 1
ATOM 3001 O O . ALA A 1 386 ? 5.527 -12.977 -28.516 1 77.62 386 ALA A O 1
ATOM 3002 N N . ARG A 1 387 ? 7.156 -13.625 -29.828 1 75.25 387 ARG A N 1
ATOM 3003 C CA . ARG A 1 387 ? 7.734 -12.289 -29.891 1 75.25 387 ARG A CA 1
ATOM 3004 C C . ARG A 1 387 ? 6.773 -11.312 -30.562 1 75.25 387 ARG A C 1
ATOM 3006 O O . ARG A 1 387 ? 6.621 -10.172 -30.109 1 75.25 387 ARG A O 1
ATOM 3013 N N . PHE A 1 388 ? 6.168 -11.828 -31.516 1 69.56 388 PHE A N 1
ATOM 3014 C CA . PHE A 1 388 ? 5.234 -11 -32.281 1 69.56 388 PHE A CA 1
ATOM 3015 C C . PHE A 1 388 ? 4.051 -10.586 -31.406 1 69.56 388 PHE A C 1
ATOM 3017 O O . PHE A 1 388 ? 3.686 -9.406 -31.359 1 69.56 388 PHE A O 1
ATOM 3024 N N . PHE A 1 389 ? 3.576 -11.477 -30.672 1 67.62 389 PHE A N 1
ATOM 3025 C CA . PHE A 1 389 ? 2.371 -11.211 -29.891 1 67.62 389 PHE A CA 1
ATOM 3026 C C . PHE A 1 389 ? 2.697 -10.391 -28.656 1 67.62 389 PHE A C 1
ATOM 3028 O O . PHE A 1 389 ? 1.887 -9.578 -28.203 1 67.62 389 PHE A O 1
ATOM 3035 N N . ILE A 1 390 ? 3.82 -10.641 -28.141 1 65.69 390 ILE A N 1
ATOM 3036 C CA . ILE A 1 390 ? 4.219 -9.93 -26.938 1 65.69 390 ILE A CA 1
ATOM 3037 C C . ILE A 1 390 ? 4.555 -8.477 -27.281 1 65.69 390 ILE A C 1
ATOM 3039 O O . ILE A 1 390 ? 4.195 -7.559 -26.547 1 65.69 390 ILE A O 1
ATOM 3043 N N . LEU A 1 391 ? 5.152 -8.312 -28.406 1 60.31 391 LEU A N 1
ATOM 3044 C CA . LEU A 1 391 ? 5.617 -6.98 -28.797 1 60.31 391 LEU A CA 1
ATOM 3045 C C . LEU A 1 391 ? 4.492 -6.176 -29.438 1 60.31 391 LEU A C 1
ATOM 3047 O O . LEU A 1 391 ? 4.48 -4.945 -29.359 1 60.31 391 LEU A O 1
ATOM 3051 N N . LYS A 1 392 ? 3.672 -6.852 -30.094 1 55.19 392 LYS A N 1
ATOM 3052 C CA . LYS A 1 392 ? 2.637 -6.102 -30.797 1 55.19 392 LYS A CA 1
ATOM 3053 C C . LYS A 1 392 ? 1.417 -5.883 -29.906 1 55.19 392 LYS A C 1
ATOM 3055 O O . LYS A 1 392 ? 0.523 -6.73 -29.844 1 55.19 392 LYS A O 1
ATOM 3060 N N . ASN A 1 393 ? 1.615 -5.418 -28.781 1 56.16 393 ASN A N 1
ATOM 3061 C CA . ASN A 1 393 ? 0.556 -5.035 -27.859 1 56.16 393 ASN A CA 1
ATOM 3062 C C . ASN A 1 393 ? -0.496 -4.164 -28.531 1 56.16 393 ASN A C 1
ATOM 3064 O O . ASN A 1 393 ? -0.362 -2.939 -28.578 1 56.16 393 ASN A O 1
ATOM 3068 N N . VAL A 1 394 ? -1.214 -4.773 -29.406 1 55.53 394 VAL A N 1
ATOM 3069 C CA . VAL A 1 394 ? -2.295 -4 -30 1 55.53 394 VAL A CA 1
ATOM 3070 C C . VAL A 1 394 ? -3.322 -3.631 -28.938 1 55.53 394 VAL A C 1
ATOM 3072 O O . VAL A 1 394 ? -3.852 -4.504 -28.25 1 55.53 394 VAL A O 1
ATOM 3075 N N . ASP A 1 395 ? -3.326 -2.461 -28.547 1 58.47 395 ASP A N 1
ATOM 3076 C CA . ASP A 1 395 ? -4.34 -1.919 -27.641 1 58.47 395 ASP A CA 1
ATOM 3077 C C . ASP A 1 395 ? -5.738 -2.066 -28.234 1 58.47 395 ASP A C 1
ATOM 3079 O O . ASP A 1 395 ? -6.129 -1.296 -29.109 1 58.47 395 ASP A O 1
ATOM 3083 N N . LEU A 1 396 ? -6.344 -3.152 -27.797 1 60.47 396 LEU A N 1
ATOM 3084 C CA . LEU A 1 396 ? -7.68 -3.42 -28.328 1 60.47 396 LEU A CA 1
ATOM 3085 C C . LEU A 1 396 ? -8.648 -2.303 -27.938 1 60.47 396 LEU A C 1
ATOM 3087 O O . LEU A 1 396 ? -9.633 -2.057 -28.641 1 60.47 396 LEU A O 1
ATOM 3091 N N . GLY A 1 397 ? -8.352 -1.688 -26.875 1 59.91 397 GLY A N 1
ATOM 3092 C CA . GLY A 1 397 ? -9.156 -0.52 -26.547 1 59.91 397 GLY A CA 1
ATOM 3093 C C . GLY A 1 397 ? -9.086 0.56 -27.609 1 59.91 397 GLY A C 1
ATOM 3094 O O . GLY A 1 397 ? -10.109 1.136 -28 1 59.91 397 GLY A O 1
ATOM 3095 N N . TRP A 1 398 ? -7.957 0.66 -28.062 1 60.44 398 TRP A N 1
ATOM 3096 C CA . TRP A 1 398 ? -7.738 1.631 -29.141 1 60.44 398 TRP A CA 1
ATOM 3097 C C . TRP A 1 398 ? -8.398 1.17 -30.438 1 60.44 398 TRP A C 1
ATOM 3099 O O . TRP A 1 398 ? -9.031 1.964 -31.141 1 60.44 398 TRP A O 1
ATOM 3109 N N . ILE A 1 399 ? -8.312 -0.087 -30.641 1 61.25 399 ILE A N 1
ATOM 3110 C CA . ILE A 1 399 ? -8.938 -0.626 -31.844 1 61.25 399 ILE A CA 1
ATOM 3111 C C . ILE A 1 399 ? -10.453 -0.501 -31.75 1 61.25 399 ILE A C 1
ATOM 3113 O O . ILE A 1 399 ? -11.117 -0.138 -32.719 1 61.25 399 ILE A O 1
ATOM 3117 N N . GLY A 1 400 ? -10.906 -0.749 -30.625 1 62.59 400 GLY A N 1
ATOM 3118 C CA . GLY A 1 400 ? -12.336 -0.587 -30.406 1 62.59 400 GLY A CA 1
ATOM 3119 C C . GLY A 1 400 ? -12.805 0.849 -30.547 1 62.59 400 GLY A C 1
ATOM 3120 O O . GLY A 1 400 ? -13.828 1.113 -31.172 1 62.59 400 GLY A O 1
ATOM 3121 N N . ARG A 1 401 ? -12.031 1.68 -30.047 1 64.69 401 ARG A N 1
ATOM 3122 C CA . ARG A 1 401 ? -12.352 3.096 -30.188 1 64.69 401 ARG A CA 1
ATOM 3123 C C . ARG A 1 401 ? -12.258 3.549 -31.641 1 64.69 401 ARG A C 1
ATOM 3125 O O . ARG A 1 401 ? -13.117 4.297 -32.125 1 64.69 401 ARG A O 1
ATOM 3132 N N . MET A 1 402 ? -11.344 2.988 -32.312 1 63.62 402 MET A N 1
ATOM 3133 C CA . MET A 1 402 ? -11.172 3.33 -33.719 1 63.62 402 MET A CA 1
ATOM 3134 C C . MET A 1 402 ? -12.289 2.727 -34.562 1 63.62 402 MET A C 1
ATOM 3136 O O . MET A 1 402 ? -12.789 3.367 -35.5 1 63.62 402 MET A O 1
ATOM 3140 N N . ALA A 1 403 ? -12.648 1.578 -34.125 1 67.38 403 ALA A N 1
ATOM 3141 C CA . ALA A 1 403 ? -13.766 0.938 -34.812 1 67.38 403 ALA A CA 1
ATOM 3142 C C . ALA A 1 403 ? -15.07 1.7 -34.594 1 67.38 403 ALA A C 1
ATOM 3144 O O . ALA A 1 403 ? -15.859 1.897 -35.5 1 67.38 403 ALA A O 1
ATOM 3145 N N . LEU A 1 404 ? -15.195 2.08 -33.406 1 70.5 404 LEU A N 1
ATOM 3146 C CA . LEU A 1 404 ? -16.375 2.869 -33.062 1 70.5 404 LEU A CA 1
ATOM 3147 C C . LEU A 1 404 ? -16.391 4.191 -33.812 1 70.5 404 LEU A C 1
ATOM 3149 O O . LEU A 1 404 ? -17.422 4.605 -34.344 1 70.5 404 LEU A O 1
ATOM 3153 N N . LEU A 1 405 ? -15.297 4.773 -33.906 1 69.56 405 LEU A N 1
ATOM 3154 C CA . LEU A 1 405 ? -15.172 6.012 -34.656 1 69.56 405 LEU A CA 1
ATOM 3155 C C . LEU A 1 405 ? -15.445 5.762 -36.156 1 69.56 405 LEU A C 1
ATOM 3157 O O . LEU A 1 405 ? -16.094 6.578 -36.812 1 69.56 405 LEU A O 1
ATOM 3161 N N . ALA A 1 406 ? -15.047 4.68 -36.594 1 69.75 406 ALA A N 1
ATOM 3162 C CA . ALA A 1 406 ? -15.289 4.312 -38 1 69.75 406 ALA A CA 1
ATOM 3163 C C . ALA A 1 406 ? -16.781 4.078 -38.25 1 69.75 406 ALA A C 1
ATOM 3165 O O . ALA A 1 406 ? -17.312 4.535 -39.25 1 69.75 406 ALA A O 1
ATOM 3166 N N . VAL A 1 407 ? -17.344 3.512 -37.344 1 75.38 407 VAL A N 1
ATOM 3167 C CA . VAL A 1 407 ? -18.781 3.244 -37.469 1 75.38 407 VAL A CA 1
ATOM 3168 C C . VAL A 1 407 ? -19.547 4.555 -37.406 1 75.38 407 VAL A C 1
ATOM 3170 O O . VAL A 1 407 ? -20.484 4.777 -38.188 1 75.38 407 VAL A O 1
ATOM 3173 N N . MET A 1 408 ? -19.125 5.352 -36.562 1 74.62 408 MET A N 1
ATOM 3174 C CA . MET A 1 408 ? -19.766 6.656 -36.438 1 74.62 408 MET A CA 1
ATOM 3175 C C . MET A 1 408 ? -19.578 7.48 -37.719 1 74.62 408 MET A C 1
ATOM 3177 O O . MET A 1 408 ? -20.5 8.18 -38.156 1 74.62 408 MET A O 1
ATOM 3181 N N . ALA A 1 409 ? -18.516 7.344 -38.219 1 71.38 409 ALA A N 1
ATOM 3182 C CA . ALA A 1 409 ? -18.234 8.031 -39.469 1 71.38 409 ALA A CA 1
ATOM 3183 C C . ALA A 1 409 ? -19.125 7.492 -40.594 1 71.38 409 ALA A C 1
ATOM 3185 O O . ALA A 1 409 ? -19.656 8.266 -41.406 1 71.38 409 ALA A O 1
ATOM 3186 N N . VAL A 1 410 ? -19.328 6.281 -40.531 1 73.12 410 VAL A N 1
ATOM 3187 C CA . VAL A 1 410 ? -20.172 5.645 -41.531 1 73.12 410 VAL A CA 1
ATOM 3188 C C . VAL A 1 410 ? -21.641 6.055 -41.312 1 73.12 410 VAL A C 1
ATOM 3190 O O . VAL A 1 410 ? -22.344 6.395 -42.281 1 73.12 410 VAL A O 1
ATOM 3193 N N . VAL A 1 411 ? -21.984 6.066 -40.156 1 72.69 411 VAL A N 1
ATOM 3194 C CA . VAL A 1 411 ? -23.359 6.441 -39.812 1 72.69 411 VAL A CA 1
ATOM 3195 C C . VAL A 1 411 ? -23.594 7.91 -40.188 1 72.69 411 VAL A C 1
ATOM 3197 O O . VAL A 1 411 ? -24.625 8.258 -40.781 1 72.69 411 VAL A O 1
ATOM 3200 N N . ALA A 1 412 ? -22.656 8.625 -39.844 1 70.38 412 ALA A N 1
ATOM 3201 C CA . ALA A 1 412 ? -22.75 10.039 -40.188 1 70.38 412 ALA A CA 1
ATOM 3202 C C . ALA A 1 412 ? -22.828 10.227 -41.688 1 70.38 412 ALA A C 1
ATOM 3204 O O . ALA A 1 412 ? -23.609 11.039 -42.188 1 70.38 412 ALA A O 1
ATOM 3205 N N . ALA A 1 413 ? -22.156 9.422 -42.312 1 66.5 413 ALA A N 1
ATOM 3206 C CA . ALA A 1 413 ? -22.156 9.477 -43.781 1 66.5 413 ALA A CA 1
ATOM 3207 C C . ALA A 1 413 ? -23.516 9.031 -44.344 1 66.5 413 ALA A C 1
ATOM 3209 O O . ALA A 1 413 ? -24.031 9.641 -45.25 1 66.5 413 ALA A O 1
ATOM 3210 N N . VAL A 1 414 ? -24.031 8.164 -43.719 1 67.31 414 VAL A N 1
ATOM 3211 C CA . VAL A 1 414 ? -25.328 7.641 -44.156 1 67.31 414 VAL A CA 1
ATOM 3212 C C . VAL A 1 414 ? -26.422 8.656 -43.844 1 67.31 414 VAL A C 1
ATOM 3214 O O . VAL A 1 414 ? -27.297 8.906 -44.688 1 67.31 414 VAL A O 1
ATOM 3217 N N . VAL A 1 415 ? -26.359 9.172 -42.781 1 63.12 415 VAL A N 1
ATOM 3218 C CA . VAL A 1 415 ? -27.344 10.164 -42.375 1 63.12 415 VAL A CA 1
ATOM 3219 C C . VAL A 1 415 ? -27.281 11.383 -43.281 1 63.12 415 VAL A C 1
ATOM 3221 O O . VAL A 1 415 ? -28.297 11.906 -43.719 1 63.12 415 VAL A O 1
ATOM 3224 N N . LEU A 1 416 ? -26.172 11.672 -43.531 1 58.97 416 LEU A N 1
ATOM 3225 C CA . LEU A 1 416 ? -25.984 12.789 -44.469 1 58.97 416 LEU A CA 1
ATOM 3226 C C . LEU A 1 416 ? -26.5 12.43 -45.844 1 58.97 416 LEU A C 1
ATOM 3228 O O . LEU A 1 416 ? -27.094 13.273 -46.531 1 58.97 416 LEU A O 1
ATOM 3232 N N . GLN A 1 417 ? -26.375 11.266 -46.156 1 57.75 417 GLN A N 1
ATOM 3233 C CA . GLN A 1 417 ? -26.859 10.797 -47.438 1 57.75 417 GLN A CA 1
ATOM 3234 C C . GLN A 1 417 ? -28.391 10.758 -47.5 1 57.75 417 GLN A C 1
ATOM 3236 O O . GLN A 1 417 ? -29 11.133 -48.5 1 57.75 417 GLN A O 1
ATOM 3241 N N . VAL A 1 418 ? -28.938 10.414 -46.5 1 58.09 418 VAL A N 1
ATOM 3242 C CA . VAL A 1 418 ? -30.391 10.289 -46.438 1 58.09 418 VAL A CA 1
ATOM 3243 C C . VAL A 1 418 ? -31.016 11.68 -46.375 1 58.09 418 VAL A C 1
ATOM 3245 O O . VAL A 1 418 ? -32.062 11.93 -46.969 1 58.09 418 VAL A O 1
ATOM 3248 N N . SER A 1 419 ? -30.531 12.477 -45.656 1 52.09 419 SER A N 1
ATOM 3249 C CA . SER A 1 419 ? -31.047 13.836 -45.562 1 52.09 419 SER A CA 1
ATOM 3250 C C . SER A 1 419 ? -30.938 14.562 -46.875 1 52.09 419 SER A C 1
ATOM 3252 O O . SER A 1 419 ? -31.797 15.391 -47.219 1 52.09 419 SER A O 1
ATOM 3254 N N . CYS A 1 420 ? -30.047 14.25 -47.531 1 46.25 420 CYS A N 1
ATOM 3255 C CA . CYS A 1 420 ? -29.875 14.859 -48.844 1 46.25 420 CYS A CA 1
ATOM 3256 C C . CYS A 1 420 ? -30.844 14.242 -49.875 1 46.25 420 CYS A C 1
ATOM 3258 O O . CYS A 1 420 ? -31.141 14.844 -50.906 1 46.25 420 CYS A O 1
ATOM 3260 N N . ARG A 1 421 ? -31.297 13.062 -49.562 1 45.62 421 ARG A N 1
ATOM 3261 C CA . ARG A 1 421 ? -32.25 12.453 -50.5 1 45.62 421 ARG A CA 1
ATOM 3262 C C . ARG A 1 421 ? -33.625 13.086 -50.375 1 45.62 421 ARG A C 1
ATOM 3264 O O . ARG A 1 421 ? -34.438 12.984 -51.281 1 45.62 421 ARG A O 1
ATOM 3271 N N . GLY A 1 422 ? -34.156 13.617 -49.25 1 37.19 422 GLY A N 1
ATOM 3272 C CA . GLY A 1 422 ? -35.438 14.281 -49.25 1 37.19 422 GLY A CA 1
ATOM 3273 C C . GLY A 1 422 ? -35.469 15.539 -50.094 1 37.19 422 GLY A C 1
ATOM 3274 O O . GLY A 1 422 ? -36.5 16.203 -50.188 1 37.19 422 GLY A O 1
ATOM 3275 N N . ARG A 1 423 ? -34.469 16.234 -50.125 1 38.12 423 ARG A N 1
ATOM 3276 C CA . ARG A 1 423 ? -34.625 17.328 -51.094 1 38.12 423 ARG A CA 1
ATOM 3277 C C . ARG A 1 423 ? -34.656 16.781 -52.5 1 38.12 423 ARG A C 1
ATOM 3279 O O . ARG A 1 423 ? -34.219 15.672 -52.781 1 38.12 423 ARG A O 1
ATOM 3286 N N . GLU A 1 424 ? -35.344 17.562 -53.531 1 34.41 424 GLU A N 1
ATOM 3287 C CA . GLU A 1 424 ? -35.688 17.234 -54.906 1 34.41 424 GLU A CA 1
ATOM 3288 C C . GLU A 1 424 ? -34.594 16.422 -55.594 1 34.41 424 GLU A C 1
ATOM 3290 O O . GLU A 1 424 ? -33.406 16.703 -55.406 1 34.41 424 GLU A O 1
ATOM 3295 N N . LYS A 1 425 ? -34.938 15.195 -56.031 1 33.66 425 LYS A N 1
ATOM 3296 C CA . LYS A 1 425 ? -34.281 14.297 -56.969 1 33.66 425 LYS A CA 1
ATOM 3297 C C . LYS A 1 425 ? -33.781 15.055 -58.188 1 33.66 425 LYS A C 1
ATOM 3299 O O . LYS A 1 425 ? -34.469 15.18 -59.188 1 33.66 425 LYS A O 1
ATOM 3304 N N . ARG A 1 426 ? -33.312 16.391 -58.125 1 30.8 426 ARG A N 1
ATOM 3305 C CA . ARG A 1 426 ? -32.688 16.703 -59.438 1 30.8 426 ARG A CA 1
ATOM 3306 C C . ARG A 1 426 ? -31.641 15.664 -59.812 1 30.8 426 ARG A C 1
ATOM 3308 O O . ARG A 1 426 ? -30.922 15.172 -58.938 1 30.8 426 ARG A O 1
ATOM 3315 N N . HIS A 1 427 ? -31.828 14.867 -60.969 1 28.52 427 HIS A N 1
ATOM 3316 C CA . HIS A 1 427 ? -31.188 13.758 -61.656 1 28.52 427 HIS A CA 1
ATOM 3317 C C . HIS A 1 427 ? -29.672 13.93 -61.719 1 28.52 427 HIS A C 1
ATOM 3319 O O . HIS A 1 427 ? -29 13.289 -62.5 1 28.52 427 HIS A O 1
ATOM 3325 N N . TYR A 1 428 ? -28.984 14.859 -60.969 1 27.75 428 TYR A N 1
ATOM 3326 C CA . TYR A 1 428 ? -27.609 14.797 -61.438 1 27.75 428 TYR A CA 1
ATOM 3327 C C . TYR A 1 428 ? -27 13.43 -61.156 1 27.75 428 TYR A C 1
ATOM 3329 O O . TYR A 1 428 ? -27.188 12.875 -60.062 1 27.75 428 TYR A O 1
ATOM 3337 N N . LYS A 1 429 ? -26.812 12.57 -62.188 1 28.14 429 LYS A N 1
ATOM 3338 C CA . LYS A 1 429 ? -26.141 11.297 -62.406 1 28.14 429 LYS A CA 1
ATOM 3339 C C . LYS A 1 429 ? -24.906 11.172 -61.531 1 28.14 429 LYS A C 1
ATOM 3341 O O . LYS A 1 429 ? -24.344 10.078 -61.375 1 28.14 429 LYS A O 1
ATOM 3346 N N . ASN A 1 430 ? -24.047 12.273 -61.438 1 25.97 430 ASN A N 1
ATOM 3347 C CA . ASN A 1 430 ? -22.688 11.898 -61.094 1 25.97 430 ASN A CA 1
ATOM 3348 C C . ASN A 1 430 ? -22.578 11.531 -59.625 1 25.97 430 ASN A C 1
ATOM 3350 O O . ASN A 1 430 ? -22.891 12.344 -58.75 1 25.97 430 ASN A O 1
ATOM 3354 N N . ARG A 1 431 ? -22.703 10.211 -59.281 1 30.53 431 ARG A N 1
ATOM 3355 C CA . ARG A 1 431 ? -22.875 9.391 -58.094 1 30.53 431 ARG A CA 1
ATOM 3356 C C . ARG A 1 431 ? -22.016 9.906 -56.938 1 30.53 431 ARG A C 1
ATOM 3358 O O . ARG A 1 431 ? -22.484 9.992 -55.781 1 30.53 431 ARG A O 1
ATOM 3365 N N . ASN A 1 432 ? -20.656 9.695 -56.906 1 28.48 432 ASN A N 1
ATOM 3366 C CA . ASN A 1 432 ? -19.984 9.242 -55.688 1 28.48 432 ASN A CA 1
ATOM 3367 C C . ASN A 1 432 ? -19.719 10.398 -54.719 1 28.48 432 ASN A C 1
ATOM 3369 O O . ASN A 1 432 ? -19.188 10.195 -53.625 1 28.48 432 ASN A O 1
ATOM 3373 N N . VAL A 1 433 ? -19.359 11.672 -55.188 1 29.55 433 VAL A N 1
ATOM 3374 C CA . VAL A 1 433 ? -18.734 12.656 -54.281 1 29.55 433 VAL A CA 1
ATOM 3375 C C . VAL A 1 433 ? -19.812 13.445 -53.562 1 29.55 433 VAL A C 1
ATOM 3377 O O . VAL A 1 433 ? -20.688 14.039 -54.156 1 29.55 433 VAL A O 1
ATOM 3380 N N . CYS A 1 434 ? -20.344 12.914 -52.5 1 30.5 434 CYS A N 1
ATOM 3381 C CA . CYS A 1 434 ? -21.297 13.734 -51.781 1 30.5 434 CYS A CA 1
ATOM 3382 C C . CYS A 1 434 ? -20.594 14.922 -51.125 1 30.5 434 CYS A C 1
ATOM 3384 O O . CYS A 1 434 ? -19.672 14.75 -50.312 1 30.5 434 CYS A O 1
ATOM 3386 N N . ILE A 1 435 ? -20.5 16.062 -51.812 1 30.33 435 ILE A N 1
ATOM 3387 C CA . ILE A 1 435 ? -20 17.328 -51.281 1 30.33 435 ILE A CA 1
ATOM 3388 C C . ILE A 1 435 ? -21.031 17.953 -50.344 1 30.33 435 ILE A C 1
ATOM 3390 O O . ILE A 1 435 ? -22.172 18.172 -50.719 1 30.33 435 ILE A O 1
ATOM 3394 N N . VAL A 1 436 ? -21 17.656 -49.062 1 31.36 436 VAL A N 1
ATOM 3395 C CA . VAL A 1 436 ? -21.922 18.312 -48.156 1 31.36 436 VAL A CA 1
ATOM 3396 C C . VAL A 1 436 ? -21.469 19.75 -47.906 1 31.36 436 VAL A C 1
ATOM 3398 O O . VAL A 1 436 ? -20.297 20 -47.594 1 31.36 436 VAL A O 1
ATOM 3401 N N . TYR A 1 437 ? -22.016 20.688 -48.625 1 30.12 437 TYR A N 1
ATOM 3402 C CA . TYR A 1 437 ? -21.797 22.125 -48.5 1 30.12 437 TYR A CA 1
ATOM 3403 C C . TYR A 1 437 ? -22.375 22.641 -47.188 1 30.12 437 TYR A C 1
ATOM 3405 O O . TYR A 1 437 ? -23.578 22.469 -46.906 1 30.12 437 TYR A O 1
ATOM 3413 N N . HIS A 1 438 ? -21.812 22.312 -46.031 1 30.47 438 HIS A N 1
ATOM 3414 C CA . HIS A 1 438 ? -22.297 23.141 -44.938 1 30.47 438 HIS A CA 1
ATOM 3415 C C . HIS A 1 438 ? -21.422 24.375 -44.75 1 30.47 438 HIS A C 1
ATOM 3417 O O . HIS A 1 438 ? -20.281 24.25 -44.281 1 30.47 438 HIS A O 1
ATOM 3423 N N . GLY A 1 439 ? -21.797 25.672 -45 1 33.16 439 GLY A N 1
ATOM 3424 C CA . GLY A 1 439 ? -21.125 26.953 -45.062 1 33.16 439 GLY A CA 1
ATOM 3425 C C . GLY A 1 439 ? -19.891 26.922 -45.938 1 33.16 439 GLY A C 1
ATOM 3426 O O . GLY A 1 439 ? -19.75 26.031 -46.781 1 33.16 439 GLY A O 1
ATOM 3427 N N . GLN A 1 440 ? -18.875 27.875 -45.906 1 32.47 440 GLN A N 1
ATOM 3428 C CA . GLN A 1 440 ? -17.719 28.031 -46.781 1 32.47 440 GLN A CA 1
ATOM 3429 C C . GLN A 1 440 ? -16.844 26.781 -46.781 1 32.47 440 GLN A C 1
ATOM 3431 O O . GLN A 1 440 ? -15.844 26.719 -47.5 1 32.47 440 GLN A O 1
ATOM 3436 N N . THR A 1 441 ? -16.734 26 -45.781 1 28.86 441 THR A N 1
ATOM 3437 C CA . THR A 1 441 ? -15.742 24.938 -45.719 1 28.86 441 THR A CA 1
ATOM 3438 C C . THR A 1 441 ? -16.281 23.656 -46.344 1 28.86 441 THR A C 1
ATOM 3440 O O . THR A 1 441 ? -17.375 23.188 -46 1 28.86 441 THR A O 1
ATOM 3443 N N . LYS A 1 442 ? -15.922 23.422 -47.625 1 33.5 442 LYS A N 1
ATOM 3444 C CA . LYS A 1 442 ? -16.219 22.25 -48.469 1 33.5 442 LYS A CA 1
ATOM 3445 C C . LYS A 1 442 ? -15.664 20.984 -47.812 1 33.5 442 LYS A C 1
ATOM 3447 O O . LYS A 1 442 ? -14.477 20.906 -47.469 1 33.5 442 LYS A O 1
ATOM 3452 N N . LEU A 1 443 ? -16.344 20.359 -46.906 1 28.75 443 LEU A N 1
ATOM 3453 C CA . LEU A 1 443 ? -15.883 19.047 -46.438 1 28.75 443 LEU A CA 1
ATOM 3454 C C . LEU A 1 443 ? -16.172 17.984 -47.5 1 28.75 443 LEU A C 1
ATOM 3456 O O . LEU A 1 443 ? -17.312 17.812 -47.938 1 28.75 443 LEU A O 1
ATOM 3460 N N . ILE A 1 444 ? -15.188 17.656 -48.438 1 28.64 444 ILE A N 1
ATOM 3461 C CA . ILE A 1 444 ? -15.312 16.578 -49.406 1 28.64 444 ILE A CA 1
ATOM 3462 C C . ILE A 1 444 ? -15.023 15.242 -48.719 1 28.64 444 ILE A C 1
ATOM 3464 O O . ILE A 1 444 ? -13.961 15.062 -48.125 1 28.64 444 ILE A O 1
ATOM 3468 N N . VAL A 1 445 ? -15.945 14.547 -48.219 1 29.02 445 VAL A N 1
ATOM 3469 C CA . VAL A 1 445 ? -15.742 13.211 -47.688 1 29.02 445 VAL A CA 1
ATOM 3470 C C . VAL A 1 445 ? -15.797 12.18 -48.812 1 29.02 445 VAL A C 1
ATOM 3472 O O . VAL A 1 445 ? -16.781 12.125 -49.562 1 29.02 445 VAL A O 1
ATOM 3475 N N . TYR A 1 446 ? -14.641 11.781 -49.406 1 26.86 446 TYR A N 1
ATOM 3476 C CA . TYR A 1 446 ? -14.562 10.703 -50.406 1 26.86 446 TYR A CA 1
ATOM 3477 C C . TYR A 1 446 ? -14.719 9.344 -49.719 1 26.86 446 TYR A C 1
ATOM 3479 O O . TYR A 1 446 ? -14.023 9.039 -48.75 1 26.86 446 TYR A O 1
ATOM 3487 N N . CYS A 1 447 ? -15.93 8.875 -49.688 1 27.83 447 CYS A N 1
ATOM 3488 C CA . CYS A 1 447 ? -16.125 7.508 -49.188 1 27.83 447 CYS A CA 1
ATOM 3489 C C . CYS A 1 447 ? -15.633 6.5 -50.219 1 27.83 447 CYS A C 1
ATOM 3491 O O . CYS A 1 447 ? -16.203 6.391 -51.312 1 27.83 447 CYS A O 1
ATOM 3493 N N . LEU A 1 448 ? -14.281 6.215 -50.375 1 26.89 448 LEU A N 1
ATOM 3494 C CA . LEU A 1 448 ? -13.789 5.125 -51.219 1 26.89 448 LEU A CA 1
ATOM 3495 C C . LEU A 1 448 ? -14.203 3.771 -50.656 1 26.89 448 LEU A C 1
ATOM 3497 O O . LEU A 1 448 ? -13.695 3.357 -49.594 1 26.89 448 LEU A O 1
ATOM 3501 N N . LEU A 1 449 ? -15.352 3.279 -50.781 1 28.25 449 LEU A N 1
ATOM 3502 C CA . LEU A 1 449 ? -15.852 1.984 -50.312 1 28.25 449 LEU A CA 1
ATOM 3503 C C . LEU A 1 449 ? -15.102 0.845 -51 1 28.25 449 LEU A C 1
ATOM 3505 O O . LEU A 1 449 ? -15.398 -0.329 -50.75 1 28.25 449 LEU A O 1
ATOM 3509 N N . GLY A 1 450 ? -14.492 0.873 -52.156 1 26.31 450 GLY A N 1
ATOM 3510 C CA . GLY A 1 450 ? -14.305 -0.391 -52.844 1 26.31 450 GLY A CA 1
ATOM 3511 C C . GLY A 1 450 ? -13.281 -1.291 -52.188 1 26.31 450 GLY A C 1
ATOM 3512 O O . GLY A 1 450 ? -13.297 -2.508 -52.375 1 26.31 450 GLY A O 1
ATOM 3513 N N . CYS A 1 451 ? -12.016 -0.932 -52.125 1 24.53 451 CYS A N 1
ATOM 3514 C CA . CYS A 1 451 ? -10.969 -1.943 -52.062 1 24.53 451 CYS A CA 1
ATOM 3515 C C . CYS A 1 451 ? -10.883 -2.568 -50.688 1 24.53 451 CYS A C 1
ATOM 3517 O O . CYS A 1 451 ? -10.922 -1.859 -49.656 1 24.53 451 CYS A O 1
ATOM 3519 N N . PRO A 1 452 ? -11.031 -4.012 -50.562 1 27.2 452 PRO A N 1
ATOM 3520 C CA . PRO A 1 452 ? -11.07 -4.812 -49.344 1 27.2 452 PRO A CA 1
ATOM 3521 C C . PRO A 1 452 ? -9.969 -4.434 -48.344 1 27.2 452 PRO A C 1
ATOM 3523 O O . PRO A 1 452 ? -10.164 -4.516 -47.125 1 27.2 452 PRO A O 1
ATOM 3526 N N . LEU A 1 453 ? -8.703 -4.684 -48.75 1 26.66 453 LEU A N 1
ATOM 3527 C CA . LEU A 1 453 ? -7.684 -4.953 -47.719 1 26.66 453 LEU A CA 1
ATOM 3528 C C . LEU A 1 453 ? -7.395 -3.709 -46.906 1 26.66 453 LEU A C 1
ATOM 3530 O O . LEU A 1 453 ? -7.016 -3.812 -45.719 1 26.66 453 LEU A O 1
ATOM 3534 N N . ALA A 1 454 ? -6.684 -2.775 -47.5 1 25.17 454 ALA A N 1
ATOM 3535 C CA . ALA A 1 454 ? -5.844 -1.858 -46.75 1 25.17 454 ALA A CA 1
ATOM 3536 C C . ALA A 1 454 ? -6.691 -0.844 -45.969 1 25.17 454 ALA A C 1
ATOM 3538 O O . ALA A 1 454 ? -7.73 -0.398 -46.469 1 25.17 454 ALA A O 1
ATOM 3539 N N . PRO A 1 455 ? -6.473 -0.698 -44.625 1 28.45 455 PRO A N 1
ATOM 3540 C CA . PRO A 1 455 ? -7.211 0.209 -43.75 1 28.45 455 PRO A CA 1
ATOM 3541 C C . PRO A 1 455 ? -7.445 1.582 -44.375 1 28.45 455 PRO A C 1
ATOM 3543 O O . PRO A 1 455 ? -6.629 2.045 -45.156 1 28.45 455 PRO A O 1
ATOM 3546 N N . ALA A 1 456 ? -8.695 1.9 -44.625 1 27.34 456 ALA A N 1
ATOM 3547 C CA . ALA A 1 456 ? -9.336 3.096 -45.188 1 27.34 456 ALA A CA 1
ATOM 3548 C C . ALA A 1 456 ? -8.758 4.359 -44.562 1 27.34 456 ALA A C 1
ATOM 3550 O O . ALA A 1 456 ? -8.883 4.57 -43.344 1 27.34 456 ALA A O 1
ATOM 3551 N N . GLN A 1 457 ? -7.484 4.695 -44.938 1 26.31 457 GLN A N 1
ATOM 3552 C CA . GLN A 1 457 ? -6.938 5.98 -44.531 1 26.31 457 GLN A CA 1
ATOM 3553 C C . GLN A 1 457 ? -7.879 7.125 -44.906 1 26.31 457 GLN A C 1
ATOM 3555 O O . GLN A 1 457 ? -8.258 7.281 -46.062 1 26.31 457 GLN A O 1
ATOM 3560 N N . ALA A 1 458 ? -8.969 7.297 -44.125 1 27.02 458 ALA A N 1
ATOM 3561 C CA . ALA A 1 458 ? -9.812 8.469 -44.344 1 27.02 458 ALA A CA 1
ATOM 3562 C C . ALA A 1 458 ? -9.008 9.758 -44.188 1 27.02 458 ALA A C 1
ATOM 3564 O O . ALA A 1 458 ? -8.328 9.945 -43.188 1 27.02 458 ALA A O 1
ATOM 3565 N N . LEU A 1 459 ? -8.367 10.141 -45.312 1 26.06 459 LEU A N 1
ATOM 3566 C CA . LEU A 1 459 ? -7.715 11.445 -45.312 1 26.06 459 LEU A CA 1
ATOM 3567 C C . LEU A 1 459 ? -8.734 12.562 -45.125 1 26.06 459 LEU A C 1
ATOM 3569 O O . LEU A 1 459 ? -9.688 12.68 -45.906 1 26.06 459 LEU A O 1
ATOM 3573 N N . VAL A 1 460 ? -9.117 12.812 -43.875 1 26.23 460 VAL A N 1
ATOM 3574 C CA . VAL A 1 460 ? -9.875 14.031 -43.594 1 26.23 460 VAL A CA 1
ATOM 3575 C C . VAL A 1 460 ? -8.992 15.258 -43.812 1 26.23 460 VAL A C 1
ATOM 3577 O O . VAL A 1 460 ? -7.918 15.383 -43.219 1 26.23 460 VAL A O 1
ATOM 3580 N N . ILE A 1 461 ? -8.945 15.641 -45.062 1 26.78 461 ILE A N 1
ATOM 3581 C CA . ILE A 1 461 ? -8.234 16.859 -45.406 1 26.78 461 ILE A CA 1
ATOM 3582 C C . ILE A 1 461 ? -8.93 18.062 -44.75 1 26.78 461 ILE A C 1
ATOM 3584 O O . ILE A 1 461 ? -10.094 18.344 -45.062 1 26.78 461 ILE A O 1
ATOM 3588 N N . LEU A 1 462 ? -8.594 18.266 -43.5 1 25.98 462 LEU A N 1
ATOM 3589 C CA . LEU A 1 462 ? -8.992 19.547 -42.938 1 25.98 462 LEU A CA 1
ATOM 3590 C C . LEU A 1 462 ? -8.375 20.703 -43.719 1 25.98 462 LEU A C 1
ATOM 3592 O O . LEU A 1 462 ? -7.23 20.625 -44.156 1 25.98 462 LEU A O 1
ATOM 3596 N N . PRO A 1 463 ? -9.156 21.688 -44.219 1 25.97 463 PRO A N 1
ATOM 3597 C CA . PRO A 1 463 ? -8.695 22.703 -45.156 1 25.97 463 PRO A CA 1
ATOM 3598 C C . PRO A 1 463 ? -7.402 23.375 -44.688 1 25.97 463 PRO A C 1
ATOM 3600 O O . PRO A 1 463 ? -6.668 23.938 -45.531 1 25.97 463 PRO A O 1
ATOM 3603 N N . GLY A 1 464 ? -7.246 23.688 -43.531 1 25.08 464 GLY A N 1
ATOM 3604 C CA . GLY A 1 464 ? -6.285 24.766 -43.406 1 25.08 464 GLY A CA 1
ATOM 3605 C C . GLY A 1 464 ? -4.875 24.359 -43.781 1 25.08 464 GLY A C 1
ATOM 3606 O O . GLY A 1 464 ? -3.947 25.172 -43.719 1 25.08 464 GLY A O 1
ATOM 3607 N N . LEU A 1 465 ? -4.539 23.078 -43.469 1 23.7 465 LEU A N 1
ATOM 3608 C CA . LEU A 1 465 ? -3.088 22.938 -43.438 1 23.7 465 LEU A CA 1
ATOM 3609 C C . LEU A 1 465 ? -2.551 22.828 -44.875 1 23.7 465 LEU A C 1
ATOM 3611 O O . LEU A 1 465 ? -2.998 21.969 -45.656 1 23.7 465 LEU A O 1
ATOM 3615 N N . HIS A 1 466 ? -1.996 23.938 -45.406 1 22.25 466 HIS A N 1
ATOM 3616 C CA . HIS A 1 466 ? -1.419 24.125 -46.75 1 22.25 466 HIS A CA 1
ATOM 3617 C C . HIS A 1 466 ? -0.53 22.953 -47.125 1 22.25 466 HIS A C 1
ATOM 3619 O O . HIS A 1 466 ? -0.601 22.453 -48.25 1 22.25 466 HIS A O 1
ATOM 3625 N N . HIS A 1 467 ? 0.629 22.766 -46.438 1 21.77 467 HIS A N 1
ATOM 3626 C CA . HIS A 1 467 ? 1.817 22.312 -47.156 1 21.77 467 HIS A CA 1
ATOM 3627 C C . HIS A 1 467 ? 1.84 20.797 -47.281 1 21.77 467 HIS A C 1
ATOM 3629 O O . HIS A 1 467 ? 2.045 20.094 -46.281 1 21.77 467 HIS A O 1
ATOM 3635 N N . ALA A 1 468 ? 0.877 20.156 -47.938 1 21.75 468 ALA A N 1
ATOM 3636 C CA . ALA A 1 468 ? 0.901 18.703 -48.156 1 21.75 468 ALA A CA 1
ATOM 3637 C C . ALA A 1 468 ? 2.17 18.281 -48.875 1 21.75 468 ALA A C 1
ATOM 3639 O O . ALA A 1 468 ? 2.377 18.625 -50.031 1 21.75 468 ALA A O 1
ATOM 3640 N N . HIS A 1 469 ? 3.359 18.328 -48.219 1 19.67 469 HIS A N 1
ATOM 3641 C CA . HIS A 1 469 ? 4.551 17.875 -48.938 1 19.67 469 HIS A CA 1
ATOM 3642 C C . HIS A 1 469 ? 4.418 16.422 -49.375 1 19.67 469 HIS A C 1
ATOM 3644 O O . HIS A 1 469 ? 4.074 15.555 -48.562 1 19.67 469 HIS A O 1
ATOM 3650 N N . SER A 1 470 ? 3.855 16.156 -50.625 1 20.11 470 SER A N 1
ATOM 3651 C CA . SER A 1 470 ? 3.705 14.898 -51.375 1 20.11 470 SER A CA 1
ATOM 3652 C C . SER A 1 470 ? 5.012 14.109 -51.375 1 20.11 470 SER A C 1
ATOM 3654 O O . SER A 1 470 ? 6.012 14.57 -51.938 1 20.11 470 SER A O 1
ATOM 3656 N N . TYR A 1 471 ? 5.543 13.617 -50.312 1 19.06 471 TYR A N 1
ATOM 3657 C CA . TYR A 1 471 ? 6.77 12.844 -50.438 1 19.06 471 TYR A CA 1
ATOM 3658 C C . TYR A 1 471 ? 6.527 11.586 -51.25 1 19.06 471 TYR A C 1
ATOM 3660 O O . TYR A 1 471 ? 5.742 10.719 -50.875 1 19.06 471 TYR A O 1
ATOM 3668 N N . THR A 1 472 ? 6.305 11.711 -52.625 1 19.7 472 THR A N 1
ATOM 3669 C CA . THR A 1 472 ? 6.242 10.633 -53.594 1 19.7 472 THR A CA 1
ATOM 3670 C C . THR A 1 472 ? 7.496 9.766 -53.531 1 19.7 472 THR A C 1
ATOM 3672 O O . THR A 1 472 ? 8.602 10.242 -53.781 1 19.7 472 THR A O 1
ATOM 3675 N N . HIS A 1 473 ? 7.727 9.055 -52.5 1 18.48 473 HIS A N 1
ATOM 3676 C CA . HIS A 1 473 ? 8.883 8.164 -52.594 1 18.48 473 HIS A CA 1
ATOM 3677 C C . HIS A 1 473 ? 8.758 7.223 -53.781 1 18.48 473 HIS A C 1
ATOM 3679 O O . HIS A 1 473 ? 7.715 6.59 -53.969 1 18.48 473 HIS A O 1
ATOM 3685 N N . SER A 1 474 ? 9.469 7.555 -54.906 1 18.47 474 SER A N 1
ATOM 3686 C CA . SER A 1 474 ? 9.727 6.871 -56.156 1 18.47 474 SER A CA 1
ATOM 3687 C C . SER A 1 474 ? 10.203 5.438 -55.938 1 18.47 474 SER A C 1
ATOM 3689 O O . SER A 1 474 ? 11.164 5.211 -55.188 1 18.47 474 SER A O 1
ATOM 3691 N N . TYR A 1 475 ? 9.281 4.539 -55.719 1 18.83 475 TYR A N 1
ATOM 3692 C CA . TYR A 1 475 ? 9.641 3.129 -55.781 1 18.83 475 TYR A CA 1
ATOM 3693 C C . TYR A 1 475 ? 10.289 2.791 -57.125 1 18.83 475 TYR A C 1
ATOM 3695 O O . TYR A 1 475 ? 9.617 2.752 -58.156 1 18.83 475 TYR A O 1
ATOM 3703 N N . THR A 1 476 ? 11.445 3.35 -57.469 1 18 476 THR A N 1
ATOM 3704 C CA . THR A 1 476 ? 12.117 3.107 -58.719 1 18 476 THR A CA 1
ATOM 3705 C C . THR A 1 476 ? 12.367 1.615 -58.938 1 18 476 THR A C 1
ATOM 3707 O O . THR A 1 476 ? 12.562 1.163 -60.062 1 18 476 THR A O 1
ATOM 3710 N N . HIS A 1 477 ? 12.461 0.677 -58.031 1 17.22 477 HIS A N 1
ATOM 3711 C CA . HIS A 1 477 ? 13.477 -0.233 -58.531 1 17.22 477 HIS A CA 1
ATOM 3712 C C . HIS A 1 477 ? 12.906 -1.159 -59.594 1 17.22 477 HIS A C 1
ATOM 3714 O O . HIS A 1 477 ? 12.328 -2.199 -59.281 1 17.22 477 HIS A O 1
ATOM 3720 N N . CYS A 1 478 ? 12.094 -0.708 -60.562 1 17.62 478 CYS A N 1
ATOM 3721 C CA . CYS A 1 478 ? 11.812 -1.641 -61.656 1 17.62 478 CYS A CA 1
ATOM 3722 C C . CYS A 1 478 ? 13.102 -2.17 -62.25 1 17.62 478 CYS A C 1
ATOM 3724 O O . CYS A 1 478 ? 13.922 -1.396 -62.781 1 17.62 478 CYS A O 1
ATOM 3726 N N . ASN A 1 479 ? 13.711 -3.168 -61.719 1 16.59 479 ASN A N 1
ATOM 3727 C CA . ASN A 1 479 ? 14.852 -3.719 -62.438 1 16.59 479 ASN A CA 1
ATOM 3728 C C . ASN A 1 479 ? 14.539 -3.912 -63.938 1 16.59 479 ASN A C 1
ATOM 3730 O O . ASN A 1 479 ? 13.375 -3.996 -64.312 1 16.59 479 ASN A O 1
ATOM 3734 N N . HIS A 1 480 ? 15.562 -4.23 -64.812 1 15.71 480 HIS A N 1
ATOM 3735 C CA . HIS A 1 480 ? 16.062 -4.199 -66.188 1 15.71 480 HIS A CA 1
ATOM 3736 C C . HIS A 1 480 ? 15.422 -5.297 -67.062 1 15.71 480 HIS A C 1
ATOM 3738 O O . HIS A 1 480 ? 15.578 -6.484 -66.75 1 15.71 480 HIS A O 1
ATOM 3744 N N . ILE A 1 481 ? 14.445 -5.957 -67.5 1 17.19 481 ILE A N 1
ATOM 3745 C CA . ILE A 1 481 ? 14.969 -6.566 -68.688 1 17.19 481 ILE A CA 1
ATOM 3746 C C . ILE A 1 481 ? 15.539 -5.484 -69.625 1 17.19 481 ILE A C 1
ATOM 3748 O O . ILE A 1 481 ? 15.172 -4.312 -69.5 1 17.19 481 ILE A O 1
ATOM 3752 N N . ASN A 1 482 ? 16.766 -5.812 -70.562 1 16.03 482 ASN A N 1
ATOM 3753 C CA . ASN A 1 482 ? 17.359 -5.641 -71.938 1 16.03 482 ASN A CA 1
ATOM 3754 C C . ASN A 1 482 ? 16.281 -5.441 -73 1 16.03 482 ASN A C 1
ATOM 3756 O O . ASN A 1 482 ? 15.68 -6.41 -73.438 1 16.03 482 ASN A O 1
ATOM 3760 N N . THR A 1 483 ? 15.305 -4.605 -72.688 1 15.49 483 THR A N 1
ATOM 3761 C CA . THR A 1 483 ? 14.453 -4.02 -73.688 1 15.49 483 THR A CA 1
ATOM 3762 C C . THR A 1 483 ? 15.289 -3.342 -74.812 1 15.49 483 THR A C 1
ATOM 3764 O O . THR A 1 483 ? 15.906 -2.301 -74.562 1 15.49 483 THR A O 1
ATOM 3767 N N . THR A 1 484 ? 16.094 -4.117 -75.625 1 16.19 484 THR A N 1
ATOM 3768 C CA . THR A 1 484 ? 16.516 -3.707 -77 1 16.19 484 THR A CA 1
ATOM 3769 C C . THR A 1 484 ? 15.469 -2.795 -77.625 1 16.19 484 THR A C 1
ATOM 3771 O O . THR A 1 484 ? 14.297 -2.809 -77.188 1 16.19 484 THR A O 1
ATOM 3774 N N . HIS A 1 485 ? 15.914 -2.182 -78.812 1 15.36 485 HIS A N 1
ATOM 3775 C CA . HIS A 1 485 ? 15.859 -1.003 -79.688 1 15.36 485 HIS A CA 1
ATOM 3776 C C . HIS A 1 485 ? 14.531 -0.92 -80.375 1 15.36 485 HIS A C 1
ATOM 3778 O O . HIS A 1 485 ? 13.953 0.163 -80.562 1 15.36 485 HIS A O 1
ATOM 3784 N N . THR A 1 486 ? 14.086 -1.837 -81.188 1 15.05 486 THR A N 1
ATOM 3785 C CA . THR A 1 486 ? 14.047 -1.308 -82.562 1 15.05 486 THR A CA 1
ATOM 3786 C C . THR A 1 486 ? 12.867 -0.357 -82.75 1 15.05 486 THR A C 1
ATOM 3788 O O . THR A 1 486 ? 12.992 0.674 -83.438 1 15.05 486 THR A O 1
ATOM 3791 N N . LYS A 1 487 ? 11.609 -0.792 -82.312 1 16.2 487 LYS A N 1
ATOM 3792 C CA . LYS A 1 487 ? 10.758 -0.563 -83.438 1 16.2 487 LYS A CA 1
ATOM 3793 C C . LYS A 1 487 ? 10.617 0.927 -83.75 1 16.2 487 LYS A C 1
ATOM 3795 O O . LYS A 1 487 ? 10.789 1.761 -82.875 1 16.2 487 LYS A O 1
ATOM 3800 N N . LYS A 1 488 ? 10.133 1.36 -85 1 15.66 488 LYS A N 1
ATOM 3801 C CA . LYS A 1 488 ? 10.141 2.307 -86.062 1 15.66 488 LYS A CA 1
ATOM 3802 C C . LYS A 1 488 ? 9.188 3.469 -85.812 1 15.66 488 LYS A C 1
ATOM 3804 O O . LYS A 1 488 ? 9.289 4.516 -86.5 1 15.66 488 LYS A O 1
ATOM 3809 N N . LEU A 1 489 ? 8.242 3.283 -84.75 1 14.87 489 LEU A N 1
ATOM 3810 C CA . LEU A 1 489 ? 7.164 3.971 -85.5 1 14.87 489 LEU A CA 1
ATOM 3811 C C . LEU A 1 489 ? 7.543 5.414 -85.75 1 14.87 489 LEU A C 1
ATOM 3813 O O . LEU A 1 489 ? 8.422 5.98 -85.125 1 14.87 489 LEU A O 1
ATOM 3817 N N . ILE A 1 490 ? 6.383 6.121 -86.188 1 15.38 490 ILE A N 1
ATOM 3818 C CA . ILE A 1 490 ? 5.957 7.105 -87.188 1 15.38 490 ILE A CA 1
ATOM 3819 C C . ILE A 1 490 ? 6.18 8.516 -86.625 1 15.38 490 ILE A C 1
ATOM 3821 O O . ILE A 1 490 ? 5.938 8.781 -85.5 1 15.38 490 ILE A O 1
ATOM 3825 N N . SER A 1 491 ? 6.809 9.273 -87.438 1 14.99 491 SER A N 1
ATOM 3826 C CA . SER A 1 491 ? 7.398 10.594 -87.625 1 14.99 491 SER A CA 1
ATOM 3827 C C . SER A 1 491 ? 6.391 11.703 -87.375 1 14.99 491 SER A C 1
ATOM 3829 O O . SER A 1 491 ? 6.688 12.883 -87.562 1 14.99 491 SER A O 1
ATOM 3831 N N . LEU A 1 492 ? 5.25 11.547 -86.562 1 15.52 492 LEU A N 1
ATOM 3832 C CA . LEU A 1 492 ? 4.43 12.656 -87.062 1 15.52 492 LEU A CA 1
ATOM 3833 C C . LEU A 1 492 ? 5.086 13.992 -86.75 1 15.52 492 LEU A C 1
ATOM 3835 O O . LEU A 1 492 ? 5.484 14.242 -85.625 1 15.52 492 LEU A O 1
ATOM 3839 N N . ASN A 1 493 ? 5.422 14.812 -87.75 1 14.35 493 ASN A N 1
ATOM 3840 C CA . ASN A 1 493 ? 6.168 16.031 -88 1 14.35 493 ASN A CA 1
ATOM 3841 C C . ASN A 1 493 ? 5.512 17.25 -87.312 1 14.35 493 ASN A C 1
ATOM 3843 O O . ASN A 1 493 ? 6.109 18.312 -87.25 1 14.35 493 ASN A O 1
ATOM 3847 N N . GLU A 1 494 ? 4.254 17.297 -86.938 1 15.5 494 GLU A N 1
ATOM 3848 C CA . GLU A 1 494 ? 3.865 18.609 -87.438 1 15.5 494 GLU A CA 1
ATOM 3849 C C . GLU A 1 494 ? 4.688 19.719 -86.75 1 15.5 494 GLU A C 1
ATOM 3851 O O . GLU A 1 494 ? 5.25 19.516 -85.688 1 15.5 494 GLU A O 1
ATOM 3856 N N . HIS A 1 495 ? 4.223 20.953 -87.188 1 15.02 495 HIS A N 1
ATOM 3857 C CA . HIS A 1 495 ? 4.684 22.266 -87.562 1 15.02 495 HIS A CA 1
ATOM 3858 C C . HIS A 1 495 ? 4.992 23.156 -86.375 1 15.02 495 HIS A C 1
ATOM 3860 O O . HIS A 1 495 ? 4.504 22.891 -85.25 1 15.02 495 HIS A O 1
ATOM 3866 N N . THR A 1 496 ? 5.547 24.406 -86.75 1 14.38 496 THR A N 1
ATOM 3867 C CA . THR A 1 496 ? 6.621 25.344 -86.438 1 14.38 496 THR A CA 1
ATOM 3868 C C . THR A 1 496 ? 6.176 26.391 -85.438 1 14.38 496 THR A C 1
ATOM 3870 O O . THR A 1 496 ? 6.953 26.781 -84.562 1 14.38 496 THR A O 1
ATOM 3873 N N . ASN A 1 497 ? 4.953 26.922 -85.312 1 14.82 497 ASN A N 1
ATOM 3874 C CA . ASN A 1 497 ? 5.129 28.359 -85.562 1 14.82 497 ASN A CA 1
ATOM 3875 C C . ASN A 1 497 ? 5.77 29.031 -84.312 1 14.82 497 ASN A C 1
ATOM 3877 O O . ASN A 1 497 ? 5.676 28.531 -83.188 1 14.82 497 ASN A O 1
ATOM 3881 N N . THR A 1 498 ? 6.27 30.359 -84.562 1 14.18 498 THR A N 1
ATOM 3882 C CA . THR A 1 498 ? 7.375 31.266 -84.312 1 14.18 498 THR A CA 1
ATOM 3883 C C . THR A 1 498 ? 7.207 31.922 -82.938 1 14.18 498 THR A C 1
ATOM 3885 O O . THR A 1 498 ? 8.117 31.875 -82.125 1 14.18 498 THR A O 1
ATOM 3888 N N . VAL A 1 499 ? 6.793 33.312 -82.938 1 14.59 499 VAL A N 1
ATOM 3889 C CA . VAL A 1 499 ? 7.758 34.406 -82.812 1 14.59 499 VAL A CA 1
ATOM 3890 C C . VAL A 1 499 ? 7.816 34.875 -81.375 1 14.59 499 VAL A C 1
ATOM 3892 O O . VAL A 1 499 ? 8.898 34.969 -80.75 1 14.59 499 VAL A O 1
ATOM 3895 N N . GLY A 1 500 ? 6.934 35.812 -80.938 1 14.91 500 GLY A N 1
ATOM 3896 C CA . GLY A 1 500 ? 7.418 37.156 -80.688 1 14.91 500 GLY A CA 1
ATOM 3897 C C . GLY A 1 500 ? 7.988 37.312 -79.25 1 14.91 500 GLY A C 1
ATOM 3898 O O . GLY A 1 500 ? 7.629 36.562 -78.375 1 14.91 500 GLY A O 1
ATOM 3899 N N . ARG A 1 501 ? 8.977 38.344 -79.062 1 14.39 501 ARG A N 1
ATOM 3900 C CA . ARG A 1 501 ? 10.172 38.781 -78.375 1 14.39 501 ARG A CA 1
ATOM 3901 C C . ARG A 1 501 ? 9.812 39.531 -77.125 1 14.39 501 ARG A C 1
ATOM 3903 O O . ARG A 1 501 ? 10.664 39.75 -76.25 1 14.39 501 ARG A O 1
ATOM 3910 N N . LYS A 1 502 ? 8.766 40.281 -76.875 1 16.19 502 LYS A N 1
ATOM 3911 C CA . LYS A 1 502 ? 9.133 41.594 -76.375 1 16.19 502 LYS A CA 1
ATOM 3912 C C . LYS A 1 502 ? 9.891 41.438 -75.062 1 16.19 502 LYS A C 1
ATOM 3914 O O . LYS A 1 502 ? 9.578 40.531 -74.25 1 16.19 502 LYS A O 1
ATOM 3919 N N . THR A 1 503 ? 10.953 42.281 -74.688 1 14.26 503 THR A N 1
ATOM 3920 C CA . THR A 1 503 ? 12.25 42.594 -74.125 1 14.26 503 THR A CA 1
ATOM 3921 C C . THR A 1 503 ? 12.109 42.875 -72.625 1 14.26 503 THR A C 1
ATOM 3923 O O . THR A 1 503 ? 12.836 42.281 -71.812 1 14.26 503 THR A O 1
ATOM 3926 N N . ASN A 1 504 ? 11.906 44.188 -72.25 1 14.09 504 ASN A N 1
ATOM 3927 C CA . ASN A 1 504 ? 13.008 44.969 -71.688 1 14.09 504 ASN A CA 1
ATOM 3928 C C . ASN A 1 504 ? 13.172 44.719 -70.188 1 14.09 504 ASN A C 1
ATOM 3930 O O . ASN A 1 504 ? 12.281 44.156 -69.562 1 14.09 504 ASN A O 1
ATOM 3934 N N . CYS A 1 505 ? 13.289 45.906 -69.312 1 14.85 505 CYS A N 1
ATOM 3935 C CA . CYS A 1 505 ? 14.438 46.531 -68.625 1 14.85 505 CYS A CA 1
ATOM 3936 C C . CYS A 1 505 ? 14.523 46.094 -67.188 1 14.85 505 CYS A C 1
ATOM 3938 O O . CYS A 1 505 ? 13.539 45.625 -66.625 1 14.85 505 CYS A O 1
ATOM 3940 N N . LEU A 1 506 ? 15.328 46.906 -66.312 1 14.62 506 LEU A N 1
ATOM 3941 C CA . LEU A 1 506 ? 16.578 46.844 -65.562 1 14.62 506 LEU A CA 1
ATOM 3942 C C . LEU A 1 506 ? 16.328 46.719 -64.062 1 14.62 506 LEU A C 1
ATOM 3944 O O . LEU A 1 506 ? 16.891 45.844 -63.406 1 14.62 506 LEU A O 1
ATOM 3948 N N . HIS A 1 507 ? 15.875 47.812 -63.375 1 15.23 507 HIS A N 1
ATOM 3949 C CA . HIS A 1 507 ? 16.875 48.344 -62.469 1 15.23 507 HIS A CA 1
ATOM 3950 C C . HIS A 1 507 ? 16.984 47.5 -61.188 1 15.23 507 HIS A C 1
ATOM 3952 O O . HIS A 1 507 ? 16.047 46.781 -60.844 1 15.23 507 HIS A O 1
ATOM 3958 N N . ASN A 1 508 ? 17.641 48.156 -60.062 1 15.11 508 ASN A N 1
ATOM 3959 C CA . ASN A 1 508 ? 18.797 48.031 -59.188 1 15.11 508 ASN A CA 1
ATOM 3960 C C . ASN A 1 508 ? 18.438 47.281 -57.875 1 15.11 508 ASN A C 1
ATOM 3962 O O . ASN A 1 508 ? 17.266 47.281 -57.469 1 15.11 508 ASN A O 1
ATOM 3966 N N . ARG A 1 509 ? 19.516 46.969 -57.062 1 14.97 509 ARG A N 1
ATOM 3967 C CA . ARG A 1 509 ? 20.109 45.875 -56.312 1 14.97 509 ARG A CA 1
ATOM 3968 C C . ARG A 1 509 ? 19.656 45.906 -54.844 1 14.97 509 ARG A C 1
ATOM 3970 O O . ARG A 1 509 ? 19.328 44.875 -54.281 1 14.97 509 ARG A O 1
ATOM 3977 N N . GLN A 1 510 ? 19.906 46.969 -53.938 1 15.8 510 GLN A N 1
ATOM 3978 C CA . GLN A 1 510 ? 20.938 46.688 -52.938 1 15.8 510 GLN A CA 1
ATOM 3979 C C . GLN A 1 510 ? 20.344 45.938 -51.75 1 15.8 510 GLN A C 1
ATOM 3981 O O . GLN A 1 510 ? 19.422 46.438 -51.094 1 15.8 510 GLN A O 1
ATOM 3986 N N . TYR A 1 511 ? 20.328 44.656 -51.688 1 16.47 511 TYR A N 1
ATOM 3987 C CA . TYR A 1 511 ? 19.906 43.656 -50.719 1 16.47 511 TYR A CA 1
ATOM 3988 C C . TYR A 1 511 ? 20.797 43.656 -49.469 1 16.47 511 TYR A C 1
ATOM 3990 O O . TYR A 1 511 ? 21.938 43.156 -49.531 1 16.47 511 TYR A O 1
ATOM 3998 N N . LEU A 1 512 ? 21 44.781 -48.906 1 17.44 512 LEU A N 1
ATOM 3999 C CA . LEU A 1 512 ? 22.062 44.625 -47.906 1 17.44 512 LEU A CA 1
ATOM 4000 C C . LEU A 1 512 ? 21.828 43.406 -47.031 1 17.44 512 LEU A C 1
ATOM 4002 O O . LEU A 1 512 ? 20.688 43.094 -46.656 1 17.44 512 LEU A O 1
ATOM 4006 N N . GLY A 1 513 ? 22.891 42.438 -46.844 1 16.47 513 GLY A N 1
ATOM 4007 C CA . GLY A 1 513 ? 23.312 41.125 -46.438 1 16.47 513 GLY A CA 1
ATOM 4008 C C . GLY A 1 513 ? 23.25 40.875 -44.938 1 16.47 513 GLY A C 1
ATOM 4009 O O . GLY A 1 513 ? 23.562 39.812 -44.469 1 16.47 513 GLY A O 1
ATOM 4010 N N . THR A 1 514 ? 22.875 41.688 -44.094 1 18.62 514 THR A N 1
ATOM 4011 C CA . THR A 1 514 ? 23.625 41.469 -42.844 1 18.62 514 THR A CA 1
ATOM 4012 C C . THR A 1 514 ? 23.422 40.031 -42.375 1 18.62 514 THR A C 1
ATOM 4014 O O . THR A 1 514 ? 22.328 39.5 -42.438 1 18.62 514 THR A O 1
ATOM 4017 N N . THR A 1 515 ? 24.562 39.156 -42.188 1 17.45 515 THR A N 1
ATOM 4018 C CA . THR A 1 515 ? 24.969 37.781 -41.969 1 17.45 515 THR A CA 1
ATOM 4019 C C . THR A 1 515 ? 24.516 37.281 -40.594 1 17.45 515 THR A C 1
ATOM 4021 O O . THR A 1 515 ? 24.781 36.156 -40.219 1 17.45 515 THR A O 1
ATOM 4024 N N . ARG A 1 516 ? 23.484 37.625 -39.938 1 18.77 516 ARG A N 1
ATOM 4025 C CA . ARG A 1 516 ? 23.469 37.219 -38.562 1 18.77 516 ARG A CA 1
ATOM 4026 C C . ARG A 1 516 ? 23.797 35.719 -38.406 1 18.77 516 ARG A C 1
ATOM 4028 O O . ARG A 1 516 ? 23.266 34.906 -39.156 1 18.77 516 ARG A O 1
ATOM 4035 N N . ASN A 1 517 ? 25.047 35.25 -37.844 1 17.31 517 ASN A N 1
ATOM 4036 C CA . ASN A 1 517 ? 25.781 34.031 -37.594 1 17.31 517 ASN A CA 1
ATOM 4037 C C . ASN A 1 517 ? 24.922 33 -36.844 1 17.31 517 ASN A C 1
ATOM 4039 O O . ASN A 1 517 ? 24.438 33.25 -35.75 1 17.31 517 ASN A O 1
ATOM 4043 N N . TYR A 1 518 ? 24.016 32.25 -37.438 1 17.73 518 TYR A N 1
ATOM 4044 C CA . TYR A 1 518 ? 23.234 31.188 -36.844 1 17.73 518 TYR A CA 1
ATOM 4045 C C . TYR A 1 518 ? 24.141 30.078 -36.344 1 17.73 518 TYR A C 1
ATOM 4047 O O . TYR A 1 518 ? 24.922 29.5 -37.094 1 17.73 518 TYR A O 1
ATOM 4055 N N . LYS A 1 519 ? 24.719 30.141 -35.062 1 19.3 519 LYS A N 1
ATOM 4056 C CA . LYS A 1 519 ? 25.609 29.125 -34.531 1 19.3 519 LYS A CA 1
ATOM 4057 C C . LYS A 1 519 ? 25.031 27.719 -34.75 1 19.3 519 LYS A C 1
ATOM 4059 O O . LYS A 1 519 ? 23.875 27.469 -34.406 1 19.3 519 LYS A O 1
ATOM 4064 N N . SER A 1 520 ? 25.469 26.891 -35.781 1 18.45 520 SER A N 1
ATOM 4065 C CA . SER A 1 520 ? 25.188 25.516 -36.188 1 18.45 520 SER A CA 1
ATOM 4066 C C . SER A 1 520 ? 25.422 24.531 -35.062 1 18.45 520 SER A C 1
ATOM 4068 O O . SER A 1 520 ? 26.562 24.344 -34.625 1 18.45 520 SER A O 1
ATOM 4070 N N . ILE A 1 521 ? 24.859 24.656 -33.938 1 20.17 521 ILE A N 1
ATOM 4071 C CA . ILE A 1 521 ? 25.281 23.672 -32.938 1 20.17 521 ILE A CA 1
ATOM 4072 C C . ILE A 1 521 ? 25.109 22.266 -33.5 1 20.17 521 ILE A C 1
ATOM 4074 O O . ILE A 1 521 ? 24.031 21.906 -33.969 1 20.17 521 ILE A O 1
ATOM 4078 N N . THR A 1 522 ? 26.188 21.672 -34.062 1 18.55 522 THR A N 1
ATOM 4079 C CA . THR A 1 522 ? 26.406 20.359 -34.656 1 18.55 522 THR A CA 1
ATOM 4080 C C . THR A 1 522 ? 25.906 19.25 -33.719 1 18.55 522 THR A C 1
ATOM 4082 O O . THR A 1 522 ? 26.391 19.125 -32.594 1 18.55 522 THR A O 1
ATOM 4085 N N . LEU A 1 523 ? 24.719 18.969 -33.719 1 19.25 523 LEU A N 1
ATOM 4086 C CA . LEU A 1 523 ? 24.094 17.828 -33.062 1 19.25 523 LEU A CA 1
ATOM 4087 C C . LEU A 1 523 ? 24.734 16.516 -33.5 1 19.25 523 LEU A C 1
ATOM 4089 O O . LEU A 1 523 ? 24.469 16.047 -34.594 1 19.25 523 LEU A O 1
ATOM 4093 N N . SER A 1 524 ? 26.094 16.406 -33.469 1 18.08 524 SER A N 1
ATOM 4094 C CA . SER A 1 524 ? 26.766 15.273 -34.125 1 18.08 524 SER A CA 1
ATOM 4095 C C . SER A 1 524 ? 26.156 13.945 -33.656 1 18.08 524 SER A C 1
ATOM 4097 O O . SER A 1 524 ? 25.906 13.062 -34.5 1 18.08 524 SER A O 1
ATOM 4099 N N . GLN A 1 525 ? 26.5 13.508 -32.469 1 19.53 525 GLN A N 1
ATOM 4100 C CA . GLN A 1 525 ? 26.938 12.141 -32.219 1 19.53 525 GLN A CA 1
ATOM 4101 C C . GLN A 1 525 ? 25.781 11.148 -32.406 1 19.53 525 GLN A C 1
ATOM 4103 O O . GLN A 1 525 ? 24.75 11.289 -31.75 1 19.53 525 GLN A O 1
ATOM 4108 N N . GLU A 1 526 ? 25.625 10.539 -33.531 1 19.45 526 GLU A N 1
ATOM 4109 C CA . GLU A 1 526 ? 24.75 9.469 -34 1 19.45 526 GLU A CA 1
ATOM 4110 C C . GLU A 1 526 ? 24.875 8.234 -33.094 1 19.45 526 GLU A C 1
ATOM 4112 O O . GLU A 1 526 ? 25.953 7.668 -32.969 1 19.45 526 GLU A O 1
ATOM 4117 N N . PHE A 1 527 ? 24.516 8.203 -31.859 1 19.52 527 PHE A N 1
ATOM 4118 C CA . PHE A 1 527 ? 24.609 6.914 -31.188 1 19.52 527 PHE A CA 1
ATOM 4119 C C . PHE A 1 527 ? 23.859 5.844 -31.984 1 19.52 527 PHE A C 1
ATOM 4121 O O . PHE A 1 527 ? 22.656 5.977 -32.25 1 19.52 527 PHE A O 1
ATOM 4128 N N . ILE A 1 528 ? 24.484 5.262 -33.031 1 20.02 528 ILE A N 1
ATOM 4129 C CA . ILE A 1 528 ? 24.016 4.121 -33.812 1 20.02 528 ILE A CA 1
ATOM 4130 C C . ILE A 1 528 ? 23.766 2.928 -32.875 1 20.02 528 ILE A C 1
ATOM 4132 O O . ILE A 1 528 ? 24.703 2.447 -32.219 1 20.02 528 ILE A O 1
ATOM 4136 N N . ILE A 1 529 ? 22.812 2.883 -32.125 1 18.8 529 ILE A N 1
ATOM 4137 C CA . ILE A 1 529 ? 22.531 1.639 -31.406 1 18.8 529 ILE A CA 1
ATOM 4138 C C . ILE A 1 529 ? 22.375 0.498 -32.406 1 18.8 529 ILE A C 1
ATOM 4140 O O . ILE A 1 529 ? 21.453 0.507 -33.219 1 18.8 529 ILE A O 1
ATOM 4144 N N . ASN A 1 530 ? 23.531 0.085 -33.031 1 19.39 530 ASN A N 1
ATOM 4145 C CA . ASN A 1 530 ? 23.578 -1.109 -33.875 1 19.39 530 ASN A CA 1
ATOM 4146 C C . ASN A 1 530 ? 23.078 -2.338 -33.125 1 19.39 530 ASN A C 1
ATOM 4148 O O . ASN A 1 530 ? 23.672 -2.742 -32.125 1 19.39 530 ASN A O 1
ATOM 4152 N N . VAL A 1 531 ? 21.891 -2.471 -32.875 1 19.58 531 VAL A N 1
ATOM 4153 C CA . VAL A 1 531 ? 21.375 -3.725 -32.344 1 19.58 531 VAL A CA 1
ATOM 4154 C C . VAL A 1 531 ? 21.656 -4.859 -33.312 1 19.58 531 VAL A C 1
ATOM 4156 O O . VAL A 1 531 ? 21.125 -4.863 -34.438 1 19.58 531 VAL A O 1
ATOM 4159 N N . SER A 1 532 ? 23.016 -5.145 -33.562 1 19.58 532 SER A N 1
ATOM 4160 C CA . SER A 1 532 ? 23.359 -6.332 -34.344 1 19.58 532 SER A CA 1
ATOM 4161 C C . SER A 1 532 ? 22.641 -7.566 -33.812 1 19.58 532 SER A C 1
ATOM 4163 O O . SER A 1 532 ? 22.688 -7.863 -32.625 1 19.58 532 SER A O 1
ATOM 4165 N N . PHE A 1 533 ? 21.516 -7.867 -34.406 1 19.97 533 PHE A N 1
ATOM 4166 C CA . PHE A 1 533 ? 20.859 -9.156 -34.312 1 19.97 533 PHE A CA 1
ATOM 4167 C C . PHE A 1 533 ? 21.812 -10.289 -34.688 1 19.97 533 PHE A C 1
ATOM 4169 O O . PHE A 1 533 ? 22.344 -10.32 -35.781 1 19.97 533 PHE A O 1
ATOM 4176 N N . LEU A 1 534 ? 22.875 -10.602 -33.844 1 19.77 534 LEU A N 1
ATOM 4177 C CA . LEU A 1 534 ? 23.672 -11.805 -34.031 1 19.77 534 LEU A CA 1
ATOM 4178 C C . LEU A 1 534 ? 22.812 -12.969 -34.5 1 19.77 534 LEU A C 1
ATOM 4180 O O . LEU A 1 534 ? 21.766 -13.25 -33.906 1 19.77 534 LEU A O 1
ATOM 4184 N N . HIS A 1 535 ? 22.969 -13.344 -35.75 1 21.23 535 HIS A N 1
ATOM 4185 C CA . HIS A 1 535 ? 22.703 -14.719 -36.156 1 21.23 535 HIS A CA 1
ATOM 4186 C C . HIS A 1 535 ? 23.484 -15.703 -35.281 1 21.23 535 HIS A C 1
ATOM 4188 O O . HIS A 1 535 ? 24.672 -15.516 -35.031 1 21.23 535 HIS A O 1
ATOM 4194 N N . GLU B 1 1 ? 6.586 -6.125 -22.672 1 55.78 1 GLU B N 1
ATOM 4195 C CA . GLU B 1 1 ? 5.223 -5.609 -22.562 1 55.78 1 GLU B CA 1
ATOM 4196 C C . GLU B 1 1 ? 5.113 -4.59 -21.438 1 55.78 1 GLU B C 1
ATOM 4198 O O . GLU B 1 1 ? 4.547 -3.512 -21.625 1 55.78 1 GLU B O 1
ATOM 4203 N N . ILE B 1 2 ? 5.719 -4.887 -20.375 1 60.06 2 ILE B N 1
ATOM 4204 C CA . ILE B 1 2 ? 5.668 -4.004 -19.219 1 60.06 2 ILE B CA 1
ATOM 4205 C C . ILE B 1 2 ? 6.402 -2.703 -19.531 1 60.06 2 ILE B C 1
ATOM 4207 O O . ILE B 1 2 ? 5.898 -1.614 -19.25 1 60.06 2 ILE B O 1
ATOM 4211 N N . THR B 1 3 ? 7.402 -2.904 -20.203 1 65.56 3 THR B N 1
ATOM 4212 C CA . THR B 1 3 ? 8.188 -1.734 -20.578 1 65.56 3 THR B CA 1
ATOM 4213 C C . THR B 1 3 ? 7.426 -0.874 -21.578 1 65.56 3 THR B C 1
ATOM 4215 O O . THR B 1 3 ? 7.391 0.352 -21.453 1 65.56 3 THR B O 1
ATOM 4218 N N . HIS B 1 4 ? 6.773 -1.615 -22.453 1 67.94 4 HIS B N 1
ATOM 4219 C CA . HIS B 1 4 ? 6.055 -0.893 -23.5 1 67.94 4 HIS B CA 1
ATOM 4220 C C . HIS B 1 4 ? 4.887 -0.104 -22.906 1 67.94 4 HIS B C 1
ATOM 4222 O O . HIS B 1 4 ? 4.668 1.052 -23.281 1 67.94 4 HIS B O 1
ATOM 4228 N N . GLN B 1 5 ? 4.258 -0.66 -22 1 73.69 5 GLN B N 1
ATOM 4229 C CA . GLN B 1 5 ? 3.143 0.012 -21.344 1 73.69 5 GLN B CA 1
ATOM 4230 C C . GLN B 1 5 ? 3.619 1.217 -20.547 1 73.69 5 GLN B C 1
ATOM 4232 O O . GLN B 1 5 ? 2.994 2.279 -20.578 1 73.69 5 GLN B O 1
ATOM 4237 N N . ALA B 1 6 ? 4.719 1.006 -19.953 1 79.06 6 ALA B N 1
ATOM 4238 C CA . ALA B 1 6 ? 5.25 2.092 -19.125 1 79.06 6 ALA B CA 1
ATOM 4239 C C . ALA B 1 6 ? 5.648 3.285 -19.984 1 79.06 6 ALA B C 1
ATOM 4241 O O . ALA B 1 6 ? 5.355 4.434 -19.641 1 79.06 6 ALA B O 1
ATOM 4242 N N . ILE B 1 7 ? 6.176 2.99 -21.078 1 81 7 ILE B N 1
ATOM 4243 C CA . ILE B 1 7 ? 6.625 4.066 -21.953 1 81 7 ILE B CA 1
ATOM 4244 C C . ILE B 1 7 ? 5.418 4.801 -22.531 1 81 7 ILE B C 1
ATOM 4246 O O . ILE B 1 7 ? 5.383 6.031 -22.562 1 81 7 ILE B O 1
ATOM 4250 N N . LYS B 1 8 ? 4.488 4.035 -22.844 1 81.25 8 LYS B N 1
ATOM 4251 C CA . LYS B 1 8 ? 3.32 4.609 -23.5 1 81.25 8 LYS B CA 1
ATOM 4252 C C . LYS B 1 8 ? 2.441 5.371 -22.516 1 81.25 8 LYS B C 1
ATOM 4254 O O . LYS B 1 8 ? 1.869 6.406 -22.859 1 81.25 8 LYS B O 1
ATOM 4259 N N . LYS B 1 9 ? 2.43 4.891 -21.328 1 89.94 9 LYS B N 1
ATOM 4260 C CA . LYS B 1 9 ? 1.43 5.41 -20.391 1 89.94 9 LYS B CA 1
ATOM 4261 C C . LYS B 1 9 ? 2.078 6.266 -19.312 1 89.94 9 LYS B C 1
ATOM 4263 O O . LYS B 1 9 ? 1.387 6.816 -18.453 1 89.94 9 LYS B O 1
ATOM 4268 N N . LEU B 1 10 ? 3.277 6.438 -19.375 1 93.25 10 LEU B N 1
ATOM 4269 C CA . LEU B 1 10 ? 4.016 7.09 -18.297 1 93.25 10 LEU B CA 1
ATOM 4270 C C . LEU B 1 10 ? 3.486 8.5 -18.062 1 93.25 10 LEU B C 1
ATOM 4272 O O . LEU B 1 10 ? 3.301 8.906 -16.906 1 93.25 10 LEU B O 1
ATOM 4276 N N . LYS B 1 11 ? 3.291 9.242 -19.141 1 93.38 11 LYS B N 1
ATOM 4277 C CA . LYS B 1 11 ? 2.809 10.617 -19 1 93.38 11 LYS B CA 1
ATOM 4278 C C . LYS B 1 11 ? 1.462 10.656 -18.281 1 93.38 11 LYS B C 1
ATOM 4280 O O . LYS B 1 11 ? 1.234 11.516 -17.422 1 93.38 11 LYS B O 1
ATOM 4285 N N . ASP B 1 12 ? 0.675 9.711 -18.594 1 94.25 12 ASP B N 1
ATOM 4286 C CA . ASP B 1 12 ? -0.643 9.633 -17.969 1 94.25 12 ASP B CA 1
ATOM 4287 C C . ASP B 1 12 ? -0.536 9.211 -16.516 1 94.25 12 ASP B C 1
ATOM 4289 O O . ASP B 1 12 ? -1.244 9.734 -15.648 1 94.25 12 ASP B O 1
ATOM 4293 N N . TRP B 1 13 ? 0.3 8.258 -16.266 1 95 13 TRP B N 1
ATOM 4294 C CA . TRP B 1 13 ? 0.465 7.762 -14.898 1 95 13 TRP B CA 1
ATOM 4295 C C . TRP B 1 13 ? 0.999 8.859 -13.984 1 95 13 TRP B C 1
ATOM 4297 O O . TRP B 1 13 ? 0.611 8.938 -12.812 1 95 13 TRP B O 1
ATOM 4307 N N . ALA B 1 14 ? 1.84 9.711 -14.516 1 96.06 14 ALA B N 1
ATOM 4308 C CA . ALA B 1 14 ? 2.561 10.695 -13.719 1 96.06 14 ALA B CA 1
ATOM 4309 C C . ALA B 1 14 ? 1.75 11.984 -13.578 1 96.06 14 ALA B C 1
ATOM 4311 O O . ALA B 1 14 ? 2.072 12.844 -12.758 1 96.06 14 ALA B O 1
ATOM 4312 N N . ALA B 1 15 ? 0.693 12.133 -14.32 1 96.56 15 ALA B N 1
ATOM 4313 C CA . ALA B 1 15 ? -0.1 13.359 -14.336 1 96.56 15 ALA B CA 1
ATOM 4314 C C . ALA B 1 15 ? -0.904 13.5 -13.039 1 96.56 15 ALA B C 1
ATOM 4316 O O . ALA B 1 15 ? -1.273 12.508 -12.422 1 96.56 15 ALA B O 1
ATOM 4317 N N . PRO B 1 16 ? -1.168 14.828 -12.648 1 97.38 16 PRO B N 1
ATOM 4318 C CA . PRO B 1 16 ? -2.104 15.023 -11.539 1 97.38 16 PRO B CA 1
ATOM 4319 C C . PRO B 1 16 ? -3.457 14.359 -11.781 1 97.38 16 PRO B C 1
ATOM 4321 O O . PRO B 1 16 ? -3.973 14.398 -12.906 1 97.38 16 PRO B O 1
ATOM 4324 N N . ARG B 1 17 ? -3.951 13.727 -10.727 1 97.75 17 ARG B N 1
ATOM 4325 C CA . ARG B 1 17 ? -5.238 13.047 -10.812 1 97.75 17 ARG B CA 1
ATOM 4326 C C . ARG B 1 17 ? -6.328 13.836 -10.102 1 97.75 17 ARG B C 1
ATOM 4328 O O . ARG B 1 17 ? -6.379 13.867 -8.867 1 97.75 17 ARG B O 1
ATOM 4335 N N . PRO B 1 18 ? -7.207 14.477 -10.867 1 95.88 18 PRO B N 1
ATOM 4336 C CA . PRO B 1 18 ? -8.297 15.188 -10.203 1 95.88 18 PRO B CA 1
ATOM 4337 C C . PRO B 1 18 ? -9.219 14.258 -9.414 1 95.88 18 PRO B C 1
ATOM 4339 O O . PRO B 1 18 ? -9.398 13.094 -9.789 1 95.88 18 PRO B O 1
ATOM 4342 N N . VAL B 1 19 ? -9.758 14.719 -8.375 1 94.5 19 VAL B N 1
ATOM 4343 C CA . VAL B 1 19 ? -10.656 13.914 -7.555 1 94.5 19 VAL B CA 1
ATOM 4344 C C . VAL B 1 19 ? -12.016 14.602 -7.441 1 94.5 19 VAL B C 1
ATOM 4346 O O . VAL B 1 19 ? -12.164 15.766 -7.812 1 94.5 19 VAL B O 1
ATOM 4349 N N . GLN B 1 20 ? -12.945 13.828 -6.953 1 87.75 20 GLN B N 1
ATOM 4350 C CA . GLN B 1 20 ? -14.289 14.359 -6.758 1 87.75 20 GLN B CA 1
ATOM 4351 C C . GLN B 1 20 ? -14.297 15.445 -5.68 1 87.75 20 GLN B C 1
ATOM 4353 O O . GLN B 1 20 ? -13.703 15.273 -4.613 1 87.75 20 GLN B O 1
ATOM 4358 N N . LYS B 1 21 ? -14.969 16.516 -6.039 1 86.12 21 LYS B N 1
ATOM 4359 C CA . LYS B 1 21 ? -15.094 17.625 -5.098 1 86.12 21 LYS B CA 1
ATOM 4360 C C . LYS B 1 21 ? -16.438 17.594 -4.395 1 86.12 21 LYS B C 1
ATOM 4362 O O . LYS B 1 21 ? -17.375 16.938 -4.848 1 86.12 21 LYS B O 1
ATOM 4367 N N . ASN B 1 22 ? -16.453 18.188 -3.266 1 78.62 22 ASN B N 1
ATOM 4368 C CA . ASN B 1 22 ? -17.703 18.438 -2.566 1 78.62 22 ASN B CA 1
ATOM 4369 C C . ASN B 1 22 ? -18.031 19.938 -2.496 1 78.62 22 ASN B C 1
ATOM 4371 O O . ASN B 1 22 ? -17.328 20.75 -3.088 1 78.62 22 ASN B O 1
ATOM 4375 N N . VAL B 1 23 ? -19.094 20.25 -1.796 1 74.44 23 VAL B N 1
ATOM 4376 C CA . VAL B 1 23 ? -19.594 21.625 -1.754 1 74.44 23 VAL B CA 1
ATOM 4377 C C . VAL B 1 23 ? -18.531 22.531 -1.118 1 74.44 23 VAL B C 1
ATOM 4379 O O . VAL B 1 23 ? -18.375 23.688 -1.529 1 74.44 23 VAL B O 1
ATOM 4382 N N . MET B 1 24 ? -17.812 21.984 -0.252 1 78.75 24 MET B N 1
ATOM 4383 C CA . MET B 1 24 ? -16.844 22.797 0.483 1 78.75 24 MET B CA 1
ATOM 4384 C C . MET B 1 24 ? -15.594 23.031 -0.35 1 78.75 24 MET B C 1
ATOM 4386 O O . MET B 1 24 ? -14.82 23.953 -0.076 1 78.75 24 MET B O 1
ATOM 4390 N N . THR B 1 25 ? -15.367 22.188 -1.339 1 86.62 25 THR B N 1
ATOM 4391 C CA . THR B 1 25 ? -14.141 22.297 -2.113 1 86.62 25 THR B CA 1
ATOM 4392 C C . THR B 1 25 ? -14.445 22.609 -3.572 1 86.62 25 THR B C 1
ATOM 4394 O O . THR B 1 25 ? -13.578 22.484 -4.441 1 86.62 25 THR B O 1
ATOM 4397 N N . ILE B 1 26 ? -15.602 23.062 -3.881 1 84 26 ILE B N 1
ATOM 4398 C CA . ILE B 1 26 ? -16.062 23.219 -5.254 1 84 26 ILE B CA 1
ATOM 4399 C C . ILE B 1 26 ? -15.211 24.266 -5.965 1 84 26 ILE B C 1
ATOM 44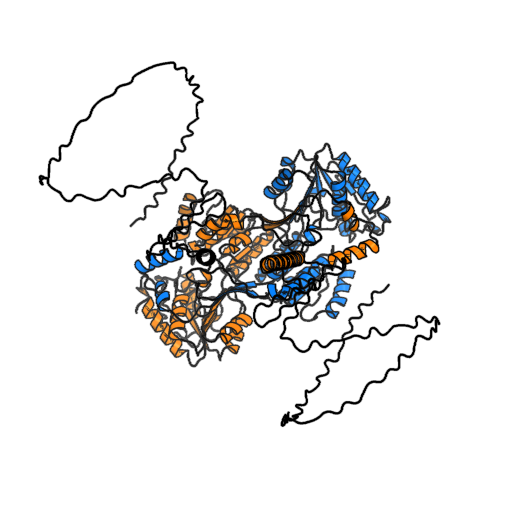01 O O . ILE B 1 26 ? -14.922 24.141 -7.156 1 84 26 ILE B O 1
ATOM 4405 N N . ALA B 1 27 ? -14.828 25.281 -5.301 1 87.81 27 ALA B N 1
ATOM 4406 C CA . ALA B 1 27 ? -14.07 26.375 -5.91 1 87.81 27 ALA B CA 1
ATOM 4407 C C . ALA B 1 27 ? -12.57 26.109 -5.836 1 87.81 27 ALA B C 1
ATOM 4409 O O . ALA B 1 27 ? -11.766 26.875 -6.383 1 87.81 27 ALA B O 1
ATOM 4410 N N . ASP B 1 28 ? -12.156 25.078 -5.176 1 94 28 ASP B N 1
ATOM 4411 C CA . ASP B 1 28 ? -10.75 24.781 -4.918 1 94 28 ASP B CA 1
ATOM 4412 C C . ASP B 1 28 ? -10.188 23.828 -5.969 1 94 28 ASP B C 1
ATOM 4414 O O . ASP B 1 28 ? -10.938 23.25 -6.758 1 94 28 ASP B O 1
ATOM 4418 N N . THR B 1 29 ? -8.875 23.844 -6.078 1 96.44 29 THR B N 1
ATOM 4419 C CA . THR B 1 29 ? -8.195 22.812 -6.852 1 96.44 29 THR B CA 1
ATOM 4420 C C . THR B 1 29 ? -7.809 21.641 -5.961 1 96.44 29 THR B C 1
ATOM 4422 O O . THR B 1 29 ? -7.117 21.812 -4.953 1 96.44 29 THR B O 1
ATOM 4425 N N . VAL B 1 30 ? -8.344 20.453 -6.289 1 97.38 30 VAL B N 1
ATOM 4426 C CA . VAL B 1 30 ? -8.125 19.25 -5.492 1 97.38 30 VAL B CA 1
ATOM 4427 C C . VAL B 1 30 ? -7.664 18.109 -6.395 1 97.38 30 VAL B C 1
ATOM 4429 O O . VAL B 1 30 ? -8.336 17.766 -7.371 1 97.38 30 VAL B O 1
ATOM 4432 N N . TYR B 1 31 ? -6.473 17.531 -6.109 1 98.19 31 TYR B N 1
ATOM 4433 C CA . TYR B 1 31 ? -5.953 16.469 -6.957 1 98.19 31 TYR B CA 1
ATOM 4434 C C . TYR B 1 31 ? -4.926 15.625 -6.207 1 98.19 31 TYR B C 1
ATOM 4436 O O . TYR B 1 31 ? -4.488 16 -5.117 1 98.19 31 TYR B O 1
ATOM 4444 N N . ILE B 1 32 ? -4.609 14.516 -6.742 1 98.56 32 ILE B N 1
ATOM 4445 C CA . ILE B 1 32 ? -3.547 13.641 -6.262 1 98.56 32 ILE B CA 1
ATOM 4446 C C . ILE B 1 32 ? -2.32 13.781 -7.16 1 98.56 32 ILE B C 1
ATOM 4448 O O . ILE B 1 32 ? -2.422 13.664 -8.383 1 98.56 32 ILE B O 1
ATOM 4452 N N . GLN B 1 33 ? -1.198 14.055 -6.555 1 98.31 33 GLN B N 1
ATOM 4453 C CA . GLN B 1 33 ? 0.053 14.188 -7.293 1 98.31 33 GLN B CA 1
ATOM 4454 C C . GLN B 1 33 ? 0.992 13.023 -6.992 1 98.31 33 GLN B C 1
ATOM 4456 O O . GLN B 1 33 ? 1.592 12.961 -5.918 1 98.31 33 GLN B O 1
ATOM 4461 N N . PRO B 1 34 ? 1.163 12.086 -8.016 1 98.31 34 PRO B N 1
ATOM 4462 C CA . PRO B 1 34 ? 2.182 11.055 -7.801 1 98.31 34 PRO B CA 1
ATOM 4463 C C . PRO B 1 34 ? 3.594 11.633 -7.715 1 98.31 34 PRO B C 1
ATOM 4465 O O . PRO B 1 34 ? 3.963 12.492 -8.523 1 98.31 34 PRO B O 1
ATOM 4468 N N . GLN B 1 35 ? 4.344 11.18 -6.672 1 98.38 35 GLN B N 1
ATOM 4469 C CA . GLN B 1 35 ? 5.723 11.609 -6.469 1 98.38 35 GLN B CA 1
ATOM 4470 C C . GLN B 1 35 ? 6.645 10.414 -6.254 1 98.38 35 GLN B C 1
ATOM 4472 O O . GLN B 1 35 ? 6.246 9.422 -5.633 1 98.38 35 GLN B O 1
ATOM 4477 N N . PRO B 1 36 ? 7.902 10.547 -6.797 1 98.31 36 PRO B N 1
ATOM 4478 C CA . PRO B 1 36 ? 8.852 9.484 -6.461 1 98.31 36 PRO B CA 1
ATOM 4479 C C . PRO B 1 36 ? 9.094 9.359 -4.957 1 98.31 36 PRO B C 1
ATOM 4481 O O . PRO B 1 36 ? 8.953 10.336 -4.223 1 98.31 36 PRO B O 1
ATOM 4484 N N . LEU B 1 37 ? 9.422 8.195 -4.574 1 98.62 37 LEU B N 1
ATOM 4485 C CA . LEU B 1 37 ? 9.734 7.941 -3.174 1 98.62 37 LEU B CA 1
ATOM 4486 C C . LEU B 1 37 ? 11.172 8.344 -2.861 1 98.62 37 LEU B C 1
ATOM 4488 O O . LEU B 1 37 ? 11.445 8.891 -1.79 1 98.62 37 LEU B O 1
ATOM 4492 N N . GLY B 1 38 ? 12.109 8.109 -3.68 1 98.25 38 GLY B N 1
ATOM 4493 C CA . GLY B 1 38 ? 13.523 8.383 -3.479 1 98.25 38 GLY B CA 1
ATOM 4494 C C . GLY B 1 38 ? 14.422 7.289 -4.023 1 98.25 38 GLY B C 1
ATOM 4495 O O . GLY B 1 38 ? 14.617 7.184 -5.238 1 98.25 38 GLY B O 1
ATOM 4496 N N . VAL B 1 39 ? 14.945 6.453 -3.105 1 98.81 39 VAL B N 1
ATOM 4497 C CA . VAL B 1 39 ? 15.836 5.363 -3.486 1 98.81 39 VAL B CA 1
ATOM 4498 C C . VAL B 1 39 ? 15.203 4.023 -3.121 1 98.81 39 VAL B C 1
ATOM 4500 O O . VAL B 1 39 ? 14.891 3.773 -1.955 1 98.81 39 VAL B O 1
ATOM 4503 N N . VAL B 1 40 ? 15.062 3.146 -4.148 1 98.94 40 VAL B N 1
ATOM 4504 C CA . VAL B 1 40 ? 14.422 1.844 -3.977 1 98.94 40 VAL B CA 1
ATOM 4505 C C . VAL B 1 40 ? 15.484 0.747 -3.994 1 98.94 40 VAL B C 1
ATOM 4507 O O . VAL B 1 40 ? 16.391 0.765 -4.828 1 98.94 40 VAL B O 1
ATOM 4510 N N . LEU B 1 41 ? 15.398 -0.173 -3.023 1 98.94 41 LEU B N 1
ATOM 4511 C CA . LEU B 1 41 ? 16.203 -1.389 -3.064 1 98.94 41 LEU B CA 1
ATOM 4512 C C . LEU B 1 41 ? 15.422 -2.537 -3.691 1 98.94 41 LEU B C 1
ATOM 4514 O O . LEU B 1 41 ? 14.32 -2.861 -3.244 1 98.94 41 LEU B O 1
ATOM 4518 N N . ILE B 1 42 ? 15.992 -3.121 -4.738 1 98.88 42 ILE B N 1
ATOM 4519 C CA . ILE B 1 42 ? 15.359 -4.242 -5.422 1 98.88 42 ILE B CA 1
ATOM 4520 C C . ILE B 1 42 ? 16.203 -5.504 -5.242 1 98.88 42 ILE B C 1
ATOM 4522 O O . ILE B 1 42 ? 17.344 -5.566 -5.715 1 98.88 42 ILE B O 1
ATOM 4526 N N . ILE B 1 43 ? 15.641 -6.445 -4.559 1 98.81 43 ILE B N 1
ATOM 4527 C CA . ILE B 1 43 ? 16.281 -7.734 -4.348 1 98.81 43 ILE B CA 1
ATOM 4528 C C . ILE B 1 43 ? 15.547 -8.812 -5.137 1 98.81 43 ILE B C 1
ATOM 4530 O O . ILE B 1 43 ? 14.414 -9.164 -4.805 1 98.81 43 ILE B O 1
ATOM 4534 N N . GLY B 1 44 ? 16.219 -9.352 -6.121 1 98.12 44 GLY B N 1
ATOM 4535 C CA . GLY B 1 44 ? 15.594 -10.305 -7.023 1 98.12 44 GLY B CA 1
ATOM 4536 C C . GLY B 1 44 ? 15.805 -11.75 -6.609 1 98.12 44 GLY B C 1
ATOM 4537 O O . GLY B 1 44 ? 16.625 -12.031 -5.73 1 98.12 44 GLY B O 1
ATOM 4538 N N . ALA B 1 45 ? 15.117 -12.664 -7.223 1 97.94 45 ALA B N 1
ATOM 4539 C CA . ALA B 1 45 ? 15.195 -14.102 -6.984 1 97.94 45 ALA B CA 1
ATOM 4540 C C . ALA B 1 45 ? 15.938 -14.805 -8.117 1 97.94 45 ALA B C 1
ATOM 4542 O O . ALA B 1 45 ? 16.141 -14.227 -9.188 1 97.94 45 ALA B O 1
ATOM 4543 N N . TRP B 1 46 ? 16.297 -16.078 -7.945 1 98.12 46 TRP B N 1
ATOM 4544 C CA . TRP B 1 46 ? 17.203 -16.766 -8.852 1 98.12 46 TRP B CA 1
ATOM 4545 C C . TRP B 1 46 ? 16.438 -17.516 -9.938 1 98.12 46 TRP B C 1
ATOM 4547 O O . TRP B 1 46 ? 17 -17.922 -10.945 1 98.12 46 TRP B O 1
ATOM 4557 N N . ASN B 1 47 ? 15.148 -17.719 -9.766 1 97.69 47 ASN B N 1
ATOM 4558 C CA . ASN B 1 47 ? 14.438 -18.641 -10.641 1 97.69 47 ASN B CA 1
ATOM 4559 C C . ASN B 1 47 ? 14.023 -17.969 -11.953 1 97.69 47 ASN B C 1
ATOM 4561 O O . ASN B 1 47 ? 13.922 -18.625 -12.984 1 97.69 47 ASN B O 1
ATOM 4565 N N . TYR B 1 48 ? 13.703 -16.781 -12 1 97.12 48 TYR B N 1
ATOM 4566 C CA . TYR B 1 48 ? 13.531 -15.898 -13.148 1 97.12 48 TYR B CA 1
ATOM 4567 C C . TYR B 1 48 ? 14.32 -14.609 -12.961 1 97.12 48 TYR B C 1
ATOM 4569 O O . TYR B 1 48 ? 13.734 -13.523 -12.875 1 97.12 48 TYR B O 1
ATOM 4577 N N . PRO B 1 49 ? 15.594 -14.781 -12.969 1 96.94 49 PRO B N 1
ATOM 4578 C CA . PRO B 1 49 ? 16.453 -13.734 -12.422 1 96.94 49 PRO B CA 1
ATOM 4579 C C . PRO B 1 49 ? 16.328 -12.406 -13.164 1 96.94 49 PRO B C 1
ATOM 4581 O O . PRO B 1 49 ? 16.422 -11.344 -12.555 1 96.94 49 PRO B O 1
ATOM 4584 N N . TRP B 1 50 ? 16.062 -12.422 -14.469 1 95.38 50 TRP B N 1
ATOM 4585 C CA . TRP B 1 50 ? 15.891 -11.188 -15.219 1 95.38 50 TRP B CA 1
ATOM 4586 C C . TRP B 1 50 ? 14.5 -10.602 -15 1 95.38 50 TRP B C 1
ATOM 4588 O O . TRP B 1 50 ? 14.359 -9.438 -14.633 1 95.38 50 TRP B O 1
ATOM 4598 N N . ALA B 1 51 ? 13.508 -11.414 -15.07 1 94 51 ALA B N 1
ATOM 4599 C CA . ALA B 1 51 ? 12.133 -10.93 -15.023 1 94 51 ALA B CA 1
ATOM 4600 C C . ALA B 1 51 ? 11.812 -10.328 -13.664 1 94 51 ALA B C 1
ATOM 4602 O O . ALA B 1 51 ? 11.297 -9.203 -13.578 1 94 51 ALA B O 1
ATOM 4603 N N . VAL B 1 52 ? 12.148 -11 -12.594 1 96.19 52 VAL B N 1
ATOM 4604 C CA . VAL B 1 52 ? 11.672 -10.609 -11.266 1 96.19 52 VAL B CA 1
ATOM 4605 C C . VAL B 1 52 ? 12.602 -9.539 -10.688 1 96.19 52 VAL B C 1
ATOM 4607 O O . VAL B 1 52 ? 12.344 -9.008 -9.609 1 96.19 52 VAL B O 1
ATOM 4610 N N . THR B 1 53 ? 13.68 -9.18 -11.375 1 97.56 53 THR B N 1
ATOM 4611 C CA . THR B 1 53 ? 14.555 -8.094 -10.953 1 97.56 53 THR B CA 1
ATOM 4612 C C . THR B 1 53 ? 14.32 -6.848 -11.805 1 97.56 53 THR B C 1
ATOM 4614 O O . THR B 1 53 ? 14.227 -5.738 -11.273 1 97.56 53 THR B O 1
ATOM 4617 N N . ILE B 1 54 ? 14.109 -7.043 -13.047 1 96.5 54 ILE B N 1
ATOM 4618 C CA . ILE B 1 54 ? 14.047 -5.926 -13.984 1 96.5 54 ILE B CA 1
ATOM 4619 C C . ILE B 1 54 ? 12.648 -5.316 -13.969 1 96.5 54 ILE B C 1
ATOM 4621 O O . ILE B 1 54 ? 12.5 -4.102 -14.117 1 96.5 54 ILE B O 1
ATOM 4625 N N . GLN B 1 55 ? 11.68 -6.125 -13.812 1 95.62 55 GLN B N 1
ATOM 4626 C CA . GLN B 1 55 ? 10.328 -5.59 -13.82 1 95.62 55 GLN B CA 1
ATOM 4627 C C . GLN B 1 55 ? 10.133 -4.566 -12.703 1 95.62 55 GLN B C 1
ATOM 4629 O O . GLN B 1 55 ? 9.68 -3.445 -12.953 1 95.62 55 GLN B O 1
ATOM 4634 N N . PRO B 1 56 ? 10.5 -4.91 -11.438 1 97.5 56 PRO B N 1
ATOM 4635 C CA . PRO B 1 56 ? 10.438 -3.883 -10.398 1 97.5 56 PRO B CA 1
ATOM 4636 C C . PRO B 1 56 ? 11.32 -2.672 -10.711 1 97.5 56 PRO B C 1
ATOM 4638 O O . PRO B 1 56 ? 10.961 -1.543 -10.367 1 97.5 56 PRO B O 1
ATOM 4641 N N . LEU B 1 57 ? 12.422 -2.896 -11.383 1 98.06 57 LEU B N 1
ATOM 4642 C CA . LEU B 1 57 ? 13.305 -1.798 -11.75 1 98.06 57 LEU B CA 1
ATOM 4643 C C . LEU B 1 57 ? 12.617 -0.851 -12.727 1 98.06 57 LEU B C 1
ATOM 4645 O O . LEU B 1 57 ? 12.703 0.37 -12.586 1 98.06 57 LEU B O 1
ATOM 4649 N N . ILE B 1 58 ? 11.938 -1.42 -13.688 1 96.38 58 ILE B N 1
ATOM 4650 C CA . ILE B 1 58 ? 11.18 -0.616 -14.641 1 96.38 58 ILE B CA 1
ATOM 4651 C C . ILE B 1 58 ? 10.148 0.232 -13.898 1 96.38 58 ILE B C 1
ATOM 4653 O O . ILE B 1 58 ? 9.984 1.419 -14.195 1 96.38 58 ILE B O 1
ATOM 4657 N N . GLY B 1 59 ? 9.461 -0.403 -12.938 1 96.94 59 GLY B N 1
ATOM 4658 C CA . GLY B 1 59 ? 8.516 0.341 -12.117 1 96.94 59 GLY B CA 1
ATOM 4659 C C . GLY B 1 59 ? 9.156 1.48 -11.352 1 96.94 59 GLY B C 1
ATOM 4660 O O . GLY B 1 59 ? 8.594 2.576 -11.273 1 96.94 59 GLY B O 1
ATOM 4661 N N . ALA B 1 60 ? 10.312 1.238 -10.797 1 98.25 60 ALA B N 1
ATOM 4662 C CA . ALA B 1 60 ? 11.031 2.256 -10.039 1 98.25 60 ALA B CA 1
ATOM 4663 C C . ALA B 1 60 ? 11.438 3.424 -10.938 1 98.25 60 ALA B C 1
ATOM 4665 O O . ALA B 1 60 ? 11.258 4.586 -10.562 1 98.25 60 ALA B O 1
ATOM 4666 N N . ILE B 1 61 ? 11.938 3.119 -12.109 1 97.38 61 ILE B N 1
ATOM 4667 C CA . ILE B 1 61 ? 12.359 4.141 -13.062 1 97.38 61 ILE B CA 1
ATOM 4668 C C . ILE B 1 61 ? 11.148 4.945 -13.523 1 97.38 61 ILE B C 1
ATOM 4670 O O . ILE B 1 61 ? 11.188 6.176 -13.562 1 97.38 61 ILE B O 1
ATOM 4674 N N . ALA B 1 62 ? 10.086 4.207 -13.828 1 96.81 62 ALA B N 1
ATOM 4675 C CA . ALA B 1 62 ? 8.867 4.859 -14.297 1 96.81 62 ALA B CA 1
ATOM 4676 C C . ALA B 1 62 ? 8.328 5.824 -13.25 1 96.81 62 ALA B C 1
ATOM 4678 O O . ALA B 1 62 ? 7.836 6.902 -13.586 1 96.81 62 ALA B O 1
ATOM 4679 N N . ALA B 1 63 ? 8.422 5.496 -12.016 1 97.81 63 ALA B N 1
ATOM 4680 C CA . ALA B 1 63 ? 7.891 6.309 -10.914 1 97.81 63 ALA B CA 1
ATOM 4681 C C . ALA B 1 63 ? 8.859 7.43 -10.555 1 97.81 63 ALA B C 1
ATOM 4683 O O . ALA B 1 63 ? 8.586 8.227 -9.656 1 97.81 63 ALA B O 1
ATOM 4684 N N . GLY B 1 64 ? 10.047 7.488 -11.156 1 97.25 64 GLY B N 1
ATOM 4685 C CA . GLY B 1 64 ? 10.984 8.586 -10.977 1 97.25 64 GLY B CA 1
ATOM 4686 C C . GLY B 1 64 ? 11.984 8.336 -9.867 1 97.25 64 GLY B C 1
ATOM 4687 O O . GLY B 1 64 ? 12.602 9.273 -9.352 1 97.25 64 GLY B O 1
ATOM 4688 N N . ASN B 1 65 ? 12.18 7.062 -9.484 1 98.69 65 ASN B N 1
ATOM 4689 C CA . ASN B 1 65 ? 13.078 6.734 -8.375 1 98.69 65 ASN B CA 1
ATOM 4690 C C . ASN B 1 65 ? 14.461 6.328 -8.875 1 98.69 65 ASN B C 1
ATOM 4692 O O . ASN B 1 65 ? 14.602 5.84 -10 1 98.69 65 ASN B O 1
ATOM 4696 N N . ALA B 1 66 ? 15.5 6.57 -8.031 1 98.75 66 ALA B N 1
ATOM 4697 C CA . ALA B 1 66 ? 16.734 5.793 -8.133 1 98.75 66 ALA B CA 1
ATOM 4698 C C . ALA B 1 66 ? 16.562 4.41 -7.508 1 98.75 66 ALA B C 1
ATOM 4700 O O . ALA B 1 66 ? 15.602 4.172 -6.773 1 98.75 66 ALA B O 1
ATOM 4701 N N . ALA B 1 67 ? 17.5 3.482 -7.895 1 98.81 67 ALA B N 1
ATOM 4702 C CA . ALA B 1 67 ? 17.344 2.141 -7.344 1 98.81 67 ALA B CA 1
ATOM 4703 C C . ALA B 1 67 ? 18.688 1.432 -7.234 1 98.81 67 ALA B C 1
ATOM 4705 O O . ALA B 1 67 ? 19.578 1.626 -8.07 1 98.81 67 ALA B O 1
ATOM 4706 N N . VAL B 1 68 ? 18.828 0.69 -6.188 1 98.88 68 VAL B N 1
ATOM 4707 C CA . VAL B 1 68 ? 19.906 -0.273 -6.055 1 98.88 68 VAL B CA 1
ATOM 4708 C C . VAL B 1 68 ? 19.406 -1.674 -6.391 1 98.88 68 VAL B C 1
ATOM 4710 O O . VAL B 1 68 ? 18.406 -2.135 -5.824 1 98.88 68 VAL B O 1
ATOM 4713 N N . VAL B 1 69 ? 20.094 -2.287 -7.316 1 98.75 69 VAL B N 1
ATOM 4714 C CA . VAL B 1 69 ? 19.656 -3.594 -7.805 1 98.75 69 VAL B CA 1
ATOM 4715 C C . VAL B 1 69 ? 20.562 -4.684 -7.23 1 98.75 69 VAL B C 1
ATOM 4717 O O . VAL B 1 69 ? 21.797 -4.625 -7.379 1 98.75 69 VAL B O 1
ATOM 4720 N N . LYS B 1 70 ? 20 -5.629 -6.562 1 98.69 70 LYS B N 1
ATOM 4721 C CA . LYS B 1 70 ? 20.719 -6.766 -5.992 1 98.69 70 LYS B CA 1
ATOM 4722 C C . LYS B 1 70 ? 20.188 -8.086 -6.555 1 98.69 70 LYS B C 1
ATOM 4724 O O . LYS B 1 70 ? 19.328 -8.719 -5.957 1 98.69 70 LYS B O 1
ATOM 4729 N N . PRO B 1 71 ? 20.812 -8.617 -7.652 1 98.31 71 PRO B N 1
ATOM 4730 C CA . PRO B 1 71 ? 20.406 -9.93 -8.172 1 98.31 71 PRO B CA 1
ATOM 4731 C C . PRO B 1 71 ? 20.812 -11.078 -7.25 1 98.31 71 PRO B C 1
ATOM 4733 O O . PRO B 1 71 ? 21.656 -10.898 -6.375 1 98.31 71 PRO B O 1
ATOM 4736 N N . SER B 1 72 ? 20.203 -12.188 -7.418 1 98 72 SER B N 1
ATOM 4737 C CA . SER B 1 72 ? 20.5 -13.344 -6.574 1 98 72 SER B CA 1
ATOM 4738 C C . SER B 1 72 ? 21.875 -13.93 -6.887 1 98 72 SER B C 1
ATOM 4740 O O . SER B 1 72 ? 22.25 -14.039 -8.055 1 98 72 SER B O 1
ATOM 4742 N N . GLU B 1 73 ? 22.562 -14.305 -5.84 1 96.62 73 GLU B N 1
ATOM 4743 C CA . GLU B 1 73 ? 23.875 -14.922 -6 1 96.62 73 GLU B CA 1
ATOM 4744 C C . GLU B 1 73 ? 23.75 -16.375 -6.441 1 96.62 73 GLU B C 1
ATOM 4746 O O . GLU B 1 73 ? 24.719 -16.984 -6.906 1 96.62 73 GLU B O 1
ATOM 4751 N N . VAL B 1 74 ? 22.609 -16.922 -6.301 1 97.12 74 VAL B N 1
ATOM 4752 C CA . VAL B 1 74 ? 22.375 -18.312 -6.637 1 97.12 74 VAL B CA 1
ATOM 4753 C C . VAL B 1 74 ? 22.453 -18.5 -8.148 1 97.12 74 VAL B C 1
ATOM 4755 O O . VAL B 1 74 ? 22.984 -19.516 -8.633 1 97.12 74 VAL B O 1
ATOM 4758 N N . SER B 1 75 ? 21.875 -17.578 -8.914 1 97.12 75 SER B N 1
ATOM 4759 C CA . SER B 1 75 ? 22.078 -17.531 -10.359 1 97.12 75 SER B CA 1
ATOM 4760 C C . SER B 1 75 ? 23.281 -16.656 -10.711 1 97.12 75 SER B C 1
ATOM 4762 O O . SER B 1 75 ? 23.125 -15.602 -11.32 1 97.12 75 SER B O 1
ATOM 4764 N N . ALA B 1 76 ? 24.438 -17.172 -10.492 1 96.31 76 ALA B N 1
ATOM 4765 C CA . ALA B 1 76 ? 25.672 -16.391 -10.461 1 96.31 76 ALA B CA 1
ATOM 4766 C C . ALA B 1 76 ? 26.016 -15.852 -11.844 1 96.31 76 ALA B C 1
ATOM 4768 O O . ALA B 1 76 ? 26.469 -14.711 -11.977 1 96.31 76 ALA B O 1
ATOM 4769 N N . HIS B 1 77 ? 25.781 -16.594 -12.891 1 96.88 77 HIS B N 1
ATOM 4770 C CA . HIS B 1 77 ? 26.156 -16.172 -14.242 1 96.88 77 HIS B CA 1
ATOM 4771 C C . HIS B 1 77 ? 25.219 -15.07 -14.734 1 96.88 77 HIS B C 1
ATOM 4773 O O . HIS B 1 77 ? 25.656 -14.117 -15.391 1 96.88 77 HIS B O 1
ATOM 4779 N N . THR B 1 78 ? 24 -15.234 -14.398 1 97.31 78 THR B N 1
ATOM 4780 C CA . THR B 1 78 ? 23.031 -14.211 -14.781 1 97.31 78 THR B CA 1
ATOM 4781 C C . THR B 1 78 ? 23.281 -12.922 -14.016 1 97.31 78 THR B C 1
ATOM 4783 O O . THR B 1 78 ? 23.188 -11.828 -14.578 1 97.31 78 THR B O 1
ATOM 4786 N N . ALA B 1 79 ? 23.562 -13.047 -12.742 1 97.75 79 ALA B N 1
ATOM 4787 C CA . ALA B 1 79 ? 23.875 -11.875 -11.93 1 97.75 79 ALA B CA 1
ATOM 4788 C C . ALA B 1 79 ? 25.062 -11.109 -12.5 1 97.75 79 ALA B C 1
ATOM 4790 O O . ALA B 1 79 ? 25.031 -9.883 -12.602 1 97.75 79 ALA B O 1
ATOM 4791 N N . LYS B 1 80 ? 26.047 -11.859 -12.883 1 97.5 80 LYS B N 1
ATOM 4792 C CA . LYS B 1 80 ? 27.234 -11.25 -13.477 1 97.5 80 LYS B CA 1
ATOM 4793 C C . LYS B 1 80 ? 26.891 -10.555 -14.789 1 97.5 80 LYS B C 1
ATOM 4795 O O . LYS B 1 80 ? 27.391 -9.461 -15.078 1 97.5 80 LYS B O 1
ATOM 4800 N N . ALA B 1 81 ? 26.125 -11.242 -15.578 1 97.88 81 ALA B N 1
ATOM 4801 C CA . ALA B 1 81 ? 25.688 -10.641 -16.844 1 97.88 81 ALA B CA 1
ATOM 4802 C C . ALA B 1 81 ? 24.938 -9.336 -16.594 1 97.88 81 ALA B C 1
ATOM 4804 O O . ALA B 1 81 ? 25.125 -8.359 -17.328 1 97.88 81 ALA B O 1
ATOM 4805 N N . MET B 1 82 ? 24.109 -9.297 -15.609 1 97.31 82 MET B N 1
ATOM 4806 C CA . MET B 1 82 ? 23.344 -8.094 -15.273 1 97.31 82 MET B CA 1
ATOM 4807 C C . MET B 1 82 ? 24.281 -6.969 -14.844 1 97.31 82 MET B C 1
ATOM 4809 O O . MET B 1 82 ? 24.109 -5.82 -15.258 1 97.31 82 MET B O 1
ATOM 4813 N N . GLU B 1 83 ? 25.203 -7.293 -14.039 1 97.38 83 GLU B N 1
ATOM 4814 C CA . GLU B 1 83 ? 26.188 -6.328 -13.562 1 97.38 83 GLU B CA 1
ATOM 4815 C C . GLU B 1 83 ? 26.969 -5.715 -14.719 1 97.38 83 GLU B C 1
ATOM 4817 O O . GLU B 1 83 ? 27.312 -4.535 -14.68 1 97.38 83 GLU B O 1
ATOM 4822 N N . GLN B 1 84 ? 27.156 -6.477 -15.734 1 97.38 84 GLN B N 1
ATOM 4823 C CA . GLN B 1 84 ? 27.953 -6.031 -16.875 1 97.38 84 GLN B CA 1
ATOM 4824 C C . GLN B 1 84 ? 27.094 -5.27 -17.875 1 97.38 84 GLN B C 1
ATOM 4826 O O . GLN B 1 84 ? 27.531 -4.273 -18.453 1 97.38 84 GLN B O 1
ATOM 4831 N N . LEU B 1 85 ? 25.922 -5.723 -18.062 1 97.31 85 LEU B N 1
ATOM 4832 C CA . LEU B 1 85 ? 25.125 -5.242 -19.188 1 97.31 85 LEU B CA 1
ATOM 4833 C C . LEU B 1 85 ? 24.281 -4.027 -18.781 1 97.31 85 LEU B C 1
ATOM 4835 O O . LEU B 1 85 ? 24.156 -3.08 -19.562 1 97.31 85 LEU B O 1
ATOM 4839 N N . LEU B 1 86 ? 23.75 -4.004 -17.609 1 96.38 86 LEU B N 1
ATOM 4840 C CA . LEU B 1 86 ? 22.797 -2.965 -17.234 1 96.38 86 LEU B CA 1
ATOM 4841 C C . LEU B 1 86 ? 23.453 -1.585 -17.297 1 96.38 86 LEU B C 1
ATOM 4843 O O . LEU B 1 86 ? 22.875 -0.644 -17.844 1 96.38 86 LEU B O 1
ATOM 4847 N N . PRO B 1 87 ? 24.703 -1.44 -16.797 1 95.56 87 PRO B N 1
ATOM 4848 C CA . PRO B 1 87 ? 25.328 -0.119 -16.797 1 95.56 87 PRO B CA 1
ATOM 4849 C C . PRO B 1 87 ? 25.609 0.409 -18.203 1 95.56 87 PRO B C 1
ATOM 4851 O O . PRO B 1 87 ? 25.906 1.596 -18.375 1 95.56 87 PRO B O 1
ATOM 4854 N N . LEU B 1 88 ? 25.531 -0.423 -19.141 1 96.5 88 LEU B N 1
ATOM 4855 C CA . LEU B 1 88 ? 25.75 0.001 -20.516 1 96.5 88 LEU B CA 1
ATOM 4856 C C . LEU B 1 88 ? 24.531 0.75 -21.047 1 96.5 88 LEU B C 1
ATOM 4858 O O . LEU B 1 88 ? 24.625 1.483 -22.031 1 96.5 88 LEU B O 1
ATOM 4862 N N . TYR B 1 89 ? 23.469 0.578 -20.359 1 94.38 89 TYR B N 1
ATOM 4863 C CA . TYR B 1 89 ? 22.234 1.084 -20.953 1 94.38 89 TYR B CA 1
ATOM 4864 C C . TYR B 1 89 ? 21.578 2.119 -20.047 1 94.38 89 TYR B C 1
ATOM 4866 O O . TYR B 1 89 ? 20.797 2.959 -20.5 1 94.38 89 TYR B O 1
ATOM 4874 N N . ILE B 1 90 ? 21.828 2.025 -18.797 1 94.38 90 ILE B N 1
ATOM 4875 C CA . ILE B 1 90 ? 21.219 2.979 -17.875 1 94.38 90 ILE B CA 1
ATOM 4876 C C . ILE B 1 90 ? 22.281 3.543 -16.938 1 94.38 90 ILE B C 1
ATOM 4878 O O . ILE B 1 90 ? 23.359 2.957 -16.781 1 94.38 90 ILE B O 1
ATOM 4882 N N . ASP B 1 91 ? 22 4.723 -16.328 1 96.5 91 ASP B N 1
ATOM 4883 C CA . ASP B 1 91 ? 22.938 5.461 -15.492 1 96.5 91 ASP B CA 1
ATOM 4884 C C . ASP B 1 91 ? 23.406 4.613 -14.305 1 96.5 91 ASP B C 1
ATOM 4886 O O . ASP B 1 91 ? 22.594 4.227 -13.461 1 96.5 91 ASP B O 1
ATOM 4890 N N . LYS B 1 92 ? 24.625 4.363 -14.18 1 95.94 92 LYS B N 1
ATOM 4891 C CA . LYS B 1 92 ? 25.188 3.475 -13.172 1 95.94 92 LYS B CA 1
ATOM 4892 C C . LYS B 1 92 ? 25.141 4.121 -11.789 1 95.94 92 LYS B C 1
ATOM 4894 O O . LYS B 1 92 ? 25.109 3.424 -10.773 1 95.94 92 LYS B O 1
ATOM 4899 N N . GLU B 1 93 ? 25.172 5.367 -11.727 1 96.88 93 GLU B N 1
ATOM 4900 C CA . GLU B 1 93 ? 25.094 6.051 -10.438 1 96.88 93 GLU B CA 1
ATOM 4901 C C . GLU B 1 93 ? 23.688 5.984 -9.859 1 96.88 93 GLU B C 1
ATOM 4903 O O . GLU B 1 93 ? 23.516 5.852 -8.641 1 96.88 93 GLU B O 1
ATOM 4908 N N . LEU B 1 94 ? 22.672 6.066 -10.688 1 98 94 LEU B N 1
ATOM 4909 C CA . LEU B 1 94 ? 21.281 6.027 -10.266 1 98 94 LEU B CA 1
ATOM 4910 C C . LEU B 1 94 ? 20.812 4.59 -10.055 1 98 94 LEU B C 1
ATOM 4912 O O . LEU B 1 94 ? 19.906 4.336 -9.25 1 98 94 LEU B O 1
ATOM 4916 N N . TYR B 1 95 ? 21.469 3.682 -10.82 1 98.38 95 TYR B N 1
ATOM 4917 C CA . TYR B 1 95 ? 20.969 2.309 -10.797 1 98.38 95 TYR B CA 1
ATOM 4918 C C . TYR B 1 95 ? 22.125 1.317 -10.68 1 98.38 95 TYR B C 1
ATOM 4920 O O . TYR B 1 95 ? 22.297 0.462 -11.547 1 98.38 95 TYR B O 1
ATOM 4928 N N . PRO B 1 96 ? 22.844 1.341 -9.594 1 98.38 96 PRO B N 1
ATOM 4929 C CA . PRO B 1 96 ? 23.938 0.396 -9.414 1 98.38 96 PRO B CA 1
ATOM 4930 C C . PRO B 1 96 ? 23.469 -1.041 -9.219 1 98.38 96 PRO B C 1
ATOM 4932 O O . PRO B 1 96 ? 22.422 -1.269 -8.609 1 98.38 96 PRO B O 1
ATOM 4935 N N . VAL B 1 97 ? 24.219 -1.946 -9.719 1 98.44 97 VAL B N 1
ATOM 4936 C CA . VAL B 1 97 ? 24 -3.373 -9.508 1 98.44 97 VAL B CA 1
ATOM 4937 C C . VAL B 1 97 ? 25.016 -3.912 -8.508 1 98.44 97 VAL B C 1
ATOM 4939 O O . VAL B 1 97 ? 26.234 -3.797 -8.719 1 98.44 97 VAL B O 1
ATOM 4942 N N . ILE B 1 98 ? 24.516 -4.438 -7.426 1 97.88 98 ILE B N 1
ATOM 4943 C CA . ILE B 1 98 ? 25.391 -4.977 -6.383 1 97.88 98 ILE B CA 1
ATOM 4944 C C . ILE B 1 98 ? 25.297 -6.5 -6.371 1 97.88 98 ILE B C 1
ATOM 4946 O O . ILE B 1 98 ? 24.266 -7.062 -6.027 1 97.88 98 ILE B O 1
ATOM 4950 N N . THR B 1 99 ? 26.344 -7.137 -6.742 1 97.06 99 THR B N 1
ATOM 4951 C CA . THR B 1 99 ? 26.406 -8.594 -6.688 1 97.06 99 THR B CA 1
ATOM 4952 C C . THR B 1 99 ? 27.016 -9.062 -5.371 1 97.06 99 THR B C 1
ATOM 4954 O O . THR B 1 99 ? 27.688 -8.297 -4.688 1 97.06 99 THR B O 1
ATOM 4957 N N . GLY B 1 100 ? 26.734 -10.227 -4.949 1 95.06 100 GLY B N 1
ATOM 4958 C CA . GLY B 1 100 ? 27.172 -10.805 -3.689 1 95.06 100 GLY B CA 1
ATOM 4959 C C . GLY B 1 100 ? 26.109 -11.641 -3.01 1 95.06 100 GLY B C 1
ATOM 4960 O O . GLY B 1 100 ? 25.016 -11.812 -3.547 1 95.06 100 GLY B O 1
ATOM 4961 N N . GLY B 1 101 ? 26.5 -12.156 -1.851 1 95.5 101 GLY B N 1
ATOM 4962 C CA . GLY B 1 101 ? 25.594 -13.062 -1.154 1 95.5 101 GLY B CA 1
ATOM 4963 C C . GLY B 1 101 ? 24.953 -12.438 0.07 1 95.5 101 GLY B C 1
ATOM 4964 O O . GLY B 1 101 ? 24.484 -11.297 0.021 1 95.5 101 GLY B O 1
ATOM 4965 N N . VAL B 1 102 ? 24.828 -13.219 1.062 1 95.88 102 VAL B N 1
ATOM 4966 C CA . VAL B 1 102 ? 24.109 -12.891 2.287 1 95.88 102 VAL B CA 1
ATOM 4967 C C . VAL B 1 102 ? 24.781 -11.695 2.969 1 95.88 102 VAL B C 1
ATOM 4969 O O . VAL B 1 102 ? 24.094 -10.781 3.439 1 95.88 102 VAL B O 1
ATOM 4972 N N . ALA B 1 103 ? 26.047 -11.641 2.941 1 97.25 103 ALA B N 1
ATOM 4973 C CA . ALA B 1 103 ? 26.781 -10.562 3.615 1 97.25 103 ALA B CA 1
ATOM 4974 C C . ALA B 1 103 ? 26.469 -9.211 2.977 1 97.25 103 ALA B C 1
ATOM 4976 O O . ALA B 1 103 ? 26.203 -8.234 3.676 1 97.25 103 ALA B O 1
ATOM 4977 N N . GLU B 1 104 ? 26.562 -9.117 1.678 1 97.38 104 GLU B N 1
ATOM 4978 C CA . GLU B 1 104 ? 26.25 -7.887 0.95 1 97.38 104 GLU B CA 1
ATOM 4979 C C . GLU B 1 104 ? 24.797 -7.469 1.165 1 97.38 104 GLU B C 1
ATOM 4981 O O . GLU B 1 104 ? 24.516 -6.281 1.326 1 97.38 104 GLU B O 1
ATOM 4986 N N . THR B 1 105 ? 23.891 -8.414 1.16 1 97.62 105 THR B N 1
ATOM 4987 C CA . THR B 1 105 ? 22.484 -8.133 1.373 1 97.62 105 THR B CA 1
ATOM 4988 C C . THR B 1 105 ? 22.25 -7.547 2.762 1 97.62 105 THR B C 1
ATOM 4990 O O . THR B 1 105 ? 21.484 -6.59 2.918 1 97.62 105 THR B O 1
ATOM 4993 N N . GLN B 1 106 ? 22.906 -8.102 3.742 1 97.62 106 GLN B N 1
ATOM 4994 C CA . GLN B 1 106 ? 22.781 -7.605 5.109 1 97.62 106 GLN B CA 1
ATOM 4995 C C . GLN B 1 106 ? 23.281 -6.168 5.219 1 97.62 106 GLN B C 1
ATOM 4997 O O . GLN B 1 106 ? 22.672 -5.352 5.918 1 97.62 106 GLN B O 1
ATOM 5002 N N . GLU B 1 107 ? 24.391 -5.875 4.578 1 98.06 107 GLU B N 1
ATOM 5003 C CA . GLU B 1 107 ? 24.906 -4.508 4.586 1 98.06 107 GLU B CA 1
ATOM 5004 C C . GLU B 1 107 ? 23.922 -3.543 3.936 1 98.06 107 GLU B C 1
ATOM 5006 O O . GLU B 1 107 ? 23.719 -2.426 4.418 1 98.06 107 GLU B O 1
ATOM 5011 N N . LEU B 1 108 ? 23.344 -3.971 2.842 1 98.5 108 LEU B N 1
ATOM 5012 C CA . LEU B 1 108 ? 22.344 -3.15 2.176 1 98.5 108 LEU B CA 1
ATOM 5013 C C . LEU B 1 108 ? 21.156 -2.881 3.098 1 98.5 108 LEU B C 1
ATOM 5015 O O . LEU B 1 108 ? 20.641 -1.758 3.156 1 98.5 108 LEU B O 1
ATOM 5019 N N . LEU B 1 109 ? 20.734 -3.871 3.852 1 98.31 109 LEU B N 1
ATOM 5020 C CA . LEU B 1 109 ? 19.531 -3.771 4.688 1 98.31 109 LEU B CA 1
ATOM 5021 C C . LEU B 1 109 ? 19.797 -2.889 5.902 1 98.31 109 LEU B C 1
ATOM 5023 O O . LEU B 1 109 ? 18.859 -2.469 6.582 1 98.31 109 LEU B O 1
ATOM 5027 N N . ARG B 1 110 ? 21.016 -2.602 6.18 1 97.81 110 ARG B N 1
ATOM 5028 C CA . ARG B 1 110 ? 21.359 -1.676 7.25 1 97.81 110 ARG B CA 1
ATOM 5029 C C . ARG B 1 110 ? 21.219 -0.228 6.797 1 97.81 110 ARG B C 1
ATOM 5031 O O . ARG B 1 110 ? 21.141 0.684 7.621 1 97.81 110 ARG B O 1
ATOM 5038 N N . GLN B 1 111 ? 21.203 -0.078 5.492 1 98 111 GLN B N 1
ATOM 5039 C CA . GLN B 1 111 ? 21.109 1.271 4.945 1 98 111 GLN B CA 1
ATOM 5040 C C . GLN B 1 111 ? 19.656 1.738 4.887 1 98 111 GLN B C 1
ATOM 5042 O O . GLN B 1 111 ? 18.734 0.92 4.914 1 98 111 GLN B O 1
ATOM 5047 N N . ARG B 1 112 ? 19.531 3.061 4.852 1 97.88 112 ARG B N 1
ATOM 5048 C CA . ARG B 1 112 ? 18.203 3.656 4.711 1 97.88 112 ARG B CA 1
ATOM 5049 C C . ARG B 1 112 ? 17.781 3.709 3.246 1 97.88 112 ARG B C 1
ATOM 5051 O O . ARG B 1 112 ? 18.5 4.258 2.406 1 97.88 112 ARG B O 1
ATOM 5058 N N . PHE B 1 113 ? 16.688 3.09 2.904 1 98.75 113 PHE B N 1
ATOM 5059 C CA . PHE B 1 113 ? 16.016 3.184 1.609 1 98.75 113 PHE B CA 1
ATOM 5060 C C . PHE B 1 113 ? 14.617 3.768 1.758 1 98.75 113 PHE B C 1
ATOM 5062 O O . PHE B 1 113 ? 14.102 3.877 2.871 1 98.75 113 PHE B O 1
ATOM 5069 N N . ASP B 1 114 ? 14.055 4.191 0.679 1 98.81 114 ASP B N 1
ATOM 5070 C CA . ASP B 1 114 ? 12.703 4.75 0.697 1 98.81 114 ASP B CA 1
ATOM 5071 C C . ASP B 1 114 ? 11.664 3.68 0.368 1 98.81 114 ASP B C 1
ATOM 5073 O O . ASP B 1 114 ? 10.469 3.881 0.59 1 98.81 114 ASP B O 1
ATOM 5077 N N . HIS B 1 115 ? 12.102 2.566 -0.144 1 98.94 115 HIS B N 1
ATOM 5078 C CA . HIS B 1 115 ? 11.297 1.38 -0.388 1 98.94 115 HIS B CA 1
ATOM 5079 C C . HIS B 1 115 ? 12.164 0.157 -0.645 1 98.94 115 HIS B C 1
ATOM 5081 O O . HIS B 1 115 ? 13.242 0.271 -1.239 1 98.94 115 HIS B O 1
ATOM 5087 N N . ILE B 1 116 ? 11.727 -0.997 -0.18 1 98.94 116 ILE B N 1
ATOM 5088 C CA . ILE B 1 116 ? 12.422 -2.244 -0.488 1 98.94 116 ILE B CA 1
ATOM 5089 C C . ILE B 1 116 ? 11.469 -3.193 -1.214 1 98.94 116 ILE B C 1
ATOM 5091 O O . ILE B 1 116 ? 10.367 -3.469 -0.732 1 98.94 116 ILE B O 1
ATOM 5095 N N . PHE B 1 117 ? 11.859 -3.613 -2.361 1 98.94 117 PHE B N 1
ATOM 5096 C CA . PHE B 1 117 ? 11.148 -4.613 -3.148 1 98.94 117 PHE B CA 1
ATOM 5097 C C . PHE B 1 117 ? 11.883 -5.945 -3.127 1 98.94 117 PHE B C 1
ATOM 5099 O O . PHE B 1 117 ? 13.031 -6.031 -3.57 1 98.94 117 PHE B O 1
ATOM 5106 N N . TYR B 1 118 ? 11.172 -6.953 -2.68 1 98.88 118 TYR B N 1
ATOM 5107 C CA . TYR B 1 118 ? 11.812 -8.258 -2.525 1 98.88 118 TYR B CA 1
ATOM 5108 C C . TYR B 1 118 ? 10.969 -9.359 -3.154 1 98.88 118 TYR B C 1
ATOM 5110 O O . TYR B 1 118 ? 9.758 -9.422 -2.938 1 98.88 118 TYR B O 1
ATOM 5118 N N . THR B 1 119 ? 11.594 -10.156 -3.92 1 98.62 119 THR B N 1
ATOM 5119 C CA . THR B 1 119 ? 11.023 -11.406 -4.406 1 98.62 119 THR B CA 1
ATOM 5120 C C . THR B 1 119 ? 11.789 -12.602 -3.859 1 98.62 119 THR B C 1
ATOM 5122 O O . THR B 1 119 ? 13.008 -12.703 -4.047 1 98.62 119 THR B O 1
ATOM 5125 N N . GLY B 1 120 ? 11.117 -13.469 -3.141 1 97.75 120 GLY B N 1
ATOM 5126 C CA . GLY B 1 120 ? 11.758 -14.641 -2.568 1 97.75 120 GLY B CA 1
ATOM 5127 C C . GLY B 1 120 ? 10.867 -15.398 -1.611 1 97.75 120 GLY B C 1
ATOM 5128 O O . GLY B 1 120 ? 9.656 -15.508 -1.831 1 97.75 120 GLY B O 1
ATOM 5129 N N . ASN B 1 121 ? 11.492 -16 -0.574 1 96.69 121 ASN B N 1
ATOM 5130 C CA . ASN B 1 121 ? 10.695 -16.828 0.335 1 96.69 121 ASN B CA 1
ATOM 5131 C C . ASN B 1 121 ? 10.258 -16.031 1.564 1 96.69 121 ASN B C 1
ATOM 5133 O O . ASN B 1 121 ? 10.789 -14.953 1.834 1 96.69 121 ASN B O 1
ATOM 5137 N N . SER B 1 122 ? 9.344 -16.609 2.318 1 97.38 122 SER B N 1
ATOM 5138 C CA . SER B 1 122 ? 8.711 -15.93 3.443 1 97.38 122 SER B CA 1
ATOM 5139 C C . SER B 1 122 ? 9.695 -15.727 4.594 1 97.38 122 SER B C 1
ATOM 5141 O O . SER B 1 122 ? 9.633 -14.711 5.293 1 97.38 122 SER B O 1
ATOM 5143 N N . MET B 1 123 ? 10.555 -16.625 4.773 1 96.62 123 MET B N 1
ATOM 5144 C CA . MET B 1 123 ? 11.508 -16.531 5.871 1 96.62 123 MET B CA 1
ATOM 5145 C C . MET B 1 123 ? 12.375 -15.281 5.723 1 96.62 123 MET B C 1
ATOM 5147 O O . MET B 1 123 ? 12.492 -14.484 6.656 1 96.62 123 MET B O 1
ATOM 5151 N N . VAL B 1 124 ? 12.945 -15.141 4.555 1 97.75 124 VAL B N 1
ATOM 5152 C CA . VAL B 1 124 ? 13.781 -13.977 4.293 1 97.75 124 VAL B CA 1
ATOM 5153 C C . VAL B 1 124 ? 12.914 -12.719 4.258 1 97.75 124 VAL B C 1
ATOM 5155 O O . VAL B 1 124 ? 13.352 -11.648 4.688 1 97.75 124 VAL B O 1
ATOM 5158 N N . GLY B 1 125 ? 11.672 -12.852 3.756 1 98.5 125 GLY B N 1
ATOM 5159 C CA . GLY B 1 125 ? 10.734 -11.734 3.791 1 98.5 125 GLY B CA 1
ATOM 5160 C C . GLY B 1 125 ? 10.555 -11.148 5.18 1 98.5 125 GLY B C 1
ATOM 5161 O O . GLY B 1 125 ? 10.516 -9.93 5.34 1 98.5 125 GLY B O 1
ATOM 5162 N N . LYS B 1 126 ? 10.484 -11.992 6.199 1 98.56 126 LYS B N 1
ATOM 5163 C CA . LYS B 1 126 ? 10.352 -11.555 7.586 1 98.56 126 LYS B CA 1
ATOM 5164 C C . LYS B 1 126 ? 11.578 -10.773 8.039 1 98.56 126 LYS B C 1
ATOM 5166 O O . LYS B 1 126 ? 11.445 -9.727 8.688 1 98.56 126 LYS B O 1
ATOM 5171 N N . LEU B 1 127 ? 12.703 -11.219 7.648 1 98.44 127 LEU B N 1
ATOM 5172 C CA . LEU B 1 127 ? 13.953 -10.562 8.016 1 98.44 127 LEU B CA 1
ATOM 5173 C C . LEU B 1 127 ? 14.047 -9.18 7.371 1 98.44 127 LEU B C 1
ATOM 5175 O O . LEU B 1 127 ? 14.477 -8.219 8.008 1 98.44 127 LEU B O 1
ATOM 5179 N N . ILE B 1 128 ? 13.695 -9.133 6.145 1 98.75 128 ILE B N 1
ATOM 5180 C CA . ILE B 1 128 ? 13.742 -7.875 5.406 1 98.75 128 ILE B CA 1
ATOM 5181 C C . ILE B 1 128 ? 12.773 -6.875 6.027 1 98.75 128 ILE B C 1
ATOM 5183 O O . ILE B 1 128 ? 13.125 -5.707 6.23 1 98.75 128 ILE B O 1
ATOM 5187 N N . MET B 1 129 ? 11.562 -7.328 6.289 1 98.75 129 MET B N 1
ATOM 5188 C CA . MET B 1 129 ? 10.57 -6.457 6.902 1 98.75 129 MET B CA 1
ATOM 5189 C C . MET B 1 129 ? 11.039 -5.961 8.266 1 98.75 129 MET B C 1
ATOM 5191 O O . MET B 1 129 ? 10.844 -4.797 8.609 1 98.75 129 MET B O 1
ATOM 5195 N N . GLU B 1 130 ? 11.648 -6.793 9.008 1 98.62 130 GLU B N 1
ATOM 5196 C CA . GLU B 1 130 ? 12.203 -6.414 10.305 1 98.62 130 GLU B CA 1
ATOM 5197 C C . GLU B 1 130 ? 13.289 -5.352 10.148 1 98.62 130 GLU B C 1
ATOM 5199 O O . GLU B 1 130 ? 13.305 -4.359 10.875 1 98.62 130 GLU B O 1
ATOM 5204 N N . ALA B 1 131 ? 14.188 -5.578 9.227 1 98.69 131 ALA B N 1
ATOM 5205 C CA . ALA B 1 131 ? 15.266 -4.617 8.977 1 98.69 131 ALA B CA 1
ATOM 5206 C C . ALA B 1 131 ? 14.703 -3.279 8.5 1 98.69 131 ALA B C 1
ATOM 5208 O O . ALA B 1 131 ? 15.219 -2.219 8.867 1 98.69 131 ALA B O 1
ATOM 5209 N N . ALA B 1 132 ? 13.688 -3.34 7.699 1 98.81 132 ALA B N 1
ATOM 5210 C CA . ALA B 1 132 ? 13.07 -2.146 7.133 1 98.81 132 ALA B CA 1
ATOM 5211 C C . ALA B 1 132 ? 12.469 -1.267 8.227 1 98.81 132 ALA B C 1
ATOM 5213 O O . ALA B 1 132 ? 12.398 -0.044 8.078 1 98.81 132 ALA B O 1
ATOM 5214 N N . ALA B 1 133 ? 12.047 -1.872 9.312 1 98.62 133 ALA B N 1
ATOM 5215 C CA . ALA B 1 133 ? 11.375 -1.171 10.406 1 98.62 133 ALA B CA 1
ATOM 5216 C C . ALA B 1 133 ? 12.289 -0.114 11.023 1 98.62 133 ALA B C 1
ATOM 5218 O O . ALA B 1 133 ? 11.82 0.931 11.477 1 98.62 133 ALA B O 1
ATOM 5219 N N . LYS B 1 134 ? 13.578 -0.336 10.961 1 98 134 LYS B N 1
ATOM 5220 C CA . LYS B 1 134 ? 14.539 0.569 11.586 1 98 134 LYS B CA 1
ATOM 5221 C C . LYS B 1 134 ? 14.453 1.966 10.977 1 98 134 LYS B C 1
ATOM 5223 O O . LYS B 1 134 ? 14.703 2.963 11.664 1 98 134 LYS B O 1
ATOM 5228 N N . HIS B 1 135 ? 14.109 2.027 9.781 1 97.81 135 HIS B N 1
ATOM 5229 C CA . HIS B 1 135 ? 14.07 3.303 9.078 1 97.81 135 HIS B CA 1
ATOM 5230 C C . HIS B 1 135 ? 12.664 3.635 8.602 1 97.81 135 HIS B C 1
ATOM 5232 O O . HIS B 1 135 ? 12.469 4.535 7.785 1 97.81 135 HIS B O 1
ATOM 5238 N N . LEU B 1 136 ? 11.703 2.863 9.078 1 98.38 136 LEU B N 1
ATOM 5239 C CA . LEU B 1 136 ? 10.32 3.029 8.625 1 98.38 136 LEU B CA 1
ATOM 5240 C C . LEU B 1 136 ? 10.234 2.955 7.105 1 98.38 136 LEU B C 1
ATOM 5242 O O . LEU B 1 136 ? 9.578 3.791 6.477 1 98.38 136 LEU B O 1
ATOM 5246 N N . THR B 1 137 ? 10.922 1.998 6.512 1 98.81 137 THR B N 1
ATOM 5247 C CA . THR B 1 137 ? 10.914 1.794 5.07 1 98.81 137 THR B CA 1
ATOM 5248 C C . THR B 1 137 ? 9.797 0.836 4.664 1 98.81 137 THR B C 1
ATOM 5250 O O . THR B 1 137 ? 9.758 -0.305 5.125 1 98.81 137 THR B O 1
ATOM 5253 N N . PRO B 1 138 ? 8.883 1.324 3.82 1 98.81 138 PRO B N 1
ATOM 5254 C CA . PRO B 1 138 ? 7.875 0.385 3.316 1 98.81 138 PRO B CA 1
ATOM 5255 C C . PRO B 1 138 ? 8.477 -0.724 2.459 1 98.81 138 PRO B C 1
ATOM 5257 O O . PRO B 1 138 ? 9.555 -0.548 1.888 1 98.81 138 PRO B O 1
ATOM 5260 N N . VAL B 1 139 ? 7.707 -1.869 2.395 1 98.88 139 VAL B N 1
ATOM 5261 C CA . VAL B 1 139 ? 8.242 -3.012 1.657 1 98.88 139 VAL B CA 1
ATOM 5262 C C . VAL B 1 139 ? 7.172 -3.557 0.711 1 98.88 139 VAL B C 1
ATOM 5264 O O . VAL B 1 139 ? 5.973 -3.436 0.979 1 98.88 139 VAL B O 1
ATOM 5267 N N . THR B 1 140 ? 7.559 -4.023 -0.445 1 98.88 140 THR B N 1
ATOM 5268 C CA . THR B 1 140 ? 6.816 -4.941 -1.302 1 98.88 140 THR B CA 1
ATOM 5269 C C . THR B 1 140 ? 7.461 -6.324 -1.3 1 98.88 140 THR B C 1
ATOM 5271 O O . THR B 1 140 ? 8.625 -6.473 -1.68 1 98.88 140 THR B O 1
ATOM 5274 N N . LEU B 1 141 ? 6.688 -7.258 -0.848 1 98.88 141 LEU B N 1
ATOM 5275 C CA . LEU B 1 141 ? 7.195 -8.617 -0.713 1 98.88 141 LEU B CA 1
ATOM 5276 C C . LEU B 1 141 ? 6.438 -9.578 -1.63 1 98.88 141 LEU B C 1
ATOM 5278 O O . LEU B 1 141 ? 5.246 -9.82 -1.432 1 98.88 141 LEU B O 1
ATOM 5282 N N . GLU B 1 142 ? 7.098 -9.938 -2.695 1 98.44 142 GLU B N 1
ATOM 5283 C CA . GLU B 1 142 ? 6.609 -11.016 -3.543 1 98.44 142 GLU B CA 1
ATOM 5284 C C . GLU B 1 142 ? 7.18 -12.367 -3.107 1 98.44 142 GLU B C 1
ATOM 5286 O O . GLU B 1 142 ? 8.352 -12.664 -3.367 1 98.44 142 GLU B O 1
ATOM 5291 N N . LEU B 1 143 ? 6.324 -13.109 -2.537 1 98.19 143 LEU B N 1
ATOM 5292 C CA . LEU B 1 143 ? 6.832 -14.336 -1.927 1 98.19 143 LEU B CA 1
ATOM 5293 C C . LEU B 1 143 ? 6.27 -15.562 -2.633 1 98.19 143 LEU B C 1
ATOM 5295 O O . LEU B 1 143 ? 6.332 -15.664 -3.859 1 98.19 143 LEU B O 1
ATOM 5299 N N . GLY B 1 144 ? 5.848 -16.562 -2.051 1 94.94 144 GLY B N 1
ATOM 5300 C CA . GLY B 1 144 ? 5.328 -17.766 -2.68 1 94.94 144 GLY B CA 1
ATOM 5301 C C . GLY B 1 144 ? 4.176 -18.391 -1.912 1 94.94 144 GLY B C 1
ATOM 5302 O O . GLY B 1 144 ? 3.309 -17.672 -1.398 1 94.94 144 GLY B O 1
ATOM 5303 N N . GLY B 1 145 ? 4.121 -19.562 -1.918 1 93.44 145 GLY B N 1
ATOM 5304 C CA . GLY B 1 145 ? 3.098 -20.344 -1.249 1 93.44 145 GLY B CA 1
ATOM 5305 C C . GLY B 1 145 ? 2.762 -21.641 -1.979 1 93.44 145 GLY B C 1
ATOM 5306 O O . GLY B 1 145 ? 3.285 -21.891 -3.064 1 93.44 145 GLY B O 1
ATOM 5307 N N . LYS B 1 146 ? 2.014 -22.469 -1.301 1 98 146 LYS B N 1
ATOM 5308 C CA . LYS B 1 146 ? 1.594 -23.75 -1.886 1 98 146 LYS B CA 1
ATOM 5309 C C . LYS B 1 146 ? 0.323 -23.578 -2.713 1 98 146 LYS B C 1
ATOM 5311 O O . LYS B 1 146 ? -0.782 -23.812 -2.215 1 98 146 LYS B O 1
ATOM 5316 N N . SER B 1 147 ? 0.477 -23.203 -3.951 1 98.81 147 SER B N 1
ATOM 5317 C CA . SER B 1 147 ? -0.627 -22.875 -4.848 1 98.81 147 SER B CA 1
ATOM 5318 C C . SER B 1 147 ? -1.472 -24.109 -5.16 1 98.81 147 SER B C 1
ATOM 5320 O O . SER B 1 147 ? -0.999 -25.047 -5.812 1 98.81 147 SER B O 1
ATOM 5322 N N . PRO B 1 148 ? -2.707 -24.125 -4.789 1 98.94 148 PRO B N 1
ATOM 5323 C CA . PRO B 1 148 ? -3.572 -25.266 -5.07 1 98.94 148 PRO B CA 1
ATOM 5324 C C . PRO B 1 148 ? -4.105 -25.281 -6.5 1 98.94 148 PRO B C 1
ATOM 5326 O O . PRO B 1 148 ? -4.27 -24.219 -7.102 1 98.94 148 PRO B O 1
ATOM 5329 N N . CYS B 1 149 ? -4.371 -26.469 -6.969 1 98.94 149 CYS B N 1
ATOM 5330 C CA . CYS B 1 149 ? -5.039 -26.672 -8.25 1 98.94 149 CYS B CA 1
ATOM 5331 C C . CYS B 1 149 ? -6.184 -27.672 -8.117 1 98.94 149 CYS B C 1
ATOM 5333 O O . CYS B 1 149 ? -5.953 -28.875 -7.934 1 98.94 149 CYS B O 1
ATOM 5335 N N . TYR B 1 150 ? -7.387 -27.172 -8.234 1 98.94 150 TYR B N 1
ATOM 5336 C CA . TYR B 1 150 ? -8.562 -28.031 -8.148 1 98.94 150 TYR B CA 1
ATOM 5337 C C . TYR B 1 150 ? -9.055 -28.422 -9.531 1 98.94 150 TYR B C 1
ATOM 5339 O O . TYR B 1 150 ? -9.297 -27.562 -10.383 1 98.94 150 TYR B O 1
ATOM 5347 N N . ILE B 1 151 ? -9.164 -29.703 -9.742 1 98.81 151 ILE B N 1
ATOM 5348 C CA . ILE B 1 151 ? -9.711 -30.219 -10.992 1 98.81 151 ILE B CA 1
ATOM 5349 C C . ILE B 1 151 ? -11.086 -30.828 -10.734 1 98.81 151 ILE B C 1
ATOM 5351 O O . ILE B 1 151 ? -11.188 -31.891 -10.109 1 98.81 151 ILE B O 1
ATOM 5355 N N . ASP B 1 152 ? -12.008 -30.141 -11.297 1 98 152 ASP B N 1
ATOM 5356 C CA . ASP B 1 152 ? -13.391 -30.609 -11.203 1 98 152 ASP B CA 1
ATOM 5357 C C . ASP B 1 152 ? -13.594 -31.891 -11.984 1 98 152 ASP B C 1
ATOM 5359 O O . ASP B 1 152 ? -13.094 -32.031 -13.102 1 98 152 ASP B O 1
ATOM 5363 N N . LYS B 1 153 ? -14.398 -32.844 -11.469 1 95.56 153 LYS B N 1
ATOM 5364 C CA . LYS B 1 153 ? -14.562 -34.156 -12.094 1 95.56 153 LYS B CA 1
ATOM 5365 C C . LYS B 1 153 ? -15.359 -34.062 -13.391 1 95.56 153 LYS B C 1
ATOM 5367 O O . LYS B 1 153 ? -15.258 -34.938 -14.266 1 95.56 153 LYS B O 1
ATOM 5372 N N . ASN B 1 154 ? -16.109 -32.969 -13.508 1 91.12 154 ASN B N 1
ATOM 5373 C CA . ASN B 1 154 ? -16.953 -32.844 -14.68 1 91.12 154 ASN B CA 1
ATOM 5374 C C . ASN B 1 154 ? -16.312 -31.938 -15.734 1 91.12 154 ASN B C 1
ATOM 5376 O O . ASN B 1 154 ? -17 -31.453 -16.641 1 91.12 154 ASN B O 1
ATOM 5380 N N . CYS B 1 155 ? -15.039 -31.766 -15.672 1 93.94 155 CYS B N 1
ATOM 5381 C CA . CYS B 1 155 ? -14.414 -30.922 -16.688 1 93.94 155 CYS B CA 1
ATOM 5382 C C . CYS B 1 155 ? -13.641 -31.766 -17.688 1 93.94 155 CYS B C 1
ATOM 5384 O O . CYS B 1 155 ? -13.672 -33 -17.641 1 93.94 155 CYS B O 1
ATOM 5386 N N . ASP B 1 156 ? -13.156 -31.109 -18.781 1 95.88 156 ASP B N 1
ATOM 5387 C CA . ASP B 1 156 ? -12.273 -31.781 -19.734 1 95.88 156 ASP B CA 1
ATOM 5388 C C . ASP B 1 156 ? -10.914 -32.062 -19.094 1 95.88 156 ASP B C 1
ATOM 5390 O O . ASP B 1 156 ? -10.008 -31.234 -19.125 1 95.88 156 ASP B O 1
ATOM 5394 N N . ILE B 1 157 ? -10.781 -33.25 -18.641 1 97.44 157 ILE B N 1
ATOM 5395 C CA . ILE B 1 157 ? -9.625 -33.625 -17.844 1 97.44 157 ILE B CA 1
ATOM 5396 C C . ILE B 1 157 ? -8.367 -33.594 -18.703 1 97.44 157 ILE B C 1
ATOM 5398 O O . ILE B 1 157 ? -7.285 -33.25 -18.234 1 97.44 157 ILE B O 1
ATOM 5402 N N . SER B 1 158 ? -8.508 -33.969 -19.938 1 96.81 158 SER B N 1
ATOM 5403 C CA . SER B 1 158 ? -7.359 -33.969 -20.844 1 96.81 158 SER B CA 1
ATOM 5404 C C . SER B 1 158 ? -6.766 -32.562 -20.984 1 96.81 158 SER B C 1
ATOM 5406 O O . SER B 1 158 ? -5.559 -32.375 -20.812 1 96.81 158 SER B O 1
ATOM 5408 N N . ILE B 1 159 ? -7.578 -31.609 -21.25 1 97.12 159 ILE B N 1
ATOM 5409 C CA . ILE B 1 159 ? -7.129 -30.234 -21.406 1 97.12 159 ILE B CA 1
ATOM 5410 C C . ILE B 1 159 ? -6.598 -29.703 -20.078 1 97.12 159 ILE B C 1
ATOM 5412 O O . ILE B 1 159 ? -5.539 -29.062 -20.031 1 97.12 159 ILE B O 1
ATOM 5416 N N . ALA B 1 160 ? -7.344 -29.938 -19.031 1 98.12 160 ALA B N 1
ATOM 5417 C CA . ALA B 1 160 ? -6.93 -29.484 -17.703 1 98.12 160 ALA B CA 1
ATOM 5418 C C . ALA B 1 160 ? -5.531 -30 -17.359 1 98.12 160 ALA B C 1
ATOM 5420 O O . ALA B 1 160 ? -4.668 -29.219 -16.953 1 98.12 160 ALA B O 1
ATOM 5421 N N . CYS B 1 161 ? -5.305 -31.25 -17.609 1 98.44 161 CYS B N 1
ATOM 5422 C CA . CYS B 1 161 ? -4.039 -31.875 -17.219 1 98.44 161 CYS B CA 1
ATOM 5423 C C . CYS B 1 161 ? -2.898 -31.359 -18.094 1 98.44 161 CYS B C 1
ATOM 5425 O O . CYS B 1 161 ? -1.769 -31.219 -17.625 1 98.44 161 CYS B O 1
ATOM 5427 N N . ARG B 1 162 ? -3.186 -31.188 -19.375 1 97.94 162 ARG B N 1
ATOM 5428 C CA . ARG B 1 162 ? -2.164 -30.625 -20.25 1 97.94 162 ARG B CA 1
ATOM 5429 C C . ARG B 1 162 ? -1.713 -29.25 -19.766 1 97.94 162 ARG B C 1
ATOM 5431 O O . ARG B 1 162 ? -0.514 -28.969 -19.688 1 97.94 162 ARG B O 1
ATOM 5438 N N . ARG B 1 163 ? -2.621 -28.391 -19.406 1 98.44 163 ARG B N 1
ATOM 5439 C CA . ARG B 1 163 ? -2.33 -27.031 -18.953 1 98.44 163 ARG B CA 1
ATOM 5440 C C . ARG B 1 163 ? -1.646 -27.062 -17.594 1 98.44 163 ARG B C 1
ATOM 5442 O O . ARG B 1 163 ? -0.717 -26.281 -17.344 1 98.44 163 ARG B O 1
ATOM 5449 N N . VAL B 1 164 ? -2.072 -27.953 -16.703 1 98.81 164 VAL B N 1
ATOM 5450 C CA . VAL B 1 164 ? -1.45 -28.109 -15.398 1 98.81 164 VAL B CA 1
ATOM 5451 C C . VAL B 1 164 ? -0.017 -28.609 -15.562 1 98.81 164 VAL B C 1
ATOM 5453 O O . VAL B 1 164 ? 0.893 -28.141 -14.875 1 98.81 164 VAL B O 1
ATOM 5456 N N . THR B 1 165 ? 0.156 -29.562 -16.484 1 98.81 165 THR B N 1
ATOM 5457 C CA . THR B 1 165 ? 1.484 -30.109 -16.75 1 98.81 165 THR B CA 1
ATOM 5458 C C . THR B 1 165 ? 2.441 -29 -17.188 1 98.81 165 THR B C 1
ATOM 5460 O O . THR B 1 165 ? 3.557 -28.891 -16.672 1 98.81 165 THR B O 1
ATOM 5463 N N . TRP B 1 166 ? 1.996 -28.219 -18.094 1 98.31 166 TRP B N 1
ATOM 5464 C CA . TRP B 1 166 ? 2.799 -27.078 -18.531 1 98.31 166 TRP B CA 1
ATOM 5465 C C . TRP B 1 166 ? 3.111 -26.141 -17.375 1 98.31 166 TRP B C 1
ATOM 5467 O O . TRP B 1 166 ? 4.266 -25.766 -17.172 1 98.31 166 TRP B O 1
ATOM 5477 N N . GLY B 1 167 ? 2.117 -25.828 -16.594 1 98.5 167 GLY B N 1
ATOM 5478 C CA . GLY B 1 167 ? 2.287 -24.922 -15.469 1 98.5 167 GLY B CA 1
ATOM 5479 C C . GLY B 1 167 ? 3.248 -25.453 -14.422 1 98.5 167 GLY B C 1
ATOM 5480 O O . GLY B 1 167 ? 4.035 -24.688 -13.852 1 98.5 167 GLY B O 1
ATOM 5481 N N . LYS B 1 168 ? 3.223 -26.703 -14.164 1 98.81 168 LYS B N 1
ATOM 5482 C CA . LYS B 1 168 ? 4.012 -27.297 -13.094 1 98.81 168 LYS B CA 1
ATOM 5483 C C . LYS B 1 168 ? 5.469 -27.469 -13.508 1 98.81 168 LYS B C 1
ATOM 5485 O O . LYS B 1 168 ? 6.383 -27.203 -12.719 1 98.81 168 LYS B O 1
ATOM 5490 N N . TYR B 1 169 ? 5.691 -27.875 -14.734 1 98.62 169 TYR B N 1
ATOM 5491 C CA . TYR B 1 169 ? 7.031 -28.359 -15.055 1 98.62 169 TYR B CA 1
ATOM 5492 C C . TYR B 1 169 ? 7.809 -27.312 -15.852 1 98.62 169 TYR B C 1
ATOM 5494 O O . TYR B 1 169 ? 8.992 -27.5 -16.141 1 98.62 169 TYR B O 1
ATOM 5502 N N . THR B 1 170 ? 7.109 -26.172 -16.219 1 97.12 170 THR B N 1
ATOM 5503 C CA . THR B 1 170 ? 7.863 -25.031 -16.719 1 97.12 170 THR B CA 1
ATOM 5504 C C . THR B 1 170 ? 8.953 -24.625 -15.719 1 97.12 170 THR B C 1
ATOM 5506 O O . THR B 1 170 ? 8.711 -24.578 -14.516 1 97.12 170 THR B O 1
ATOM 5509 N N . ASN B 1 171 ? 10.203 -24.422 -16.25 1 97.56 171 ASN B N 1
ATOM 5510 C CA . ASN B 1 171 ? 11.359 -24.078 -15.422 1 97.56 171 ASN B CA 1
ATOM 5511 C C . ASN B 1 171 ? 11.617 -25.125 -14.352 1 97.56 171 ASN B C 1
ATOM 5513 O O . ASN B 1 171 ? 11.969 -24.797 -13.219 1 97.56 171 ASN B O 1
ATOM 5517 N N . CYS B 1 172 ? 11.344 -26.406 -14.758 1 98.25 172 CYS B N 1
ATOM 5518 C CA . CYS B 1 172 ? 11.555 -27.547 -13.875 1 98.25 172 CYS B CA 1
ATOM 5519 C C . CYS B 1 172 ? 10.781 -27.375 -12.57 1 98.25 172 CYS B C 1
ATOM 5521 O O . CYS B 1 172 ? 11.273 -27.75 -11.5 1 98.25 172 CYS B O 1
ATOM 5523 N N . GLY B 1 173 ? 9.695 -26.734 -12.609 1 98.5 173 GLY B N 1
ATOM 5524 C CA . GLY B 1 173 ? 8.82 -26.547 -11.461 1 98.5 173 GLY B CA 1
ATOM 5525 C C . GLY B 1 173 ? 9.312 -25.484 -10.5 1 98.5 173 GLY B C 1
ATOM 5526 O O . GLY B 1 173 ? 8.695 -25.25 -9.453 1 98.5 173 GLY B O 1
ATOM 5527 N N . GLN B 1 174 ? 10.414 -24.812 -10.781 1 98.44 174 GLN B N 1
ATOM 5528 C CA . GLN B 1 174 ? 10.984 -23.781 -9.922 1 98.44 174 GLN B CA 1
ATOM 5529 C C . GLN B 1 174 ? 10.359 -22.422 -10.203 1 98.44 174 GLN B C 1
ATOM 5531 O O . GLN B 1 174 ? 11.055 -21.469 -10.562 1 98.44 174 GLN B O 1
ATOM 5536 N N . THR B 1 175 ? 9.031 -22.375 -10.016 1 98.44 175 THR B N 1
ATOM 5537 C CA . THR B 1 175 ? 8.18 -21.219 -10.266 1 98.44 175 THR B CA 1
ATOM 5538 C C . THR B 1 175 ? 7.246 -20.969 -9.086 1 98.44 175 THR B C 1
ATOM 5540 O O . THR B 1 175 ? 6.504 -21.859 -8.672 1 98.44 175 THR B O 1
ATOM 5543 N N . CYS B 1 176 ? 7.207 -19.797 -8.547 1 97.69 176 CYS B N 1
ATOM 5544 C CA . CYS B 1 176 ? 6.512 -19.484 -7.301 1 97.69 176 CYS B CA 1
ATOM 5545 C C . CYS B 1 176 ? 5.004 -19.641 -7.465 1 97.69 176 CYS B C 1
ATOM 5547 O O . CYS B 1 176 ? 4.293 -19.906 -6.492 1 97.69 176 CYS B O 1
ATOM 5549 N N . ILE B 1 177 ? 4.52 -19.484 -8.742 1 98.38 177 ILE B N 1
ATOM 5550 C CA . ILE B 1 177 ? 3.084 -19.609 -8.953 1 98.38 177 ILE B CA 1
ATOM 5551 C C . ILE B 1 177 ? 2.773 -20.922 -9.672 1 98.38 177 ILE B C 1
ATOM 5553 O O . ILE B 1 177 ? 1.699 -21.078 -10.25 1 98.38 177 ILE B O 1
ATOM 5557 N N . ALA B 1 178 ? 3.633 -21.875 -9.695 1 98.75 178 ALA B N 1
ATOM 5558 C CA . ALA B 1 178 ? 3.328 -23.188 -10.242 1 98.75 178 ALA B CA 1
ATOM 5559 C C . ALA B 1 178 ? 2.227 -23.875 -9.445 1 98.75 178 ALA B C 1
ATOM 5561 O O . ALA B 1 178 ? 2.158 -23.734 -8.219 1 98.75 178 ALA B O 1
ATOM 5562 N N . PRO B 1 179 ? 1.298 -24.594 -10.18 1 98.88 179 PRO B N 1
ATOM 5563 C CA . PRO B 1 179 ? 0.425 -25.438 -9.367 1 98.88 179 PRO B CA 1
ATOM 5564 C C . PRO B 1 179 ? 1.204 -26.406 -8.484 1 98.88 179 PRO B C 1
ATOM 5566 O O . PRO B 1 179 ? 1.819 -27.359 -8.984 1 98.88 179 PRO B O 1
ATOM 5569 N N . ASP B 1 180 ? 1.099 -26.188 -7.234 1 98.81 180 ASP B N 1
ATOM 5570 C CA . ASP B 1 180 ? 1.951 -26.891 -6.277 1 98.81 180 ASP B CA 1
ATOM 5571 C C . ASP B 1 180 ? 1.401 -28.281 -5.973 1 98.81 180 ASP B C 1
ATOM 5573 O O . ASP B 1 180 ? 2.166 -29.203 -5.711 1 98.81 180 ASP B O 1
ATOM 5577 N N . TYR B 1 181 ? 0.092 -28.422 -5.973 1 98.88 181 TYR B N 1
ATOM 5578 C CA . TYR B 1 181 ? -0.571 -29.703 -5.777 1 98.88 181 TYR B CA 1
ATOM 5579 C C . TYR B 1 181 ? -1.95 -29.703 -6.426 1 98.88 181 TYR B C 1
ATOM 5581 O O . TYR B 1 181 ? -2.564 -28.656 -6.602 1 98.88 181 TYR B O 1
ATOM 5589 N N . ILE B 1 182 ? -2.408 -30.922 -6.727 1 98.94 182 ILE B N 1
ATOM 5590 C CA . ILE B 1 182 ? -3.725 -31.109 -7.324 1 98.94 182 ILE B CA 1
ATOM 5591 C C . ILE B 1 182 ? -4.699 -31.641 -6.27 1 98.94 182 ILE B C 1
ATOM 5593 O O . ILE B 1 182 ? -4.355 -32.5 -5.473 1 98.94 182 ILE B O 1
ATOM 5597 N N . LEU B 1 183 ? -5.867 -31.047 -6.238 1 98.94 183 LEU B N 1
ATOM 5598 C CA . LEU B 1 183 ? -7.027 -31.562 -5.523 1 98.94 183 LEU B CA 1
ATOM 5599 C C . LEU B 1 183 ? -8.062 -32.094 -6.496 1 98.94 183 LEU B C 1
ATOM 5601 O O . LEU B 1 183 ? -8.508 -31.406 -7.402 1 98.94 183 LEU B O 1
ATOM 5605 N N . CYS B 1 184 ? -8.445 -33.344 -6.355 1 98.38 184 CYS B N 1
ATOM 5606 C CA . CYS B 1 184 ? -9.492 -33.906 -7.215 1 98.38 184 CYS B CA 1
ATOM 5607 C C . CYS B 1 184 ? -10.203 -35.062 -6.543 1 98.38 184 CYS B C 1
ATOM 5609 O O . CYS B 1 184 ? -9.719 -35.594 -5.535 1 98.38 184 CYS B O 1
ATOM 5611 N N . ASP B 1 185 ? -11.305 -35.406 -7.105 1 98.06 185 ASP B N 1
ATOM 5612 C CA . ASP B 1 185 ? -12.07 -36.562 -6.656 1 98.06 185 ASP B CA 1
ATOM 5613 C C . ASP B 1 185 ? -11.297 -37.844 -6.898 1 98.06 185 ASP B C 1
ATOM 5615 O O . ASP B 1 185 ? -10.672 -38.031 -7.949 1 98.06 185 ASP B O 1
ATOM 5619 N N . PRO B 1 186 ? -11.406 -38.781 -5.906 1 97.44 186 PRO B N 1
ATOM 5620 C CA . PRO B 1 186 ? -10.688 -40.031 -6.094 1 97.44 186 PRO B CA 1
ATOM 5621 C C . PRO B 1 186 ? -11.086 -40.75 -7.383 1 97.44 186 PRO B C 1
ATOM 5623 O O . PRO B 1 186 ? -10.258 -41.469 -7.98 1 97.44 186 PRO B O 1
ATOM 5626 N N . SER B 1 187 ? -12.242 -40.594 -7.859 1 97.56 187 SER B N 1
ATOM 5627 C CA . SER B 1 187 ? -12.758 -41.312 -9.023 1 97.56 187 SER B CA 1
ATOM 5628 C C . SER B 1 187 ? -12.023 -40.906 -10.297 1 97.56 187 SER B C 1
ATOM 5630 O O . SER B 1 187 ? -12.055 -41.625 -11.297 1 97.56 187 SER B O 1
ATOM 5632 N N . ILE B 1 188 ? -11.352 -39.75 -10.266 1 98 188 ILE B N 1
ATOM 5633 C CA . ILE B 1 188 ? -10.727 -39.312 -11.508 1 98 188 ILE B CA 1
ATOM 5634 C C . ILE B 1 188 ? -9.203 -39.312 -11.352 1 98 188 ILE B C 1
ATOM 5636 O O . ILE B 1 188 ? -8.477 -38.938 -12.273 1 98 188 ILE B O 1
ATOM 5640 N N . GLN B 1 189 ? -8.602 -39.656 -10.281 1 98.19 189 GLN B N 1
ATOM 5641 C CA . GLN B 1 189 ? -7.168 -39.531 -10.023 1 98.19 189 GLN B CA 1
ATOM 5642 C C . GLN B 1 189 ? -6.363 -40.312 -11.062 1 98.19 189 GLN B C 1
ATOM 5644 O O . GLN B 1 189 ? -5.383 -39.812 -11.609 1 98.19 189 GLN B O 1
ATOM 5649 N N . ASP B 1 190 ? -6.801 -41.562 -11.344 1 98.5 190 ASP B N 1
ATOM 5650 C CA . ASP B 1 190 ? -6.07 -42.375 -12.312 1 98.5 190 ASP B CA 1
ATOM 5651 C C . ASP B 1 190 ? -6.059 -41.719 -13.688 1 98.5 190 ASP B C 1
ATOM 5653 O O . ASP B 1 190 ? -5.039 -41.75 -14.383 1 98.5 190 ASP B O 1
ATOM 5657 N N . ARG B 1 191 ? -7.195 -41.25 -14.016 1 98.5 191 ARG B N 1
ATOM 5658 C CA . ARG B 1 191 ? -7.289 -40.562 -15.297 1 98.5 191 ARG B CA 1
ATOM 5659 C C . ARG B 1 191 ? -6.391 -39.344 -15.32 1 98.5 191 ARG B C 1
ATOM 5661 O O . ARG B 1 191 ? -5.742 -39.062 -16.328 1 98.5 191 ARG B O 1
ATOM 5668 N N . VAL B 1 192 ? -6.34 -38.531 -14.234 1 98.81 192 VAL B N 1
ATOM 5669 C CA . VAL B 1 192 ? -5.48 -37.375 -14.117 1 98.81 192 VAL B CA 1
ATOM 5670 C C . VAL B 1 192 ? -4.02 -37.781 -14.289 1 98.81 192 VAL B C 1
ATOM 5672 O O . VAL B 1 192 ? -3.279 -37.156 -15.055 1 98.81 192 VAL B O 1
ATOM 5675 N N . ILE B 1 193 ? -3.633 -38.844 -13.656 1 98.88 193 ILE B N 1
ATOM 5676 C CA . ILE B 1 193 ? -2.256 -39.312 -13.719 1 98.88 193 ILE B CA 1
ATOM 5677 C C . ILE B 1 193 ? -1.907 -39.688 -15.156 1 98.88 193 ILE B C 1
ATOM 5679 O O . ILE B 1 193 ? -0.851 -39.312 -15.664 1 98.88 193 ILE B O 1
ATOM 5683 N N . GLU B 1 194 ? -2.807 -40.406 -15.773 1 98.75 194 GLU B N 1
ATOM 5684 C CA . GLU B 1 194 ? -2.572 -40.844 -17.141 1 98.75 194 GLU B CA 1
ATOM 5685 C C . GLU B 1 194 ? -2.432 -39.656 -18.094 1 98.75 194 GLU B C 1
ATOM 5687 O O . GLU B 1 194 ? -1.549 -39.656 -18.953 1 98.75 194 GLU B O 1
ATOM 5692 N N . GLU B 1 195 ? -3.285 -38.719 -17.938 1 98.69 195 GLU B N 1
ATOM 5693 C CA . GLU B 1 195 ? -3.266 -37.562 -18.828 1 98.69 195 GLU B CA 1
ATOM 5694 C C . GLU B 1 195 ? -2.035 -36.688 -18.578 1 98.69 195 GLU B C 1
ATOM 5696 O O . GLU B 1 195 ? -1.471 -36.125 -19.516 1 98.69 195 GLU B O 1
ATOM 5701 N N . VAL B 1 196 ? -1.605 -36.531 -17.375 1 98.81 196 VAL B N 1
ATOM 5702 C CA . VAL B 1 196 ? -0.385 -35.781 -17.062 1 98.81 196 VAL B CA 1
ATOM 5703 C C . VAL B 1 196 ? 0.82 -36.5 -17.656 1 98.81 196 VAL B C 1
ATOM 5705 O O . VAL B 1 196 ? 1.702 -35.875 -18.25 1 98.81 196 VAL B O 1
ATOM 5708 N N . LYS B 1 197 ? 0.835 -37.812 -17.516 1 98.75 197 LYS B N 1
ATOM 5709 C CA . LYS B 1 197 ? 1.911 -38.625 -18.078 1 98.75 197 LYS B CA 1
ATOM 5710 C C . LYS B 1 197 ? 2.018 -38.438 -19.578 1 98.75 197 LYS B C 1
ATOM 5712 O O . LYS B 1 197 ? 3.115 -38.25 -20.109 1 98.75 197 LYS B O 1
ATOM 5717 N N . LYS B 1 198 ? 0.856 -38.5 -20.219 1 98.44 198 LYS B N 1
ATOM 5718 C CA . LYS B 1 198 ? 0.807 -38.281 -21.656 1 98.44 198 LYS B CA 1
ATOM 5719 C C . LYS B 1 198 ? 1.376 -36.906 -22.031 1 98.44 198 LYS B C 1
ATOM 5721 O O . LYS B 1 198 ? 2.143 -36.781 -22.984 1 98.44 198 LYS B O 1
ATOM 5726 N N . SER B 1 199 ? 1.016 -35.906 -21.312 1 98.19 199 SER B N 1
ATOM 5727 C CA . SER B 1 199 ? 1.479 -34.531 -21.562 1 98.19 199 SER B CA 1
ATOM 5728 C C . SER B 1 199 ? 2.98 -34.406 -21.328 1 98.19 199 SER B C 1
ATOM 5730 O O . SER B 1 199 ? 3.68 -33.719 -22.078 1 98.19 199 SER B O 1
ATOM 5732 N N . ILE B 1 200 ? 3.521 -35.031 -20.266 1 98.56 200 ILE B N 1
ATOM 5733 C CA . ILE B 1 200 ? 4.953 -35.031 -19.984 1 98.56 200 ILE B CA 1
ATOM 5734 C C . ILE B 1 200 ? 5.715 -35.594 -21.172 1 98.56 200 ILE B C 1
ATOM 5736 O O . ILE B 1 200 ? 6.711 -35.031 -21.625 1 98.56 200 ILE B O 1
ATOM 5740 N N . LYS B 1 201 ? 5.207 -36.688 -21.672 1 98.06 201 LYS B N 1
ATOM 5741 C CA . LYS B 1 201 ? 5.844 -37.312 -22.812 1 98.06 201 LYS B CA 1
ATOM 5742 C C . LYS B 1 201 ? 5.809 -36.406 -24.031 1 98.06 201 LYS B C 1
ATOM 5744 O O . LYS B 1 201 ? 6.801 -36.281 -24.766 1 98.06 201 LYS B O 1
ATOM 5749 N N . GLU B 1 202 ? 4.656 -35.781 -24.234 1 96.62 202 GLU B N 1
ATOM 5750 C CA . GLU B 1 202 ? 4.496 -34.875 -25.359 1 96.62 202 GLU B CA 1
ATOM 5751 C C . GLU B 1 202 ? 5.457 -33.688 -25.25 1 96.62 202 GLU B C 1
ATOM 5753 O O . GLU B 1 202 ? 6.043 -33.281 -26.25 1 96.62 202 GLU B O 1
ATOM 5758 N N . PHE B 1 203 ? 5.691 -33.188 -24.094 1 97.62 203 PHE B N 1
ATOM 5759 C CA . PHE B 1 203 ? 6.477 -32 -23.875 1 97.62 203 PHE B CA 1
ATOM 5760 C C . PHE B 1 203 ? 7.965 -32.312 -23.844 1 97.62 203 PHE B C 1
ATOM 5762 O O . PHE B 1 203 ? 8.781 -31.578 -24.375 1 97.62 203 PHE B O 1
ATOM 5769 N N . TYR B 1 204 ? 8.32 -33.469 -23.219 1 97.62 204 TYR B N 1
ATOM 5770 C CA . TYR B 1 204 ? 9.719 -33.656 -22.859 1 97.62 204 TYR B CA 1
ATOM 5771 C C . TYR B 1 204 ? 10.211 -35.031 -23.359 1 97.62 204 TYR B C 1
ATOM 5773 O O . TYR B 1 204 ? 11.234 -35.531 -22.891 1 97.62 204 TYR B O 1
ATOM 5781 N N . THR B 1 205 ? 9.453 -35.688 -24.188 1 96 205 THR B N 1
ATOM 5782 C CA . THR B 1 205 ? 9.797 -36.938 -24.812 1 96 205 THR B CA 1
ATOM 5783 C C . THR B 1 205 ? 9.727 -38.094 -23.797 1 96 205 THR B C 1
ATOM 5785 O O . THR B 1 205 ? 9.234 -37.906 -22.688 1 96 205 THR B O 1
ATOM 5788 N N . ASP B 1 206 ? 10.203 -39.188 -24.203 1 95.38 206 ASP B N 1
ATOM 5789 C CA . ASP B 1 206 ? 10.227 -40.375 -23.344 1 95.38 206 ASP B CA 1
ATOM 5790 C C . ASP B 1 206 ? 11.391 -40.312 -22.359 1 95.38 206 ASP B C 1
ATOM 5792 O O . ASP B 1 206 ? 11.406 -41.031 -21.359 1 95.38 206 ASP B O 1
ATOM 5796 N N . ASP B 1 207 ? 12.336 -39.438 -22.672 1 96.62 207 ASP B N 1
ATOM 5797 C CA . ASP B 1 207 ? 13.5 -39.25 -21.812 1 96.62 207 ASP B CA 1
ATOM 5798 C C . ASP B 1 207 ? 13.727 -37.781 -21.531 1 96.62 207 ASP B C 1
ATOM 5800 O O . ASP B 1 207 ? 14.594 -37.125 -22.141 1 96.62 207 ASP B O 1
ATOM 5804 N N . PRO B 1 208 ? 13.078 -37.312 -20.484 1 97.5 208 PRO B N 1
ATOM 5805 C CA . PRO B 1 208 ? 13.188 -35.875 -20.172 1 97.5 208 PRO B CA 1
ATOM 5806 C C . PRO B 1 208 ? 14.617 -35.438 -19.875 1 97.5 208 PRO B C 1
ATOM 5808 O O . PRO B 1 208 ? 14.977 -34.281 -20.094 1 97.5 208 PRO B O 1
ATOM 5811 N N . LYS B 1 209 ? 15.438 -36.312 -19.406 1 97.5 209 LYS B N 1
ATOM 5812 C CA . LYS B 1 209 ? 16.812 -35.969 -19.062 1 97.5 209 LYS B CA 1
ATOM 5813 C C . LYS B 1 209 ? 17.578 -35.438 -20.266 1 97.5 209 LYS B C 1
ATOM 5815 O O . LYS B 1 209 ? 18.422 -34.562 -20.125 1 97.5 209 LYS B O 1
ATOM 5820 N N . THR B 1 210 ? 17.266 -35.969 -21.422 1 96.69 210 THR B N 1
ATOM 5821 C CA . THR B 1 210 ? 18.016 -35.594 -22.625 1 96.69 210 THR B CA 1
ATOM 5822 C C . THR B 1 210 ? 17.25 -34.531 -23.406 1 96.69 210 THR B C 1
ATOM 5824 O O . THR B 1 210 ? 17.734 -34.062 -24.438 1 96.69 210 THR B O 1
ATOM 5827 N N . CYS B 1 211 ? 16.078 -34.188 -22.969 1 96.19 211 CYS B N 1
ATOM 5828 C CA . CYS B 1 211 ? 15.289 -33.156 -23.656 1 96.19 211 CYS B CA 1
ATOM 5829 C C . CYS B 1 211 ? 15.883 -31.781 -23.438 1 96.19 211 CYS B C 1
ATOM 5831 O O . CYS B 1 211 ? 16.047 -31.344 -22.297 1 96.19 211 CYS B O 1
ATOM 5833 N N . PRO B 1 212 ? 16.172 -31.047 -24.5 1 94.31 212 PRO B N 1
ATOM 5834 C CA . PRO B 1 212 ? 16.781 -29.719 -24.344 1 94.31 212 PRO B CA 1
ATOM 5835 C C . PRO B 1 212 ? 15.82 -28.703 -23.719 1 94.31 212 PRO B C 1
ATOM 5837 O O . PRO B 1 212 ? 16.266 -27.688 -23.203 1 94.31 212 PRO B O 1
ATOM 5840 N N . ASP B 1 213 ? 14.539 -28.938 -23.734 1 95.38 213 ASP B N 1
ATOM 5841 C CA . ASP B 1 213 ? 13.547 -27.984 -23.234 1 95.38 213 ASP B CA 1
ATOM 5842 C C . ASP B 1 213 ? 13.289 -28.203 -21.75 1 95.38 213 ASP B C 1
ATOM 5844 O O . ASP B 1 213 ? 12.539 -27.438 -21.125 1 95.38 213 ASP B O 1
ATOM 5848 N N . TYR B 1 214 ? 13.836 -29.234 -21.203 1 97.62 214 TYR B N 1
ATOM 5849 C CA . TYR B 1 214 ? 13.633 -29.516 -19.797 1 97.62 214 TYR B CA 1
ATOM 5850 C C . TYR B 1 214 ? 14.828 -29.047 -18.969 1 97.62 214 TYR B C 1
ATOM 5852 O O . TYR B 1 214 ? 15.969 -29.422 -19.266 1 97.62 214 TYR B O 1
ATOM 5860 N N . GLY B 1 215 ? 14.586 -28.25 -17.969 1 96.31 215 GLY B N 1
ATOM 5861 C CA . GLY B 1 215 ? 15.641 -27.641 -17.188 1 96.31 215 GLY B CA 1
ATOM 5862 C C . GLY B 1 215 ? 16.172 -28.531 -16.078 1 96.31 215 GLY B C 1
ATOM 5863 O O . GLY B 1 215 ? 15.883 -29.734 -16.062 1 96.31 215 GLY B O 1
ATOM 5864 N N . ARG B 1 216 ? 17.031 -27.969 -15.297 1 98.19 216 ARG B N 1
ATOM 5865 C CA . ARG B 1 216 ? 17.641 -28.625 -14.141 1 98.19 216 ARG B CA 1
ATOM 5866 C C . ARG B 1 216 ? 17.344 -27.859 -12.859 1 98.19 216 ARG B C 1
ATOM 5868 O O . ARG B 1 216 ? 16.984 -26.672 -12.906 1 98.19 216 ARG B O 1
ATOM 5875 N N . ILE B 1 217 ? 17.359 -28.609 -11.766 1 98.56 217 ILE B N 1
ATOM 5876 C CA . ILE B 1 217 ? 17.281 -27.938 -10.477 1 98.56 217 ILE B CA 1
ATOM 5877 C C . ILE B 1 217 ? 18.5 -27.016 -10.312 1 98.56 217 ILE B C 1
ATOM 5879 O O . ILE B 1 217 ? 19.609 -27.375 -10.711 1 98.56 217 ILE B O 1
ATOM 5883 N N . ILE B 1 218 ? 18.391 -25.859 -9.711 1 98.12 218 ILE B N 1
ATOM 5884 C CA . ILE B 1 218 ? 19.328 -24.734 -9.719 1 98.12 218 ILE B CA 1
ATOM 5885 C C . ILE B 1 218 ? 20.656 -25.172 -9.125 1 98.12 218 ILE B C 1
ATOM 5887 O O . ILE B 1 218 ? 21.719 -24.75 -9.594 1 98.12 218 ILE B O 1
ATOM 5891 N N . ASN B 1 219 ? 20.656 -25.984 -8.086 1 97.75 219 ASN B N 1
ATOM 5892 C CA . ASN B 1 219 ? 21.875 -26.469 -7.473 1 97.75 219 ASN B CA 1
ATOM 5893 C C . ASN B 1 219 ? 21.625 -27.703 -6.609 1 97.75 219 ASN B C 1
ATOM 5895 O O . ASN B 1 219 ? 20.484 -28.156 -6.488 1 97.75 219 ASN B O 1
ATOM 5899 N N . GLN B 1 220 ? 22.641 -28.203 -6.031 1 98.25 220 GLN B N 1
ATOM 5900 C CA . GLN B 1 220 ? 22.562 -29.469 -5.316 1 98.25 220 GLN B CA 1
ATOM 5901 C C . GLN B 1 220 ? 21.797 -29.312 -4.004 1 98.25 220 GLN B C 1
ATOM 5903 O O . GLN B 1 220 ? 21.094 -30.234 -3.578 1 98.25 220 GLN B O 1
ATOM 5908 N N . ARG B 1 221 ? 21.984 -28.25 -3.389 1 97.62 221 ARG B N 1
ATOM 5909 C CA . ARG B 1 221 ? 21.266 -28 -2.141 1 97.62 221 ARG B CA 1
ATOM 5910 C C . ARG B 1 221 ? 19.766 -28.109 -2.346 1 97.62 221 ARG B C 1
ATOM 5912 O O . ARG B 1 221 ? 19.078 -28.812 -1.602 1 97.62 221 ARG B O 1
ATOM 5919 N N . HIS B 1 222 ? 19.266 -27.453 -3.342 1 97.81 222 HIS B N 1
ATOM 5920 C CA . HIS B 1 222 ? 17.844 -27.484 -3.645 1 97.81 222 HIS B CA 1
ATOM 5921 C C . HIS B 1 222 ? 17.422 -28.859 -4.141 1 97.81 222 HIS B C 1
ATOM 5923 O O . HIS B 1 222 ? 16.312 -29.328 -3.852 1 97.81 222 HIS B O 1
ATOM 5929 N N . PHE B 1 223 ? 18.328 -29.5 -4.883 1 98.56 223 PHE B N 1
ATOM 5930 C CA . PHE B 1 223 ? 18.062 -30.859 -5.332 1 98.56 223 PHE B CA 1
ATOM 5931 C C . PHE B 1 223 ? 17.812 -31.781 -4.145 1 98.56 223 PHE B C 1
ATOM 5933 O O . PHE B 1 223 ? 16.797 -32.5 -4.102 1 98.56 223 PHE B O 1
ATOM 5940 N N . LYS B 1 224 ? 18.625 -31.703 -3.166 1 98.5 224 LYS B N 1
ATOM 5941 C CA . LYS B 1 224 ? 18.516 -32.562 -1.984 1 98.5 224 LYS B CA 1
ATOM 5942 C C . LYS B 1 224 ? 17.25 -32.219 -1.185 1 98.5 224 LYS B C 1
ATOM 5944 O O . LYS B 1 224 ? 16.594 -33.125 -0.665 1 98.5 224 LYS B O 1
ATOM 5949 N N . ARG B 1 225 ? 16.969 -31 -1.104 1 98 225 ARG B N 1
ATOM 5950 C CA . ARG B 1 225 ? 15.758 -30.562 -0.41 1 98 225 ARG B CA 1
ATOM 5951 C C . ARG B 1 225 ? 14.516 -31.172 -1.041 1 98 225 ARG B C 1
ATOM 5953 O O . ARG B 1 225 ? 13.656 -31.719 -0.337 1 98 225 ARG B O 1
ATOM 5960 N N . ILE B 1 226 ? 14.398 -31.141 -2.314 1 98.5 226 ILE B N 1
ATOM 5961 C CA . ILE B 1 226 ? 13.234 -31.656 -3.035 1 98.5 226 ILE B CA 1
ATOM 5962 C C . ILE B 1 226 ? 13.172 -33.156 -2.918 1 98.5 226 ILE B C 1
ATOM 5964 O O . ILE B 1 226 ? 12.102 -33.75 -2.734 1 98.5 226 ILE B O 1
ATOM 5968 N N . MET B 1 227 ? 14.312 -33.812 -2.998 1 98.12 227 MET B N 1
ATOM 5969 C CA . MET B 1 227 ? 14.367 -35.25 -2.883 1 98.12 227 MET B CA 1
ATOM 5970 C C . MET B 1 227 ? 13.867 -35.719 -1.515 1 98.12 227 MET B C 1
ATOM 5972 O O . MET B 1 227 ? 13.227 -36.75 -1.4 1 98.12 227 MET B O 1
ATOM 5976 N N . ALA B 1 228 ? 14.156 -34.938 -0.517 1 98.25 228 ALA B N 1
ATOM 5977 C CA . ALA B 1 228 ? 13.719 -35.281 0.838 1 98.25 228 ALA B CA 1
ATOM 5978 C C . ALA B 1 228 ? 12.203 -35.219 0.952 1 98.25 228 ALA B C 1
ATOM 5980 O O . ALA B 1 228 ? 11.609 -35.906 1.771 1 98.25 228 ALA B O 1
ATOM 5981 N N . MET B 1 229 ? 11.555 -34.5 0.112 1 98.06 229 MET B N 1
ATOM 5982 C CA . MET B 1 229 ? 10.102 -34.312 0.164 1 98.06 229 MET B CA 1
ATOM 5983 C C . MET B 1 229 ? 9.375 -35.562 -0.355 1 98.06 229 MET B C 1
ATOM 5985 O O . MET B 1 229 ? 8.211 -35.781 -0.031 1 98.06 229 MET B O 1
ATOM 5989 N N . VAL B 1 230 ? 10.016 -36.344 -1.12 1 96.94 230 VAL B N 1
ATOM 5990 C CA . VAL B 1 230 ? 9.375 -37.438 -1.817 1 96.94 230 VAL B CA 1
ATOM 5991 C C . VAL B 1 230 ? 9.383 -38.688 -0.93 1 96.94 230 VAL B C 1
ATOM 5993 O O . VAL B 1 230 ? 8.656 -39.656 -1.19 1 96.94 230 VAL B O 1
ATOM 5996 N N . GLU B 1 231 ? 10.031 -38.688 0.102 1 95 231 GLU B N 1
ATOM 5997 C CA . GLU B 1 231 ? 10.398 -39.875 0.869 1 95 231 GLU B CA 1
ATOM 5998 C C . GLU B 1 231 ? 9.164 -40.625 1.364 1 95 231 GLU B C 1
ATOM 6000 O O . GLU B 1 231 ? 9.164 -41.844 1.442 1 95 231 GLU B O 1
ATOM 6005 N N . ASP B 1 232 ? 8.133 -39.938 1.646 1 97.38 232 ASP B N 1
ATOM 6006 C CA . ASP B 1 232 ? 6.98 -40.625 2.248 1 97.38 232 ASP B CA 1
ATOM 6007 C C . ASP B 1 232 ? 5.777 -40.594 1.312 1 97.38 232 ASP B C 1
ATOM 6009 O O . ASP B 1 232 ? 4.633 -40.656 1.762 1 97.38 232 ASP B O 1
ATOM 6013 N N . SER B 1 233 ? 6.047 -40.406 0.047 1 97.75 233 SER B N 1
ATOM 6014 C CA . SER B 1 233 ? 4.988 -40.406 -0.958 1 97.75 233 SER B CA 1
ATOM 6015 C C . SER B 1 233 ? 5.207 -41.469 -2.014 1 97.75 233 SER B C 1
ATOM 6017 O O . SER B 1 233 ? 6.305 -42.031 -2.131 1 97.75 233 SER B O 1
ATOM 6019 N N . THR B 1 234 ? 4.148 -41.812 -2.725 1 98.44 234 THR B N 1
ATOM 6020 C CA . THR B 1 234 ? 4.207 -42.812 -3.768 1 98.44 234 THR B CA 1
ATOM 6021 C C . THR B 1 234 ? 4.348 -42.156 -5.145 1 98.44 234 THR B C 1
ATOM 6023 O O . THR B 1 234 ? 3.506 -41.375 -5.543 1 98.44 234 THR B O 1
ATOM 6026 N N . VAL B 1 235 ? 5.387 -42.562 -5.867 1 98.62 235 VAL B N 1
ATOM 6027 C CA . VAL B 1 235 ? 5.629 -42.062 -7.207 1 98.62 235 VAL B CA 1
ATOM 6028 C C . VAL B 1 235 ? 4.758 -42.812 -8.219 1 98.62 235 VAL B C 1
ATOM 6030 O O . VAL B 1 235 ? 4.816 -44.031 -8.312 1 98.62 235 VAL B O 1
ATOM 6033 N N . ALA B 1 236 ? 3.982 -42.125 -8.93 1 98.69 236 ALA B N 1
ATOM 6034 C CA . ALA B 1 236 ? 3.145 -42.719 -9.977 1 98.69 236 ALA B CA 1
ATOM 6035 C C . ALA B 1 236 ? 3.801 -42.562 -11.352 1 98.69 236 ALA B C 1
ATOM 6037 O O . ALA B 1 236 ? 3.66 -43.438 -12.211 1 98.69 236 ALA B O 1
ATOM 6038 N N . VAL B 1 237 ? 4.375 -41.469 -11.617 1 98.25 237 VAL B N 1
ATOM 6039 C CA . VAL B 1 237 ? 5.074 -41.156 -12.852 1 98.25 237 VAL B CA 1
ATOM 6040 C C . VAL B 1 237 ? 6.426 -40.5 -12.523 1 98.25 237 VAL B C 1
ATOM 6042 O O . VAL B 1 237 ? 6.535 -39.719 -11.586 1 98.25 237 VAL B O 1
ATOM 6045 N N . GLY B 1 238 ? 7.488 -40.875 -13.328 1 97.62 238 GLY B N 1
ATOM 6046 C CA . GLY B 1 238 ? 8.781 -40.219 -13.172 1 97.62 238 GLY B CA 1
ATOM 6047 C C . GLY B 1 238 ? 9.562 -40.719 -11.969 1 97.62 238 GLY B C 1
ATOM 6048 O O . GLY B 1 238 ? 9.656 -41.906 -11.742 1 97.62 238 GLY B O 1
ATOM 6049 N N . GLY B 1 239 ? 10.227 -39.812 -11.281 1 95.62 239 GLY B N 1
ATOM 6050 C CA . GLY B 1 239 ? 11.008 -40.156 -10.102 1 95.62 239 GLY B CA 1
ATOM 6051 C C . GLY B 1 239 ? 12.484 -40.344 -10.398 1 95.62 239 GLY B C 1
ATOM 6052 O O . GLY B 1 239 ? 13.312 -40.312 -9.484 1 95.62 239 GLY B O 1
ATOM 6053 N N . ASP B 1 240 ? 12.812 -40.5 -11.648 1 97.31 240 ASP B N 1
ATOM 6054 C CA . ASP B 1 240 ? 14.227 -40.594 -12.016 1 97.31 240 ASP B CA 1
ATOM 6055 C C . ASP B 1 240 ? 14.984 -39.344 -11.625 1 97.31 240 ASP B C 1
ATOM 6057 O O . ASP B 1 240 ? 14.461 -38.219 -11.75 1 97.31 240 ASP B O 1
ATOM 6061 N N . ASN B 1 241 ? 16.156 -39.531 -11.102 1 97.94 241 ASN B N 1
ATOM 6062 C CA . ASN B 1 241 ? 16.938 -38.375 -10.68 1 97.94 241 ASN B CA 1
ATOM 6063 C C . ASN B 1 241 ? 18.438 -38.656 -10.812 1 97.94 241 ASN B C 1
ATOM 6065 O O . ASN B 1 241 ? 18.859 -39.812 -10.945 1 97.94 241 ASN B O 1
ATOM 6069 N N . ASP B 1 242 ? 19.172 -37.625 -10.953 1 98.31 242 ASP B N 1
ATOM 6070 C CA . ASP B 1 242 ? 20.641 -37.625 -11 1 98.31 242 ASP B CA 1
ATOM 6071 C C . ASP B 1 242 ? 21.203 -36.406 -10.281 1 98.31 242 ASP B C 1
ATOM 6073 O O . ASP B 1 242 ? 21.172 -35.281 -10.828 1 98.31 242 ASP B O 1
ATOM 6077 N N . GLU B 1 243 ? 21.734 -36.562 -9.133 1 97.81 243 GLU B N 1
ATOM 6078 C CA . GLU B 1 243 ? 22.219 -35.469 -8.297 1 97.81 243 GLU B CA 1
ATOM 6079 C C . GLU B 1 243 ? 23.359 -34.719 -8.977 1 97.81 243 GLU B C 1
ATOM 6081 O O . GLU B 1 243 ? 23.453 -33.5 -8.875 1 97.81 243 GLU B O 1
ATOM 6086 N N . SER B 1 244 ? 24.25 -35.438 -9.617 1 97.69 244 SER B N 1
ATOM 6087 C CA . SER B 1 244 ? 25.438 -34.844 -10.234 1 97.69 244 SER B CA 1
ATOM 6088 C C . SER B 1 244 ? 25.047 -33.812 -11.305 1 97.69 244 SER B C 1
ATOM 6090 O O . SER B 1 244 ? 25.766 -32.844 -11.539 1 97.69 244 SER B O 1
ATOM 6092 N N . ASP B 1 245 ? 23.891 -34 -11.859 1 97.44 245 ASP B N 1
ATOM 6093 C CA . ASP B 1 245 ? 23.391 -33.125 -12.906 1 97.44 245 ASP B CA 1
ATOM 6094 C C . ASP B 1 245 ? 22.25 -32.25 -12.406 1 97.44 245 ASP B C 1
ATOM 6096 O O . ASP B 1 245 ? 21.609 -31.547 -13.188 1 97.44 245 ASP B O 1
ATOM 6100 N N . CYS B 1 246 ? 21.922 -32.406 -11.188 1 98.5 246 CYS B N 1
ATOM 6101 C CA . CYS B 1 246 ? 20.766 -31.75 -10.602 1 98.5 246 CYS B CA 1
ATOM 6102 C C . CYS B 1 246 ? 19.5 -32.062 -11.414 1 98.5 246 CYS B C 1
ATOM 6104 O O . CYS B 1 246 ? 18.672 -31.156 -11.625 1 98.5 246 CYS B O 1
ATOM 6106 N N . TYR B 1 247 ? 19.469 -33.281 -11.914 1 98.69 247 TYR B N 1
ATOM 6107 C CA . TYR B 1 247 ? 18.328 -33.688 -12.734 1 98.69 247 TYR B CA 1
ATOM 6108 C C . TYR B 1 247 ? 17.281 -34.375 -11.883 1 98.69 247 TYR B C 1
ATOM 6110 O O . TYR B 1 247 ? 17.594 -35.281 -11.102 1 98.69 247 TYR B O 1
ATOM 6118 N N . LEU B 1 248 ? 16.094 -34.031 -11.984 1 98.75 248 LEU B N 1
ATOM 6119 C CA . LEU B 1 248 ? 14.906 -34.656 -11.445 1 98.75 248 LEU B CA 1
ATOM 6120 C C . LEU B 1 248 ? 13.789 -34.719 -12.492 1 98.75 248 LEU B C 1
ATOM 6122 O O . LEU B 1 248 ? 13.398 -33.656 -13.023 1 98.75 248 LEU B O 1
ATOM 6126 N N . ALA B 1 249 ? 13.344 -35.844 -12.789 1 98.75 249 ALA B N 1
ATOM 6127 C CA . ALA B 1 249 ? 12.312 -36 -13.812 1 98.75 249 ALA B CA 1
ATOM 6128 C C . ALA B 1 249 ? 11 -35.344 -13.375 1 98.75 249 ALA B C 1
ATOM 6130 O O . ALA B 1 249 ? 10.734 -35.219 -12.18 1 98.75 249 ALA B O 1
ATOM 6131 N N . PRO B 1 250 ? 10.164 -34.844 -14.422 1 98.81 250 PRO B N 1
ATOM 6132 C CA . PRO B 1 250 ? 8.789 -34.531 -14.031 1 98.81 250 PRO B CA 1
ATOM 6133 C C . PRO B 1 250 ? 8.117 -35.688 -13.273 1 98.81 250 PRO B C 1
ATOM 6135 O O . PRO B 1 250 ? 8.07 -36.812 -13.766 1 98.81 250 PRO B O 1
ATOM 6138 N N . THR B 1 251 ? 7.641 -35.375 -12.086 1 98.88 251 THR B N 1
ATOM 6139 C CA . THR B 1 251 ? 7.211 -36.469 -11.195 1 98.88 251 THR B CA 1
ATOM 6140 C C . THR B 1 251 ? 5.789 -36.219 -10.695 1 98.88 251 THR B C 1
ATOM 6142 O O . THR B 1 251 ? 5.441 -35.094 -10.336 1 98.88 251 THR B O 1
ATOM 6145 N N . VAL B 1 252 ? 4.988 -37.25 -10.766 1 98.94 252 VAL B N 1
ATOM 6146 C CA . VAL B 1 252 ? 3.641 -37.219 -10.203 1 98.94 252 VAL B CA 1
ATOM 6147 C C . VAL B 1 252 ? 3.562 -38.156 -8.992 1 98.94 252 VAL B C 1
ATOM 6149 O O . VAL B 1 252 ? 4 -39.312 -9.055 1 98.94 252 VAL B O 1
ATOM 6152 N N . LEU B 1 253 ? 3.057 -37.656 -7.902 1 98.94 253 LEU B N 1
ATOM 6153 C CA . LEU B 1 253 ? 2.857 -38.438 -6.688 1 98.94 253 LEU B CA 1
ATOM 6154 C C . LEU B 1 253 ? 1.377 -38.719 -6.465 1 98.94 253 LEU B C 1
ATOM 6156 O O . LEU B 1 253 ? 0.555 -37.812 -6.465 1 98.94 253 LEU B O 1
ATOM 6160 N N . ARG B 1 254 ? 1.036 -40 -6.305 1 98.5 254 ARG B N 1
ATOM 6161 C CA . ARG B 1 254 ? -0.362 -40.375 -6.156 1 98.5 254 ARG B CA 1
ATOM 6162 C C . ARG B 1 254 ? -0.726 -40.562 -4.684 1 98.5 254 ARG B C 1
ATOM 6164 O O . ARG B 1 254 ? 0.144 -40.844 -3.855 1 98.5 254 ARG B O 1
ATOM 6171 N N . ASP B 1 255 ? -1.977 -40.375 -4.305 1 98.19 255 ASP B N 1
ATOM 6172 C CA . ASP B 1 255 ? -2.559 -40.688 -3 1 98.19 255 ASP B CA 1
ATOM 6173 C C . ASP B 1 255 ? -1.783 -39.969 -1.882 1 98.19 255 ASP B C 1
ATOM 6175 O O . ASP B 1 255 ? -1.466 -40.594 -0.864 1 98.19 255 ASP B O 1
ATOM 6179 N N . VAL B 1 256 ? -1.451 -38.75 -2.111 1 98.75 256 VAL B N 1
ATOM 6180 C CA . VAL B 1 256 ? -0.628 -38.031 -1.145 1 98.75 256 VAL B CA 1
ATOM 6181 C C . VAL B 1 256 ? -1.477 -37.656 0.061 1 98.75 256 VAL B C 1
ATOM 6183 O O . VAL B 1 256 ? -2.602 -37.156 -0.096 1 98.75 256 VAL B O 1
ATOM 6186 N N . LYS B 1 257 ? -0.941 -37.812 1.223 1 98.06 257 LYS B N 1
ATOM 6187 C CA . LYS B 1 257 ? -1.612 -37.406 2.455 1 98.06 257 LYS B CA 1
ATOM 6188 C C . LYS B 1 257 ? -1.328 -35.938 2.781 1 98.06 257 LYS B C 1
ATOM 6190 O O . LYS B 1 257 ? -0.238 -35.438 2.5 1 98.06 257 LYS B O 1
ATOM 6195 N N . PRO B 1 258 ? -2.336 -35.312 3.426 1 97.31 258 PRO B N 1
ATOM 6196 C CA . PRO B 1 258 ? -2.143 -33.906 3.789 1 97.31 258 PRO B CA 1
ATOM 6197 C C . PRO B 1 258 ? -0.917 -33.688 4.672 1 97.31 258 PRO B C 1
ATOM 6199 O O . PRO B 1 258 ? -0.308 -32.594 4.637 1 97.31 258 PRO B O 1
ATOM 6202 N N . GLU B 1 259 ? -0.445 -34.656 5.395 1 97.25 259 GLU B N 1
ATOM 6203 C CA . GLU B 1 259 ? 0.64 -34.531 6.363 1 97.25 259 GLU B CA 1
ATOM 6204 C C . GLU B 1 259 ? 1.982 -34.906 5.742 1 97.25 259 GLU B C 1
ATOM 6206 O O . GLU B 1 259 ? 3.027 -34.781 6.383 1 97.25 259 GLU B O 1
ATOM 6211 N N . ALA B 1 260 ? 1.914 -35.375 4.477 1 98.44 260 ALA B N 1
ATOM 6212 C CA . ALA B 1 260 ? 3.154 -35.781 3.811 1 98.44 260 ALA B CA 1
ATOM 6213 C C . ALA B 1 260 ? 4.141 -34.625 3.754 1 98.44 260 ALA B C 1
ATOM 6215 O O . ALA B 1 260 ? 3.734 -33.438 3.73 1 98.44 260 ALA B O 1
ATOM 6216 N N . LYS B 1 261 ? 5.457 -34.906 3.719 1 98.31 261 LYS B N 1
ATOM 6217 C CA . LYS B 1 261 ? 6.516 -33.906 3.666 1 98.31 261 LYS B CA 1
ATOM 6218 C C . LYS B 1 261 ? 6.32 -32.969 2.482 1 98.31 261 LYS B C 1
ATOM 6220 O O . LYS B 1 261 ? 6.504 -31.75 2.611 1 98.31 261 LYS B O 1
ATOM 6225 N N . VAL B 1 262 ? 5.887 -33.5 1.391 1 98.69 262 VAL B N 1
ATOM 6226 C CA . VAL B 1 262 ? 5.758 -32.75 0.149 1 98.69 262 VAL B CA 1
ATOM 6227 C C . VAL B 1 262 ? 4.645 -31.703 0.286 1 98.69 262 VAL B C 1
ATOM 6229 O O . VAL B 1 262 ? 4.57 -30.75 -0.495 1 98.69 262 VAL B O 1
ATOM 6232 N N . MET B 1 263 ? 3.773 -31.812 1.309 1 98.38 263 MET B N 1
ATOM 6233 C CA . MET B 1 263 ? 2.631 -30.922 1.476 1 98.38 263 MET B CA 1
ATOM 6234 C C . MET B 1 263 ? 2.906 -29.875 2.555 1 98.38 263 MET B C 1
ATOM 6236 O O . MET B 1 263 ? 2.059 -29.031 2.836 1 98.38 263 MET B O 1
ATOM 6240 N N . GLN B 1 264 ? 4.152 -29.828 3.141 1 96.31 264 GLN B N 1
ATOM 6241 C CA . GLN B 1 264 ? 4.406 -29 4.316 1 96.31 264 GLN B CA 1
ATOM 6242 C C . GLN B 1 264 ? 4.988 -27.641 3.926 1 96.31 264 GLN B C 1
ATOM 6244 O O . GLN B 1 264 ? 4.816 -26.656 4.645 1 96.31 264 GLN B O 1
ATOM 6249 N N . GLU B 1 265 ? 5.695 -27.609 2.824 1 95.56 265 GLU B N 1
ATOM 6250 C CA . GLU B 1 265 ? 6.266 -26.359 2.332 1 95.56 265 GLU B CA 1
ATOM 6251 C C . GLU B 1 265 ? 6.191 -26.281 0.81 1 95.56 265 GLU B C 1
ATOM 6253 O O . GLU B 1 265 ? 5.957 -27.281 0.141 1 95.56 265 GLU B O 1
ATOM 6258 N N . GLU B 1 266 ? 6.324 -25.062 0.309 1 97.44 266 GLU B N 1
ATOM 6259 C CA . GLU B 1 266 ? 6.375 -24.891 -1.14 1 97.44 266 GLU B CA 1
ATOM 6260 C C . GLU B 1 266 ? 7.418 -25.812 -1.771 1 97.44 266 GLU B C 1
ATOM 6262 O O . GLU B 1 266 ? 8.562 -25.859 -1.316 1 97.44 266 GLU B O 1
ATOM 6267 N N . ILE B 1 267 ? 7.051 -26.469 -2.812 1 98.5 267 ILE B N 1
ATOM 6268 C CA . ILE B 1 267 ? 7.887 -27.5 -3.418 1 98.5 267 ILE B CA 1
ATOM 6269 C C . ILE B 1 267 ? 9.023 -26.844 -4.203 1 98.5 267 ILE B C 1
ATOM 6271 O O . ILE B 1 267 ? 10.195 -27.141 -3.971 1 98.5 267 ILE B O 1
ATOM 6275 N N . PHE B 1 268 ? 8.625 -25.953 -5.07 1 98.25 268 PHE B N 1
ATOM 6276 C CA . PHE B 1 268 ? 9.594 -25.25 -5.891 1 98.25 268 PHE B CA 1
ATOM 6277 C C . PHE B 1 268 ? 10.5 -26.219 -6.629 1 98.25 268 PHE B C 1
ATOM 6279 O O . PHE B 1 268 ? 11.727 -26.094 -6.598 1 98.25 268 PHE B O 1
ATOM 6286 N N . GLY B 1 269 ? 9.945 -27.234 -7.273 1 98.69 269 GLY B N 1
ATOM 6287 C CA . GLY B 1 269 ? 10.539 -28.328 -8.031 1 98.69 269 GLY B CA 1
ATOM 6288 C C . GLY B 1 269 ? 9.523 -29.125 -8.828 1 98.69 269 GLY B C 1
ATOM 6289 O O . GLY B 1 269 ? 8.328 -28.828 -8.781 1 98.69 269 GLY B O 1
ATOM 6290 N N . PRO B 1 270 ? 10 -30.109 -9.562 1 98.81 270 PRO B N 1
ATOM 6291 C CA . PRO B 1 270 ? 9.117 -30.781 -10.516 1 98.81 270 PRO B CA 1
ATOM 6292 C C . PRO B 1 270 ? 8.375 -31.969 -9.906 1 98.81 270 PRO B C 1
ATOM 6294 O O . PRO B 1 270 ? 8.312 -33.031 -10.516 1 98.81 270 PRO B O 1
ATOM 6297 N N . LEU B 1 271 ? 7.797 -31.781 -8.727 1 98.88 271 LEU B N 1
ATOM 6298 C CA . LEU B 1 271 ? 6.918 -32.75 -8.07 1 98.88 271 LEU B CA 1
ATOM 6299 C C . LEU B 1 271 ? 5.473 -32.281 -8.086 1 98.88 271 LEU B C 1
ATOM 6301 O O . LEU B 1 271 ? 5.191 -31.109 -7.754 1 98.88 271 LEU B O 1
ATOM 6305 N N . LEU B 1 272 ? 4.582 -33.125 -8.547 1 98.94 272 LEU B N 1
ATOM 6306 C CA . LEU B 1 272 ? 3.162 -32.781 -8.57 1 98.94 272 LEU B CA 1
ATOM 6307 C C . LEU B 1 272 ? 2.355 -33.781 -7.738 1 98.94 272 LEU B C 1
ATOM 6309 O O . LEU B 1 272 ? 1.904 -34.812 -8.25 1 98.94 272 LEU B O 1
ATOM 6313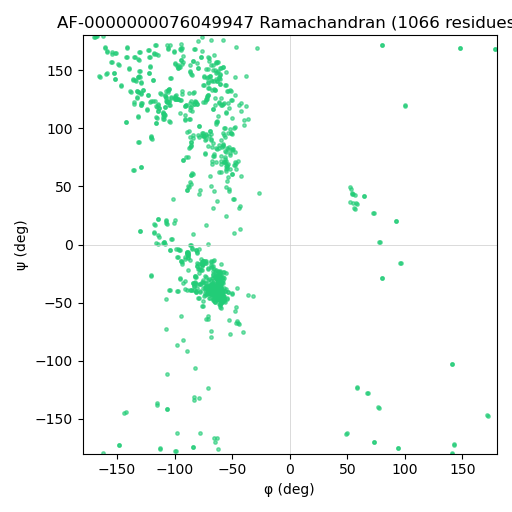 N N . PRO B 1 273 ? 2.162 -33.5 -6.496 1 98.94 273 PRO B N 1
ATOM 6314 C CA . PRO B 1 273 ? 1.347 -34.375 -5.652 1 98.94 273 PRO B CA 1
ATOM 6315 C C . PRO B 1 273 ? -0.147 -34.25 -5.945 1 98.94 273 PRO B C 1
ATOM 6317 O O . PRO B 1 273 ? -0.637 -33.156 -6.23 1 98.94 273 PRO B O 1
ATOM 6320 N N . ILE B 1 274 ? -0.826 -35.344 -5.844 1 98.88 274 ILE B N 1
ATOM 6321 C CA . ILE B 1 274 ? -2.277 -35.375 -5.98 1 98.88 274 ILE B CA 1
ATOM 6322 C C . ILE B 1 274 ? -2.91 -35.812 -4.652 1 98.88 274 ILE B C 1
ATOM 6324 O O . ILE B 1 274 ? -2.625 -36.875 -4.133 1 98.88 274 ILE B O 1
ATOM 6328 N N . VAL B 1 275 ? -3.703 -34.906 -4.141 1 98.81 275 VAL B N 1
ATOM 6329 C CA . VAL B 1 275 ? -4.465 -35.156 -2.914 1 98.81 275 VAL B CA 1
ATOM 6330 C C . VAL B 1 275 ? -5.938 -35.344 -3.252 1 98.81 275 VAL B C 1
ATOM 6332 O O . VAL B 1 275 ? -6.531 -34.562 -3.986 1 98.81 275 VAL B O 1
ATOM 6335 N N . SER B 1 276 ? -6.488 -36.375 -2.711 1 97.69 276 SER B N 1
ATOM 6336 C CA . SER B 1 276 ? -7.895 -36.688 -2.977 1 97.69 276 SER B CA 1
ATOM 6337 C C . SER B 1 276 ? -8.812 -35.875 -2.053 1 97.69 276 SER B C 1
ATOM 6339 O O . SER B 1 276 ? -8.562 -35.781 -0.849 1 97.69 276 SER B O 1
ATOM 6341 N N . VAL B 1 277 ? -9.797 -35.25 -2.631 1 98.12 277 VAL B N 1
ATOM 6342 C CA . VAL B 1 277 ? -10.852 -34.562 -1.89 1 98.12 277 VAL B CA 1
ATOM 6343 C C . VAL B 1 277 ? -12.219 -34.969 -2.428 1 98.12 277 VAL B C 1
ATOM 6345 O O . VAL B 1 277 ? -12.359 -35.25 -3.619 1 98.12 277 VAL B O 1
ATOM 6348 N N . SER B 1 278 ? -13.211 -34.969 -1.524 1 95.81 278 SER B N 1
ATOM 6349 C CA . SER B 1 278 ? -14.562 -35.344 -1.932 1 95.81 278 SER B CA 1
ATOM 6350 C C . SER B 1 278 ? -15.383 -34.125 -2.338 1 95.81 278 SER B C 1
ATOM 6352 O O . SER B 1 278 ? -16.25 -33.688 -1.587 1 95.81 278 SER B O 1
ATOM 6354 N N . GLY B 1 279 ? -15.109 -33.562 -3.438 1 94.88 279 GLY B N 1
ATOM 6355 C CA . GLY B 1 279 ? -15.906 -32.5 -3.998 1 94.88 279 GLY B CA 1
ATOM 6356 C C . GLY B 1 279 ? -15.398 -31.109 -3.637 1 94.88 279 GLY B C 1
ATOM 6357 O O . GLY B 1 279 ? -14.336 -30.969 -3.02 1 94.88 279 GLY B O 1
ATOM 6358 N N . LEU B 1 280 ? -16.203 -30.109 -4.066 1 97.81 280 LEU B N 1
ATOM 6359 C CA . LEU B 1 280 ? -15.828 -28.703 -3.996 1 97.81 280 LEU B CA 1
ATOM 6360 C C . LEU B 1 280 ? -15.734 -28.234 -2.547 1 97.81 280 LEU B C 1
ATOM 6362 O O . LEU B 1 280 ? -14.789 -27.531 -2.176 1 97.81 280 LEU B O 1
ATOM 6366 N N . ASP B 1 281 ? -16.641 -28.641 -1.667 1 98.31 281 ASP B N 1
ATOM 6367 C CA . ASP B 1 281 ? -16.672 -28.219 -0.273 1 98.31 281 ASP B CA 1
ATOM 6368 C C . ASP B 1 281 ? -15.383 -28.625 0.451 1 98.31 281 ASP B C 1
ATOM 6370 O O . ASP B 1 281 ? -14.766 -27.812 1.139 1 98.31 281 ASP B O 1
ATOM 6374 N N . GLU B 1 282 ? -15.039 -29.812 0.264 1 98.44 282 GLU B N 1
ATOM 6375 C CA . GLU B 1 282 ? -13.828 -30.297 0.927 1 98.44 282 GLU B CA 1
ATOM 6376 C C . GLU B 1 282 ? -12.586 -29.625 0.367 1 98.44 282 GLU B C 1
ATOM 6378 O O . GLU B 1 282 ? -11.625 -29.375 1.102 1 98.44 282 GLU B O 1
ATOM 6383 N N . ALA B 1 283 ? -12.562 -29.406 -0.919 1 98.75 283 ALA B N 1
ATOM 6384 C CA . ALA B 1 283 ? -11.438 -28.719 -1.538 1 98.75 283 ALA B CA 1
ATOM 6385 C C . ALA B 1 283 ? -11.266 -27.312 -0.941 1 98.75 283 ALA B C 1
ATOM 6387 O O . ALA B 1 283 ? -10.156 -26.922 -0.58 1 98.75 283 ALA B O 1
ATOM 6388 N N . ILE B 1 284 ? -12.32 -26.562 -0.841 1 98.81 284 ILE B N 1
ATOM 6389 C CA . ILE B 1 284 ? -12.297 -25.203 -0.297 1 98.81 284 ILE B CA 1
ATOM 6390 C C . ILE B 1 284 ? -11.82 -25.234 1.154 1 98.81 284 ILE B C 1
ATOM 6392 O O . ILE B 1 284 ? -10.984 -24.422 1.562 1 98.81 284 ILE B O 1
ATOM 6396 N N . GLN B 1 285 ? -12.359 -26.203 1.912 1 98.62 285 GLN B N 1
ATOM 6397 C CA . GLN B 1 285 ? -11.938 -26.344 3.301 1 98.62 285 GLN B CA 1
ATOM 6398 C C . GLN B 1 285 ? -10.445 -26.656 3.395 1 98.62 285 GLN B C 1
ATOM 6400 O O . GLN B 1 285 ? -9.742 -26.109 4.242 1 98.62 285 GLN B O 1
ATOM 6405 N N . PHE B 1 286 ? -10 -27.562 2.537 1 98.69 286 PHE B N 1
ATOM 6406 C CA . PHE B 1 286 ? -8.594 -27.969 2.5 1 98.69 286 PHE B CA 1
ATOM 6407 C C . PHE B 1 286 ? -7.699 -26.766 2.23 1 98.69 286 PHE B C 1
ATOM 6409 O O . PHE B 1 286 ? -6.676 -26.578 2.898 1 98.69 286 PHE B O 1
ATOM 6416 N N . ILE B 1 287 ? -8.062 -25.938 1.294 1 98.69 287 ILE B N 1
ATOM 6417 C CA . ILE B 1 287 ? -7.305 -24.766 0.893 1 98.69 287 ILE B CA 1
ATOM 6418 C C . ILE B 1 287 ? -7.281 -23.75 2.037 1 98.69 287 ILE B C 1
ATOM 6420 O O . ILE B 1 287 ? -6.223 -23.219 2.381 1 98.69 287 ILE B O 1
ATOM 6424 N N . ASN B 1 288 ? -8.406 -23.547 2.688 1 98.19 288 ASN B N 1
ATOM 6425 C CA . ASN B 1 288 ? -8.555 -22.484 3.688 1 98.19 288 ASN B CA 1
ATOM 6426 C C . ASN B 1 288 ? -7.863 -22.859 4.996 1 98.19 288 ASN B C 1
ATOM 6428 O O . ASN B 1 288 ? -7.633 -22 5.848 1 98.19 288 ASN B O 1
ATOM 6432 N N . LYS B 1 289 ? -7.504 -24.109 5.18 1 97.5 289 LYS B N 1
ATOM 6433 C CA . LYS B 1 289 ? -6.809 -24.562 6.383 1 97.5 289 LYS B CA 1
ATOM 6434 C C . LYS B 1 289 ? -5.316 -24.25 6.309 1 97.5 289 LYS B C 1
ATOM 6436 O O . LYS B 1 289 ? -4.594 -24.406 7.297 1 97.5 289 LYS B O 1
ATOM 6441 N N . ARG B 1 290 ? -4.898 -23.797 5.227 1 97.38 290 ARG B N 1
ATOM 6442 C CA . ARG B 1 290 ? -3.482 -23.547 4.988 1 97.38 290 ARG B CA 1
ATOM 6443 C C . ARG B 1 290 ? -3.23 -22.062 4.742 1 97.38 290 ARG B C 1
ATOM 6445 O O . ARG B 1 290 ? -4.176 -21.266 4.66 1 97.38 290 ARG B O 1
ATOM 6452 N N . GLU B 1 291 ? -1.903 -21.703 4.691 1 97.69 291 GLU B N 1
ATOM 6453 C CA . GLU B 1 291 ? -1.551 -20.312 4.414 1 97.69 291 GLU B CA 1
ATOM 6454 C C . GLU B 1 291 ? -2.07 -19.875 3.045 1 97.69 291 GLU B C 1
ATOM 6456 O O . GLU B 1 291 ? -2.15 -20.688 2.119 1 97.69 291 GLU B O 1
ATOM 6461 N N . LYS B 1 292 ? -2.447 -18.625 2.928 1 98.31 292 LYS B N 1
ATOM 6462 C CA . LYS B 1 292 ? -2.904 -18.078 1.65 1 98.31 292 LYS B CA 1
ATOM 6463 C C . LYS B 1 292 ? -1.802 -18.156 0.597 1 98.31 292 LYS B C 1
ATOM 6465 O O . LYS B 1 292 ? -0.722 -17.594 0.78 1 98.31 292 LYS B O 1
ATOM 6470 N N . PRO B 1 293 ? -2.066 -18.812 -0.491 1 98.5 293 PRO B N 1
ATOM 6471 C CA . PRO B 1 293 ? -1.036 -18.984 -1.517 1 98.5 293 PRO B CA 1
ATOM 6472 C C . PRO B 1 293 ? -0.922 -17.781 -2.449 1 98.5 293 PRO B C 1
ATOM 6474 O O . PRO B 1 293 ? -1.788 -16.906 -2.438 1 98.5 293 PRO B O 1
ATOM 6477 N N . LEU B 1 294 ? 0.134 -17.75 -3.246 1 98.75 294 LEU B N 1
ATOM 6478 C CA . LEU B 1 294 ? 0.348 -16.672 -4.203 1 98.75 294 LEU B CA 1
ATOM 6479 C C . LEU B 1 294 ? -0.614 -16.797 -5.379 1 98.75 294 LEU B C 1
ATOM 6481 O O . LEU B 1 294 ? -1.035 -15.781 -5.949 1 98.75 294 LEU B O 1
ATOM 6485 N N . ALA B 1 295 ? -0.932 -18.047 -5.715 1 98.88 295 ALA B N 1
ATOM 6486 C CA . ALA B 1 295 ? -1.871 -18.297 -6.805 1 98.88 295 ALA B CA 1
ATOM 6487 C C . ALA B 1 295 ? -2.816 -19.453 -6.457 1 98.88 295 ALA B C 1
ATOM 6489 O O . ALA B 1 295 ? -2.486 -20.312 -5.633 1 98.88 295 ALA B O 1
ATOM 6490 N N . LEU B 1 296 ? -3.961 -19.438 -7 1 98.94 296 LEU B N 1
ATOM 6491 C CA . LEU B 1 296 ? -4.953 -20.5 -6.883 1 98.94 296 LEU B CA 1
ATOM 6492 C C . LEU B 1 296 ? -5.539 -20.859 -8.242 1 98.94 296 LEU B C 1
ATOM 6494 O O . LEU B 1 296 ? -5.914 -19.969 -9.016 1 98.94 296 LEU B O 1
ATOM 6498 N N . TYR B 1 297 ? -5.621 -22.156 -8.578 1 98.94 297 TYR B N 1
ATOM 6499 C CA . TYR B 1 297 ? -6.078 -22.625 -9.883 1 98.94 297 TYR B CA 1
ATOM 6500 C C . TYR B 1 297 ? -7.328 -23.484 -9.75 1 98.94 297 TYR B C 1
ATOM 6502 O O . TYR B 1 297 ? -7.438 -24.297 -8.82 1 98.94 297 TYR B O 1
ATOM 6510 N N . ILE B 1 298 ? -8.219 -23.297 -10.703 1 98.81 298 ILE B N 1
ATOM 6511 C CA . ILE B 1 298 ? -9.445 -24.094 -10.742 1 98.81 298 ILE B CA 1
ATOM 6512 C C . ILE B 1 298 ? -9.742 -24.5 -12.18 1 98.81 298 ILE B C 1
ATOM 6514 O O . ILE B 1 298 ? -9.719 -23.672 -13.094 1 98.81 298 ILE B O 1
ATOM 6518 N N . PHE B 1 299 ? -10.016 -25.734 -12.359 1 98.81 299 PHE B N 1
ATOM 6519 C CA . PHE B 1 299 ? -10.453 -26.25 -13.656 1 98.81 299 PHE B CA 1
ATOM 6520 C C . PHE B 1 299 ? -11.875 -26.781 -13.578 1 98.81 299 PHE B C 1
ATOM 6522 O O . PHE B 1 299 ? -12.125 -27.781 -12.906 1 98.81 299 PHE B O 1
ATOM 6529 N N . SER B 1 300 ? -12.75 -26.078 -14.172 1 98.31 300 SER B N 1
ATOM 6530 C CA . SER B 1 300 ? -14.164 -26.438 -14.203 1 98.31 300 SER B CA 1
ATOM 6531 C C . SER B 1 300 ? -14.891 -25.766 -15.359 1 98.31 300 SER B C 1
ATOM 6533 O O . SER B 1 300 ? -14.531 -24.641 -15.75 1 98.31 300 SER B O 1
ATOM 6535 N N . GLN B 1 301 ? -15.883 -26.438 -15.898 1 95.44 301 GLN B N 1
ATOM 6536 C CA . GLN B 1 301 ? -16.766 -25.812 -16.875 1 95.44 301 GLN B CA 1
ATOM 6537 C C . GLN B 1 301 ? -17.984 -25.172 -16.188 1 95.44 301 GLN B C 1
ATOM 6539 O O . GLN B 1 301 ? -18.719 -24.406 -16.797 1 95.44 301 GLN B O 1
ATOM 6544 N N . ASP B 1 302 ? -18.141 -25.516 -14.945 1 96.81 302 ASP B N 1
ATOM 6545 C CA . ASP B 1 302 ? -19.266 -25 -14.164 1 96.81 302 ASP B CA 1
ATOM 6546 C C . ASP B 1 302 ? -18.953 -23.641 -13.555 1 96.81 302 ASP B C 1
ATOM 6548 O O . ASP B 1 302 ? -18.125 -23.547 -12.641 1 96.81 302 ASP B O 1
ATOM 6552 N N . LYS B 1 303 ? -19.656 -22.672 -13.984 1 96.12 303 LYS B N 1
ATOM 6553 C CA . LYS B 1 303 ? -19.422 -21.297 -13.523 1 96.12 303 LYS B CA 1
ATOM 6554 C C . LYS B 1 303 ? -19.703 -21.172 -12.031 1 96.12 303 LYS B C 1
ATOM 6556 O O . LYS B 1 303 ? -19.078 -20.344 -11.352 1 96.12 303 LYS B O 1
ATOM 6561 N N . LYS B 1 304 ? -20.578 -21.969 -11.547 1 97.56 304 LYS B N 1
ATOM 6562 C CA . LYS B 1 304 ? -20.906 -21.922 -10.125 1 97.56 304 LYS B CA 1
ATOM 6563 C C . LYS B 1 304 ? -19.734 -22.391 -9.273 1 97.56 304 LYS B C 1
ATOM 6565 O O . LYS B 1 304 ? -19.484 -21.875 -8.188 1 97.56 304 LYS B O 1
ATOM 6570 N N . VAL B 1 305 ? -19.062 -23.406 -9.789 1 98.06 305 VAL B N 1
ATOM 6571 C CA . VAL B 1 305 ? -17.891 -23.922 -9.102 1 98.06 305 VAL B CA 1
ATOM 6572 C C . VAL B 1 305 ? -16.797 -22.844 -9.055 1 98.06 305 VAL B C 1
ATOM 6574 O O . VAL B 1 305 ? -16.203 -22.594 -8 1 98.06 305 VAL B O 1
ATOM 6577 N N . ILE B 1 306 ? -16.562 -22.188 -10.133 1 98.12 306 ILE B N 1
ATOM 6578 C CA . ILE B 1 306 ? -15.555 -21.141 -10.227 1 98.12 306 ILE B CA 1
ATOM 6579 C C . ILE B 1 306 ? -15.93 -19.984 -9.305 1 98.12 306 ILE B C 1
ATOM 6581 O O . ILE B 1 306 ? -15.078 -19.438 -8.594 1 98.12 306 ILE B O 1
ATOM 6585 N N . GLN B 1 307 ? -17.172 -19.625 -9.266 1 98 307 GLN B N 1
ATOM 6586 C CA . GLN B 1 307 ? -17.641 -18.531 -8.43 1 98 307 GLN B CA 1
ATOM 6587 C C . GLN B 1 307 ? -17.453 -18.844 -6.953 1 98 307 GLN B C 1
ATOM 6589 O O . GLN B 1 307 ? -17.016 -18 -6.18 1 98 307 GLN B O 1
ATOM 6594 N N . ARG B 1 308 ? -17.828 -20.047 -6.582 1 98.31 308 ARG B N 1
ATOM 6595 C CA . ARG B 1 308 ? -17.672 -20.422 -5.184 1 98.31 308 ARG B CA 1
ATOM 6596 C C . ARG B 1 308 ? -16.203 -20.406 -4.77 1 98.31 308 ARG B C 1
ATOM 6598 O O . ARG B 1 308 ? -15.875 -19.938 -3.678 1 98.31 308 ARG B O 1
ATOM 6605 N N . MET B 1 309 ? -15.352 -20.938 -5.613 1 98.25 309 MET B N 1
ATOM 6606 C CA . MET B 1 309 ? -13.922 -20.891 -5.332 1 98.25 309 MET B CA 1
ATOM 6607 C C . MET B 1 309 ? -13.438 -19.453 -5.188 1 98.25 309 MET B C 1
ATOM 6609 O O . MET B 1 309 ? -12.609 -19.156 -4.32 1 98.25 309 MET B O 1
ATOM 6613 N N . THR B 1 310 ? -13.891 -18.594 -6.02 1 97.81 310 THR B N 1
ATOM 6614 C CA . THR B 1 310 ? -13.516 -17.188 -5.992 1 97.81 310 THR B CA 1
ATOM 6615 C C . THR B 1 310 ? -13.969 -16.531 -4.691 1 97.81 310 THR B C 1
ATOM 6617 O O . THR B 1 310 ? -13.203 -15.82 -4.047 1 97.81 310 THR B O 1
ATOM 6620 N N . ASP B 1 311 ? -15.172 -16.844 -4.242 1 97.31 311 ASP B N 1
ATOM 6621 C CA . ASP B 1 311 ? -15.805 -16.156 -3.121 1 97.31 311 ASP B CA 1
ATOM 6622 C C . ASP B 1 311 ? -15.32 -16.719 -1.788 1 97.31 311 ASP B C 1
ATOM 6624 O O . ASP B 1 311 ? -15.305 -16.016 -0.778 1 97.31 311 ASP B O 1
ATOM 6628 N N . GLU B 1 312 ? -14.922 -17.984 -1.832 1 98.44 312 GLU B N 1
ATOM 6629 C CA . GLU B 1 312 ? -14.766 -18.656 -0.549 1 98.44 312 GLU B CA 1
ATOM 6630 C C . GLU B 1 312 ? -13.305 -19.016 -0.282 1 98.44 312 GLU B C 1
ATOM 6632 O O . GLU B 1 312 ? -13 -19.766 0.644 1 98.44 312 GLU B O 1
ATOM 6637 N N . THR B 1 313 ? -12.414 -18.547 -1.103 1 98.62 313 THR B N 1
ATOM 6638 C CA . THR B 1 313 ? -10.984 -18.719 -0.851 1 98.62 313 THR B CA 1
ATOM 6639 C C . THR B 1 313 ? -10.25 -17.391 -1.002 1 98.62 313 THR B C 1
ATOM 6641 O O . THR B 1 313 ? -10.828 -16.406 -1.477 1 98.62 313 THR B O 1
ATOM 6644 N N . SER B 1 314 ? -9 -17.375 -0.505 1 98.25 314 SER B N 1
ATOM 6645 C CA . SER B 1 314 ? -8.117 -16.219 -0.632 1 98.25 314 SER B CA 1
ATOM 6646 C C . SER B 1 314 ? -6.758 -16.609 -1.196 1 98.25 314 SER B C 1
ATOM 6648 O O . SER B 1 314 ? -6.223 -17.672 -0.856 1 98.25 314 SER B O 1
ATOM 6650 N N . SER B 1 315 ? -6.254 -15.82 -2.049 1 98.81 315 SER B N 1
ATOM 6651 C CA . SER B 1 315 ? -4.949 -16 -2.678 1 98.81 315 SER B CA 1
ATOM 6652 C C . SER B 1 315 ? -4.43 -14.703 -3.268 1 98.81 315 SER B C 1
ATOM 6654 O O . SER B 1 315 ? -5.156 -13.703 -3.318 1 98.81 315 SER B O 1
ATOM 6656 N N . GLY B 1 316 ? -3.156 -14.727 -3.664 1 98.75 316 GLY B N 1
ATOM 6657 C CA . GLY B 1 316 ? -2.646 -13.578 -4.391 1 98.75 316 GLY B CA 1
ATOM 6658 C C . GLY B 1 316 ? -3.395 -13.305 -5.684 1 98.75 316 GLY B C 1
ATOM 6659 O O . GLY B 1 316 ? -3.875 -12.195 -5.91 1 98.75 316 GLY B O 1
ATOM 6660 N N . GLY B 1 317 ? -3.469 -14.297 -6.527 1 98.69 317 GLY B N 1
ATOM 6661 C CA . GLY B 1 317 ? -4.246 -14.289 -7.758 1 98.69 317 GLY B CA 1
ATOM 6662 C C . GLY B 1 317 ? -5.055 -15.555 -7.965 1 98.69 317 GLY B C 1
ATOM 6663 O O . GLY B 1 317 ? -4.812 -16.562 -7.301 1 98.69 317 GLY B O 1
ATOM 6664 N N . LEU B 1 318 ? -6.043 -15.469 -8.812 1 98.88 318 LEU B N 1
ATOM 6665 C CA . LEU B 1 318 ? -6.871 -16.625 -9.148 1 98.88 318 LEU B CA 1
ATOM 6666 C C . LEU B 1 318 ? -6.973 -16.797 -10.656 1 98.88 318 LEU B C 1
ATOM 6668 O O . LEU B 1 318 ? -7.207 -15.828 -11.383 1 98.88 318 LEU B O 1
ATOM 6672 N N . LEU B 1 319 ? -6.719 -17.969 -11.094 1 98.81 319 LEU B N 1
ATOM 6673 C CA . LEU B 1 319 ? -6.805 -18.312 -12.516 1 98.81 319 LEU B CA 1
ATOM 6674 C C . LEU B 1 319 ? -7.656 -19.562 -12.727 1 98.81 319 LEU B C 1
ATOM 6676 O O . LEU B 1 319 ? -7.344 -20.625 -12.188 1 98.81 319 LEU B O 1
ATOM 6680 N N . ALA B 1 320 ? -8.719 -19.391 -13.484 1 98.62 320 ALA B N 1
ATOM 6681 C CA . ALA B 1 320 ? -9.562 -20.531 -13.828 1 98.62 320 ALA B CA 1
ATOM 6682 C C . ALA B 1 320 ? -9.242 -21.062 -15.227 1 98.62 320 ALA B C 1
ATOM 6684 O O . ALA B 1 320 ? -9.055 -20.266 -16.156 1 98.62 320 ALA B O 1
ATOM 6685 N N . ASN B 1 321 ? -9.016 -22.328 -15.289 1 98.19 321 ASN B N 1
ATOM 6686 C CA . ASN B 1 321 ? -8.906 -23.094 -16.531 1 98.19 321 ASN B CA 1
ATOM 6687 C C . ASN B 1 321 ? -7.598 -22.797 -17.25 1 98.19 321 ASN B C 1
ATOM 6689 O O . ASN B 1 321 ? -7.551 -22.812 -18.484 1 98.19 321 ASN B O 1
ATOM 6693 N N . ASP B 1 322 ? -6.645 -22.438 -16.531 1 97.88 322 ASP B N 1
ATOM 6694 C CA . ASP B 1 322 ? -5.273 -22.312 -17.016 1 97.88 322 ASP B CA 1
ATOM 6695 C C . ASP B 1 322 ? -4.293 -22.141 -15.859 1 97.88 322 ASP B C 1
ATOM 6697 O O . ASP B 1 322 ? -4.676 -22.25 -14.688 1 97.88 322 ASP B O 1
ATOM 6701 N N . CYS B 1 323 ? -3.037 -22.031 -16.188 1 97.88 323 CYS B N 1
ATOM 6702 C CA . CYS B 1 323 ? -2.002 -21.844 -15.188 1 97.88 323 CYS B CA 1
ATOM 6703 C C . CYS B 1 323 ? -1.007 -20.781 -15.625 1 97.88 323 CYS B C 1
ATOM 6705 O O . CYS B 1 323 ? -0.747 -20.609 -16.812 1 97.88 323 CYS B O 1
ATOM 6707 N N . LEU B 1 324 ? -0.52 -19.953 -14.711 1 97.31 324 LEU B N 1
ATOM 6708 C CA . LEU B 1 324 ? 0.646 -19.078 -14.781 1 97.31 324 LEU B CA 1
ATOM 6709 C C . LEU B 1 324 ? 0.319 -17.797 -15.539 1 97.31 324 LEU B C 1
ATOM 6711 O O . LEU B 1 324 ? 0.872 -16.734 -15.242 1 97.31 324 LEU B O 1
ATOM 6715 N N . VAL B 1 325 ? -0.583 -17.781 -16.469 1 94.69 325 VAL B N 1
ATOM 6716 C CA . VAL B 1 325 ? -0.641 -16.766 -17.516 1 94.69 325 VAL B CA 1
ATOM 6717 C C . VAL B 1 325 ? -1.211 -15.477 -16.953 1 94.69 325 VAL B C 1
ATOM 6719 O O . VAL B 1 325 ? -1.104 -14.414 -17.578 1 94.69 325 VAL B O 1
ATOM 6722 N N . HIS B 1 326 ? -1.819 -15.562 -15.789 1 95 326 HIS B N 1
ATOM 6723 C CA . HIS B 1 326 ? -2.289 -14.328 -15.172 1 95 326 HIS B CA 1
ATOM 6724 C C . HIS B 1 326 ? -1.127 -13.391 -14.867 1 95 326 HIS B C 1
ATOM 6726 O O . HIS B 1 326 ? -1.312 -12.172 -14.781 1 95 326 HIS B O 1
ATOM 6732 N N . TYR B 1 327 ? 0.083 -13.906 -14.719 1 93.62 327 TYR B N 1
ATOM 6733 C CA . TYR B 1 327 ? 1.292 -13.117 -14.508 1 93.62 327 TYR B CA 1
ATOM 6734 C C . TYR B 1 327 ? 1.562 -12.203 -15.695 1 93.62 327 TYR B C 1
ATOM 6736 O O . TYR B 1 327 ? 2.127 -11.117 -15.539 1 93.62 327 TYR B O 1
ATOM 6744 N N . SER B 1 328 ? 1.143 -12.57 -16.828 1 89.19 328 SER B N 1
ATOM 6745 C CA . SER B 1 328 ? 1.475 -11.859 -18.062 1 89.19 328 SER B CA 1
ATOM 6746 C C . SER B 1 328 ? 0.471 -10.742 -18.344 1 89.19 328 SER B C 1
ATOM 6748 O O . SER B 1 328 ? 0.648 -9.961 -19.281 1 89.19 328 SER B O 1
ATOM 6750 N N . VAL B 1 329 ? -0.547 -10.695 -17.578 1 91.19 329 VAL B N 1
ATOM 6751 C CA . VAL B 1 329 ? -1.555 -9.656 -17.766 1 91.19 329 VAL B CA 1
ATOM 6752 C C . VAL B 1 329 ? -1.153 -8.398 -17 1 91.19 329 VAL B C 1
ATOM 6754 O O . VAL B 1 329 ? -1.357 -8.312 -15.781 1 91.19 329 VAL B O 1
ATOM 6757 N N . SER B 1 330 ? -0.743 -7.348 -17.656 1 89.12 330 SER B N 1
ATOM 6758 C CA . SER B 1 330 ? -0.157 -6.168 -17.016 1 89.12 330 SER B CA 1
ATOM 6759 C C . SER B 1 330 ? -1.227 -5.305 -16.359 1 89.12 330 SER B C 1
ATOM 6761 O O . SER B 1 330 ? -0.916 -4.453 -15.523 1 89.12 330 SER B O 1
ATOM 6763 N N . SER B 1 331 ? -2.439 -5.543 -16.781 1 92.62 331 SER B N 1
ATOM 6764 C CA . SER B 1 331 ? -3.523 -4.746 -16.219 1 92.62 331 SER B CA 1
ATOM 6765 C C . SER B 1 331 ? -4.047 -5.359 -14.922 1 92.62 331 SER B C 1
ATOM 6767 O O . SER B 1 331 ? -4.945 -4.809 -14.289 1 92.62 331 SER B O 1
ATOM 6769 N N . LEU B 1 332 ? -3.504 -6.445 -14.523 1 96.12 332 LEU B N 1
ATOM 6770 C CA . LEU B 1 332 ? -3.818 -7.043 -13.227 1 96.12 332 LEU B CA 1
ATOM 6771 C C . LEU B 1 332 ? -2.701 -6.785 -12.219 1 96.12 332 LEU B C 1
ATOM 6773 O O . LEU B 1 332 ? -1.52 -6.832 -12.578 1 96.12 332 LEU B O 1
ATOM 6777 N N . PRO B 1 333 ? -3.133 -6.562 -10.969 1 97.25 333 PRO B N 1
ATOM 6778 C CA . PRO B 1 333 ? -2.102 -6.539 -9.93 1 97.25 333 PRO B CA 1
ATOM 6779 C C . PRO B 1 333 ? -1.513 -7.922 -9.648 1 97.25 333 PRO B C 1
ATOM 6781 O O . PRO B 1 333 ? -2.24 -8.914 -9.648 1 97.25 333 PRO B O 1
ATOM 6784 N N . PHE B 1 334 ? -0.228 -7.949 -9.555 1 97.44 334 PHE B N 1
ATOM 6785 C CA . PHE B 1 334 ? 0.456 -9.18 -9.172 1 97.44 334 PHE B CA 1
ATOM 6786 C C . PHE B 1 334 ? 1.117 -9.023 -7.809 1 97.44 334 PHE B C 1
ATOM 6788 O O . PHE B 1 334 ? 1.961 -8.148 -7.617 1 97.44 334 PHE B O 1
ATOM 6795 N N . GLY B 1 335 ? 0.705 -9.797 -6.859 1 97.44 335 GLY B N 1
ATOM 6796 C CA . GLY B 1 335 ? 1.211 -9.781 -5.496 1 97.44 335 GLY B CA 1
ATOM 6797 C C . GLY B 1 335 ? 0.51 -10.773 -4.586 1 97.44 335 GLY B C 1
ATOM 6798 O O . GLY B 1 335 ? -0.5 -11.367 -4.969 1 97.44 335 GLY B O 1
ATOM 6799 N N . GLY B 1 336 ? 1.073 -10.992 -3.412 1 98.31 336 GLY B N 1
ATOM 6800 C CA . GLY B 1 336 ? 0.523 -11.961 -2.473 1 98.31 336 GLY B CA 1
ATOM 6801 C C . GLY B 1 336 ? -0.324 -11.32 -1.389 1 98.31 336 GLY B C 1
ATOM 6802 O O . GLY B 1 336 ? -0.617 -10.125 -1.445 1 98.31 336 GLY B O 1
ATOM 6803 N N . VAL B 1 337 ? -0.781 -12.141 -0.536 1 98.62 337 VAL B N 1
ATOM 6804 C CA . VAL B 1 337 ? -1.558 -11.781 0.645 1 98.62 337 VAL B CA 1
ATOM 6805 C C . VAL B 1 337 ? -1.248 -12.75 1.784 1 98.62 337 VAL B C 1
ATOM 6807 O O . VAL B 1 337 ? -1.1 -13.953 1.561 1 98.62 337 VAL B O 1
ATOM 6810 N N . GLY B 1 338 ? -1.082 -12.203 2.975 1 97.81 338 GLY B N 1
ATOM 6811 C CA . GLY B 1 338 ? -0.663 -13.07 4.066 1 97.81 338 GLY B CA 1
ATOM 6812 C C . GLY B 1 338 ? 0.749 -13.602 3.902 1 97.81 338 GLY B C 1
ATOM 6813 O O . GLY B 1 338 ? 1.679 -12.828 3.645 1 97.81 338 GLY B O 1
ATOM 6814 N N . ASN B 1 339 ? 0.875 -14.859 3.996 1 97.56 339 ASN B N 1
ATOM 6815 C CA . ASN B 1 339 ? 2.193 -15.484 3.961 1 97.56 339 ASN B CA 1
ATOM 6816 C C . ASN B 1 339 ? 2.789 -15.461 2.557 1 97.56 339 ASN B C 1
ATOM 6818 O O . ASN B 1 339 ? 3.98 -15.711 2.379 1 97.56 339 ASN B O 1
ATOM 6822 N N . SER B 1 340 ? 1.955 -15.203 1.578 1 98.5 340 SER B N 1
ATOM 6823 C CA . SER B 1 340 ? 2.457 -15.195 0.208 1 98.5 340 SER B CA 1
ATOM 6824 C C . SER B 1 340 ? 2.959 -13.805 -0.186 1 98.5 340 SER B C 1
ATOM 6826 O O . SER B 1 340 ? 3.477 -13.617 -1.289 1 98.5 340 SER B O 1
ATOM 6828 N N . GLY B 1 341 ? 2.701 -12.828 0.69 1 98.44 341 GLY B N 1
ATOM 6829 C CA . GLY B 1 341 ? 3.355 -11.555 0.412 1 98.44 341 GLY B CA 1
ATOM 6830 C C . GLY B 1 341 ? 2.49 -10.352 0.74 1 98.44 341 GLY B C 1
ATOM 6831 O O . GLY B 1 341 ? 1.446 -10.492 1.383 1 98.44 341 GLY B O 1
ATOM 6832 N N . MET B 1 342 ? 2.979 -9.141 0.349 1 98.69 342 MET B N 1
ATOM 6833 C CA . MET B 1 342 ? 2.287 -7.863 0.513 1 98.69 342 MET B CA 1
ATOM 6834 C C . MET B 1 342 ? 2.717 -6.871 -0.561 1 98.69 342 MET B C 1
ATOM 6836 O O . MET B 1 342 ? 3.875 -6.867 -0.982 1 98.69 342 MET B O 1
ATOM 6840 N N . GLY B 1 343 ? 1.765 -6 -0.953 1 97.88 343 GLY B N 1
ATOM 6841 C CA . GLY B 1 343 ? 1.99 -5.125 -2.094 1 97.88 343 GLY B CA 1
ATOM 6842 C C . GLY B 1 343 ? 1.771 -5.82 -3.426 1 97.88 343 GLY B C 1
ATOM 6843 O O . GLY B 1 343 ? 1.479 -7.016 -3.471 1 97.88 343 GLY B O 1
ATOM 6844 N N . CYS B 1 344 ? 1.805 -5.023 -4.43 1 97.75 344 CYS B N 1
ATOM 6845 C CA . CYS B 1 344 ? 1.634 -5.574 -5.77 1 97.75 344 CYS B CA 1
ATOM 6846 C C . CYS B 1 344 ? 2.355 -4.723 -6.809 1 97.75 344 CYS B C 1
ATOM 6848 O O . CYS B 1 344 ? 2.809 -3.619 -6.504 1 97.75 344 CYS B O 1
ATOM 6850 N N . TYR B 1 345 ? 2.494 -5.34 -7.938 1 96.06 345 TYR B N 1
ATOM 6851 C CA . TYR B 1 345 ? 3.143 -4.621 -9.031 1 96.06 345 TYR B CA 1
ATOM 6852 C C . TYR B 1 345 ? 2.578 -5.059 -10.375 1 96.06 345 TYR B C 1
ATOM 6854 O O . TYR B 1 345 ? 1.521 -5.688 -10.438 1 96.06 345 TYR B O 1
ATOM 6862 N N . HIS B 1 346 ? 3.201 -4.594 -11.531 1 92.25 346 HIS B N 1
ATOM 6863 C CA . HIS B 1 346 ? 2.844 -4.738 -12.938 1 92.25 346 HIS B CA 1
ATOM 6864 C C . HIS B 1 346 ? 2.162 -3.479 -13.461 1 92.25 346 HIS B C 1
ATOM 6866 O O . HIS B 1 346 ? 1.118 -3.072 -12.945 1 92.25 346 HIS B O 1
ATOM 6872 N N . GLY B 1 347 ? 2.789 -2.9 -14.445 1 91.25 347 GLY B N 1
ATOM 6873 C CA . GLY B 1 347 ? 2.213 -1.73 -15.094 1 91.25 347 GLY B CA 1
ATOM 6874 C C . GLY B 1 347 ? 1.959 -0.585 -14.133 1 91.25 347 GLY B C 1
ATOM 6875 O O . GLY B 1 347 ? 2.865 -0.159 -13.414 1 91.25 347 GLY B O 1
ATOM 6876 N N . LYS B 1 348 ? 0.714 -0.2 -14.125 1 94.19 348 LYS B N 1
ATOM 6877 C CA . LYS B 1 348 ? 0.314 0.939 -13.305 1 94.19 348 LYS B CA 1
ATOM 6878 C C . LYS B 1 348 ? 0.44 0.615 -11.82 1 94.19 348 LYS B C 1
ATOM 6880 O O . LYS B 1 348 ? 0.736 1.496 -11.008 1 94.19 348 LYS B O 1
ATOM 6885 N N . PHE B 1 349 ? 0.291 -0.616 -11.492 1 96.75 349 PHE B N 1
ATOM 6886 C CA . PHE B 1 349 ? 0.373 -1.014 -10.094 1 96.75 349 PHE B CA 1
ATOM 6887 C C . PHE B 1 349 ? 1.793 -0.852 -9.562 1 96.75 349 PHE B C 1
ATOM 6889 O O . PHE B 1 349 ? 1.993 -0.48 -8.406 1 96.75 349 PHE B O 1
ATOM 6896 N N . SER B 1 350 ? 2.793 -1.141 -10.445 1 97 350 SER B N 1
ATOM 6897 C CA . SER B 1 350 ? 4.176 -0.869 -10.062 1 97 350 SER B CA 1
ATOM 6898 C C . SER B 1 350 ? 4.402 0.622 -9.836 1 97 350 SER B C 1
ATOM 6900 O O . SER B 1 350 ? 5.031 1.017 -8.852 1 97 350 SER B O 1
ATOM 6902 N N . PHE B 1 351 ? 3.857 1.415 -10.773 1 97.75 351 PHE B N 1
ATOM 6903 C CA . PHE B 1 351 ? 4.008 2.863 -10.695 1 97.75 351 PHE B CA 1
ATOM 6904 C C . PHE B 1 351 ? 3.42 3.396 -9.391 1 97.75 351 PHE B C 1
ATOM 6906 O O . PHE B 1 351 ? 4.086 4.125 -8.656 1 97.75 351 PHE B O 1
ATOM 6913 N N . ASP B 1 352 ? 2.25 2.994 -9.125 1 97.88 352 ASP B N 1
ATOM 6914 C CA . ASP B 1 352 ? 1.563 3.49 -7.934 1 97.88 352 ASP B CA 1
ATOM 6915 C C . ASP B 1 352 ? 2.238 2.986 -6.66 1 97.88 352 ASP B C 1
ATOM 6917 O O . ASP B 1 352 ? 2.381 3.732 -5.688 1 97.88 352 ASP B O 1
ATOM 6921 N N . GLN B 1 353 ? 2.656 1.728 -6.672 1 98.12 353 GLN B N 1
ATOM 6922 C CA . GLN B 1 353 ? 3.291 1.107 -5.516 1 98.12 353 GLN B CA 1
ATOM 6923 C C . GLN B 1 353 ? 4.594 1.817 -5.156 1 98.12 353 GLN B C 1
ATOM 6925 O O . GLN B 1 353 ? 4.961 1.894 -3.98 1 98.12 353 GLN B O 1
ATOM 6930 N N . LEU B 1 354 ? 5.254 2.334 -6.172 1 98.62 354 LEU B N 1
ATOM 6931 C CA . LEU B 1 354 ? 6.562 2.939 -5.953 1 98.62 354 LEU B CA 1
ATOM 6932 C C . LEU B 1 354 ? 6.488 4.457 -6.066 1 98.62 354 LEU B C 1
ATOM 6934 O O . LEU B 1 354 ? 7.492 5.113 -6.344 1 98.62 354 LEU B O 1
ATOM 6938 N N . SER B 1 355 ? 5.254 4.996 -5.906 1 98.56 355 SER B N 1
ATOM 6939 C CA . SER B 1 355 ? 5 6.43 -5.824 1 98.56 355 SER B CA 1
ATOM 6940 C C . SER B 1 355 ? 4.297 6.793 -4.52 1 98.56 355 SER B C 1
ATOM 6942 O O . SER B 1 355 ? 3.6 5.965 -3.932 1 98.56 355 SER B O 1
ATOM 6944 N N . HIS B 1 356 ? 4.602 7.953 -4.07 1 98.62 356 HIS B N 1
ATOM 6945 C CA . HIS B 1 356 ? 3.725 8.57 -3.08 1 98.62 356 HIS B CA 1
ATOM 6946 C C . HIS B 1 356 ? 2.588 9.336 -3.752 1 98.62 356 HIS B C 1
ATOM 6948 O O . HIS B 1 356 ? 2.832 10.25 -4.543 1 98.62 356 HIS B O 1
ATOM 6954 N N . LEU B 1 357 ? 1.379 8.922 -3.488 1 98.38 357 LEU B N 1
ATOM 6955 C CA . LEU B 1 357 ? 0.209 9.617 -4.012 1 98.38 357 LEU B CA 1
ATOM 6956 C C . LEU B 1 357 ? -0.2 10.766 -3.092 1 98.38 357 LEU B C 1
ATOM 6958 O O . LEU B 1 357 ? -1.088 10.602 -2.252 1 98.38 357 LEU B O 1
ATOM 6962 N N . ARG B 1 358 ? 0.371 11.875 -3.322 1 98.69 358 ARG B N 1
ATOM 6963 C CA . ARG B 1 358 ? 0.22 13.008 -2.422 1 98.69 358 ARG B CA 1
ATOM 6964 C C . ARG B 1 358 ? -1.1 13.734 -2.67 1 98.69 358 ARG B C 1
ATOM 6966 O O . ARG B 1 358 ? -1.354 14.211 -3.777 1 98.69 358 ARG B O 1
ATOM 6973 N N . GLY B 1 359 ? -1.944 13.82 -1.659 1 98.44 359 GLY B N 1
ATOM 6974 C CA . GLY B 1 359 ? -3.129 14.664 -1.749 1 98.44 359 GLY B CA 1
ATOM 6975 C C . GLY B 1 359 ? -2.812 16.141 -1.726 1 98.44 359 GLY B C 1
ATOM 6976 O O . GLY B 1 359 ? -2.094 16.625 -0.842 1 98.44 359 GLY B O 1
ATOM 6977 N N . CYS B 1 360 ? -3.32 16.875 -2.676 1 98.62 360 CYS B N 1
ATOM 6978 C CA . CYS B 1 360 ? -3.088 18.312 -2.787 1 98.62 360 CYS B CA 1
ATOM 6979 C C . CYS B 1 360 ? -4.406 19.078 -2.799 1 98.62 360 CYS B C 1
ATOM 6981 O O . CYS B 1 360 ? -5.324 18.734 -3.543 1 98.62 360 CYS B O 1
ATOM 6983 N N . LEU B 1 361 ? -4.477 20.031 -1.952 1 98.38 361 LEU B N 1
ATOM 6984 C CA . LEU B 1 361 ? -5.594 20.969 -1.902 1 98.38 361 LEU B CA 1
ATOM 6985 C C . LEU B 1 361 ? -5.105 22.406 -2.02 1 98.38 361 LEU B C 1
ATOM 6987 O O . LEU B 1 361 ? -4.336 22.875 -1.177 1 98.38 361 LEU B O 1
ATOM 6991 N N . ILE B 1 362 ? -5.492 23.094 -3.078 1 98 362 ILE B N 1
ATOM 6992 C CA . ILE B 1 362 ? -5.105 24.484 -3.309 1 98 362 ILE B CA 1
ATOM 6993 C C . ILE B 1 362 ? -6.324 25.391 -3.135 1 98 362 ILE B C 1
ATOM 6995 O O . ILE B 1 362 ? -7.234 25.375 -3.965 1 98 362 ILE B O 1
ATOM 6999 N N . LYS B 1 363 ? -6.262 26.125 -2.09 1 96.19 363 LYS B N 1
ATOM 7000 C CA . LYS B 1 363 ? -7.328 27.078 -1.814 1 96.19 363 LYS B CA 1
ATOM 7001 C C . LYS B 1 363 ? -6.918 28.5 -2.217 1 96.19 363 LYS B C 1
ATOM 7003 O O . LYS B 1 363 ? -5.75 28.734 -2.537 1 96.19 363 LYS B O 1
ATOM 7008 N N . GLN B 1 364 ? -7.949 29.375 -2.252 1 91.19 364 GLN B N 1
ATOM 7009 C CA . GLN B 1 364 ? -7.688 30.797 -2.498 1 91.19 364 GLN B CA 1
ATOM 7010 C C . GLN B 1 364 ? -7.602 31.578 -1.189 1 91.19 364 GLN B C 1
ATOM 7012 O O . GLN B 1 364 ? -8.172 31.156 -0.176 1 91.19 364 GLN B O 1
ATOM 7017 N N . LEU B 1 365 ? -6.848 32.656 -1.283 1 90.62 365 LEU B N 1
ATOM 7018 C CA . LEU B 1 365 ? -6.785 33.562 -0.134 1 90.62 365 LEU B CA 1
ATOM 7019 C C . LEU B 1 365 ? -7.926 34.562 -0.171 1 90.62 365 LEU B C 1
ATOM 7021 O O . LEU B 1 365 ? -7.688 35.781 -0.209 1 90.62 365 LEU B O 1
ATOM 7025 N N . GLU B 1 366 ? -9.125 33.969 -0.309 1 86.56 366 GLU B N 1
ATOM 7026 C CA . GLU B 1 366 ? -10.328 34.812 -0.386 1 86.56 366 GLU B CA 1
ATOM 7027 C C . GLU B 1 366 ? -11.477 34.156 0.387 1 86.56 366 GLU B C 1
ATOM 7029 O O . GLU B 1 366 ? -11.336 33.094 0.955 1 86.56 366 GLU B O 1
ATOM 7034 N N . MET B 1 367 ? -12.531 34.938 0.552 1 81.56 367 MET B N 1
ATOM 7035 C CA . MET B 1 367 ? -13.773 34.469 1.151 1 81.56 367 MET B CA 1
ATOM 7036 C C . MET B 1 367 ? -13.562 34.062 2.607 1 81.56 367 MET B C 1
ATOM 7038 O O . MET B 1 367 ? -14.008 33 3.035 1 81.56 367 MET B O 1
ATOM 7042 N N . GLU B 1 368 ? -12.812 34.844 3.324 1 88.06 368 GLU B N 1
ATOM 7043 C CA . GLU B 1 368 ? -12.461 34.562 4.719 1 88.06 368 GLU B CA 1
ATOM 7044 C C . GLU B 1 368 ? -13.711 34.562 5.602 1 88.06 368 GLU B C 1
ATOM 7046 O O . GLU B 1 368 ? -13.734 33.906 6.637 1 88.06 368 GLU B O 1
ATOM 7051 N N . GLY B 1 369 ? -14.719 35.219 5.113 1 83.56 369 GLY B N 1
ATOM 7052 C CA . GLY B 1 369 ? -15.977 35.219 5.844 1 83.56 369 GLY B CA 1
ATOM 7053 C C . GLY B 1 369 ? -16.562 33.844 6.023 1 83.56 369 GLY B C 1
ATOM 7054 O O . GLY B 1 369 ? -17.109 33.531 7.078 1 83.56 369 GLY B O 1
ATOM 7055 N N . VAL B 1 370 ? -16.391 33.031 5.105 1 81.81 370 VAL B N 1
ATOM 7056 C CA . VAL B 1 370 ? -16.906 31.656 5.148 1 81.81 370 VAL B CA 1
ATOM 7057 C C . VAL B 1 370 ? -16.125 30.844 6.176 1 81.81 370 VAL B C 1
ATOM 7059 O O . VAL B 1 370 ? -16.688 29.969 6.836 1 81.81 370 VAL B O 1
ATOM 7062 N N . ASN B 1 371 ? -14.875 31.188 6.391 1 88 371 ASN B N 1
ATOM 7063 C CA . ASN B 1 371 ? -14.016 30.438 7.301 1 88 371 ASN B CA 1
ATOM 7064 C C . ASN B 1 371 ? -14.336 30.766 8.758 1 88 371 ASN B C 1
ATOM 7066 O O . ASN B 1 371 ? -13.906 30.047 9.664 1 88 371 ASN B O 1
ATOM 7070 N N . SER B 1 372 ? -15.086 31.781 8.977 1 87.25 372 SER B N 1
ATOM 7071 C CA . SER B 1 372 ? -15.422 32.188 10.344 1 87.25 372 SER B CA 1
ATOM 7072 C C . SER B 1 372 ? -16.172 31.078 11.07 1 87.25 372 SER B C 1
ATOM 7074 O O . SER B 1 372 ? -16.125 30.984 12.297 1 87.25 372 SER B O 1
ATOM 7076 N N . MET B 1 373 ? -16.781 30.25 10.297 1 85.38 373 MET B N 1
ATOM 7077 C CA . MET B 1 373 ? -17.562 29.156 10.867 1 85.38 373 MET B CA 1
ATOM 7078 C C . MET B 1 373 ? -16.672 28.188 11.625 1 85.38 373 MET B C 1
ATOM 7080 O O . MET B 1 373 ? -17.109 27.562 12.594 1 85.38 373 MET B O 1
ATOM 7084 N N . ARG B 1 374 ? -15.406 28.094 11.227 1 88.94 374 ARG B N 1
ATOM 7085 C CA . ARG B 1 374 ? -14.531 27.109 11.859 1 88.94 374 ARG B CA 1
ATOM 7086 C C . ARG B 1 374 ? -13.695 27.75 12.961 1 88.94 374 ARG B C 1
ATOM 7088 O O . ARG B 1 374 ? -13.086 27.062 13.773 1 88.94 374 ARG B O 1
ATOM 7095 N N . TYR B 1 375 ? -13.719 29.109 13.031 1 93.69 375 TYR B N 1
ATOM 7096 C CA . TYR B 1 375 ? -12.906 29.812 14.023 1 93.69 375 TYR B CA 1
ATOM 7097 C C . TYR B 1 375 ? -13.633 29.891 15.359 1 93.69 375 TYR B C 1
ATOM 7099 O O . TYR B 1 375 ? -14.852 30.047 15.398 1 93.69 375 TYR B O 1
ATOM 7107 N N . PRO B 1 376 ? -12.82 29.828 16.469 1 92.75 376 PRO B N 1
ATOM 7108 C CA . PRO B 1 376 ? -13.438 30.203 17.75 1 92.75 376 PRO B CA 1
ATOM 7109 C C . PRO B 1 376 ? -13.891 31.656 17.781 1 92.75 376 PRO B C 1
ATOM 7111 O O . PRO B 1 376 ? -13.359 32.5 17.047 1 92.75 376 PRO B O 1
ATOM 7114 N N . PRO B 1 377 ? -14.836 31.906 18.656 1 93 377 PRO B N 1
ATOM 7115 C CA . PRO B 1 377 ? -15.578 31.047 19.578 1 93 377 PRO B CA 1
ATOM 7116 C C . PRO B 1 377 ? -16.578 30.141 18.875 1 93 377 PRO B C 1
ATOM 7118 O O . PRO B 1 377 ? -17.203 30.547 17.906 1 93 377 PRO B O 1
ATOM 7121 N N . HIS B 1 378 ? -16.656 29.047 19.391 1 89.75 378 HIS B N 1
ATOM 7122 C CA . HIS B 1 378 ? -17.625 28.094 18.875 1 89.75 378 HIS B CA 1
ATOM 7123 C C . HIS B 1 378 ? -19 28.297 19.5 1 89.75 378 HIS B C 1
ATOM 7125 O O . HIS B 1 378 ? -19.109 28.391 20.719 1 89.75 378 HIS B O 1
ATOM 7131 N N . THR B 1 379 ? -19.953 28.5 18.656 1 87.88 379 THR B N 1
ATOM 7132 C CA . THR B 1 379 ? -21.328 28.719 19.094 1 87.88 379 THR B CA 1
ATOM 7133 C C . THR B 1 379 ? -22.25 27.609 18.609 1 87.88 379 THR B C 1
ATOM 7135 O O . THR B 1 379 ? -21.875 26.828 17.719 1 87.88 379 THR B O 1
ATOM 7138 N N . LEU B 1 380 ? -23.391 27.516 19.172 1 87.62 380 LEU B N 1
ATOM 7139 C CA . LEU B 1 380 ? -24.375 26.516 18.766 1 87.62 380 LEU B CA 1
ATOM 7140 C C . LEU B 1 380 ? -24.812 26.734 17.328 1 87.62 380 LEU B C 1
ATOM 7142 O O . LEU B 1 380 ? -25.062 25.781 16.594 1 87.62 380 LEU B O 1
ATOM 7146 N N . LYS B 1 381 ? -24.875 27.938 17 1 85.12 381 LYS B N 1
ATOM 7147 C CA . LYS B 1 381 ? -25.25 28.266 15.625 1 85.12 381 LYS B CA 1
ATOM 7148 C C . LYS B 1 381 ? -24.219 27.75 14.633 1 85.12 381 LYS B C 1
ATOM 7150 O O . LYS B 1 381 ? -24.578 27.141 13.617 1 85.12 381 LYS B O 1
ATOM 7155 N N . LYS B 1 382 ? -22.984 28.031 14.977 1 87.06 382 LYS B N 1
ATOM 7156 C CA . LYS B 1 382 ? -21.906 27.562 14.109 1 87.06 382 LYS B CA 1
ATOM 7157 C C . LYS B 1 382 ? -21.891 26.031 14.039 1 87.06 382 LYS B C 1
ATOM 7159 O O . LYS B 1 382 ? -21.688 25.453 12.969 1 87.06 382 LYS B O 1
ATOM 7164 N N . LEU B 1 383 ? -22.172 25.438 15.102 1 85.12 383 LEU B N 1
ATOM 7165 C CA . LEU B 1 383 ? -22.203 23.984 15.148 1 85.12 383 LEU B CA 1
ATOM 7166 C C . LEU B 1 383 ? -23.344 23.438 14.289 1 85.12 383 LEU B C 1
ATOM 7168 O O . LEU B 1 383 ? -23.188 22.422 13.617 1 85.12 383 LEU B O 1
ATOM 7172 N N . GLY B 1 384 ? -24.406 24.078 14.352 1 79.38 384 GLY B N 1
ATOM 7173 C CA . GLY B 1 384 ? -25.531 23.672 13.523 1 79.38 384 GLY B CA 1
ATOM 7174 C C . GLY B 1 384 ? -25.234 23.734 12.039 1 79.38 384 GLY B C 1
ATOM 7175 O O . GLY B 1 384 ? -25.562 22.812 11.297 1 79.38 384 GLY B O 1
ATOM 7176 N N . TRP B 1 385 ? -24.547 24.688 11.695 1 77.31 385 TRP B N 1
ATOM 7177 C CA . TRP B 1 385 ? -24.156 24.844 10.297 1 77.31 385 TRP B CA 1
ATOM 7178 C C . TRP B 1 385 ? -23.141 23.781 9.898 1 77.31 385 TRP B C 1
ATOM 7180 O O . TRP B 1 385 ? -23.219 23.219 8.805 1 77.31 385 TRP B O 1
ATOM 7190 N N . ALA B 1 386 ? -22.172 23.625 10.766 1 77.94 386 ALA B N 1
ATOM 7191 C CA . ALA B 1 386 ? -21.156 22.609 10.5 1 77.94 386 ALA B CA 1
ATOM 7192 C C . ALA B 1 386 ? -21.797 21.234 10.297 1 77.94 386 ALA B C 1
ATOM 7194 O O . ALA B 1 386 ? -21.453 20.516 9.367 1 77.94 386 ALA B O 1
ATOM 7195 N N . ARG B 1 387 ? -22.75 20.969 11.062 1 74.88 387 ARG B N 1
ATOM 7196 C CA . ARG B 1 387 ? -23.453 19.703 10.969 1 74.88 387 ARG B CA 1
ATOM 7197 C C . ARG B 1 387 ? -24.203 19.609 9.641 1 74.88 387 ARG B C 1
ATOM 7199 O O . ARG B 1 387 ? -24.219 18.547 9.008 1 74.88 387 ARG B O 1
ATOM 7206 N N . PHE B 1 388 ? -24.75 20.688 9.312 1 70.69 388 PHE B N 1
ATOM 7207 C CA . PHE B 1 388 ? -25.531 20.734 8.078 1 70.69 388 PHE B CA 1
ATOM 7208 C C . PHE B 1 388 ? -24.641 20.469 6.867 1 70.69 388 PHE B C 1
ATOM 7210 O O . PHE B 1 388 ? -24.984 19.672 6 1 70.69 388 PHE B O 1
ATOM 7217 N N . PHE B 1 389 ? -23.516 21.047 6.871 1 67.56 389 PHE B N 1
ATOM 7218 C CA . PHE B 1 389 ? -22.641 20.969 5.707 1 67.56 389 PHE B CA 1
ATOM 7219 C C . PHE B 1 389 ? -21.922 19.625 5.664 1 67.56 389 PHE B C 1
ATOM 7221 O O . PHE B 1 389 ? -21.656 19.094 4.586 1 67.56 389 PHE B O 1
ATOM 7228 N N . ILE B 1 390 ? -21.625 19.141 6.797 1 66.25 390 ILE B N 1
ATOM 7229 C CA . ILE B 1 390 ? -20.906 17.859 6.863 1 66.25 390 ILE B CA 1
ATOM 7230 C C . ILE B 1 390 ? -21.859 16.719 6.5 1 66.25 390 ILE B C 1
ATOM 7232 O O . ILE B 1 390 ? -21.469 15.789 5.785 1 66.25 390 ILE B O 1
ATOM 7236 N N . LEU B 1 391 ? -23.078 16.859 6.938 1 60.69 391 LEU B N 1
ATOM 7237 C CA . LEU B 1 391 ? -24.031 15.766 6.738 1 60.69 391 LEU B CA 1
ATOM 7238 C C . LEU B 1 391 ? -24.656 15.844 5.352 1 60.69 391 LEU B C 1
ATOM 7240 O O . LEU B 1 391 ? -25.062 14.828 4.789 1 60.69 391 LEU B O 1
ATOM 7244 N N . LYS B 1 392 ? -24.797 17 4.926 1 55.09 392 LYS B N 1
ATOM 7245 C CA . LYS B 1 392 ? -25.484 17.125 3.646 1 55.09 392 LYS B CA 1
ATOM 7246 C C . LYS B 1 392 ? -24.516 17.016 2.48 1 55.09 392 LYS B C 1
ATOM 7248 O O . LYS B 1 392 ? -23.891 18 2.084 1 55.09 392 LYS B O 1
ATOM 7253 N N . ASN B 1 393 ? -23.734 16.047 2.494 1 55.97 393 ASN B N 1
ATOM 7254 C CA . ASN B 1 393 ? -22.828 15.727 1.398 1 55.97 393 ASN B CA 1
ATOM 7255 C C . ASN B 1 393 ? -23.547 15.758 0.05 1 55.97 393 ASN B C 1
ATOM 7257 O O . ASN B 1 393 ? -24.109 14.75 -0.378 1 55.97 393 ASN B O 1
ATOM 7261 N N . VAL B 1 394 ? -23.906 16.906 -0.324 1 55.84 394 VAL B N 1
ATOM 7262 C CA . VAL B 1 394 ? -24.5 17 -1.654 1 55.84 394 VAL B CA 1
ATOM 7263 C C . VAL B 1 394 ? -23.453 16.609 -2.707 1 55.84 394 VAL B C 1
ATOM 7265 O O . VAL B 1 394 ? -22.375 17.203 -2.762 1 55.84 394 VAL B O 1
ATOM 7268 N N . ASP B 1 395 ? -23.547 15.484 -3.215 1 58.62 395 ASP B N 1
ATOM 7269 C CA . ASP B 1 395 ? -22.734 15.039 -4.332 1 58.62 395 ASP B CA 1
ATOM 7270 C C . ASP B 1 395 ? -22.891 15.961 -5.535 1 58.62 395 ASP B C 1
ATOM 7272 O O . ASP B 1 395 ? -23.875 15.883 -6.262 1 58.62 395 ASP B O 1
ATOM 7276 N N . LEU B 1 396 ? -21.953 16.891 -5.574 1 60.59 396 LEU B N 1
ATOM 7277 C CA . LEU B 1 396 ? -22 17.859 -6.664 1 60.59 396 LEU B CA 1
ATOM 7278 C C . LEU B 1 396 ? -21.875 17.156 -8.016 1 60.59 396 LEU B C 1
ATOM 7280 O O . LEU B 1 396 ? -22.375 17.656 -9.023 1 60.59 396 LEU B O 1
ATOM 7284 N N . GLY B 1 397 ? -21.219 16.062 -7.988 1 60 397 GLY B N 1
ATOM 7285 C CA . GLY B 1 397 ? -21.219 15.297 -9.227 1 60 397 GLY B CA 1
ATOM 7286 C C . GLY B 1 397 ? -22.609 14.883 -9.672 1 60 397 GLY B C 1
ATOM 7287 O O . GLY B 1 397 ? -22.938 14.992 -10.852 1 60 397 GLY B O 1
ATOM 7288 N N . TRP B 1 398 ? -23.312 14.562 -8.719 1 60.38 398 TRP B N 1
ATOM 7289 C CA . TRP B 1 398 ? -24.688 14.18 -8.984 1 60.38 398 TRP B CA 1
ATOM 7290 C C . TRP B 1 398 ? -25.516 15.391 -9.398 1 60.38 398 TRP B C 1
ATOM 7292 O O . TRP B 1 398 ? -26.312 15.312 -10.336 1 60.38 398 TRP B O 1
ATOM 7302 N N . ILE B 1 399 ? -25.219 16.453 -8.758 1 61.34 399 ILE B N 1
ATOM 7303 C CA . ILE B 1 399 ? -25.953 17.672 -9.094 1 61.34 399 ILE B CA 1
ATOM 7304 C C . ILE B 1 399 ? -25.578 18.125 -10.508 1 61.34 399 ILE B C 1
ATOM 7306 O O . ILE B 1 399 ? -26.438 18.531 -11.289 1 61.34 399 ILE B O 1
ATOM 7310 N N . GLY B 1 400 ? -24.359 18.016 -10.773 1 62.78 400 GLY B N 1
ATOM 7311 C CA . GLY B 1 400 ? -23.922 18.344 -12.117 1 62.78 400 GLY B CA 1
ATOM 7312 C C . GLY B 1 400 ? -24.516 17.438 -13.18 1 62.78 400 GLY B C 1
ATOM 7313 O O . GLY B 1 400 ? -24.953 17.922 -14.227 1 62.78 400 GLY B O 1
ATOM 7314 N N . ARG B 1 401 ? -24.578 16.25 -12.844 1 64.69 401 ARG B N 1
ATOM 7315 C CA . ARG B 1 401 ? -25.172 15.297 -13.773 1 64.69 401 ARG B CA 1
ATOM 7316 C C . ARG B 1 401 ? -26.672 15.555 -13.93 1 64.69 401 ARG B C 1
ATOM 7318 O O . ARG B 1 401 ? -27.203 15.508 -15.039 1 64.69 401 ARG B O 1
ATOM 7325 N N . MET B 1 402 ? -27.266 15.945 -12.867 1 63.78 402 MET B N 1
ATOM 7326 C CA . MET B 1 402 ? -28.688 16.234 -12.898 1 63.78 402 MET B CA 1
ATOM 7327 C C . MET B 1 402 ? -28.969 17.531 -13.641 1 63.78 402 MET B C 1
ATOM 7329 O O . MET B 1 402 ? -29.938 17.641 -14.398 1 63.78 402 MET B O 1
ATOM 7333 N N . ALA B 1 403 ? -28.062 18.406 -13.43 1 67.81 403 ALA B N 1
ATOM 7334 C CA . ALA B 1 403 ? -28.188 19.672 -14.156 1 67.81 403 ALA B CA 1
ATOM 7335 C C . ALA B 1 403 ? -27.984 19.469 -15.656 1 67.81 403 ALA B C 1
ATOM 7337 O O . ALA B 1 403 ? -28.719 20.031 -16.469 1 67.81 403 ALA B O 1
ATOM 7338 N N . LEU B 1 404 ? -27.062 18.672 -15.898 1 70.81 404 LEU B N 1
ATOM 7339 C CA . LEU B 1 404 ? -26.812 18.359 -17.297 1 70.81 404 LEU B CA 1
ATOM 7340 C C . LEU B 1 404 ? -28 17.641 -17.922 1 70.81 404 LEU B C 1
ATOM 7342 O O . LEU B 1 404 ? -28.406 17.953 -19.047 1 70.81 404 LEU B O 1
ATOM 7346 N N . LEU B 1 405 ? -28.531 16.797 -17.203 1 69.62 405 LEU B N 1
ATOM 7347 C CA . LEU B 1 405 ? -29.734 16.094 -17.672 1 69.62 405 LEU B CA 1
ATOM 7348 C C . LEU B 1 405 ? -30.906 17.062 -17.828 1 69.62 405 LEU B C 1
ATOM 7350 O O . LEU B 1 405 ? -31.672 16.953 -18.797 1 69.62 405 LEU B O 1
ATOM 7354 N N . ALA B 1 406 ? -30.969 17.969 -16.984 1 70.12 406 ALA B N 1
ATOM 7355 C CA . ALA B 1 406 ? -32.031 18.984 -17.062 1 70.12 406 ALA B CA 1
ATOM 7356 C C . ALA B 1 406 ? -31.828 19.875 -18.281 1 70.12 406 ALA B C 1
ATOM 7358 O O . ALA B 1 406 ? -32.781 20.172 -19 1 70.12 406 ALA B O 1
ATOM 7359 N N . VAL B 1 407 ? -30.703 20.156 -18.516 1 75.25 407 VAL B N 1
ATOM 7360 C CA . VAL B 1 407 ? -30.391 20.984 -19.672 1 75.25 407 VAL B CA 1
ATOM 7361 C C . VAL B 1 407 ? -30.672 20.203 -20.953 1 75.25 407 VAL B C 1
ATOM 7363 O O . VAL B 1 407 ? -31.25 20.75 -21.906 1 75.25 407 VAL B O 1
ATOM 7366 N N . MET B 1 408 ? -30.328 19.031 -20.906 1 74.56 408 MET B N 1
ATOM 7367 C CA . MET B 1 408 ? -30.578 18.172 -22.062 1 74.56 408 MET B CA 1
ATOM 7368 C C . MET B 1 408 ? -32.0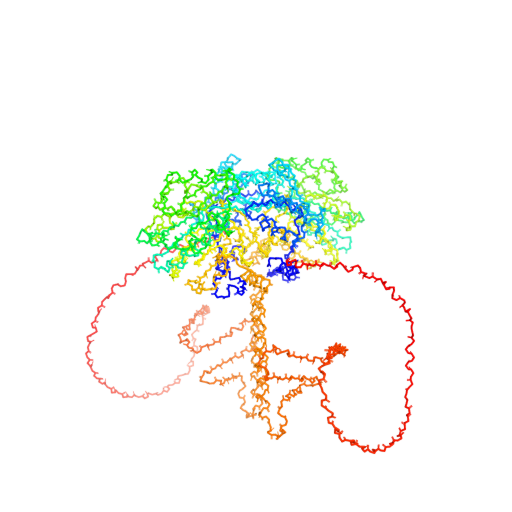62 18 -22.297 1 74.56 408 MET B C 1
ATOM 7370 O O . MET B 1 408 ? -32.531 18 -23.453 1 74.56 408 MET B O 1
ATOM 7374 N N . ALA B 1 409 ? -32.719 17.922 -21.297 1 71.81 409 ALA B N 1
ATOM 7375 C CA . ALA B 1 409 ? -34.156 17.828 -21.391 1 71.81 409 ALA B CA 1
ATOM 7376 C C . ALA B 1 409 ? -34.781 19.109 -21.953 1 71.81 409 ALA B C 1
ATOM 7378 O O . ALA B 1 409 ? -35.688 19.047 -22.797 1 71.81 409 ALA B O 1
ATOM 7379 N N . VAL B 1 410 ? -34.219 20.125 -21.578 1 73.44 410 VAL B N 1
ATOM 7380 C CA . VAL B 1 410 ? -34.688 21.422 -22.062 1 73.44 410 VAL B CA 1
ATOM 7381 C C . VAL B 1 410 ? -34.312 21.578 -23.547 1 73.44 410 VAL B C 1
ATOM 7383 O O . VAL B 1 410 ? -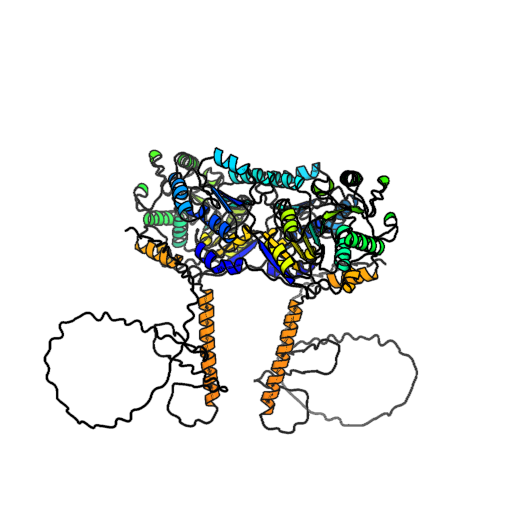35.156 22.016 -24.344 1 73.44 410 VAL B O 1
ATOM 7386 N N . VAL B 1 411 ? -33.219 21.188 -23.828 1 73.06 411 VAL B N 1
ATOM 7387 C CA . VAL B 1 411 ? -32.781 21.281 -25.219 1 73.06 411 VAL B CA 1
ATOM 7388 C C . VAL B 1 411 ? -33.625 20.359 -26.094 1 73.06 411 VAL B C 1
ATOM 7390 O O . VAL B 1 411 ? -34.062 20.75 -27.172 1 73.06 411 VAL B O 1
ATOM 7393 N N . ALA B 1 412 ? -33.812 19.266 -25.578 1 70.31 412 ALA B N 1
ATOM 7394 C CA . ALA B 1 412 ? -34.656 18.328 -26.312 1 70.31 412 ALA B CA 1
ATOM 7395 C C . ALA B 1 412 ? -36.062 18.875 -26.484 1 70.31 412 ALA B C 1
ATOM 7397 O O . ALA B 1 412 ? -36.656 18.766 -27.562 1 70.31 412 ALA B O 1
ATOM 7398 N N . ALA B 1 413 ? -36.438 19.516 -25.516 1 66.25 413 ALA B N 1
ATOM 7399 C CA . ALA B 1 413 ? -37.781 20.125 -25.562 1 66.25 413 ALA B CA 1
ATOM 7400 C C . ALA B 1 413 ? -37.812 21.266 -26.562 1 66.25 413 ALA B C 1
ATOM 7402 O O . ALA B 1 413 ? -38.781 21.406 -27.328 1 66.25 413 ALA B O 1
ATOM 7403 N N . VAL B 1 414 ? -36.844 21.906 -26.641 1 67.19 414 VAL B N 1
ATOM 7404 C CA . VAL B 1 414 ? -36.75 23.031 -27.547 1 67.19 414 VAL B CA 1
ATOM 7405 C C . VAL B 1 414 ? -36.625 22.531 -28.984 1 67.19 414 VAL B C 1
ATOM 7407 O O . VAL B 1 414 ? -37.281 23.047 -29.891 1 67.19 414 VAL B O 1
ATOM 7410 N N . VAL B 1 415 ? -35.906 21.609 -29.141 1 63.38 415 VAL B N 1
ATOM 7411 C CA . VAL B 1 415 ? -35.719 21.031 -30.469 1 63.38 415 VAL B CA 1
ATOM 7412 C C . VAL B 1 415 ? -37.031 20.438 -30.969 1 63.38 415 VAL B C 1
ATOM 7414 O O . VAL B 1 415 ? -37.406 20.609 -32.125 1 63.38 415 VAL B O 1
ATOM 7417 N N . LEU B 1 416 ? -37.625 19.875 -30.109 1 59.47 416 LEU B N 1
ATOM 7418 C CA . LEU B 1 416 ? -38.906 19.312 -30.453 1 59.47 416 LEU B CA 1
ATOM 7419 C C . LEU B 1 416 ? -39.906 20.406 -30.766 1 59.47 416 LEU B C 1
ATOM 7421 O O . LEU B 1 416 ? -40.719 20.281 -31.703 1 59.47 416 LEU B O 1
ATOM 7425 N N . GLN B 1 417 ? -39.812 21.438 -30.125 1 58.03 417 GLN B N 1
ATOM 7426 C CA . GLN B 1 417 ? -40.688 22.578 -30.359 1 58.03 417 GLN B CA 1
ATOM 7427 C C . GLN B 1 417 ? -40.375 23.234 -31.703 1 58.03 417 GLN B C 1
ATOM 7429 O O . GLN B 1 417 ? -41.312 23.609 -32.438 1 58.03 417 GLN B O 1
ATOM 7434 N N . VAL B 1 418 ? -39.281 23.297 -32 1 58 418 VAL B N 1
ATOM 7435 C CA . VAL B 1 418 ? -38.906 23.953 -33.25 1 58 418 VAL B CA 1
ATOM 7436 C C . VAL B 1 418 ? -39.219 23.062 -34.438 1 58 418 VAL B C 1
ATOM 7438 O O . VAL B 1 418 ? -39.656 23.531 -35.5 1 58 418 VAL B O 1
ATOM 7441 N N . SER B 1 419 ? -39.062 21.906 -34.344 1 52.53 419 SER B N 1
ATOM 7442 C CA . SER B 1 419 ? -39.375 20.969 -35.406 1 52.53 419 SER B CA 1
ATOM 7443 C C . SER B 1 419 ? -40.875 20.922 -35.656 1 52.53 419 SER B C 1
ATOM 7445 O O . SER B 1 419 ? -41.312 20.75 -36.781 1 52.53 419 SER B O 1
ATOM 7447 N N . CYS B 1 420 ? -41.594 21.109 -34.688 1 46.47 420 CYS B N 1
ATOM 7448 C CA . CYS B 1 420 ? -43.031 21.109 -34.844 1 46.47 420 CYS B CA 1
ATOM 7449 C C . CYS B 1 420 ? -43.531 22.422 -35.406 1 46.47 420 CYS B C 1
ATOM 7451 O O . CYS B 1 420 ? -44.656 22.5 -35.938 1 46.47 420 CYS B O 1
ATOM 7453 N N . ARG B 1 421 ? -42.844 23.453 -35.25 1 45.78 421 ARG B N 1
ATOM 7454 C CA . ARG B 1 421 ? -43.25 24.734 -35.844 1 45.78 421 ARG B CA 1
ATOM 7455 C C . ARG B 1 421 ? -43.156 24.719 -37.344 1 45.78 421 ARG B C 1
ATOM 7457 O O . ARG B 1 421 ? -43.781 25.531 -38.031 1 45.78 421 ARG B O 1
ATOM 7464 N N . GLY B 1 422 ? -42.312 24.047 -38.062 1 37.44 422 GLY B N 1
ATOM 7465 C CA . GLY B 1 422 ? -42.344 24.016 -39.531 1 37.44 422 GLY B CA 1
ATOM 7466 C C . GLY B 1 422 ? -43.594 23.375 -40.094 1 37.44 422 GLY B C 1
ATOM 7467 O O . GLY B 1 422 ? -43.75 23.312 -41.312 1 37.44 422 GLY B O 1
ATOM 7468 N N . ARG B 1 423 ? -44.125 22.422 -39.469 1 38.31 423 ARG B N 1
ATOM 7469 C CA . ARG B 1 423 ? -45.375 21.984 -40.031 1 38.31 423 ARG B CA 1
ATOM 7470 C C . ARG B 1 423 ? -46.469 23.016 -39.812 1 38.31 423 ARG B C 1
ATOM 7472 O O . ARG B 1 423 ? -46.375 23.844 -38.875 1 38.31 423 ARG B O 1
ATOM 7479 N N . GLU B 1 424 ? -47.656 23.062 -40.656 1 34.91 424 GLU B N 1
ATOM 7480 C CA . GLU B 1 424 ? -48.75 24.016 -40.844 1 34.91 424 GLU B CA 1
ATOM 7481 C C . GLU B 1 424 ? -49.25 24.531 -39.5 1 34.91 424 GLU B C 1
ATOM 7483 O O . GLU B 1 424 ? -49.375 23.75 -38.531 1 34.91 424 GLU B O 1
ATOM 7488 N N . LYS B 1 425 ? -49.188 25.859 -39.25 1 33.94 425 LYS B N 1
ATOM 7489 C CA . LYS B 1 425 ? -49.781 26.719 -38.219 1 33.94 425 LYS B CA 1
ATOM 7490 C C . LYS B 1 425 ? -51.25 26.375 -38 1 33.94 425 LYS B C 1
ATOM 7492 O O . LYS B 1 425 ? -52.156 26.969 -38.625 1 33.94 425 LYS B O 1
ATOM 7497 N N . ARG B 1 426 ? -51.812 25.078 -38.156 1 31.17 426 ARG B N 1
ATOM 7498 C CA . ARG B 1 426 ? -53.219 25.094 -37.719 1 31.17 426 ARG B CA 1
ATOM 7499 C C . ARG B 1 426 ? -53.344 25.656 -36.281 1 31.17 426 ARG B C 1
ATOM 7501 O O . ARG B 1 426 ? -52.469 25.391 -35.438 1 31.17 426 ARG B O 1
ATOM 7508 N N . HIS B 1 427 ? -54.156 26.781 -36.062 1 28.59 427 HIS B N 1
ATOM 7509 C CA . HIS B 1 427 ? -54.469 27.719 -34.969 1 28.59 427 HIS B CA 1
ATOM 7510 C C . HIS B 1 427 ? -54.781 26.969 -33.688 1 28.59 427 HIS B C 1
ATOM 7512 O O . HIS B 1 427 ? -55.375 27.531 -32.75 1 28.59 427 HIS B O 1
ATOM 7518 N N . TYR B 1 428 ? -54.594 25.641 -33.5 1 28.17 428 TYR B N 1
ATOM 7519 C CA . TYR B 1 428 ? -55.188 25.312 -32.219 1 28.17 428 TYR B CA 1
ATOM 7520 C C . TYR B 1 428 ? -54.469 26.047 -31.062 1 28.17 428 TYR B C 1
ATOM 7522 O O . TYR B 1 428 ? -53.25 26.094 -31.031 1 28.17 428 TYR B O 1
ATOM 7530 N N . LYS B 1 429 ? -55.125 27.094 -30.5 1 28.61 429 LYS B N 1
ATOM 7531 C CA . LYS B 1 429 ? -54.875 27.953 -29.344 1 28.61 429 LYS B CA 1
ATOM 7532 C C . LYS B 1 429 ? -54.25 27.172 -28.203 1 28.61 429 LYS B C 1
ATOM 7534 O O . LYS B 1 429 ? -53.75 27.766 -27.234 1 28.61 429 LYS B O 1
ATOM 7539 N N . ASN B 1 430 ? -54.75 25.906 -27.891 1 26.3 430 ASN B N 1
ATOM 7540 C CA . ASN B 1 430 ? -54.469 25.516 -26.516 1 26.3 430 ASN B CA 1
ATOM 7541 C C . ASN B 1 430 ? -53.031 25.172 -26.281 1 26.3 430 ASN B C 1
ATOM 7543 O O . ASN B 1 430 ? -52.5 24.266 -26.938 1 26.3 430 ASN B O 1
ATOM 7547 N N . ARG B 1 431 ? -52.188 26.125 -25.828 1 31.19 431 ARG B N 1
ATOM 7548 C CA . ARG B 1 431 ? -50.781 26.391 -25.688 1 31.19 431 ARG B CA 1
ATOM 7549 C C . ARG B 1 431 ? -50.031 25.156 -25.156 1 31.19 431 ARG B C 1
ATOM 7551 O O . ARG B 1 431 ? -48.938 24.844 -25.594 1 31.19 431 ARG B O 1
ATOM 7558 N N . ASN B 1 432 ? -50.25 24.719 -23.844 1 29.06 432 ASN B N 1
ATOM 7559 C CA . ASN B 1 432 ? -49.094 24.297 -23.047 1 29.06 432 ASN B CA 1
ATOM 7560 C C . ASN B 1 432 ? -48.688 22.875 -23.359 1 29.06 432 ASN B C 1
ATOM 7562 O O . ASN B 1 432 ? -47.688 22.391 -22.859 1 29.06 432 ASN B O 1
ATOM 7566 N N . VAL B 1 433 ? -49.625 21.859 -23.562 1 29.92 433 VAL B N 1
ATOM 7567 C CA . VAL B 1 433 ? -49.281 20.453 -23.469 1 29.92 433 VAL B CA 1
ATOM 7568 C C . VAL B 1 433 ? -48.75 19.953 -24.812 1 29.92 433 VAL B C 1
ATOM 7570 O O . VAL B 1 433 ? -49.375 20.109 -25.844 1 29.92 433 VAL B O 1
ATOM 7573 N N . CYS B 1 434 ? -47.531 20.141 -25.062 1 30.56 434 CYS B N 1
ATOM 7574 C CA . CYS B 1 434 ? -47 19.578 -26.297 1 30.56 434 CYS B CA 1
ATOM 7575 C C . CYS B 1 434 ? -46.969 18.047 -26.219 1 30.56 434 CYS B C 1
ATOM 7577 O O . CYS B 1 434 ? -46.344 17.484 -25.328 1 30.56 434 CYS B O 1
ATOM 7579 N N . ILE B 1 435 ? -48.031 17.359 -26.625 1 30.95 435 ILE B N 1
ATOM 7580 C CA . ILE B 1 435 ? -48.125 15.906 -26.766 1 30.95 435 ILE B CA 1
ATOM 7581 C C . ILE B 1 435 ? -47.312 15.461 -27.984 1 30.95 435 ILE B C 1
ATOM 7583 O O . ILE B 1 435 ? -47.562 15.93 -29.094 1 30.95 435 ILE B O 1
ATOM 7587 N N . VAL B 1 436 ? -46.094 15.148 -27.812 1 31.55 436 VAL B N 1
ATOM 7588 C CA . VAL B 1 436 ? -45.312 14.625 -28.953 1 31.55 436 VAL B CA 1
ATOM 7589 C C . VAL B 1 436 ? -45.719 13.164 -29.203 1 31.55 436 VAL B C 1
ATOM 7591 O O . VAL B 1 436 ? -45.719 12.352 -28.266 1 31.55 436 VAL B O 1
ATOM 7594 N N . TYR B 1 437 ? -46.594 12.906 -30.094 1 30.53 437 TYR B N 1
ATOM 7595 C CA . TYR B 1 437 ? -47.031 11.594 -30.562 1 30.53 437 TYR B CA 1
ATOM 7596 C C . TYR B 1 437 ? -45.906 10.883 -31.328 1 30.53 437 TYR B C 1
ATOM 7598 O O . TYR B 1 437 ? -45.375 11.43 -32.312 1 30.53 437 TYR B O 1
ATOM 7606 N N . HIS B 1 438 ? -44.875 10.422 -30.656 1 30.42 438 HIS B N 1
ATOM 7607 C CA . HIS B 1 438 ? -44.094 9.523 -31.5 1 30.42 438 HIS B CA 1
ATOM 7608 C C . HIS B 1 438 ? -44.5 8.07 -31.266 1 30.42 438 HIS B C 1
ATOM 7610 O O . HIS B 1 438 ? -44.188 7.488 -30.234 1 30.42 438 HIS B O 1
ATOM 7616 N N . GLY B 1 439 ? -45.125 7.277 -32.188 1 33.34 439 GLY B N 1
ATOM 7617 C CA . GLY B 1 439 ? -45.781 5.977 -32.156 1 33.34 439 GLY B CA 1
ATOM 7618 C C . GLY B 1 439 ? -46.781 5.84 -31.016 1 33.34 439 GLY B C 1
ATOM 7619 O O . GLY B 1 439 ? -47.25 6.844 -30.484 1 33.34 439 GLY B O 1
ATOM 7620 N N . GLN B 1 440 ? -47.281 4.629 -30.562 1 32.81 440 GLN B N 1
ATOM 7621 C CA . GLN B 1 440 ? -48.344 4.387 -29.609 1 32.81 440 GLN B CA 1
ATOM 7622 C C . GLN B 1 440 ? -48.062 5.035 -28.25 1 32.81 440 GLN B C 1
ATOM 7624 O O . GLN B 1 440 ? -48.844 4.957 -27.328 1 32.81 440 GLN B O 1
ATOM 7629 N N . THR B 1 441 ? -46.875 5.238 -27.828 1 28.81 441 THR B N 1
ATOM 7630 C CA . THR B 1 441 ? -46.594 5.668 -26.469 1 28.81 441 THR B CA 1
ATOM 7631 C C . THR B 1 441 ? -46.594 7.188 -26.359 1 28.81 441 THR B C 1
ATOM 7633 O O . THR B 1 441 ? -45.906 7.871 -27.125 1 28.81 441 THR B O 1
ATOM 7636 N N . LYS B 1 442 ? -47.75 7.742 -25.922 1 33.47 442 LYS B N 1
ATOM 7637 C CA . LYS B 1 442 ? -48.031 9.148 -25.641 1 33.47 442 LYS B CA 1
ATOM 7638 C C . LYS B 1 442 ? -47.062 9.695 -24.594 1 33.47 442 LYS B C 1
ATOM 7640 O O . LYS B 1 442 ? -46.969 9.141 -23.5 1 33.47 442 LYS B O 1
ATOM 7645 N N . LEU B 1 443 ? -45.906 10.133 -24.938 1 29.16 443 LEU B N 1
ATOM 7646 C CA . LEU B 1 443 ? -45.094 10.828 -23.938 1 29.16 443 LEU B CA 1
ATOM 7647 C C . LEU B 1 443 ? -45.594 12.242 -23.719 1 29.16 443 LEU B C 1
ATOM 7649 O O . LEU B 1 443 ? -45.719 13.023 -24.672 1 29.16 443 LEU B O 1
ATOM 7653 N N . ILE B 1 444 ? -46.5 12.492 -22.688 1 29.14 444 ILE B N 1
ATOM 7654 C CA . ILE B 1 444 ? -46.969 13.82 -22.328 1 29.14 444 ILE B CA 1
ATOM 7655 C C . ILE B 1 444 ? -45.906 14.523 -21.469 1 29.14 444 ILE B C 1
ATOM 7657 O O . ILE B 1 444 ? -45.5 14 -20.438 1 29.14 444 ILE B O 1
ATOM 7661 N N . VAL B 1 445 ? -45.062 15.273 -22 1 29.48 445 VAL B N 1
ATOM 7662 C CA . VAL B 1 445 ? -44.094 16.062 -21.25 1 29.48 445 VAL B CA 1
ATOM 7663 C C . VAL B 1 445 ? -44.719 17.406 -20.844 1 29.48 445 VAL B C 1
ATOM 7665 O O . VAL B 1 445 ? -45.219 18.141 -21.688 1 29.48 445 VAL B O 1
ATOM 7668 N N . TYR B 1 446 ? -45.344 17.5 -19.609 1 27.39 446 TYR B N 1
ATOM 7669 C CA . TYR B 1 446 ? -45.844 18.766 -19.062 1 27.39 446 TYR B CA 1
ATOM 7670 C C . TYR B 1 446 ? -44.688 19.656 -18.609 1 27.39 446 TYR B C 1
ATOM 7672 O O . TYR B 1 446 ? -43.812 19.234 -17.859 1 27.39 446 TYR B O 1
ATOM 7680 N N . CYS B 1 447 ? -44.281 20.531 -19.484 1 28.08 447 CYS B N 1
ATOM 7681 C CA . CYS B 1 447 ? -43.281 21.531 -19.078 1 28.08 447 CYS B CA 1
ATOM 7682 C C . CYS B 1 447 ? -43.938 22.578 -18.188 1 28.08 447 CYS B C 1
ATOM 7684 O O . CYS B 1 447 ? -44.781 23.344 -18.641 1 28.08 447 CYS B O 1
ATOM 7686 N N . LEU B 1 448 ? -44.219 22.328 -16.828 1 27.39 448 LEU B N 1
ATOM 7687 C CA . LEU B 1 448 ? -44.656 23.375 -15.898 1 27.39 448 LEU B CA 1
ATOM 7688 C C . LEU B 1 448 ? -43.562 24.406 -15.672 1 27.39 448 LEU B C 1
ATOM 7690 O O . LEU B 1 448 ? -42.531 24.109 -15.016 1 27.39 448 LEU B O 1
ATOM 7694 N N . LEU B 1 449 ? -43.25 25.297 -16.484 1 28.72 449 LEU B N 1
ATOM 7695 C CA . LEU B 1 449 ? -42.281 26.359 -16.359 1 28.72 449 LEU B CA 1
ATOM 7696 C C . LEU B 1 449 ? -42.625 27.281 -15.188 1 28.72 449 LEU B C 1
ATOM 7698 O O . LEU B 1 449 ? -41.906 28.266 -14.938 1 28.72 449 LEU B O 1
ATOM 7702 N N . GLY B 1 450 ? -43.781 27.484 -14.672 1 26.73 450 GLY B N 1
ATOM 7703 C CA . GLY B 1 450 ? -44 28.75 -13.977 1 26.73 450 GLY B CA 1
ATOM 7704 C C . GLY B 1 450 ? -43.281 28.812 -12.633 1 26.73 450 GLY B C 1
ATOM 7705 O O . GLY B 1 450 ? -43.031 29.906 -12.109 1 26.73 450 GLY B O 1
ATOM 7706 N N . CYS B 1 451 ? -43.625 27.969 -11.648 1 25.05 451 CYS B N 1
ATOM 7707 C CA . CYS B 1 451 ? -43.375 28.359 -10.266 1 25.05 451 CYS B CA 1
ATOM 7708 C C . CYS B 1 451 ? -41.906 28.281 -9.914 1 25.05 451 CYS B C 1
ATOM 7710 O O . CYS B 1 451 ? -41.25 27.297 -10.25 1 25.05 451 CYS B O 1
ATOM 7712 N N . PRO B 1 452 ? -41.25 29.453 -9.43 1 28.17 452 PRO B N 1
ATOM 7713 C CA . PRO B 1 452 ? -39.844 29.609 -9.094 1 28.17 452 PRO B CA 1
ATOM 7714 C C . PRO B 1 452 ? -39.281 28.484 -8.219 1 28.17 452 PRO B C 1
ATOM 7716 O O . PRO B 1 452 ? -38.094 28.203 -8.234 1 28.17 452 PRO B O 1
ATOM 7719 N N . LEU B 1 453 ? -39.906 28.281 -7.031 1 27.12 453 LEU B N 1
ATOM 7720 C CA . LEU B 1 453 ? -39.125 27.656 -5.961 1 27.12 453 LEU B CA 1
ATOM 7721 C C . LEU B 1 453 ? -38.812 26.203 -6.289 1 27.12 453 LEU B C 1
ATOM 7723 O O . LEU B 1 453 ? -37.75 25.703 -5.938 1 27.12 453 LEU B O 1
ATOM 7727 N N . ALA B 1 454 ? -39.812 25.328 -6.07 1 26.34 454 ALA B N 1
ATOM 7728 C CA . ALA B 1 454 ? -39.594 23.922 -5.785 1 26.34 454 ALA B CA 1
ATOM 7729 C C . ALA B 1 454 ? -39.125 23.172 -7.039 1 26.34 454 ALA B C 1
ATOM 7731 O O . ALA B 1 454 ? -39.562 23.484 -8.148 1 26.34 454 ALA B O 1
ATOM 7732 N N . PRO B 1 455 ? -37.969 22.406 -6.965 1 29.41 455 PRO B N 1
ATOM 7733 C CA . PRO B 1 455 ? -37.375 21.656 -8.086 1 29.41 455 PRO B CA 1
ATOM 7734 C C . PRO B 1 455 ? -38.438 20.922 -8.922 1 29.41 455 PRO B C 1
ATOM 7736 O O . PRO B 1 455 ? -39.5 20.578 -8.414 1 29.41 455 PRO B O 1
ATOM 7739 N N . ALA B 1 456 ? -38.5 21.234 -10.219 1 27.55 456 ALA B N 1
ATOM 7740 C CA . ALA B 1 456 ? -39.312 20.781 -11.352 1 27.55 456 ALA B CA 1
ATOM 7741 C C . ALA B 1 456 ? -39.375 19.266 -11.414 1 27.55 456 ALA B C 1
ATOM 7743 O O . ALA B 1 456 ? -38.344 18.609 -11.609 1 27.55 456 ALA B O 1
ATOM 7744 N N . GLN B 1 457 ? -40.125 18.641 -10.43 1 26.62 457 GLN B N 1
ATOM 7745 C CA . GLN B 1 457 ? -40.344 17.203 -10.523 1 26.62 457 GLN B CA 1
ATOM 7746 C C . GLN B 1 457 ? -40.969 16.828 -11.859 1 26.62 457 GLN B C 1
ATOM 7748 O O . GLN B 1 457 ? -42 17.375 -12.234 1 26.62 457 GLN B O 1
ATOM 7753 N N . ALA B 1 458 ? -40.188 16.734 -12.938 1 27.41 458 ALA B N 1
ATOM 7754 C CA . ALA B 1 458 ? -40.688 16.203 -14.203 1 27.41 458 ALA B CA 1
ATOM 7755 C C . ALA B 1 458 ? -41.219 14.789 -14.039 1 27.41 458 ALA B C 1
ATOM 7757 O O . ALA B 1 458 ? -40.531 13.922 -13.5 1 27.41 458 ALA B O 1
ATOM 7758 N N . LEU B 1 459 ? -42.5 14.688 -13.648 1 26.48 459 LEU B N 1
ATOM 7759 C CA . LEU B 1 459 ? -43.188 13.391 -13.633 1 26.48 459 LEU B CA 1
ATOM 7760 C C . LEU B 1 459 ? -43.25 12.797 -15.039 1 26.48 459 LEU B C 1
ATOM 7762 O O . LEU B 1 459 ? -43.781 13.414 -15.953 1 26.48 459 LEU B O 1
ATOM 7766 N N . VAL B 1 460 ? -42.188 12.125 -15.477 1 26.62 460 VAL B N 1
ATOM 7767 C CA . VAL B 1 460 ? -42.25 11.312 -16.688 1 26.62 460 VAL B CA 1
ATOM 7768 C C . VAL B 1 460 ? -43.094 10.07 -16.422 1 26.62 460 VAL B C 1
ATOM 7770 O O . VAL B 1 460 ? -42.812 9.297 -15.5 1 26.62 460 VAL B O 1
ATOM 7773 N N . ILE B 1 461 ? -44.406 10.227 -16.562 1 26.88 461 ILE B N 1
ATOM 7774 C CA . ILE B 1 461 ? -45.312 9.094 -16.438 1 26.88 461 ILE B CA 1
ATOM 7775 C C . ILE B 1 461 ? -45.062 8.117 -17.594 1 26.88 461 ILE B C 1
ATOM 7777 O O . ILE B 1 461 ? -45.25 8.469 -18.766 1 26.88 461 ILE B O 1
ATOM 7781 N N . LEU B 1 462 ? -44.125 7.223 -17.359 1 26.31 462 LEU B N 1
ATOM 7782 C CA . LEU B 1 462 ? -44.031 6.086 -18.266 1 26.31 462 LEU B CA 1
ATOM 7783 C C . LEU B 1 462 ? -45.281 5.219 -18.188 1 26.31 462 LEU B C 1
ATOM 7785 O O . LEU B 1 462 ? -45.844 5.031 -17.109 1 26.31 462 LEU B O 1
ATOM 7789 N N . PRO B 1 463 ? -46 4.902 -19.297 1 25.94 463 PRO B N 1
ATOM 7790 C CA . PRO B 1 463 ? -47.312 4.266 -19.328 1 25.94 463 PRO B CA 1
ATOM 7791 C C . PRO B 1 463 ? -47.375 3.004 -18.469 1 25.94 463 PRO B C 1
ATOM 7793 O O . PRO B 1 463 ? -48.438 2.605 -18.031 1 25.94 463 PRO B O 1
ATOM 7796 N N . GLY B 1 464 ? -46.469 2.184 -18.469 1 25.48 464 GLY B N 1
ATOM 7797 C CA . GLY B 1 464 ? -46.938 0.861 -18.094 1 25.48 464 GLY B CA 1
ATOM 7798 C C . GLY B 1 464 ? -47.375 0.765 -16.656 1 25.48 464 GLY B C 1
ATOM 7799 O O . GLY B 1 464 ? -47.781 -0.304 -16.188 1 25.48 464 GLY B O 1
ATOM 7800 N N . LEU B 1 465 ? -46.719 1.518 -15.758 1 23.83 465 LEU B N 1
ATOM 7801 C CA . LEU B 1 465 ? -46.906 1.049 -14.391 1 23.83 465 LEU B CA 1
ATOM 7802 C C . LEU B 1 465 ? -48.281 1.51 -13.859 1 23.83 465 LEU B C 1
ATOM 7804 O O . LEU B 1 465 ? -48.562 2.705 -13.875 1 23.83 465 LEU B O 1
ATOM 7808 N N . HIS B 1 466 ? -49.281 0.569 -13.844 1 22.58 466 HIS B N 1
ATOM 7809 C CA . HIS B 1 466 ? -50.656 0.724 -13.422 1 22.58 466 HIS B CA 1
ATOM 7810 C C . HIS B 1 466 ? -50.75 1.456 -12.086 1 22.58 466 HIS B C 1
ATOM 7812 O O . HIS B 1 466 ? -51.562 2.35 -11.922 1 22.58 466 HIS B O 1
ATOM 7818 N N . HIS B 1 467 ? -50.281 0.829 -10.977 1 21.98 467 HIS B N 1
ATOM 7819 C CA . HIS B 1 467 ? -51 0.959 -9.719 1 21.98 467 HIS B CA 1
ATOM 7820 C C . HIS B 1 467 ? -50.594 2.234 -8.984 1 21.98 467 HIS B C 1
ATOM 7822 O O . HIS B 1 467 ? -49.5 2.328 -8.445 1 21.98 467 HIS B O 1
ATOM 7828 N N . ALA B 1 468 ? -50.781 3.438 -9.523 1 22.03 468 ALA B N 1
ATOM 7829 C CA . ALA B 1 468 ? -50.469 4.668 -8.805 1 22.03 468 ALA B CA 1
ATOM 7830 C C . ALA B 1 468 ? -51.281 4.777 -7.516 1 22.03 468 ALA B C 1
ATOM 7832 O O . ALA B 1 468 ? -52.5 4.883 -7.551 1 22.03 468 ALA B O 1
ATOM 7833 N N . HIS B 1 469 ? -50.969 3.891 -6.473 1 19.81 469 HIS B N 1
ATOM 7834 C CA . HIS B 1 469 ? -51.719 4.031 -5.23 1 19.81 469 HIS B CA 1
ATOM 7835 C C . HIS B 1 469 ? -51.594 5.441 -4.668 1 19.81 469 HIS B C 1
ATOM 7837 O O . HIS B 1 469 ? -50.469 5.969 -4.547 1 19.81 469 HIS B O 1
ATOM 7843 N N . SER B 1 470 ? -52.531 6.355 -5.008 1 20.14 470 SER B N 1
ATOM 7844 C CA . SER B 1 470 ? -52.75 7.73 -4.57 1 20.14 470 SER B CA 1
ATOM 7845 C C . SER B 1 470 ? -52.75 7.836 -3.047 1 20.14 470 SER B C 1
ATOM 7847 O O . SER B 1 470 ? -53.594 7.25 -2.377 1 20.14 470 SER B O 1
ATOM 7849 N N . TYR B 1 471 ? -51.688 7.504 -2.365 1 18.91 471 TYR B N 1
ATOM 7850 C CA . TYR B 1 471 ? -51.781 7.684 -0.921 1 18.91 471 TYR B CA 1
ATOM 7851 C C . TYR B 1 471 ? -52.062 9.141 -0.568 1 18.91 471 TYR B C 1
ATOM 7853 O O . TYR B 1 471 ? -51.25 10.023 -0.876 1 18.91 471 TYR B O 1
ATOM 7861 N N . THR B 1 472 ? -53.312 9.609 -0.845 1 19.73 472 THR B N 1
ATOM 7862 C CA . THR B 1 472 ? -53.844 10.898 -0.426 1 19.73 472 THR B CA 1
ATOM 7863 C C . THR B 1 472 ? -53.688 11.07 1.085 1 19.73 472 THR B C 1
ATOM 7865 O O . THR B 1 472 ? -54.312 10.328 1.854 1 19.73 472 THR B O 1
ATOM 7868 N N . HIS B 1 473 ? -52.5 11 1.601 1 18.5 473 HIS B N 1
ATOM 7869 C CA . HIS B 1 473 ? -52.531 11.289 3.029 1 18.5 473 HIS B CA 1
ATOM 7870 C C . HIS B 1 473 ? -53.25 12.586 3.32 1 18.5 473 HIS B C 1
ATOM 7872 O O . HIS B 1 473 ? -53.031 13.602 2.658 1 18.5 473 HIS B O 1
ATOM 7878 N N . SER B 1 474 ? -54.531 12.391 3.727 1 18.31 474 SER B N 1
ATOM 7879 C CA . SER B 1 474 ? -55.5 13.352 4.242 1 18.31 474 SER B CA 1
ATOM 7880 C C . SER B 1 474 ? -54.906 14.258 5.297 1 18.31 474 SER B C 1
ATOM 7882 O O . SER B 1 474 ? -54.344 13.781 6.297 1 18.31 474 SER B O 1
ATOM 7884 N N . TYR B 1 475 ? -54.031 15.117 4.836 1 18.83 475 TYR B N 1
ATOM 7885 C CA . TYR B 1 475 ? -53.688 16.141 5.812 1 18.83 475 TYR B CA 1
ATOM 7886 C C . TYR B 1 475 ? -54.906 16.781 6.414 1 18.83 475 TYR B C 1
ATOM 7888 O O . TYR B 1 475 ? -55.625 17.516 5.727 1 18.83 475 TYR B O 1
ATOM 7896 N N . THR B 1 476 ? -55.75 15.93 7.098 1 17.83 476 THR B N 1
ATOM 7897 C CA . THR B 1 476 ? -56.969 16.453 7.715 1 17.83 476 THR B CA 1
ATOM 7898 C C . THR B 1 476 ? -56.656 17.734 8.484 1 17.83 476 THR B C 1
ATOM 7900 O O . THR B 1 476 ? -57.531 18.594 8.625 1 17.83 476 THR B O 1
ATOM 7903 N N . HIS B 1 477 ? -55.531 17.812 9.117 1 18.03 477 HIS B N 1
ATOM 7904 C CA . HIS B 1 477 ? -55.938 18.516 10.328 1 18.03 477 HIS B CA 1
ATOM 7905 C C . HIS B 1 477 ? -56.312 19.969 10.031 1 18.03 477 HIS B C 1
ATOM 7907 O O . HIS B 1 477 ? -55.438 20.797 9.781 1 18.03 477 HIS B O 1
ATOM 7913 N N . CYS B 1 478 ? -57.344 20.125 9.125 1 17.95 478 CYS B N 1
ATOM 7914 C CA . CYS B 1 478 ? -57.938 21.453 8.93 1 17.95 478 CYS B CA 1
ATOM 7915 C C . CYS B 1 478 ? -58.281 22.094 10.266 1 17.95 478 CYS B C 1
ATOM 7917 O O . CYS B 1 478 ? -59.281 21.719 10.898 1 17.95 478 CYS B O 1
ATOM 7919 N N . ASN B 1 479 ? -57.5 21.953 11.25 1 17.22 479 ASN B N 1
ATOM 7920 C CA . ASN B 1 479 ? -58.156 22.562 12.391 1 17.22 479 ASN B CA 1
ATOM 7921 C C . ASN B 1 479 ? -58.906 23.828 11.992 1 17.22 479 ASN B C 1
ATOM 7923 O O . ASN B 1 479 ? -58.594 24.438 10.969 1 17.22 479 ASN B O 1
ATOM 7927 N N . HIS B 1 480 ? -60.031 24 12.688 1 17.03 480 HIS B N 1
ATOM 7928 C CA . HIS B 1 480 ? -61.188 24.859 12.859 1 17.03 480 HIS B CA 1
ATOM 7929 C C . HIS B 1 480 ? -60.812 26.328 12.805 1 17.03 480 HIS B C 1
ATOM 7931 O O . HIS B 1 480 ? -60.125 26.828 13.695 1 17.03 480 HIS B O 1
ATOM 7937 N N . ILE B 1 481 ? -60.219 26.734 11.641 1 17.28 481 ILE B N 1
ATOM 7938 C CA . ILE B 1 481 ? -60.375 28.188 11.688 1 17.28 481 ILE B CA 1
ATOM 7939 C C . ILE B 1 481 ? -61.844 28.531 11.844 1 17.28 481 ILE B C 1
ATOM 7941 O O . ILE B 1 481 ? -62.688 28.109 11.039 1 17.28 481 ILE B O 1
ATOM 7945 N N . ASN B 1 482 ? -62.344 28.875 13.078 1 15.95 482 ASN B N 1
ATOM 7946 C CA . ASN B 1 482 ? -63.688 29.156 13.562 1 15.95 482 ASN B CA 1
ATOM 7947 C C . ASN B 1 482 ? -64.438 30.109 12.641 1 15.95 482 ASN B C 1
ATOM 7949 O O . ASN B 1 482 ? -65.625 29.953 12.391 1 15.95 482 ASN B O 1
ATOM 7953 N N . THR B 1 483 ? -63.906 31.297 12.289 1 17.78 483 THR B N 1
ATOM 7954 C CA . THR B 1 483 ? -65 32.219 12.484 1 17.78 483 THR B CA 1
ATOM 7955 C C . THR B 1 483 ? -66.125 32 11.461 1 17.78 483 THR B C 1
ATOM 7957 O O . THR B 1 483 ? -65.875 31.406 10.398 1 17.78 483 THR B O 1
ATOM 7960 N N . THR B 1 484 ? -67.312 32.719 11.516 1 16.27 484 THR B N 1
ATOM 7961 C CA . THR B 1 484 ? -68.812 32.594 11.461 1 16.27 484 THR B CA 1
ATOM 7962 C C . THR B 1 484 ? -69.312 32.688 10.023 1 16.27 484 THR B C 1
ATOM 7964 O O . THR B 1 484 ? -70.375 32.156 9.703 1 16.27 484 THR B O 1
ATOM 7967 N N . HIS B 1 485 ? -68.5 33.312 9.047 1 17.17 485 HIS B N 1
ATOM 7968 C CA . HIS B 1 485 ? -69.562 34.062 8.32 1 17.17 485 HIS B CA 1
ATOM 7969 C C . HIS B 1 485 ? -70.438 33.125 7.465 1 17.17 485 HIS B C 1
ATOM 7971 O O . HIS B 1 485 ? -69.875 32.156 6.875 1 17.17 485 HIS B O 1
ATOM 7977 N N . THR B 1 486 ? -71.75 33.062 7.57 1 15.48 486 THR B N 1
ATOM 7978 C CA . THR B 1 486 ? -73 32.375 7.238 1 15.48 486 THR B CA 1
ATOM 7979 C C . THR B 1 486 ? -73.188 32.344 5.73 1 15.48 486 THR B C 1
ATOM 7981 O O . THR B 1 486 ? -73.875 31.453 5.223 1 15.48 486 THR B O 1
ATOM 7984 N N . LYS B 1 487 ? -72.5 33.156 4.82 1 15.51 487 LYS B N 1
ATOM 7985 C CA . LYS B 1 487 ? -73.625 33.531 3.947 1 15.51 487 LYS B CA 1
ATOM 7986 C C . LYS B 1 487 ? -74.188 32.344 3.158 1 15.51 487 LYS B C 1
ATOM 7988 O O . LYS B 1 487 ? -73.438 31.391 2.904 1 15.51 487 LYS B O 1
ATOM 7993 N N . LYS B 1 488 ? -75.375 32.375 2.783 1 16 488 LYS B N 1
ATOM 7994 C CA . LYS B 1 488 ? -76.562 31.625 2.316 1 16 488 LYS B CA 1
ATOM 7995 C C . LYS B 1 488 ? -76.375 31.141 0.882 1 16 488 LYS B C 1
ATOM 7997 O O . LYS B 1 488 ? -77.312 30.531 0.301 1 16 488 LYS B O 1
ATOM 8002 N N . LEU B 1 489 ? -75.062 31.094 0.281 1 14.89 489 LEU B N 1
ATOM 8003 C CA . LEU B 1 489 ? -75.5 31.156 -1.104 1 14.89 489 LEU B CA 1
ATOM 8004 C C . LEU B 1 489 ? -76.438 30.016 -1.418 1 14.89 489 LEU B C 1
ATOM 8006 O O . LEU B 1 489 ? -76.438 28.969 -0.751 1 14.89 489 LEU B O 1
ATOM 8010 N N . ILE B 1 490 ? -76.938 30.094 -2.709 1 15.79 490 ILE B N 1
ATOM 8011 C CA . ILE B 1 490 ? -78.125 29.797 -3.518 1 15.79 490 ILE B CA 1
ATOM 8012 C C . ILE B 1 490 ? -78.125 28.328 -3.936 1 15.79 490 ILE B C 1
ATOM 8014 O O . ILE B 1 490 ? -77.062 27.781 -4.254 1 15.79 490 ILE B O 1
ATOM 8018 N N . SER B 1 491 ? -79.125 27.641 -3.617 1 15.43 491 SER B N 1
ATOM 8019 C CA . SER B 1 491 ? -79.812 26.359 -3.695 1 15.43 491 SER B CA 1
ATOM 8020 C C . SER B 1 491 ? -79.875 25.844 -5.133 1 15.43 491 SER B C 1
ATOM 8022 O O . SER B 1 491 ? -80.688 24.969 -5.449 1 15.43 491 SER B O 1
ATOM 8024 N N . LEU B 1 492 ? -78.75 26.016 -6.008 1 15.45 492 LEU B N 1
ATOM 8025 C CA . LEU B 1 492 ? -79.312 25.703 -7.332 1 15.45 492 LEU B CA 1
ATOM 8026 C C . LEU B 1 492 ? -79.812 24.266 -7.406 1 15.45 492 LEU B C 1
ATOM 8028 O O . LEU B 1 492 ? -79.062 23.328 -7.086 1 15.45 492 LEU B O 1
ATOM 8032 N N . ASN B 1 493 ? -81.062 23.969 -7.477 1 14.58 493 ASN B N 1
ATOM 8033 C CA . ASN B 1 493 ? -81.938 22.828 -7.414 1 14.58 493 ASN B CA 1
ATOM 8034 C C . ASN B 1 493 ? -81.75 21.875 -8.586 1 14.58 493 ASN B C 1
ATOM 8036 O O . ASN B 1 493 ? -82.125 20.719 -8.523 1 14.58 493 ASN B O 1
ATOM 8040 N N . GLU B 1 494 ? -81.25 22.297 -9.789 1 15.59 494 GLU B N 1
ATOM 8041 C CA . GLU B 1 494 ? -82.188 21.734 -10.75 1 15.59 494 GLU B CA 1
ATOM 8042 C C . GLU B 1 494 ? -82.125 20.203 -10.766 1 15.59 494 GLU B C 1
ATOM 8044 O O . GLU B 1 494 ? -81.125 19.609 -10.305 1 15.59 494 GLU B O 1
ATOM 8049 N N . HIS B 1 495 ? -82.75 19.578 -11.812 1 15.23 495 HIS B N 1
ATOM 8050 C CA . HIS B 1 495 ? -83.812 18.594 -12.141 1 15.23 495 HIS B CA 1
ATOM 8051 C C . HIS B 1 495 ? -83.188 17.297 -12.625 1 15.23 495 HIS B C 1
ATOM 8053 O O . HIS B 1 495 ? -83.625 16.203 -12.25 1 15.23 495 HIS B O 1
ATOM 8059 N N . THR B 1 496 ? -82.188 17.281 -13.555 1 15.14 496 THR B N 1
ATOM 8060 C CA . THR B 1 496 ? -82.688 16.469 -14.672 1 15.14 496 THR B CA 1
ATOM 8061 C C . THR B 1 496 ? -82.625 14.984 -14.32 1 15.14 496 THR B C 1
ATOM 8063 O O . THR B 1 496 ? -81.938 14.57 -13.422 1 15.14 496 THR B O 1
ATOM 8066 N N . ASN B 1 497 ? -83.125 14.203 -15.344 1 14.97 497 ASN B N 1
ATOM 8067 C CA . ASN B 1 497 ? -83.875 13.023 -15.727 1 14.97 497 ASN B CA 1
ATOM 8068 C C . ASN B 1 497 ? -83.062 11.758 -15.68 1 14.97 497 ASN B C 1
ATOM 8070 O O . ASN B 1 497 ? -81.812 11.828 -15.789 1 14.97 497 ASN B O 1
ATOM 8074 N N . THR B 1 498 ? -83.688 10.602 -15.531 1 14.8 498 THR B N 1
ATOM 8075 C CA . THR B 1 498 ? -83.688 9.219 -15.062 1 14.8 498 THR B CA 1
ATOM 8076 C C . THR B 1 498 ? -83.062 8.297 -16.109 1 14.8 498 THR B C 1
ATOM 8078 O O . THR B 1 498 ? -82.938 7.086 -15.883 1 14.8 498 THR B O 1
ATOM 8081 N N . VAL B 1 499 ? -82.438 8.773 -17.203 1 15.88 499 VAL B N 1
ATOM 8082 C CA . VAL B 1 499 ? -82.688 7.715 -18.172 1 15.88 499 VAL B CA 1
ATOM 8083 C C . VAL B 1 499 ? -82 6.422 -17.719 1 15.88 499 VAL B C 1
ATOM 8085 O O . VAL B 1 499 ? -81 6.457 -17.047 1 15.88 499 VAL B O 1
ATOM 8088 N N . GLY B 1 500 ? -82.625 5.211 -18.047 1 14.73 500 GLY B N 1
ATOM 8089 C CA . GLY B 1 500 ? -82.812 3.811 -17.734 1 14.73 500 GLY B CA 1
ATOM 8090 C C . GLY B 1 500 ? -81.688 2.904 -18.141 1 14.73 500 GLY B C 1
ATOM 8091 O O . GLY B 1 500 ? -81.625 1.769 -17.672 1 14.73 500 GLY B O 1
ATOM 8092 N N . ARG B 1 501 ? -81 3.207 -19.281 1 14.69 501 ARG B N 1
ATOM 8093 C CA . ARG B 1 501 ? -80.938 2.031 -20.141 1 14.69 501 ARG B CA 1
ATOM 8094 C C . ARG B 1 501 ? -80.125 0.902 -19.469 1 14.69 501 ARG B C 1
ATOM 8096 O O . ARG B 1 501 ? -79.312 1.145 -18.578 1 14.69 501 ARG B O 1
ATOM 8103 N N . LYS B 1 502 ? -79.875 -0.158 -20.422 1 15.67 502 LYS B N 1
ATOM 8104 C CA . LYS B 1 502 ? -80 -1.595 -20.641 1 15.67 502 LYS B CA 1
ATOM 8105 C C . LYS B 1 502 ? -78.812 -2.355 -20 1 15.67 502 LYS B C 1
ATOM 8107 O O . LYS B 1 502 ? -77.812 -1.756 -19.625 1 15.67 502 LYS B O 1
ATOM 8112 N N . THR B 1 503 ? -78.188 -3.322 -20.734 1 14.9 503 THR B N 1
ATOM 8113 C CA . THR B 1 503 ? -78.312 -4.773 -20.766 1 14.9 503 THR B CA 1
ATOM 8114 C C . THR B 1 503 ? -77.125 -5.434 -20.125 1 14.9 503 THR B C 1
ATOM 8116 O O . THR B 1 503 ? -77.25 -6.258 -19.219 1 14.9 503 THR B O 1
ATOM 8119 N N . ASN B 1 504 ? -76.312 -6.129 -21.031 1 14.74 504 ASN B N 1
ATOM 8120 C CA . ASN B 1 504 ? -76.125 -7.578 -21.125 1 14.74 504 ASN B CA 1
ATOM 8121 C C . ASN B 1 504 ? -74.938 -8.078 -20.328 1 14.74 504 ASN B C 1
ATOM 8123 O O . ASN B 1 504 ? -75.062 -9.016 -19.547 1 14.74 504 ASN B O 1
ATOM 8127 N N . CYS B 1 505 ? -73.688 -7.949 -20.969 1 15.23 505 CYS B N 1
ATOM 8128 C CA . CYS B 1 505 ? -73 -9.172 -21.406 1 15.23 505 CYS B CA 1
ATOM 8129 C C . CYS B 1 505 ? -72.312 -9.867 -20.234 1 15.23 505 CYS B C 1
ATOM 8131 O O . CYS B 1 505 ? -72.188 -9.297 -19.156 1 15.23 505 CYS B O 1
ATOM 8133 N N . LEU B 1 506 ? -71 -10.227 -20.516 1 16.53 506 LEU B N 1
ATOM 8134 C CA . LEU B 1 506 ? -70.312 -11.484 -20.656 1 16.53 506 LEU B CA 1
ATOM 8135 C C . LEU B 1 506 ? -69.688 -11.922 -19.328 1 16.53 506 LEU B C 1
ATOM 8137 O O . LEU B 1 506 ? -69.5 -11.094 -18.438 1 16.53 506 LEU B O 1
ATOM 8141 N N . HIS B 1 507 ? -69.375 -13.203 -19.312 1 15.81 507 HIS B N 1
ATOM 8142 C CA . HIS B 1 507 ? -69.312 -14.43 -18.531 1 15.81 507 HIS B CA 1
ATOM 8143 C C . HIS B 1 507 ? -68.188 -14.344 -17.484 1 15.81 507 HIS B C 1
ATOM 8145 O O . HIS B 1 507 ? -67.562 -13.281 -17.297 1 15.81 507 HIS B O 1
ATOM 8151 N N . ASN B 1 508 ? -67.25 -15.352 -17.562 1 15.78 508 ASN B N 1
ATOM 8152 C CA . ASN B 1 508 ? -66.938 -16.484 -16.703 1 15.78 508 ASN B CA 1
ATOM 8153 C C . ASN B 1 508 ? -65.75 -16.25 -15.852 1 15.78 508 ASN B C 1
ATOM 8155 O O . ASN B 1 508 ? -64.625 -16.594 -16.25 1 15.78 508 ASN B O 1
ATOM 8159 N N . ARG B 1 509 ? -65.5 -15.148 -15.312 1 16.94 509 ARG B N 1
ATOM 8160 C CA . ARG B 1 509 ? -64.125 -14.953 -14.719 1 16.94 509 ARG B CA 1
ATOM 8161 C C . ARG B 1 509 ? -63.938 -15.898 -13.539 1 16.94 509 ARG B C 1
ATOM 8163 O O . ARG B 1 509 ? -64.062 -15.484 -12.383 1 16.94 509 ARG B O 1
ATOM 8170 N N . GLN B 1 510 ? -64.25 -17.172 -13.539 1 16.02 510 GLN B N 1
ATOM 8171 C CA . GLN B 1 510 ? -64.188 -17.719 -12.188 1 16.02 510 GLN B CA 1
ATOM 8172 C C . GLN B 1 510 ? -62.781 -17.734 -11.656 1 16.02 510 GLN B C 1
ATOM 8174 O O . GLN B 1 510 ? -61.906 -18.422 -12.211 1 16.02 510 GLN B O 1
ATOM 8179 N N . TYR B 1 511 ? -62.188 -16.609 -11.219 1 17.02 511 TYR B N 1
ATOM 8180 C CA . TYR B 1 511 ? -60.906 -16.438 -10.531 1 17.02 511 TYR B CA 1
ATOM 8181 C C . TYR B 1 511 ? -60.875 -17.297 -9.266 1 17.02 511 TYR B C 1
ATOM 8183 O O . TYR B 1 511 ? -61.562 -17.016 -8.289 1 17.02 511 TYR B O 1
ATOM 8191 N N . LEU B 1 512 ? -60.906 -18.609 -9.375 1 16.91 512 LEU B N 1
ATOM 8192 C CA . LEU B 1 512 ? -60.875 -19.391 -8.133 1 16.91 512 LEU B CA 1
ATOM 8193 C C . LEU B 1 512 ? -59.781 -18.891 -7.203 1 16.91 512 LEU B C 1
ATOM 8195 O O . LEU B 1 512 ? -58.75 -18.406 -7.66 1 16.91 512 LEU B O 1
ATOM 8199 N N . GLY B 1 513 ? -60 -18.906 -5.805 1 17.16 513 GLY B N 1
ATOM 8200 C CA . GLY B 1 513 ? -59.719 -18.406 -4.465 1 17.16 513 GLY B CA 1
ATOM 8201 C C . GLY B 1 513 ? -58.438 -18.969 -3.871 1 17.16 513 GLY B C 1
ATOM 8202 O O . GLY B 1 513 ? -58.062 -18.656 -2.738 1 17.16 513 GLY B O 1
ATOM 8203 N N . THR B 1 514 ? -57.688 -19.875 -4.465 1 19.09 514 THR B N 1
ATOM 8204 C CA . THR B 1 514 ? -57.062 -20.672 -3.408 1 19.09 514 THR B CA 1
ATOM 8205 C C . THR B 1 514 ? -56.219 -19.797 -2.506 1 19.09 514 THR B C 1
ATOM 8207 O O . THR B 1 514 ? -55.5 -18.906 -2.986 1 19.09 514 THR B O 1
ATOM 8210 N N . THR B 1 515 ? -56.531 -19.734 -1.16 1 17.95 515 THR B N 1
ATOM 8211 C CA . THR B 1 515 ? -56.156 -19.016 0.047 1 17.95 515 THR B CA 1
ATOM 8212 C C . THR B 1 515 ? -54.688 -19.297 0.417 1 17.95 515 THR B C 1
ATOM 8214 O O . THR B 1 515 ? -54.375 -20.375 0.916 1 17.95 515 THR B O 1
ATOM 8217 N N . ARG B 1 516 ? -53.719 -19.438 -0.456 1 18.38 516 ARG B N 1
ATOM 8218 C CA . ARG B 1 516 ? -52.438 -19.797 0.094 1 18.38 516 ARG B CA 1
ATOM 8219 C C . ARG B 1 516 ? -52.062 -18.906 1.278 1 18.38 516 ARG B C 1
ATOM 8221 O O . ARG B 1 516 ? -52.156 -17.672 1.184 1 18.38 516 ARG B O 1
ATOM 8228 N N . ASN B 1 517 ? -52.25 -19.422 2.568 1 17.34 517 ASN B N 1
ATOM 8229 C CA . ASN B 1 517 ? -52 -18.859 3.893 1 17.34 517 ASN B CA 1
ATOM 8230 C C . ASN B 1 517 ? -50.625 -18.234 3.992 1 17.34 517 ASN B C 1
ATOM 8232 O O . ASN B 1 517 ? -49.625 -18.906 3.764 1 17.34 517 ASN B O 1
ATOM 8236 N N . TYR B 1 518 ? -50.406 -17.031 3.498 1 17.8 518 TYR B N 1
ATOM 8237 C CA . TYR B 1 518 ? -49.156 -16.266 3.65 1 17.8 518 TYR B CA 1
ATOM 8238 C C . TYR B 1 518 ? -48.812 -16.094 5.121 1 17.8 518 TYR B C 1
ATOM 8240 O O . TYR B 1 518 ? -49.594 -15.586 5.914 1 17.8 518 TYR B O 1
ATOM 8248 N N . LYS B 1 519 ? -48.188 -17.172 5.773 1 18.8 519 LYS B N 1
ATOM 8249 C CA . LYS B 1 519 ? -47.719 -17.016 7.156 1 18.8 519 LYS B CA 1
ATOM 8250 C C . LYS B 1 519 ? -47.094 -15.656 7.371 1 18.8 519 LYS B C 1
ATOM 8252 O O . LYS B 1 519 ? -46.25 -15.227 6.582 1 18.8 519 LYS B O 1
ATOM 8257 N N . SER B 1 520 ? -47.781 -14.68 8.023 1 18.06 520 SER B N 1
ATOM 8258 C CA . SER B 1 520 ? -47.531 -13.305 8.445 1 18.06 520 SER B CA 1
ATOM 8259 C C . SER B 1 520 ? -46.219 -13.227 9.266 1 18.06 520 SER B C 1
ATOM 8261 O O . SER B 1 520 ? -46.156 -13.75 10.383 1 18.06 520 SER B O 1
ATOM 8263 N N . ILE B 1 521 ? -45.156 -13.773 8.859 1 19.73 521 ILE B N 1
ATOM 8264 C CA . ILE B 1 521 ? -44.062 -13.641 9.828 1 19.73 521 ILE B CA 1
ATOM 8265 C C . ILE B 1 521 ? -43.906 -12.18 10.242 1 19.73 521 ILE B C 1
ATOM 8267 O O . ILE B 1 521 ? -43.781 -11.289 9.391 1 19.73 521 ILE B O 1
ATOM 8271 N N . THR B 1 522 ? -44.531 -11.805 11.406 1 18.14 522 THR B N 1
ATOM 8272 C CA . THR B 1 522 ? -44.562 -10.539 12.141 1 18.14 522 THR B CA 1
ATOM 8273 C C . THR B 1 522 ? -43.156 -9.992 12.352 1 18.14 522 THR B C 1
ATOM 8275 O O . THR B 1 522 ? -42.312 -10.648 12.969 1 18.14 522 THR B O 1
ATOM 8278 N N . LEU B 1 523 ? -42.594 -9.359 11.406 1 18.95 523 LEU B N 1
ATOM 8279 C CA . LEU B 1 523 ? -41.375 -8.586 11.5 1 18.95 523 LEU B CA 1
ATOM 8280 C C . LEU B 1 523 ? -41.438 -7.559 12.625 1 18.95 523 LEU B C 1
ATOM 8282 O O . LEU B 1 523 ? -42.125 -6.527 12.484 1 18.95 523 LEU B O 1
ATOM 8286 N N . SER B 1 524 ? -41.906 -7.922 13.852 1 17.98 524 SER B N 1
ATOM 8287 C CA . SER B 1 524 ? -42.25 -6.895 14.836 1 17.98 524 SER B CA 1
ATOM 8288 C C . SER B 1 524 ? -41.094 -5.926 15.047 1 17.98 524 SER B C 1
ATOM 8290 O O . SER B 1 524 ? -41.312 -4.719 15.188 1 17.98 524 SER B O 1
ATOM 8292 N N . GLN B 1 525 ? -39.969 -6.359 15.57 1 19.83 525 GLN B N 1
ATOM 8293 C CA . GLN B 1 525 ? -39.344 -5.586 16.625 1 19.83 525 GLN B CA 1
ATOM 8294 C C . GLN B 1 525 ? -38.781 -4.277 16.094 1 19.83 525 GLN B C 1
ATOM 8296 O O . GLN B 1 525 ? -37.938 -4.285 15.172 1 19.83 525 GLN B O 1
ATOM 8301 N N . GLU B 1 526 ? -39.5 -3.184 16.141 1 19.16 526 GLU B N 1
ATOM 8302 C CA . GLU B 1 526 ? -39.25 -1.781 15.844 1 19.16 526 GLU B CA 1
ATOM 8303 C C . GLU B 1 526 ? -38.062 -1.263 16.625 1 19.16 526 GLU B C 1
ATOM 8305 O O . GLU B 1 526 ? -38.062 -1.291 17.859 1 19.16 526 GLU B O 1
ATOM 8310 N N . PHE B 1 527 ? -36.844 -1.619 16.453 1 19.64 527 PHE B N 1
ATOM 8311 C CA . PHE B 1 527 ? -35.781 -0.925 17.203 1 19.64 527 PHE B CA 1
ATOM 8312 C C . PHE B 1 527 ? -35.875 0.579 16.969 1 19.64 527 PHE B C 1
ATOM 8314 O O . PHE B 1 527 ? -35.781 1.046 15.828 1 19.64 527 PHE B O 1
ATOM 8321 N N . ILE B 1 528 ? -36.75 1.305 17.703 1 20.06 528 ILE B N 1
ATOM 8322 C CA . ILE B 1 528 ? -36.906 2.756 17.734 1 20.06 528 ILE B CA 1
ATOM 8323 C C . ILE B 1 528 ? -35.594 3.396 18.172 1 20.06 528 ILE B C 1
ATOM 8325 O O . ILE B 1 528 ? -35.125 3.137 19.281 1 20.06 528 ILE B O 1
ATOM 8329 N N . ILE B 1 529 ? -34.594 3.51 17.406 1 19.2 529 ILE B N 1
ATOM 8330 C CA . ILE B 1 529 ? -33.438 4.316 17.781 1 19.2 529 ILE B CA 1
ATOM 8331 C C . ILE B 1 529 ? -33.875 5.746 18.078 1 19.2 529 ILE B C 1
ATOM 8333 O O . ILE B 1 529 ? -34.375 6.445 17.203 1 19.2 529 ILE B O 1
ATOM 8337 N N . ASN B 1 530 ? -34.594 5.91 19.234 1 19.36 530 ASN B N 1
ATOM 8338 C CA . ASN B 1 530 ? -34.938 7.234 19.75 1 19.36 530 ASN B CA 1
ATOM 8339 C C . ASN B 1 530 ? -33.688 8.094 19.953 1 19.36 530 ASN B C 1
ATOM 8341 O O . ASN B 1 530 ? -32.812 7.758 20.75 1 19.36 530 ASN B O 1
ATOM 8345 N N . VAL B 1 531 ? -33.125 8.594 18.953 1 19.72 531 VAL B N 1
ATOM 8346 C CA . VAL B 1 531 ? -32.062 9.602 19.078 1 19.72 531 VAL B CA 1
ATOM 8347 C C . VAL B 1 531 ? -32.625 10.836 19.766 1 19.72 531 VAL B C 1
ATOM 8349 O O . VAL B 1 531 ? -33.531 11.516 19.25 1 19.72 531 VAL B O 1
ATOM 8352 N N . SER B 1 532 ? -33.094 10.695 21.078 1 19.77 532 SER B N 1
ATOM 8353 C CA . SER B 1 532 ? -33.469 11.875 21.859 1 19.77 532 SER B CA 1
ATOM 8354 C C . SER B 1 532 ? -32.344 12.922 21.828 1 19.77 532 SER B C 1
ATOM 8356 O O . SER B 1 532 ? -31.188 12.625 22.125 1 19.77 532 SER B O 1
ATOM 8358 N N . PHE B 1 533 ? -32.5 13.867 20.906 1 20.41 533 PHE B N 1
ATOM 8359 C CA . PHE B 1 533 ? -31.766 15.125 20.906 1 20.41 533 PHE B CA 1
ATOM 8360 C C . PHE B 1 533 ? -31.938 15.852 22.234 1 20.41 533 PHE B C 1
ATOM 8362 O O . PHE B 1 533 ? -33.062 16.172 22.641 1 20.41 533 PHE B O 1
ATOM 8369 N N . LEU B 1 534 ? -31.375 15.336 23.375 1 20.12 534 LEU B N 1
ATOM 8370 C CA . LEU B 1 534 ? -31.344 16.094 24.625 1 20.12 534 LEU B CA 1
ATOM 8371 C C . LEU B 1 534 ? -31.047 17.578 24.359 1 20.12 534 LEU B C 1
ATOM 8373 O O . LEU B 1 534 ? -30.078 17.891 23.672 1 20.12 534 LEU B O 1
ATOM 8377 N N . HIS B 1 535 ? -32.062 18.391 24.5 1 21.28 535 HIS B N 1
ATOM 8378 C CA . HIS B 1 535 ? -31.875 19.781 24.891 1 21.28 535 HIS B CA 1
ATOM 8379 C C . HIS B 1 535 ? -31.094 19.859 26.203 1 21.28 535 HIS B C 1
ATOM 8381 O O . HIS B 1 535 ? -31.406 19.172 27.172 1 21.28 535 HIS B O 1
#

Nearest PDB structures (foldseek):
  4qgk-assembly1_B  TM=9.945E-01  e=5.169E-63  Homo sapiens
  8bb8-assembly1_A  TM=9.951E-01  e=7.882E-63  Homo sapiens
  4l2o-assembly1_B  TM=9.942E-01  e=5.047E-61  Homo sapiens
  1ad3-assembly1_B  TM=9.898E-01  e=6.742E-60  Rattus norvegicus
  5myp-assembly1_B  TM=9.332E-01  e=2.123E-49  Trypanosoma brucei

Foldseek 3Di:
DLLVLLVVCLVVLQDWAFDFDFPVQVVWGWTWGWAFQEEEEEEADQLCQCCRQVSLVSLNVSLPYQYEGETACLNVVVLVVCQPPVVVPDPCVRYPYDYDHDVVVVVVLQDAGQEYEDEEALVVVVVSVVSNVVNVHYYFYQHAWQAEAEEEPPFDLLLLLLQLLCQCCQSQNLDRFRNLEYEYAPVCQVVSLVSNQVNLCVVCNPDNVPRPRGDADSALVLLVVLLVQCVPFAWPDFQDDDSVGNDGGQTETEQDDCPGSSNPTRNSHRYYYYHYDDDLVRVLVSQAVDWAGQEYEYEDPDPVSVVCSVVRGHWNYYDYSHGDCVVVVQVDWHHTDGSSTDATHHRSSSSPRSIDTDIDIGDDPDDVVVVVLVDDPHDPVSVVVVCVSVPCRPRVVVVVVVVVVVVVVVVVVVVVVVVVVPPDPPPPPPPFFPQPPDDPFGQGFRPPPDDPDDPPPRPRPDPPDPDPPPPPPPPPPPDDDPPDDDDDDDDPDDDDDDDDDDDDDDDDDDPPDDPPCPPPPCPDDPPPPCPPPDD/DLLVLLVVCLVVLQDWAFDFDFPVQPVWGWTWGWAFQEEEEEEADQLCQCCRQVSLVSLNVSLPYQYEGETACLNVVVLVVCQPPVVVPDPCVRYPYDYDHDVVVVVVLQDDGQEYEDEEALVVVVVSVVSNVVNVHYYFYQHAWQAEAEEEPPFDLLLLLLQLLCQCCQSQNLDRFRNLEYEYAPVCQVVSLVSNQVNLCVVCNPDNVPRPRGDADSALVLLVVLLVQCVPFAWDDFQDDDSVGNDGGQTETEQDDCPGSSNPTRNSHRYYYYHYDDDLVRVLVSQAVDWAGQEYEYEDPDPVSVVCSVVRGHWNYYDYSHGDCVVVDQVDWRHTDGSSTDATHHRSSSSPRSIDTDIDIGDDPDDVVVVVLVDDPHDPVSVVVVCVSVPPRPRVVVVVVVVVVVVVVVVVVVVVVVVVVPPDPPPPPPPFFPQPPDDPFGQGFRPPPDDPDDPPPRPRPGPPDPDPPPPPVPPPPPPPPDDDDDDDDDDPDDDDDDDDDDDDDDDDPCPDDDCPPPPCPCPDDPPPPPPPPDD

Solvent-accessible surface area (backbone atoms only — not comparable to full-atom values): 59672 Å² total; per-residue (Å²): 91,58,64,56,49,43,66,73,38,40,68,67,68,54,38,72,40,76,47,75,54,40,79,90,41,61,91,38,50,49,32,31,40,54,34,47,60,47,39,32,37,38,37,18,32,52,72,49,46,63,60,61,38,46,52,59,45,51,20,30,50,72,23,64,26,36,33,43,37,31,46,26,51,82,33,47,68,59,34,52,49,46,53,61,50,48,54,75,75,42,62,46,86,49,47,35,61,51,78,49,52,71,68,53,50,52,57,54,49,72,49,87,47,51,28,39,38,38,36,47,55,51,71,60,48,26,52,50,41,34,43,26,15,79,59,47,27,51,68,33,33,37,33,21,39,59,7,44,26,37,45,43,84,85,30,66,58,60,62,49,25,39,39,47,44,50,30,24,45,47,70,30,10,38,38,56,54,18,49,41,30,37,37,29,36,71,91,44,46,67,59,48,51,52,34,30,52,53,38,46,34,65,41,30,42,96,50,43,90,78,26,88,82,49,60,52,48,94,38,57,69,59,37,52,54,49,55,62,28,47,72,79,53,46,74,72,39,68,65,52,68,37,72,95,67,16,37,61,36,70,23,34,28,44,81,36,54,84,82,30,58,56,61,74,53,60,63,64,32,31,57,37,38,31,30,69,28,82,49,68,69,45,44,45,52,58,54,66,75,46,73,34,10,26,25,36,31,38,30,60,78,48,65,66,59,55,48,49,52,60,73,66,50,69,41,9,26,39,29,30,41,49,51,63,60,67,74,74,39,48,65,34,47,48,33,20,35,52,62,3,19,36,54,46,25,41,46,65,38,19,28,54,64,41,28,42,65,21,19,34,36,41,47,64,93,60,71,63,74,68,52,52,63,78,37,51,65,79,45,71,67,40,49,52,50,52,49,47,56,50,68,54,67,56,54,46,63,54,49,48,52,50,48,48,50,49,50,49,51,50,48,51,50,47,51,53,51,51,61,57,57,74,45,81,81,69,75,78,72,82,73,73,69,56,65,52,73,64,74,92,55,72,49,70,55,75,76,82,79,74,77,84,78,68,82,80,74,75,75,76,77,62,80,78,73,72,83,73,76,75,77,73,76,77,82,59,83,72,78,76,79,92,76,79,76,74,83,75,82,82,72,86,68,82,87,78,88,83,79,91,72,95,78,87,90,81,87,92,76,89,68,83,66,86,68,82,82,75,82,74,75,75,81,65,86,72,80,72,79,72,76,74,76,78,126,90,59,64,56,48,42,67,72,39,40,68,67,67,54,38,72,41,75,48,77,54,40,80,89,40,61,91,38,50,51,32,32,40,54,33,47,60,48,38,31,37,38,36,17,29,52,72,49,46,61,60,59,36,45,52,60,47,51,20,30,49,72,23,6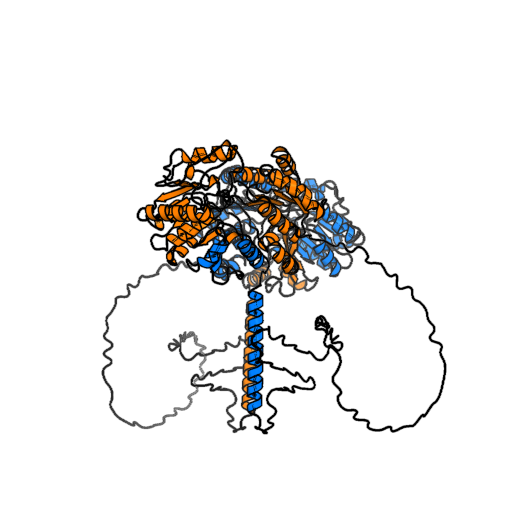4,26,35,33,42,36,31,45,25,53,81,33,47,68,60,35,52,49,47,54,61,49,49,54,76,76,43,62,47,88,49,47,36,61,49,78,48,53,70,67,55,52,53,58,54,50,72,48,86,48,50,26,38,38,38,36,48,54,52,70,59,48,24,53,50,41,33,43,26,15,80,58,47,27,51,67,32,33,37,32,21,39,60,7,44,26,39,45,43,85,84,31,67,57,61,61,49,26,38,38,47,44,50,31,25,44,46,69,31,9,40,39,54,56,19,49,41,30,37,36,30,36,70,91,47,47,66,58,49,51,52,35,30,51,53,37,48,34,64,40,30,44,95,50,44,88,76,26,88,82,49,61,53,48,92,38,57,69,59,38,52,55,50,56,61,28,48,72,79,53,45,75,72,38,67,67,51,67,38,70,95,65,18,36,62,37,70,23,34,29,44,82,36,52,83,83,30,60,55,61,73,52,61,63,63,33,31,55,38,38,31,32,68,28,81,50,70,69,47,43,46,53,58,54,65,74,47,73,33,10,26,25,35,31,36,30,58,76,46,64,66,60,55,48,49,53,60,72,66,50,72,40,9,26,38,29,31,41,50,52,64,60,67,75,72,38,48,65,33,47,48,32,20,35,52,63,2,19,34,54,47,25,40,45,66,37,18,28,53,65,42,27,42,65,21,18,34,35,40,48,63,95,60,70,61,74,69,51,52,61,77,38,52,66,80,44,71,67,40,49,51,50,51,49,49,56,51,67,54,67,55,53,45,64,55,49,49,50,49,49,50,50,50,49,49,51,49,48,51,50,48,51,53,51,54,61,57,61,74,46,83,84,70,75,77,72,82,75,70,68,56,65,52,73,64,74,95,57,68,48,60,54,70,72,79,78,74,75,85,79,69,81,79,75,72,71,74,69,65,79,80,74,74,82,73,78,76,78,71,74,72,77,55,85,64,68,77,77,68,83,74,86,70,81,72,82,81,73,85,68,84,78,85,83,75,86,77,83,90,83,80,84,83,82,80,73,79,75,80,70,85,75,76,79,72,81,74,76,76,81,61,87,71,80,72,81,74,78,73,77,76,127

Organism: Dicentrarchus labrax (NCBI:txid13489)

Secondary structure (DSSP, 8-state):
-HHHHHHHHHHHHHS-EE----GGGTTSEEEEEEEE-SEEEEE--SSSTTHHHHHHHHHHHHTT-EEEEE--SSSHHHHHHHHHHHHHHS-TTTS-B----HHHHHHHHHS--SEEEEES-HHHHHHHHHHHHTTT--EEEE-----EEEE-TTS-HHHHHHHHHHHHHGGGG--TTS--EEEE-GGGHHHHHHHHHHHHHHHH-S-GGG-TTS---S-HHHHHHHHHHTTTSEEEE---EEGGGTEE--EEEES--TTSGGGTS---SSEEEEEE-SHHHHHHHHHHTSPPPSEEEEE-S-HHHHHHHHHH---SEEEESSSSGGGG-TTS-B---GGGEE--BSTHHHHHHTEEEEEEEE--S--HHHHTTTSSSP-HHHHHHHHHHHH----HHHHHHHHHHHHHHHHHHHHHHHHHHSS--------S-EEEEETTEEEEE------SSS--------TT-----------------------------------------------------------------------/-HHHHHHHHHHHHHS-EE----GGGTTSEEEEEEEE-SEEEEE--SSSTTHHHHHHHHHHHHTT-EEEEE--SSSHHHHHHHHHHGGGTS-TTTS-B----HHHHHHHHHS--SEEEEES-HHHHHHHHHHHHTTT--EEEE-----EEEE-TTS-HHHHHHHHHHHHHGGGG--TTS--EEEE-GGGHHHHHHHHHHHHHHHH-S-GGG-TT----S-HHHHHHHHHHTTTSEEEE---EEGGGTEE--EEEES--TTSGGGTS---SSEEEEEE-SSHHHHHHHHHTSPPPSEEEEE-S-HHHHHHHHHH---SEEEESSSSGGGG-TTS-B---GGGEE--BSTHHHHHHTEEEEEEEE--S--HHHHTTTSSSP-HHHHHHHHHHHH----HHHHHHHHHHHHHHHHHHHHHHHHHHTS--------S-EEEEETTEEEEE------SSS--------TT-----------------------------------------------------------------------

pLDDT: mean 78.12, std 30.86, range [14.09, 98.94]

InterPro domains:
  IPR012394 Aldehyde dehydrogenase NAD(P)-dependent [PTHR43570] (4-411)
  IPR015590 Aldehyde dehydrogenase domain [PF00171] (21-355)
  IPR016160 Aldehyde dehydrogenase, cysteine active site [PS00070] (169-180)
  IPR016161 Aldehyde/histidinol dehydrogenase [SSF53720] (5-368)
  IPR016162 Aldehyde dehydrogenase, N-terminal [G3DSA:3.40.605.10] (4-358)
  IPR016163 Aldehyde dehydrogenase, C-terminal [G3DSA:3.40.309.10] (145-340)
  IPR029510 Aldehyde dehydrogenase, glutamic acid active site [PS00687] (141-148)

Radius of gyration: 38.17 Å; Cα contacts (8 Å, |Δi|>4): 1818; chains: 2; bounding box: 112×91×126 Å